Protein AF-0000000076350920 (afdb_homodimer)

Secondary structure (DSSP, 8-state):
---------------S--HHHHHH-HHHHHHHHHHHHHHHHHHHHHHH-HHHIIIIIHHHHHHHHH----HHHHHHHHHHHHTT---SHHHHHHHHHHHHHHHHHHHHHHHHHHHHHT--EETTEE-HHHHHHHHT-S-S-TTHHHHHHHHHHHHHHHHHHHHHHH----HHHHHHHHHHHHHHHHHHHHHHHHHHHHHHHT---HHHHHHHHIIIIIIIIIIHHHHHHHHHHT--HHHHHHHHHHHHHHHHHHHHHHHHHHHHS-HHHHSS-TTHHHHHT---HHHHHHHHHHHHTT-HHHHHHHHHHTT-TT--HHHHHHHHHHHHHTTHHHHHHHHHHHHHHHHHHHHHTS---HHHHHHHHHHHHHHTTPPPTT----TT--S------/---------------S--HHHHHH-HHHHHHHHHHHHHHHHHHHHHHH-HHHIIIIIHHHHHHHHH----HHHHHHHHHHHHTT---SHHHHHHHHHHHHHHHHHHHHHHHHHHHHHT--EETTEE-HHHHHHHHT-S-S-TTHHHHHHHHHHHHHHHHHHHHHHH----HHHHHHHHHHHHHHHHHHHHHHHHHHHHHHHT---HHHHHHHHIIIIIIIIIIHHHHHHHHHHT--HHHHHHHHHHHHHHHHHHHHHHHHHHHHS-HHHHSS-TTHHHHHT---HHHHHHHHHHHHTT-HHHHHHHHHHTT-TT--HHHHHHHHHHHHHTTHHHHHHHHHHHHHHHHHHHHHTS---HHHHHHHHHHHHHHTTPPPTT----TT---------

InterPro domains:
  IPR000092 Polyprenyl synthetase-like [PF00348] (62-323)
  IPR000092 Polyprenyl synthetase-like [cd00685] (54-287)
  IPR008949 Isoprenoid synthase domain superfamily [G3DSA:1.10.600.10] (18-373)
  IPR008949 Isoprenoid synthase domain superfamily [SSF48576] (52-353)
  IPR033749 Polyprenyl synthetase, conserved site [PS00723] (110-124)

pLDDT: mean 89.46, std 18.75, range [17.5, 98.94]

Radius of gyration: 27.6 Å; Cα contacts (8 Å, |Δi|>4): 1202; chains: 2; bounding box: 68×82×71 Å

Structure (mmCIF, N/CA/C/O backbone):
data_AF-0000000076350920-model_v1
#
loop_
_entity.id
_entity.type
_entity.pdbx_description
1 polymer 'Geranylgeranyl pyrophosphate synthase'
#
loop_
_atom_site.group_PDB
_atom_site.id
_atom_site.type_symbol
_atom_site.label_atom_id
_atom_site.label_alt_id
_atom_site.label_comp_id
_atom_site.label_asym_id
_atom_site.label_entity_id
_atom_site.label_seq_id
_atom_site.pdbx_PDB_ins_code
_atom_site.Cartn_x
_atom_site.Cartn_y
_atom_site.Cartn_z
_atom_site.occupancy
_atom_site.B_iso_or_equiv
_atom_site.auth_seq_id
_atom_site.auth_comp_id
_atom_site.auth_asym_id
_atom_site.auth_atom_id
_atom_site.pdbx_PDB_model_num
ATOM 1 N N . MET A 1 1 ? 37.375 19.984 26.172 1 24.23 1 MET A N 1
ATOM 2 C CA . MET A 1 1 ? 37.969 18.891 25.391 1 24.23 1 MET A CA 1
ATOM 3 C C . MET A 1 1 ? 37 17.719 25.297 1 24.23 1 MET A C 1
ATOM 5 O O . MET A 1 1 ? 37.406 16.562 25.125 1 24.23 1 MET A O 1
ATOM 9 N N . LEU A 1 2 ? 35.719 17.891 25.453 1 25.86 2 LEU A N 1
ATOM 10 C CA . LEU A 1 2 ? 34.75 16.859 25.797 1 25.86 2 LEU A CA 1
ATOM 11 C C . LEU A 1 2 ? 34.5 15.922 24.609 1 25.86 2 LEU A C 1
ATOM 13 O O . LEU A 1 2 ? 34.062 16.375 23.547 1 25.86 2 LEU A O 1
ATOM 17 N N . SER A 1 3 ? 35.344 14.906 24.453 1 26.33 3 SER A N 1
ATOM 18 C CA . SER A 1 3 ? 35.438 13.875 23.422 1 26.33 3 SER A CA 1
ATOM 19 C C . SER A 1 3 ? 34.156 13.055 23.359 1 26.33 3 SER A C 1
ATOM 21 O O . SER A 1 3 ? 33.844 12.297 24.281 1 26.33 3 SER A O 1
ATOM 23 N N . GLY A 1 4 ? 33.062 13.656 23.062 1 26.02 4 GLY A N 1
ATOM 24 C CA . GLY A 1 4 ? 31.844 12.875 23.109 1 26.02 4 GLY A CA 1
ATOM 25 C C . GLY A 1 4 ? 31.891 11.648 22.219 1 26.02 4 GLY A C 1
ATOM 26 O O . GLY A 1 4 ? 32.344 11.719 21.062 1 26.02 4 GLY A O 1
ATOM 27 N N . PRO A 1 5 ? 32 10.391 22.844 1 29.52 5 PRO A N 1
ATOM 28 C CA . PRO A 1 5 ? 32.25 9.156 22.094 1 29.52 5 PRO A CA 1
ATOM 29 C C . PRO A 1 5 ? 31.234 8.945 20.969 1 29.52 5 PRO A C 1
ATOM 31 O O . PRO A 1 5 ? 30.141 9.508 20.984 1 29.52 5 PRO A O 1
ATOM 34 N N . ALA A 1 6 ? 31.719 8.633 19.688 1 28.81 6 ALA A N 1
ATOM 35 C CA . ALA A 1 6 ? 31.203 8.086 18.438 1 28.81 6 ALA A CA 1
ATOM 36 C C . ALA A 1 6 ? 30.266 6.918 18.703 1 28.81 6 ALA A C 1
ATOM 38 O O . ALA A 1 6 ? 30.672 5.879 19.219 1 28.81 6 ALA A O 1
ATOM 39 N N . GLU A 1 7 ? 29.031 7.062 19.25 1 28.78 7 GLU A N 1
ATOM 40 C CA . GLU A 1 7 ? 28.125 5.918 19.344 1 28.78 7 GLU A CA 1
ATOM 41 C C . GLU A 1 7 ? 28.141 5.09 18.062 1 28.78 7 GLU A C 1
ATOM 43 O O . GLU A 1 7 ? 27.844 5.602 16.984 1 28.78 7 GLU A O 1
ATOM 48 N N . GLY A 1 8 ? 29.125 4.18 17.906 1 28.38 8 GLY A N 1
ATOM 49 C CA . GLY A 1 8 ? 29.219 3.15 16.875 1 28.38 8 GLY A CA 1
ATOM 50 C C . GLY A 1 8 ? 27.906 2.453 16.594 1 28.38 8 GLY A C 1
ATOM 51 O O . GLY A 1 8 ? 27.219 2.027 17.531 1 28.38 8 GLY A O 1
ATOM 52 N N . THR A 1 9 ? 27.094 2.945 15.688 1 29.78 9 THR A N 1
ATOM 53 C CA . THR A 1 9 ? 25.969 2.182 15.164 1 29.78 9 THR A CA 1
ATOM 54 C C . THR A 1 9 ? 26.328 0.707 15.023 1 29.78 9 THR A C 1
ATOM 56 O O . THR A 1 9 ? 27.266 0.359 14.312 1 29.78 9 THR A O 1
ATOM 59 N N . ARG A 1 10 ? 26.234 -0.016 16.078 1 28.09 10 ARG A N 1
ATOM 60 C CA . ARG A 1 10 ? 26.391 -1.467 16.062 1 28.09 10 ARG A CA 1
ATOM 61 C C . ARG A 1 10 ? 25.703 -2.086 14.852 1 28.09 10 ARG A C 1
ATOM 63 O O . ARG A 1 10 ? 24.469 -2.082 14.758 1 28.09 10 ARG A O 1
ATOM 70 N N . GLN A 1 11 ? 26.188 -1.888 13.641 1 31.48 11 GLN A N 1
ATOM 71 C CA . GLN A 1 11 ? 25.828 -2.879 12.633 1 31.48 11 GLN A CA 1
ATOM 72 C C . GLN A 1 11 ? 25.766 -4.277 13.234 1 31.48 11 GLN A C 1
ATOM 74 O O . GLN A 1 11 ? 26.781 -4.824 13.656 1 31.48 11 GLN A O 1
ATOM 79 N N . ASP A 1 12 ? 24.812 -4.547 14.031 1 32.56 12 ASP A N 1
ATOM 80 C CA . ASP A 1 12 ? 24.641 -5.953 14.391 1 32.56 12 ASP A CA 1
ATOM 81 C C . ASP A 1 12 ? 25.125 -6.867 13.273 1 32.56 12 ASP A C 1
ATOM 83 O O . ASP A 1 12 ? 24.547 -6.898 12.188 1 32.56 12 ASP A O 1
ATOM 87 N N . ALA A 1 13 ? 26.375 -6.938 12.984 1 32.47 13 ALA A N 1
ATOM 88 C CA . ALA A 1 13 ? 27.109 -7.875 12.141 1 32.47 13 ALA A CA 1
ATOM 89 C C . ALA A 1 13 ? 26.438 -9.242 12.125 1 32.47 13 ALA A C 1
ATOM 91 O O . ALA A 1 13 ? 26.375 -9.922 13.156 1 32.47 13 ALA A O 1
ATOM 92 N N . LEU A 1 14 ? 25.297 -9.469 11.477 1 41.03 14 LEU A N 1
ATOM 93 C CA . LEU A 1 14 ? 25.109 -10.867 11.125 1 41.03 14 LEU A CA 1
ATOM 94 C C . LEU A 1 14 ? 26.453 -11.539 10.859 1 41.03 14 LEU A C 1
ATOM 96 O O . LEU A 1 14 ? 27 -11.414 9.758 1 41.03 14 LEU A O 1
ATOM 100 N N . ASP A 1 15 ? 27.344 -11.445 11.57 1 46.75 15 ASP A N 1
ATOM 101 C CA . ASP A 1 15 ? 28.641 -12.102 11.43 1 46.75 15 ASP A CA 1
ATOM 102 C C . ASP A 1 15 ? 28.531 -13.352 10.562 1 46.75 15 ASP A C 1
ATOM 104 O O . ASP A 1 15 ? 27.438 -13.719 10.125 1 46.75 15 ASP A O 1
ATOM 108 N N . GLY A 1 16 ? 29.078 -14.703 11.094 1 54.44 16 GLY A N 1
ATOM 109 C CA . GLY A 1 16 ? 29.656 -15.961 10.656 1 54.44 16 GLY A CA 1
ATOM 110 C C . GLY A 1 16 ? 28.625 -16.938 10.133 1 54.44 16 GLY A C 1
ATOM 111 O O . GLY A 1 16 ? 28.812 -18.156 10.211 1 54.44 16 GLY A O 1
ATOM 112 N N . VAL A 1 17 ? 27.359 -16.406 9.984 1 65.62 17 VAL A N 1
ATOM 113 C CA . VAL A 1 17 ? 26.531 -17.516 9.547 1 65.62 17 VAL A CA 1
ATOM 114 C C . VAL A 1 17 ? 26.922 -17.922 8.133 1 65.62 17 VAL A C 1
ATOM 116 O O . VAL A 1 17 ? 26.906 -17.109 7.215 1 65.62 17 VAL A O 1
ATOM 119 N N . SER A 1 18 ? 27.375 -19 8.086 1 82.25 18 SER A N 1
ATOM 120 C CA . SER A 1 18 ? 27.812 -19.562 6.812 1 82.25 18 SER A CA 1
ATOM 121 C C . SER A 1 18 ? 26.609 -20.016 5.984 1 82.25 18 SER A C 1
ATOM 123 O O . SER A 1 18 ? 25.531 -20.281 6.523 1 82.25 18 SER A O 1
ATOM 125 N N . ALA A 1 19 ? 26.734 -19.938 4.777 1 87.25 19 ALA A N 1
ATOM 126 C CA . ALA A 1 19 ? 25.719 -20.453 3.863 1 87.25 19 ALA A CA 1
ATOM 127 C C . ALA A 1 19 ? 25.266 -21.844 4.273 1 87.25 19 ALA A C 1
ATOM 129 O O . ALA A 1 19 ? 24.078 -22.188 4.133 1 87.25 19 ALA A O 1
ATOM 130 N N . CYS A 1 20 ? 26.125 -22.531 4.816 1 87.06 20 CYS A N 1
ATOM 131 C CA . CYS A 1 20 ? 25.797 -23.891 5.25 1 87.06 20 CYS A CA 1
ATOM 132 C C . CYS A 1 20 ? 24.812 -23.859 6.414 1 87.06 20 CYS A C 1
ATOM 134 O O . CYS A 1 20 ? 23.938 -24.734 6.504 1 87.06 20 CYS A O 1
ATOM 136 N N . ASP A 1 21 ? 25.062 -22.953 7.262 1 90.62 21 ASP A N 1
ATOM 137 C CA . ASP A 1 21 ? 24.125 -22.812 8.383 1 90.62 21 ASP A CA 1
ATOM 138 C C . ASP A 1 21 ? 22.734 -22.453 7.895 1 90.62 21 ASP A C 1
ATOM 140 O O . ASP A 1 21 ? 21.734 -22.953 8.422 1 90.62 21 ASP A O 1
ATOM 144 N N . ILE A 1 22 ? 22.688 -21.641 6.906 1 94.88 22 ILE A N 1
ATOM 145 C CA . ILE A 1 22 ? 21.406 -21.219 6.367 1 94.88 22 ILE A CA 1
ATOM 146 C C . ILE A 1 22 ? 20.766 -22.359 5.582 1 94.88 22 ILE A C 1
ATOM 148 O O . ILE A 1 22 ? 19.562 -22.562 5.648 1 94.88 22 ILE A O 1
ATOM 152 N N . ASP A 1 23 ? 21.562 -23.156 4.887 1 94.94 23 ASP A N 1
ATOM 153 C CA . ASP A 1 23 ? 21.078 -24.312 4.145 1 94.94 23 ASP A CA 1
ATOM 154 C C . ASP A 1 23 ? 20.281 -25.25 5.051 1 94.94 23 ASP A C 1
ATOM 156 O O . ASP A 1 23 ? 19.344 -25.906 4.605 1 94.94 23 ASP A O 1
ATOM 160 N N . ALA A 1 24 ? 20.734 -25.281 6.254 1 94 24 ALA A N 1
ATOM 161 C CA . ALA A 1 24 ? 20.125 -26.219 7.195 1 94 24 ALA A CA 1
ATOM 162 C C . ALA A 1 24 ? 18.719 -25.781 7.59 1 94 24 ALA A C 1
ATOM 164 O O . ALA A 1 24 ? 17.844 -26.609 7.848 1 94 24 ALA A O 1
ATOM 165 N N . ASP A 1 25 ? 18.562 -24.5 7.688 1 95.44 25 ASP A N 1
ATOM 166 C CA . ASP A 1 25 ? 17.25 -23.969 8.062 1 95.44 25 ASP A CA 1
ATOM 167 C C . ASP A 1 25 ? 17.062 -22.531 7.551 1 95.44 25 ASP A C 1
ATOM 169 O O . ASP A 1 25 ? 17.234 -21.578 8.305 1 95.44 25 ASP A O 1
ATOM 173 N N . VAL A 1 26 ? 16.625 -22.469 6.375 1 96.81 26 VAL A N 1
ATOM 174 C CA . VAL A 1 26 ? 16.453 -21.172 5.711 1 96.81 26 VAL A CA 1
ATOM 175 C C . VAL A 1 26 ? 15.422 -20.344 6.453 1 96.81 26 VAL A C 1
ATOM 177 O O . VAL A 1 26 ? 15.617 -19.141 6.672 1 96.81 26 VAL A O 1
ATOM 180 N N . SER A 1 27 ? 14.344 -20.938 6.91 1 96.75 27 SER A N 1
ATOM 181 C CA . SER A 1 27 ? 13.25 -20.234 7.578 1 96.75 27 SER A CA 1
ATOM 182 C C . SER A 1 27 ? 13.711 -19.578 8.867 1 96.75 27 SER A C 1
ATOM 184 O O . SER A 1 27 ? 13.359 -18.438 9.156 1 96.75 27 SER A O 1
ATOM 186 N N . ALA A 1 28 ? 14.508 -20.281 9.609 1 95.94 28 ALA A N 1
ATOM 187 C CA . ALA A 1 28 ? 15.008 -19.734 10.867 1 95.94 28 ALA A CA 1
ATOM 188 C C . ALA A 1 28 ? 15.93 -18.547 10.625 1 95.94 28 ALA A C 1
ATOM 190 O O . ALA A 1 28 ? 15.914 -17.562 11.383 1 95.94 28 ALA A O 1
ATOM 191 N N . ALA A 1 29 ? 16.781 -18.688 9.609 1 96.69 29 ALA A N 1
ATOM 192 C CA . ALA A 1 29 ? 17.688 -17.594 9.281 1 96.69 29 ALA A CA 1
ATOM 193 C C . ALA A 1 29 ? 16.922 -16.344 8.859 1 96.69 29 ALA A C 1
ATOM 195 O O . ALA A 1 29 ? 17.266 -15.234 9.281 1 96.69 29 ALA A O 1
ATOM 196 N N . VAL A 1 30 ? 15.938 -16.5 8.07 1 97.5 30 VAL A N 1
ATOM 197 C CA . VAL A 1 30 ? 15.117 -15.383 7.625 1 97.5 30 VAL A CA 1
ATOM 198 C C . VAL A 1 30 ? 14.359 -14.789 8.812 1 97.5 30 VAL A C 1
ATOM 200 O O . VAL A 1 30 ? 14.219 -13.57 8.914 1 97.5 30 VAL A O 1
ATOM 203 N N . HIS A 1 31 ? 13.859 -15.648 9.719 1 97.38 31 HIS A N 1
ATOM 204 C CA . HIS A 1 31 ? 13.164 -15.188 10.914 1 97.38 31 HIS A CA 1
ATOM 205 C C . HIS A 1 31 ? 14.047 -14.273 11.75 1 97.38 31 HIS A C 1
ATOM 207 O O . HIS A 1 31 ? 13.602 -13.219 12.203 1 97.38 31 HIS A O 1
ATOM 213 N N . ARG A 1 32 ? 15.25 -14.656 11.914 1 97 32 ARG A N 1
ATOM 214 C CA . ARG A 1 32 ? 16.188 -13.859 12.688 1 97 32 ARG A CA 1
ATOM 215 C C . ARG A 1 32 ? 16.453 -12.516 12.008 1 97 32 ARG A C 1
ATOM 217 O O . ARG A 1 32 ? 16.547 -11.484 12.68 1 97 32 ARG A O 1
ATOM 224 N N . THR A 1 33 ? 16.609 -12.633 10.719 1 97.62 33 THR A N 1
ATOM 225 C CA . THR A 1 33 ? 16.812 -11.406 9.961 1 97.62 33 THR A CA 1
ATOM 226 C C . THR A 1 33 ? 15.602 -10.477 10.102 1 97.62 33 THR A C 1
ATOM 228 O O . THR A 1 33 ? 15.758 -9.273 10.312 1 97.62 33 THR A O 1
ATOM 231 N N . LEU A 1 34 ? 14.406 -10.992 10.031 1 98.38 34 LEU A N 1
ATOM 232 C CA . LEU A 1 34 ? 13.172 -10.234 10.203 1 98.38 34 LEU A CA 1
ATOM 233 C C . LEU A 1 34 ? 13.102 -9.609 11.594 1 98.38 34 LEU A C 1
ATOM 235 O O . LEU A 1 34 ? 12.703 -8.453 11.742 1 98.38 34 LEU A O 1
ATOM 239 N N . GLU A 1 35 ? 13.453 -10.367 12.586 1 98.19 35 GLU A N 1
ATOM 240 C CA . GLU A 1 35 ? 13.438 -9.852 13.953 1 98.19 35 GLU A CA 1
ATOM 241 C C . GLU A 1 35 ? 14.297 -8.594 14.086 1 98.19 35 GLU A C 1
ATOM 243 O O . GLU A 1 35 ? 13.883 -7.609 14.695 1 98.19 35 GLU A O 1
ATOM 248 N N . GLY A 1 36 ? 15.461 -8.688 13.516 1 98.31 36 GLY A N 1
ATOM 249 C CA . GLY A 1 36 ? 16.344 -7.535 13.555 1 98.31 36 GLY A CA 1
ATOM 250 C C . GLY A 1 36 ? 15.781 -6.328 12.828 1 98.31 36 GLY A C 1
ATOM 251 O O . GLY A 1 36 ? 15.781 -5.219 13.367 1 98.31 36 GLY A O 1
ATOM 252 N N . ILE A 1 37 ? 15.312 -6.539 11.641 1 98.38 37 ILE A N 1
ATOM 253 C CA . ILE A 1 37 ? 14.766 -5.465 10.82 1 98.38 37 ILE A CA 1
ATOM 254 C C . ILE A 1 37 ? 13.555 -4.852 11.516 1 98.38 37 ILE A C 1
ATOM 256 O O . ILE A 1 37 ? 13.438 -3.629 11.617 1 98.38 37 ILE A O 1
ATOM 260 N N . LEU A 1 38 ? 12.672 -5.66 12.062 1 98.69 38 LEU A N 1
ATOM 261 C CA . LEU A 1 38 ? 11.414 -5.199 12.641 1 98.69 38 LEU A CA 1
ATOM 262 C C . LEU A 1 38 ? 11.648 -4.52 13.984 1 98.69 38 LEU A C 1
ATOM 264 O O . LEU A 1 38 ? 10.898 -3.619 14.367 1 98.69 38 LEU A O 1
ATOM 268 N N . HIS A 1 39 ? 12.656 -4.957 14.68 1 98.44 39 HIS A N 1
ATOM 269 C CA . HIS A 1 39 ? 13.016 -4.258 15.906 1 98.44 39 HIS A CA 1
ATOM 270 C C . HIS A 1 39 ? 13.312 -2.785 15.641 1 98.44 39 HIS A C 1
ATOM 272 O O . HIS A 1 39 ? 12.812 -1.908 16.344 1 98.44 39 HIS A O 1
ATOM 278 N N . GLY A 1 40 ? 14.07 -2.549 14.625 1 98.25 40 GLY A N 1
ATOM 279 C CA . GLY A 1 40 ? 14.375 -1.178 14.25 1 98.25 40 GLY A CA 1
ATOM 280 C C . GLY A 1 40 ? 13.148 -0.398 13.805 1 98.25 40 GLY A C 1
ATOM 281 O O . GLY A 1 40 ? 12.977 0.762 14.18 1 98.25 40 GLY A O 1
ATOM 282 N N . ARG A 1 41 ? 12.32 -1.022 13.023 1 98.56 41 ARG A N 1
ATOM 283 C CA . ARG A 1 41 ? 11.109 -0.377 12.539 1 98.56 41 ARG A CA 1
ATOM 284 C C . ARG A 1 41 ? 10.172 -0.035 13.695 1 98.56 41 ARG A C 1
ATOM 286 O O . ARG A 1 41 ? 9.523 1.014 13.68 1 98.56 41 ARG A O 1
ATOM 293 N N . LEU A 1 42 ? 10.086 -0.875 14.664 1 98.69 42 LEU A N 1
ATOM 294 C CA . LEU A 1 42 ? 9.211 -0.657 15.812 1 98.69 42 LEU A CA 1
ATOM 295 C C . LEU A 1 42 ? 9.734 0.472 16.688 1 98.69 42 LEU A C 1
ATOM 297 O O . LEU A 1 42 ? 8.953 1.245 17.25 1 98.69 42 LEU A O 1
ATOM 301 N N . GLU A 1 43 ? 11.023 0.554 16.828 1 98.56 43 GLU A N 1
ATOM 302 C CA . GLU A 1 43 ? 11.602 1.676 17.562 1 98.56 43 GLU A CA 1
ATOM 303 C C . GLU A 1 43 ? 11.273 3.004 16.891 1 98.56 43 GL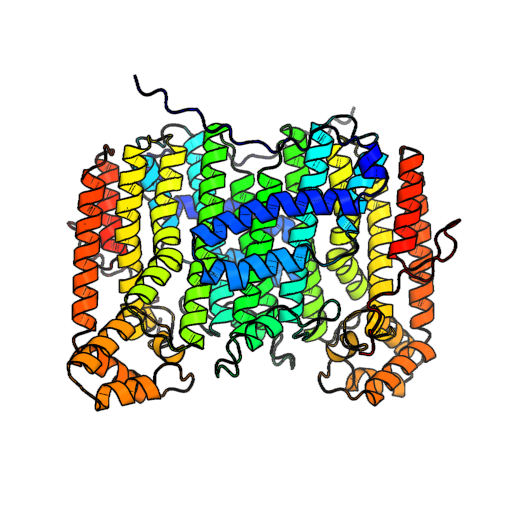U A C 1
ATOM 305 O O . GLU A 1 43 ? 10.938 3.98 17.562 1 98.56 43 GLU A O 1
ATOM 310 N N . GLU A 1 44 ? 11.398 2.986 15.641 1 98.38 44 GLU A N 1
ATOM 311 C CA . GLU A 1 44 ? 11.039 4.18 14.883 1 98.38 44 GLU A CA 1
ATOM 312 C C . GLU A 1 44 ? 9.562 4.523 15.062 1 98.38 44 GLU A C 1
ATOM 314 O O . GLU A 1 44 ? 9.211 5.688 15.258 1 98.38 44 GLU A O 1
ATOM 319 N N . ALA A 1 45 ? 8.711 3.547 14.984 1 98.81 45 ALA A N 1
ATOM 320 C CA . ALA A 1 45 ? 7.273 3.756 15.125 1 98.81 45 ALA A CA 1
ATOM 321 C C . ALA A 1 45 ? 6.934 4.332 16.5 1 98.81 45 ALA A C 1
ATOM 323 O O . ALA A 1 45 ? 6.098 5.23 16.609 1 98.81 45 ALA A O 1
ATOM 324 N N . ARG A 1 46 ? 7.578 3.805 17.516 1 98.56 46 ARG A N 1
ATOM 325 C CA . ARG A 1 46 ? 7.344 4.285 18.875 1 98.56 46 ARG A CA 1
ATOM 326 C C . ARG A 1 46 ? 7.758 5.746 19.016 1 98.56 46 ARG A C 1
ATOM 328 O O . ARG A 1 46 ? 7.117 6.508 19.734 1 98.56 46 ARG A O 1
ATOM 335 N N . SER A 1 47 ? 8.828 6.066 18.359 1 98.44 47 SER A N 1
ATOM 336 C CA . SER A 1 47 ? 9.312 7.445 18.406 1 98.44 47 SER A CA 1
ATOM 337 C C . SER A 1 47 ? 8.352 8.391 17.688 1 98.44 47 SER A C 1
ATOM 339 O O . SER A 1 47 ? 8.281 9.578 18.016 1 98.44 47 SER A O 1
ATOM 341 N N . ILE A 1 48 ? 7.613 7.91 16.75 1 98.56 48 ILE A N 1
ATOM 342 C CA . ILE A 1 48 ? 6.648 8.719 16.016 1 98.56 48 ILE A CA 1
ATOM 343 C C . ILE A 1 48 ? 5.402 8.938 16.859 1 98.56 48 ILE A C 1
ATOM 345 O O . ILE A 1 48 ? 4.98 10.078 17.078 1 98.56 48 ILE A O 1
ATOM 349 N N . ASP A 1 49 ? 4.789 7.875 17.344 1 98.69 49 ASP A N 1
ATOM 350 C CA . ASP A 1 49 ? 3.584 7.934 18.172 1 98.69 49 ASP A CA 1
ATOM 351 C C . ASP A 1 49 ? 3.309 6.594 18.844 1 98.69 49 ASP A C 1
ATOM 353 O O . ASP A 1 49 ? 3.191 5.566 18.172 1 98.69 49 ASP A O 1
ATOM 357 N N . PRO A 1 50 ? 3.088 6.551 20.141 1 97.94 50 PRO A N 1
ATOM 358 C CA . PRO A 1 50 ? 2.928 5.281 20.859 1 97.94 50 PRO A CA 1
ATOM 359 C C . PRO A 1 50 ? 1.656 4.535 20.469 1 97.94 50 PRO A C 1
ATOM 361 O O . PRO A 1 50 ? 1.648 3.305 20.422 1 97.94 50 PRO A O 1
ATOM 364 N N . ALA A 1 51 ? 0.562 5.223 20.234 1 96.81 51 ALA A N 1
ATOM 365 C CA . ALA A 1 51 ? -0.683 4.559 19.859 1 96.81 51 ALA A CA 1
ATOM 366 C C . ALA A 1 51 ? -0.554 3.891 18.5 1 96.81 51 ALA A C 1
ATOM 368 O O . ALA A 1 51 ? -0.967 2.742 18.312 1 96.81 51 ALA A O 1
ATOM 369 N N . PHE A 1 52 ? 0.028 4.59 17.609 1 98.31 52 PHE A N 1
ATOM 370 C CA . PHE A 1 52 ? 0.315 4.039 16.281 1 98.31 52 PHE A CA 1
ATOM 371 C C . PHE A 1 52 ? 1.229 2.822 16.391 1 98.31 52 PHE A C 1
ATOM 373 O O . PHE A 1 52 ? 0.973 1.789 15.773 1 98.31 52 PHE A O 1
ATOM 380 N N . ALA A 1 53 ? 2.289 2.949 17.156 1 98.75 53 ALA A N 1
ATOM 381 C CA . ALA A 1 53 ? 3.244 1.857 17.328 1 98.75 53 ALA A CA 1
ATOM 382 C C . ALA A 1 53 ? 2.564 0.612 17.875 1 98.75 53 ALA A C 1
ATOM 384 O O . ALA A 1 53 ? 2.752 -0.491 17.359 1 98.75 53 ALA A O 1
ATOM 385 N N . GLY A 1 54 ? 1.791 0.8 18.844 1 97.88 54 GLY A N 1
ATOM 386 C CA . GLY A 1 54 ? 1.15 -0.322 19.516 1 97.88 54 GLY A CA 1
ATOM 387 C C . GLY A 1 54 ? 0.027 -0.937 18.703 1 97.88 54 GLY A C 1
ATOM 388 O O . GLY A 1 54 ? -0.113 -2.16 18.656 1 97.88 54 GLY A O 1
ATOM 389 N N . ASP A 1 55 ? -0.757 -0.109 18 1 97.25 55 ASP A N 1
ATOM 390 C CA . ASP A 1 55 ? -1.986 -0.585 17.375 1 97.25 55 ASP A CA 1
ATOM 391 C C . ASP A 1 55 ? -1.722 -1.087 15.961 1 97.25 55 ASP A C 1
ATOM 393 O O . ASP A 1 55 ? -2.393 -2.006 15.484 1 97.25 55 ASP A O 1
ATOM 397 N N . ILE A 1 56 ? -0.747 -0.465 15.289 1 98.62 56 ILE A N 1
ATOM 398 C CA . ILE A 1 56 ? -0.584 -0.783 13.875 1 98.62 56 ILE A CA 1
ATOM 399 C C . ILE A 1 56 ? 0.763 -1.467 13.648 1 98.62 56 ILE A C 1
ATOM 401 O O . ILE A 1 56 ? 0.816 -2.623 13.227 1 98.62 56 ILE A O 1
ATOM 405 N N . ALA A 1 57 ? 1.866 -0.829 14.039 1 98.88 57 ALA A N 1
ATOM 406 C CA . ALA A 1 57 ? 3.205 -1.323 13.727 1 98.88 57 ALA A CA 1
ATOM 407 C C . ALA A 1 57 ? 3.465 -2.668 14.406 1 98.88 57 ALA A C 1
ATOM 409 O O . ALA A 1 57 ? 3.979 -3.596 13.773 1 98.88 57 ALA A O 1
ATOM 410 N N . ASP A 1 58 ? 3.096 -2.777 15.633 1 98.5 58 ASP A N 1
ATOM 411 C CA . ASP A 1 58 ? 3.289 -4.023 16.359 1 98.5 58 ASP A CA 1
ATOM 412 C C . ASP A 1 58 ? 2.504 -5.168 15.727 1 98.5 58 ASP A C 1
ATOM 414 O O . ASP A 1 58 ? 2.982 -6.301 15.672 1 98.5 58 ASP A O 1
ATOM 418 N N . ARG A 1 59 ? 1.314 -4.859 15.297 1 97.38 59 ARG A N 1
ATOM 419 C CA . ARG A 1 59 ? 0.484 -5.879 14.664 1 97.38 59 ARG A CA 1
ATOM 420 C C . ARG A 1 59 ? 1.107 -6.359 13.359 1 97.38 59 ARG A C 1
ATOM 422 O O . ARG A 1 59 ? 1.091 -7.555 13.055 1 97.38 59 ARG A O 1
ATOM 429 N N . VAL A 1 60 ? 1.619 -5.426 12.586 1 98.56 60 VAL A N 1
ATOM 430 C CA . VAL A 1 60 ? 2.281 -5.789 11.336 1 98.56 60 VAL A CA 1
ATOM 431 C C . VAL A 1 60 ? 3.494 -6.668 11.633 1 98.56 60 VAL A C 1
ATOM 433 O O . VAL A 1 60 ? 3.693 -7.699 10.977 1 98.56 60 VAL A O 1
ATOM 436 N N . ALA A 1 61 ? 4.273 -6.289 12.625 1 98.62 61 ALA A N 1
ATOM 437 C CA . ALA A 1 61 ? 5.473 -7.043 12.984 1 98.62 61 ALA A CA 1
ATOM 438 C C . ALA A 1 61 ? 5.109 -8.438 13.477 1 98.62 61 ALA A C 1
ATOM 440 O O . ALA A 1 61 ? 5.695 -9.43 13.039 1 98.62 61 ALA A O 1
ATOM 441 N N . ARG A 1 62 ? 4.152 -8.492 14.352 1 97.19 62 ARG A N 1
ATOM 442 C CA . ARG A 1 62 ? 3.734 -9.781 14.898 1 97.19 62 ARG A CA 1
ATOM 443 C C . ARG A 1 62 ? 3.168 -10.68 13.812 1 97.19 62 ARG A C 1
ATOM 445 O O . ARG A 1 62 ? 3.475 -11.875 13.766 1 97.19 62 ARG A O 1
ATOM 452 N N . PHE A 1 63 ? 2.354 -10.125 13.008 1 97.12 63 PHE A N 1
ATOM 453 C CA . PHE A 1 63 ? 1.775 -10.883 11.906 1 97.12 63 PHE A CA 1
ATOM 454 C C . PHE A 1 63 ? 2.867 -11.469 11.016 1 97.12 63 PHE A C 1
ATOM 456 O O . PHE A 1 63 ? 2.777 -12.617 10.586 1 97.12 63 PHE A O 1
ATOM 463 N N . THR A 1 64 ? 3.912 -10.68 10.742 1 97.56 64 THR A N 1
ATOM 464 C CA . THR A 1 64 ? 5.004 -11.094 9.875 1 97.56 64 THR A CA 1
ATOM 465 C C . THR A 1 64 ? 5.824 -12.211 10.523 1 97.56 64 THR A C 1
ATOM 467 O O . THR A 1 64 ? 6.242 -13.156 9.844 1 97.56 64 THR A O 1
ATOM 470 N N . LEU A 1 65 ? 5.98 -12.133 11.805 1 97.06 65 LEU A N 1
ATOM 471 C CA . LEU A 1 65 ? 6.859 -13.055 12.508 1 97.06 65 LEU A CA 1
ATOM 472 C C . LEU A 1 65 ? 6.137 -14.359 12.828 1 97.06 65 LEU A C 1
ATOM 474 O O . LEU A 1 65 ? 6.762 -15.422 12.906 1 97.06 65 LEU A O 1
ATOM 478 N N . ARG A 1 66 ? 4.859 -14.367 13.281 1 87.56 66 ARG A N 1
ATOM 479 C CA . ARG A 1 66 ? 4.129 -15.516 13.805 1 87.56 66 ARG A CA 1
ATOM 480 C C . ARG A 1 66 ? 3.729 -16.469 12.68 1 87.56 66 ARG A C 1
ATOM 482 O O . ARG A 1 66 ? 3.436 -17.641 12.922 1 87.56 66 ARG A O 1
ATOM 489 N N . GLY A 1 67 ? 4.16 -16.328 11.484 1 73.56 67 GLY A N 1
ATOM 490 C CA . GLY A 1 67 ? 3.57 -17.297 10.562 1 73.56 67 GLY A CA 1
ATOM 491 C C . GLY A 1 67 ? 4.273 -17.359 9.227 1 73.56 67 GLY A C 1
ATOM 492 O O . GLY A 1 67 ? 5.312 -16.719 9.031 1 73.56 67 GLY A O 1
ATOM 493 N N . GLY A 1 68 ? 3.932 -18.422 8.719 1 72.25 68 GLY A N 1
ATOM 494 C CA . GLY A 1 68 ? 4.258 -18.594 7.309 1 72.25 68 GLY A CA 1
ATOM 495 C C . GLY A 1 68 ? 5.332 -19.625 7.066 1 72.25 68 GLY A C 1
ATOM 496 O O . GLY A 1 68 ? 6.234 -19.797 7.887 1 72.25 68 GLY A O 1
ATOM 497 N N . LYS A 1 69 ? 5.125 -20.359 6.172 1 82 69 LYS A N 1
ATOM 498 C CA . LYS A 1 69 ? 6.02 -21.438 5.746 1 82 69 LYS A CA 1
ATOM 499 C C . LYS A 1 69 ? 7.273 -20.875 5.086 1 82 69 LYS A C 1
ATOM 501 O O . LYS A 1 69 ? 8.211 -21.625 4.785 1 82 69 LYS A O 1
ATOM 506 N N . ARG A 1 70 ? 7.367 -19.625 5.004 1 95.12 70 ARG A N 1
ATOM 507 C CA . ARG A 1 70 ? 8.477 -18.875 4.414 1 95.12 70 ARG A CA 1
ATOM 508 C C . ARG A 1 70 ? 8.883 -19.469 3.068 1 95.12 70 ARG A C 1
ATOM 510 O O . ARG A 1 70 ? 10.07 -19.625 2.777 1 95.12 70 ARG A O 1
ATOM 517 N N . ILE A 1 71 ? 7.898 -19.891 2.311 1 96.19 71 ILE A N 1
ATOM 518 C CA . ILE A 1 71 ? 8.148 -20.578 1.051 1 96.19 71 ILE A CA 1
ATOM 519 C C . ILE A 1 71 ? 8.844 -19.641 0.071 1 96.19 71 ILE A C 1
ATOM 521 O O . ILE A 1 71 ? 9.758 -20.047 -0.645 1 96.19 71 ILE A O 1
ATOM 525 N N . ARG A 1 72 ? 8.469 -18.422 0.003 1 98.06 72 ARG A N 1
ATOM 526 C CA . ARG A 1 72 ? 9.086 -17.453 -0.906 1 98.06 72 ARG A CA 1
ATOM 527 C C . ARG A 1 72 ? 10.555 -17.25 -0.574 1 98.06 72 ARG A C 1
ATOM 529 O O . ARG A 1 72 ? 11.406 -17.234 -1.471 1 98.06 72 ARG A O 1
ATOM 536 N N . SER A 1 73 ? 10.812 -17.172 0.721 1 98.25 73 SER A N 1
ATOM 537 C CA . SER A 1 73 ? 12.18 -17 1.197 1 98.25 73 SER A CA 1
ATOM 538 C C . SER A 1 73 ? 13.039 -18.203 0.854 1 98.25 73 SER A C 1
ATOM 540 O O . SER A 1 73 ? 14.195 -18.062 0.454 1 98.25 73 SER A O 1
ATOM 542 N N . ARG A 1 74 ? 12.469 -19.359 1.023 1 98.31 74 ARG A N 1
ATOM 543 C CA . ARG A 1 74 ? 13.188 -20.594 0.713 1 98.31 74 ARG A CA 1
ATOM 544 C C . ARG A 1 74 ? 13.492 -20.688 -0.779 1 98.31 74 ARG A C 1
ATOM 546 O O . ARG A 1 74 ? 14.586 -21.094 -1.173 1 98.31 74 ARG A O 1
ATOM 553 N N . PHE A 1 75 ? 12.57 -20.328 -1.604 1 98.81 75 PHE A N 1
ATOM 554 C CA . PHE A 1 75 ? 12.797 -20.375 -3.043 1 98.81 75 PHE A CA 1
ATOM 555 C C . PHE A 1 75 ? 13.875 -19.375 -3.449 1 98.81 75 PHE A C 1
ATOM 557 O O . PHE A 1 75 ? 14.695 -19.672 -4.32 1 98.81 75 PHE A O 1
ATOM 564 N N . LEU A 1 76 ? 13.844 -18.188 -2.846 1 98.81 76 LEU A N 1
ATOM 565 C CA . LEU A 1 76 ? 14.898 -17.219 -3.141 1 98.81 76 LEU A CA 1
ATOM 566 C C . LEU A 1 76 ? 16.266 -17.781 -2.771 1 98.81 76 LEU A C 1
ATOM 568 O O . LEU A 1 76 ? 17.203 -17.734 -3.576 1 98.81 76 LEU A O 1
ATOM 572 N N . TRP A 1 77 ? 16.375 -18.328 -1.572 1 98.5 77 TRP A N 1
ATOM 573 C CA . TRP A 1 77 ? 17.656 -18.828 -1.076 1 98.5 77 TRP A CA 1
ATOM 574 C C . TRP A 1 77 ? 18.172 -19.953 -1.958 1 98.5 77 TRP A C 1
ATOM 576 O O . TRP A 1 77 ? 19.328 -19.922 -2.396 1 98.5 77 TRP A O 1
ATOM 586 N N . TRP A 1 78 ? 17.344 -20.906 -2.242 1 98.25 78 TRP A N 1
ATOM 587 C CA . TRP A 1 78 ? 17.797 -22.078 -2.994 1 98.25 78 TRP A CA 1
ATOM 588 C C . TRP A 1 78 ? 18 -21.734 -4.465 1 98.25 78 TRP A C 1
ATOM 590 O O . TRP A 1 78 ? 18.75 -22.406 -5.168 1 98.25 78 TRP A O 1
ATOM 600 N N . GLY A 1 79 ? 17.281 -20.672 -4.98 1 98.5 79 GLY A N 1
ATOM 601 C CA . GLY A 1 79 ? 17.641 -20.125 -6.277 1 98.5 79 GLY A CA 1
ATOM 602 C C . GLY A 1 79 ? 19.062 -19.578 -6.32 1 98.5 79 GLY A C 1
ATOM 603 O O . GLY A 1 79 ? 19.781 -19.766 -7.301 1 98.5 79 GLY A O 1
ATOM 604 N N . LEU A 1 80 ? 19.453 -18.891 -5.246 1 98.31 80 LEU A N 1
ATOM 605 C CA . LEU A 1 80 ? 20.812 -18.391 -5.105 1 98.31 80 LEU A CA 1
ATOM 606 C C . LEU A 1 80 ? 21.812 -19.547 -5.074 1 98.31 80 LEU A C 1
ATOM 608 O O . LEU A 1 80 ? 22.797 -19.531 -5.816 1 98.31 80 LEU A O 1
ATOM 612 N N . ARG A 1 81 ? 21.547 -20.562 -4.254 1 97.56 81 ARG A N 1
ATOM 613 C CA . ARG A 1 81 ? 22.453 -21.688 -4.074 1 97.56 81 ARG A CA 1
ATOM 614 C C . ARG A 1 81 ? 22.562 -22.5 -5.355 1 97.56 81 ARG A C 1
ATOM 616 O O . ARG A 1 81 ? 23.641 -23 -5.684 1 97.56 81 ARG A O 1
ATOM 623 N N . ALA A 1 82 ? 21.469 -22.641 -6.02 1 97.62 82 ALA A N 1
ATOM 624 C CA . ALA A 1 82 ? 21.453 -23.406 -7.254 1 97.62 82 ALA A CA 1
ATOM 625 C C . ALA A 1 82 ? 22.359 -22.797 -8.312 1 97.62 82 ALA A C 1
ATOM 627 O O . ALA A 1 82 ? 22.875 -23.5 -9.18 1 97.62 82 ALA A O 1
ATOM 628 N N . CYS A 1 83 ? 22.578 -21.516 -8.234 1 97.12 83 CYS A N 1
ATOM 629 C CA . CYS A 1 83 ? 23.422 -20.797 -9.188 1 97.12 83 CYS A CA 1
ATOM 630 C C . CYS A 1 83 ? 24.812 -20.562 -8.633 1 97.12 83 CYS A C 1
ATOM 632 O O . CYS A 1 83 ? 25.5 -19.609 -9.031 1 97.12 83 CYS A O 1
ATOM 634 N N . ALA A 1 84 ? 25.172 -21.312 -7.648 1 94.19 84 ALA A N 1
ATOM 635 C CA . ALA A 1 84 ? 26.5 -21.328 -7.031 1 94.19 84 ALA A CA 1
ATOM 636 C C . ALA A 1 84 ? 26.766 -20.031 -6.289 1 94.19 84 ALA A C 1
ATOM 638 O O . ALA A 1 84 ? 27.906 -19.562 -6.238 1 94.19 84 ALA A O 1
ATOM 639 N N . GLY A 1 85 ? 25.688 -19.422 -5.836 1 93.62 85 GLY A N 1
ATOM 640 C CA . GLY A 1 85 ? 25.844 -18.234 -5.004 1 93.62 85 GLY A CA 1
ATOM 641 C C . GLY A 1 85 ? 25.922 -18.562 -3.521 1 93.62 85 GLY A C 1
ATOM 642 O O . GLY A 1 85 ? 25.859 -19.719 -3.129 1 93.62 85 GLY A O 1
ATOM 643 N N . GLY A 1 86 ? 26.219 -17.484 -2.707 1 89.5 86 GLY A N 1
ATOM 644 C CA . GLY A 1 86 ? 26.219 -17.609 -1.257 1 89.5 86 GLY A CA 1
ATOM 645 C C . GLY A 1 86 ? 27.609 -17.797 -0.678 1 89.5 86 GLY A C 1
ATOM 646 O O . GLY A 1 86 ? 27.766 -18.094 0.51 1 89.5 86 GLY A O 1
ATOM 647 N N . ALA A 1 87 ? 28.516 -17.609 -1.513 1 84.25 87 ALA A N 1
ATOM 648 C CA . ALA A 1 87 ? 29.891 -17.766 -1.055 1 84.25 87 ALA A CA 1
ATOM 649 C C . ALA A 1 87 ? 30.328 -16.562 -0.235 1 84.25 87 ALA A C 1
ATOM 651 O O . ALA A 1 87 ? 31.078 -16.703 0.739 1 84.25 87 ALA A O 1
ATOM 652 N N . GLY A 1 88 ? 29.922 -15.445 -0.557 1 87.12 88 GLY A N 1
ATOM 653 C CA . GLY A 1 88 ? 30.359 -14.234 0.118 1 87.12 88 GLY A CA 1
ATOM 654 C C . GLY A 1 88 ? 29.344 -13.703 1.112 1 87.12 88 GLY A C 1
ATOM 655 O O . GLY A 1 88 ? 28.141 -13.844 0.907 1 87.12 88 GLY A O 1
ATOM 656 N N . PRO A 1 89 ? 29.828 -13.156 2.176 1 87.75 89 PRO A N 1
ATOM 657 C CA . PRO A 1 89 ? 28.938 -12.625 3.199 1 87.75 89 PRO A CA 1
ATOM 658 C C . PRO A 1 89 ? 27.984 -11.562 2.656 1 87.75 89 PRO A C 1
ATOM 660 O O . PRO A 1 89 ? 26.828 -11.469 3.098 1 87.75 89 PRO A O 1
ATOM 663 N N . GLY A 1 90 ? 28.484 -10.836 1.728 1 91 90 GLY A N 1
ATOM 664 C CA . GLY A 1 90 ? 27.641 -9.812 1.132 1 91 90 GLY A CA 1
ATOM 665 C C . GLY A 1 90 ? 26.422 -10.383 0.411 1 91 90 GLY A C 1
ATOM 666 O O . GLY A 1 90 ? 25.312 -9.844 0.522 1 91 90 GLY A O 1
ATOM 667 N N . GLN A 1 91 ? 26.656 -11.438 -0.302 1 92.69 91 GLN A N 1
ATOM 668 C CA . GLN A 1 91 ? 25.578 -12.086 -1.023 1 92.69 91 GLN A CA 1
ATOM 669 C C . GLN A 1 91 ? 24.578 -12.727 -0.058 1 92.69 91 GLN A C 1
ATOM 671 O O . GLN A 1 91 ? 23.359 -12.68 -0.289 1 92.69 91 GLN A O 1
ATOM 676 N N . VAL A 1 92 ? 25.125 -13.289 0.956 1 95.94 92 VAL A N 1
ATOM 677 C CA . VAL A 1 92 ? 24.281 -13.93 1.958 1 95.94 92 VAL A CA 1
ATOM 678 C C . VAL A 1 92 ? 23.391 -12.891 2.637 1 95.94 92 VAL A C 1
ATOM 680 O O . VAL A 1 92 ? 22.188 -13.078 2.752 1 95.94 92 VAL A O 1
ATOM 683 N N . ASP A 1 93 ? 23.984 -11.828 3.033 1 96.62 93 ASP A N 1
ATOM 684 C CA . ASP A 1 93 ? 23.234 -10.758 3.68 1 96.62 93 ASP A CA 1
ATOM 685 C C . ASP A 1 93 ? 22.156 -10.211 2.754 1 96.62 93 ASP A C 1
ATOM 687 O O . ASP A 1 93 ? 21.016 -10.008 3.174 1 96.62 93 ASP A O 1
ATOM 691 N N . ALA A 1 94 ? 22.516 -9.977 1.539 1 97.94 94 ALA A N 1
ATOM 692 C CA . ALA A 1 94 ? 21.562 -9.453 0.563 1 97.94 94 ALA A CA 1
ATOM 693 C C . ALA A 1 94 ? 20.406 -10.422 0.368 1 97.94 94 ALA A C 1
ATOM 695 O O . ALA A 1 94 ? 19.25 -10 0.303 1 97.94 94 ALA A O 1
ATOM 696 N N . ALA A 1 95 ? 20.719 -11.695 0.271 1 98.44 95 ALA A N 1
ATOM 697 C CA . ALA A 1 95 ? 19.688 -12.711 0.077 1 98.44 95 ALA A CA 1
ATOM 698 C C . ALA A 1 95 ? 18.703 -12.727 1.253 1 98.44 95 ALA A C 1
ATOM 700 O O . ALA A 1 95 ? 17.5 -12.789 1.06 1 98.44 95 ALA A O 1
ATOM 701 N N . LEU A 1 96 ? 19.25 -12.68 2.445 1 98.31 96 LEU A N 1
ATOM 702 C CA . LEU A 1 96 ? 18.406 -12.727 3.633 1 98.31 96 LEU A CA 1
ATOM 703 C C . LEU A 1 96 ? 17.562 -11.469 3.738 1 98.31 96 LEU A C 1
ATOM 705 O O . LEU A 1 96 ? 16.391 -11.531 4.125 1 98.31 96 LEU A O 1
ATOM 709 N N . ARG A 1 97 ? 18.062 -10.359 3.398 1 98.62 97 ARG A N 1
ATOM 710 C CA . ARG A 1 97 ? 17.312 -9.109 3.428 1 98.62 97 ARG A CA 1
ATOM 711 C C . ARG A 1 97 ? 16.203 -9.117 2.385 1 98.62 97 ARG A C 1
ATOM 713 O O . ARG A 1 97 ? 15.062 -8.734 2.68 1 98.62 97 ARG A O 1
ATOM 720 N N . LEU A 1 98 ? 16.547 -9.547 1.172 1 98.75 98 LEU A N 1
ATOM 721 C CA . LEU A 1 98 ? 15.516 -9.633 0.142 1 98.75 98 LEU A CA 1
ATOM 722 C C . LEU A 1 98 ? 14.422 -10.625 0.547 1 98.75 98 LEU A C 1
ATOM 724 O O . LEU A 1 98 ? 13.242 -10.383 0.307 1 98.75 98 LEU A O 1
ATOM 728 N N . ALA A 1 99 ? 14.852 -11.719 1.135 1 98.62 99 ALA A N 1
ATOM 729 C CA . ALA A 1 99 ? 13.883 -12.688 1.643 1 98.62 99 ALA A CA 1
ATOM 730 C C . ALA A 1 99 ? 12.961 -12.047 2.682 1 98.62 99 ALA A C 1
ATOM 732 O O . ALA A 1 99 ? 11.75 -12.273 2.664 1 98.62 99 ALA A O 1
ATOM 733 N N . ALA A 1 100 ? 13.555 -11.273 3.566 1 98.56 100 ALA A N 1
ATOM 734 C CA . ALA A 1 100 ? 12.75 -10.547 4.551 1 98.56 100 ALA A CA 1
ATOM 735 C C . ALA A 1 100 ? 11.766 -9.602 3.865 1 98.56 100 ALA A C 1
ATOM 737 O O . ALA A 1 100 ? 10.609 -9.492 4.281 1 98.56 100 ALA A O 1
ATOM 738 N N . GLY A 1 101 ? 12.227 -8.914 2.838 1 98.69 101 GLY A N 1
ATOM 739 C CA . GLY A 1 101 ? 11.336 -8.078 2.051 1 98.69 101 GLY A CA 1
ATOM 740 C C . GLY A 1 101 ? 10.164 -8.836 1.467 1 98.69 101 GLY A C 1
ATOM 741 O O . GLY A 1 101 ? 9.031 -8.344 1.482 1 98.69 101 GLY A O 1
ATOM 742 N N . LEU A 1 102 ? 10.398 -10.023 0.983 1 98.62 102 LEU A N 1
ATOM 743 C CA . LEU A 1 102 ? 9.344 -10.859 0.425 1 98.62 102 LEU A CA 1
ATOM 744 C C . LEU A 1 102 ? 8.305 -11.203 1.485 1 98.62 102 LEU A C 1
ATOM 746 O O . LEU A 1 102 ? 7.102 -11.227 1.2 1 98.62 102 LEU A O 1
ATOM 750 N N . GLU A 1 103 ? 8.758 -11.445 2.666 1 98.38 103 GLU A N 1
ATOM 751 C CA . GLU A 1 103 ? 7.824 -11.805 3.73 1 98.38 103 GLU A CA 1
ATOM 752 C C . GLU A 1 103 ? 6.984 -10.602 4.156 1 98.38 103 GLU A C 1
ATOM 754 O O . GLU A 1 103 ? 5.824 -10.75 4.535 1 98.38 103 GLU A O 1
ATOM 759 N N . LEU A 1 104 ? 7.559 -9.461 4.086 1 98.56 104 LEU A N 1
ATOM 760 C CA . LEU A 1 104 ? 6.812 -8.25 4.395 1 98.56 104 LEU A CA 1
ATOM 761 C C . LEU A 1 104 ? 5.773 -7.957 3.318 1 98.56 104 LEU A C 1
ATOM 763 O O . LEU A 1 104 ? 4.656 -7.535 3.625 1 98.56 104 LEU A O 1
ATOM 767 N N . ILE A 1 105 ? 6.082 -8.148 2.035 1 98.06 105 ILE A N 1
ATOM 768 C CA . ILE A 1 105 ? 5.082 -7.988 0.986 1 98.06 105 ILE A CA 1
ATOM 769 C C . ILE A 1 105 ? 3.959 -9 1.186 1 98.06 105 ILE A C 1
ATOM 771 O O . ILE A 1 105 ? 2.791 -8.703 0.919 1 98.06 105 ILE A O 1
ATOM 775 N N . GLN A 1 106 ? 4.352 -10.219 1.583 1 97.81 106 GLN A N 1
ATOM 776 C CA . GLN A 1 106 ? 3.336 -11.227 1.875 1 97.81 106 GLN A CA 1
ATOM 777 C C . GLN A 1 106 ? 2.385 -10.742 2.967 1 97.81 106 GLN A C 1
ATOM 779 O O . GLN A 1 106 ? 1.177 -10.984 2.895 1 97.81 106 GLN A O 1
ATOM 784 N N . THR A 1 107 ? 2.926 -10.117 3.99 1 98 107 THR A N 1
ATOM 785 C CA . THR A 1 107 ? 2.09 -9.539 5.035 1 98 107 THR A CA 1
ATOM 786 C C . THR A 1 107 ? 1.118 -8.523 4.449 1 98 107 THR A C 1
ATOM 788 O O . THR A 1 107 ? -0.081 -8.562 4.734 1 98 107 THR A O 1
ATOM 791 N N . CYS A 1 108 ? 1.6 -7.645 3.658 1 98.56 108 CYS A N 1
ATOM 792 C CA . CYS A 1 108 ? 0.742 -6.68 2.979 1 98.56 108 CYS A CA 1
ATOM 793 C C . CYS A 1 108 ? -0.356 -7.383 2.191 1 98.56 108 CYS A C 1
ATOM 795 O O . CYS A 1 108 ? -1.535 -7.055 2.332 1 98.56 108 CYS A O 1
ATOM 797 N N . ALA A 1 109 ? 0.063 -8.32 1.392 1 98 109 ALA A N 1
ATOM 798 C CA . ALA A 1 109 ? -0.867 -9.031 0.516 1 98 109 ALA A CA 1
ATOM 799 C C . ALA A 1 109 ? -1.97 -9.711 1.323 1 98 109 ALA A C 1
ATOM 801 O O . ALA A 1 109 ? -3.15 -9.617 0.979 1 98 109 ALA A O 1
ATOM 802 N N . LEU A 1 110 ? -1.63 -10.359 2.41 1 96.75 110 LEU A N 1
ATOM 803 C CA . LEU A 1 110 ? -2.604 -11.109 3.195 1 96.75 110 LEU A CA 1
ATOM 804 C C . LEU A 1 110 ? -3.547 -10.164 3.936 1 96.75 110 LEU A C 1
ATOM 806 O O . LEU A 1 110 ? -4.758 -10.398 3.977 1 96.75 110 LEU A O 1
ATOM 810 N N . VAL A 1 111 ? -3.01 -9.125 4.473 1 98.12 111 VAL A N 1
ATOM 811 C CA . VAL A 1 111 ? -3.822 -8.18 5.227 1 98.12 111 VAL A CA 1
ATOM 812 C C . VAL A 1 111 ? -4.828 -7.504 4.297 1 98.12 111 VAL A C 1
ATOM 814 O O . VAL A 1 111 ? -6.023 -7.441 4.602 1 98.12 111 VAL A O 1
ATOM 817 N N . HIS A 1 112 ? -4.367 -7.039 3.191 1 98.56 112 HIS A N 1
ATOM 818 C CA . HIS A 1 112 ? -5.262 -6.375 2.25 1 98.56 112 HIS A CA 1
ATOM 819 C C . HIS A 1 112 ? -6.23 -7.367 1.616 1 98.56 112 HIS A C 1
ATOM 821 O O . HIS A 1 112 ? -7.398 -7.043 1.392 1 98.56 112 HIS A O 1
ATOM 827 N N . ASP A 1 113 ? -5.734 -8.547 1.34 1 96.06 113 ASP A N 1
ATOM 828 C CA . ASP A 1 113 ? -6.609 -9.586 0.802 1 96.06 113 ASP A CA 1
ATOM 829 C C . ASP A 1 113 ? -7.766 -9.883 1.758 1 96.06 113 ASP A C 1
ATOM 831 O O . ASP A 1 113 ? -8.914 -10.008 1.33 1 96.06 113 ASP A O 1
ATOM 835 N N . ASP A 1 114 ? -7.469 -10.008 3.023 1 95.38 114 ASP A N 1
ATOM 836 C CA . ASP A 1 114 ? -8.5 -10.273 4.02 1 95.38 114 ASP A CA 1
ATOM 837 C C . ASP A 1 114 ? -9.516 -9.141 4.082 1 95.38 114 ASP A C 1
ATOM 839 O O . ASP A 1 114 ? -10.711 -9.375 4.297 1 95.38 114 ASP A O 1
ATOM 843 N N . VAL A 1 115 ? -9.07 -7.945 3.896 1 96.06 115 VAL A N 1
ATOM 844 C CA . VAL A 1 115 ? -9.969 -6.797 3.85 1 96.06 115 VAL A CA 1
ATOM 845 C C . VAL A 1 115 ? -10.836 -6.871 2.598 1 96.06 115 VAL A C 1
ATOM 847 O O . VAL A 1 115 ? -12.062 -6.699 2.672 1 96.06 115 VAL A O 1
ATOM 850 N N . MET A 1 116 ? -10.266 -7.172 1.485 1 94.88 116 MET A N 1
ATOM 851 C CA . MET A 1 116 ? -10.961 -7.191 0.203 1 94.88 116 MET A CA 1
ATOM 852 C C . MET A 1 116 ? -12 -8.312 0.165 1 94.88 116 MET A C 1
ATOM 854 O O . MET A 1 116 ? -13.094 -8.125 -0.373 1 94.88 116 MET A O 1
ATOM 858 N N . ASP A 1 117 ? -11.648 -9.414 0.83 1 90 117 ASP A N 1
ATOM 859 C CA . ASP A 1 117 ? -12.531 -10.578 0.809 1 90 117 ASP A CA 1
ATOM 860 C C . ASP A 1 117 ? -13.492 -10.562 1.995 1 90 117 ASP A C 1
ATOM 862 O O . ASP A 1 117 ? -14.453 -11.336 2.037 1 90 117 ASP A O 1
ATOM 866 N N . GLY A 1 118 ? -13.219 -9.711 2.904 1 90.81 118 GLY A N 1
ATOM 867 C CA . GLY A 1 118 ? -14 -9.711 4.133 1 90.81 118 GLY A CA 1
ATOM 868 C C . GLY A 1 118 ? -13.781 -10.945 4.98 1 90.81 118 GLY A C 1
ATOM 869 O O . GLY A 1 118 ? -14.688 -11.391 5.688 1 90.81 118 GLY A O 1
ATOM 870 N N . SER A 1 119 ? -12.656 -11.57 4.863 1 90.81 119 SER A N 1
ATOM 871 C CA . SER A 1 119 ? -12.359 -12.781 5.621 1 90.81 119 SER A CA 1
ATOM 872 C C . SER A 1 119 ? -12.102 -12.461 7.09 1 90.81 119 SER A C 1
ATOM 874 O O . SER A 1 119 ? -11.18 -11.719 7.422 1 90.81 119 SER A O 1
ATOM 876 N N . PRO A 1 120 ? -12.781 -13.109 8 1 91.81 120 PRO A N 1
ATOM 877 C CA . PRO A 1 120 ? -12.641 -12.742 9.414 1 91.81 120 PRO A CA 1
ATOM 878 C C . PRO A 1 120 ? -11.453 -13.438 10.078 1 91.81 120 PRO A C 1
ATOM 880 O O . PRO A 1 120 ? -11.008 -13.023 11.156 1 91.81 120 PRO A O 1
ATOM 883 N N . LEU A 1 121 ? -10.891 -14.523 9.383 1 91.12 121 LEU A N 1
ATOM 884 C CA . LEU A 1 121 ? -9.836 -15.312 10.008 1 91.12 121 LEU A CA 1
ATOM 885 C C . LEU A 1 121 ? -8.633 -15.445 9.078 1 91.12 121 LEU A C 1
ATOM 887 O O . LEU A 1 121 ? -8.789 -15.492 7.859 1 91.12 121 LEU A O 1
ATOM 891 N N . ARG A 1 122 ? -7.484 -15.516 9.727 1 89.44 122 ARG A N 1
ATOM 892 C CA . ARG A 1 122 ? -6.211 -15.797 9.062 1 89.44 122 ARG A CA 1
ATOM 893 C C . ARG A 1 122 ? -5.277 -16.578 9.984 1 89.44 122 ARG A C 1
ATOM 895 O O . ARG A 1 122 ? -5.027 -16.156 11.117 1 89.44 122 ARG A O 1
ATOM 902 N N . ARG A 1 123 ? -4.84 -17.703 9.477 1 87.88 123 ARG A N 1
ATOM 903 C CA . ARG A 1 123 ? -3.926 -18.562 10.219 1 87.88 123 ARG A CA 1
ATOM 904 C C . ARG A 1 123 ? -4.508 -18.938 11.578 1 87.88 123 ARG A C 1
ATOM 906 O O . ARG A 1 123 ? -3.814 -18.875 12.594 1 87.88 123 ARG A O 1
ATOM 913 N N . GLY A 1 124 ? -5.754 -19.172 11.523 1 86.81 124 GLY A N 1
ATOM 914 C CA . GLY A 1 124 ? -6.449 -19.672 12.703 1 86.81 124 GLY A CA 1
ATOM 915 C C . GLY A 1 124 ? -6.727 -18.578 13.727 1 86.81 124 GLY A C 1
ATOM 916 O O . GLY A 1 124 ? -7.207 -18.859 14.828 1 86.81 124 GLY A O 1
ATOM 917 N N . ARG A 1 125 ? -6.465 -17.359 13.391 1 91.44 125 ARG A N 1
ATOM 918 C CA . ARG A 1 125 ? -6.695 -16.219 14.273 1 91.44 125 ARG A CA 1
ATOM 919 C C . ARG A 1 125 ? -7.5 -15.133 13.57 1 91.44 125 ARG A C 1
ATOM 921 O O . ARG A 1 125 ? -7.738 -15.211 12.367 1 91.44 125 ARG A O 1
ATOM 928 N N . ASP A 1 126 ? -7.941 -14.156 14.375 1 93.88 126 ASP A N 1
ATOM 929 C CA . ASP A 1 126 ? -8.641 -13.023 13.766 1 93.88 126 ASP A CA 1
ATOM 930 C C . ASP A 1 126 ? -7.766 -12.328 12.727 1 93.88 126 ASP A C 1
ATOM 932 O O . ASP A 1 126 ? -6.578 -12.094 12.961 1 93.88 126 ASP A O 1
ATOM 936 N N . ALA A 1 127 ? -8.383 -12.125 11.594 1 95.5 127 ALA A N 1
ATOM 937 C CA . ALA A 1 127 ? -7.688 -11.281 10.625 1 95.5 127 ALA A CA 1
ATOM 938 C C . ALA A 1 127 ? -7.395 -9.906 11.211 1 95.5 127 ALA A C 1
ATOM 940 O O . ALA A 1 127 ? -8.055 -9.469 12.156 1 95.5 127 ALA A O 1
ATOM 941 N N . VAL A 1 128 ? -6.527 -9.18 10.68 1 96.38 128 VAL A N 1
ATOM 942 C CA . 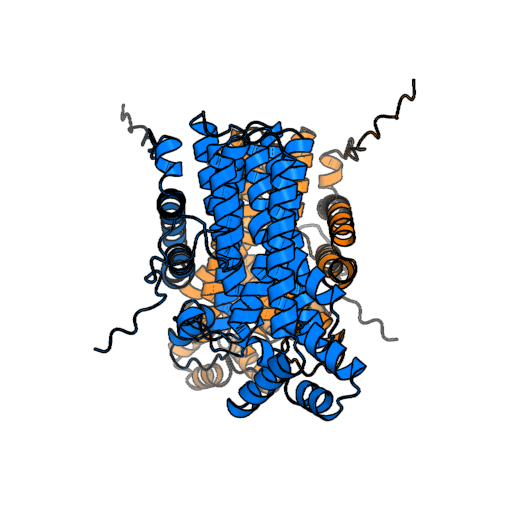VAL A 1 128 ? -6.039 -7.926 11.242 1 96.38 128 VAL A CA 1
ATOM 943 C C . VAL A 1 128 ? -7.191 -6.93 11.359 1 96.38 128 VAL A C 1
ATOM 945 O O . VAL A 1 128 ? -7.332 -6.25 12.383 1 96.38 128 VAL A O 1
ATOM 948 N N . HIS A 1 129 ? -8.055 -6.824 10.344 1 96.19 129 HIS A N 1
ATOM 949 C CA . HIS A 1 129 ? -9.156 -5.863 10.391 1 96.19 129 HIS A CA 1
ATOM 950 C C . HIS A 1 129 ? -10.148 -6.219 11.492 1 96.19 129 HIS A C 1
ATOM 952 O O . HIS A 1 129 ? -10.727 -5.332 12.125 1 96.19 129 HIS A O 1
ATOM 958 N N . VAL A 1 130 ? -10.312 -7.539 11.711 1 94.94 130 VAL A N 1
ATOM 959 C CA . VAL A 1 130 ? -11.211 -7.996 12.773 1 94.94 130 VAL A CA 1
ATOM 960 C C . VAL A 1 130 ? -10.578 -7.715 14.133 1 94.94 130 VAL A C 1
ATOM 962 O O . VAL A 1 130 ? -11.25 -7.219 15.039 1 94.94 130 VAL A O 1
ATOM 965 N N . ASP A 1 131 ? -9.312 -8.047 14.234 1 95.06 131 ASP A N 1
ATOM 966 C CA . ASP A 1 131 ? -8.586 -7.801 15.477 1 95.06 131 ASP A CA 1
ATOM 967 C C . ASP A 1 131 ? -8.625 -6.32 15.852 1 95.06 131 ASP A C 1
ATOM 969 O O . ASP A 1 131 ? -8.828 -5.977 17.016 1 95.06 131 ASP A O 1
ATOM 973 N N . LEU A 1 132 ? -8.469 -5.477 14.938 1 94.81 132 LEU A N 1
ATOM 974 C CA . LEU A 1 132 ? -8.492 -4.035 15.148 1 94.81 132 LEU A CA 1
ATOM 975 C C . LEU A 1 132 ? -9.898 -3.559 15.5 1 94.81 132 LEU A C 1
ATOM 977 O O . LEU A 1 132 ? -10.062 -2.707 16.375 1 94.81 132 LEU A O 1
ATOM 981 N N . GLN A 1 133 ? -10.852 -4.082 14.82 1 92.94 133 GLN A N 1
ATOM 982 C CA . GLN A 1 133 ? -12.234 -3.713 15.102 1 92.94 133 GLN A CA 1
ATOM 983 C C . GLN A 1 133 ? -12.609 -4.043 16.547 1 92.94 133 GLN A C 1
ATOM 985 O O . GLN A 1 133 ? -13.32 -3.279 17.203 1 92.94 133 GLN A O 1
ATOM 990 N N . ASN A 1 134 ? -12.133 -5.109 16.984 1 90.75 134 ASN A N 1
ATOM 991 C CA . ASN A 1 134 ? -12.469 -5.59 18.328 1 90.75 134 ASN A CA 1
ATOM 992 C C . ASN A 1 134 ? -11.789 -4.754 19.406 1 90.75 134 ASN A C 1
ATOM 994 O O . ASN A 1 134 ? -12.203 -4.781 20.562 1 90.75 134 ASN A O 1
ATOM 998 N N . GLN A 1 135 ? -10.758 -4.133 19.141 1 85.88 135 GLN A N 1
ATOM 999 C CA . GLN A 1 135 ? -9.984 -3.355 20.109 1 85.88 135 GLN A CA 1
ATOM 1000 C C . GLN A 1 135 ? -10.789 -2.168 20.625 1 85.88 135 GLN A C 1
ATOM 1002 O O . GLN A 1 135 ? -10.695 -1.815 21.812 1 85.88 135 GLN A O 1
ATOM 1007 N N . TYR A 1 136 ? -11.414 -1.448 19.797 1 75.62 136 TYR A N 1
ATOM 1008 C CA . TYR A 1 136 ? -12.141 -0.277 20.266 1 75.62 136 TYR A CA 1
ATOM 1009 C C . TYR A 1 136 ? -13.633 -0.582 20.406 1 75.62 136 TYR A C 1
ATOM 1011 O O . TYR A 1 136 ? -14.438 0.328 20.594 1 75.62 136 TYR A O 1
ATOM 1019 N N . GLY A 1 137 ? -13.828 -1.758 21.156 1 61.53 137 GLY A N 1
ATOM 1020 C CA . GLY A 1 137 ? -15.18 -2.225 21.438 1 61.53 137 GLY A CA 1
ATOM 1021 C C . GLY A 1 137 ? -16.156 -1.924 20.312 1 61.53 137 GLY A C 1
ATOM 1022 O O . GLY A 1 137 ? -15.766 -1.518 19.219 1 61.53 137 GLY A O 1
ATOM 1023 N N . ALA A 1 138 ? -17.422 -2.086 20.562 1 56.16 138 ALA A N 1
ATOM 1024 C CA . ALA A 1 138 ? -18.547 -1.891 19.656 1 56.16 138 ALA A CA 1
ATOM 1025 C C . ALA A 1 138 ? -18.562 -0.473 19.094 1 56.16 138 ALA A C 1
ATOM 1027 O O . ALA A 1 138 ? -19.406 0.349 19.484 1 56.16 138 ALA A O 1
ATOM 1028 N N . SER A 1 139 ? -17.312 -0.037 18.734 1 57.91 139 SER A N 1
ATOM 1029 C CA . SER A 1 139 ? -17.406 1.274 18.109 1 57.91 139 SER A CA 1
ATOM 1030 C C . SER A 1 139 ? -18.453 1.286 17 1 57.91 139 SER A C 1
ATOM 1032 O O . SER A 1 139 ? -18.688 0.266 16.344 1 57.91 139 SER A O 1
ATOM 1034 N N . GLU A 1 140 ? -19.266 2.246 17.062 1 59.06 140 GLU A N 1
ATOM 1035 C CA . GLU A 1 140 ? -20.344 2.43 16.094 1 59.06 140 GLU A CA 1
ATOM 1036 C C . GLU A 1 140 ? -19.797 2.619 14.68 1 59.06 140 GLU A C 1
ATOM 1038 O O . GLU A 1 140 ? -20.516 2.445 13.695 1 59.06 140 GLU A O 1
ATOM 1043 N N . LYS A 1 141 ? -18.406 2.824 14.734 1 63.59 141 LYS A N 1
ATOM 1044 C CA . LYS A 1 141 ? -17.938 3.027 13.367 1 63.59 141 LYS A CA 1
ATOM 1045 C C . LYS A 1 141 ? -17.562 1.7 12.711 1 63.59 141 LYS A C 1
ATOM 1047 O O . LYS A 1 141 ? -16.469 1.18 12.938 1 63.59 141 LYS A O 1
ATOM 1052 N N . GLN A 1 142 ? -18.422 1.155 12.023 1 62.97 142 GLN A N 1
ATOM 1053 C CA . GLN A 1 142 ? -18.422 -0.19 11.461 1 62.97 142 GLN A CA 1
ATOM 1054 C C . GLN A 1 142 ? -17.219 -0.394 10.539 1 62.97 142 GLN A C 1
ATOM 1056 O O . GLN A 1 142 ? -16.734 -1.515 10.383 1 62.97 142 GLN A O 1
ATOM 1061 N N . ASP A 1 143 ? -16.562 0.685 10.219 1 87.5 143 ASP A N 1
ATOM 1062 C CA . ASP A 1 143 ? -15.555 0.431 9.188 1 87.5 143 ASP A CA 1
ATOM 1063 C C . ASP A 1 143 ? -14.156 0.79 9.688 1 87.5 143 ASP A C 1
ATOM 1065 O O . ASP A 1 143 ? -13.203 0.85 8.906 1 87.5 143 ASP A O 1
ATOM 1069 N N . PHE A 1 144 ? -13.945 0.905 11.031 1 93.62 144 PHE A N 1
ATOM 1070 C CA . PHE A 1 144 ? -12.656 1.274 11.602 1 93.62 144 PHE A CA 1
ATOM 1071 C C . PHE A 1 144 ? -11.617 0.192 11.328 1 93.62 144 PHE A C 1
ATOM 1073 O O . PHE A 1 144 ? -10.5 0.488 10.891 1 93.62 144 PHE A O 1
ATOM 1080 N N . GLY A 1 145 ? -12.016 -1.06 11.703 1 95.5 145 GLY A N 1
ATOM 1081 C CA . GLY A 1 145 ? -11.102 -2.168 11.508 1 95.5 145 GLY A CA 1
ATOM 1082 C C . GLY A 1 145 ? -10.586 -2.277 10.086 1 95.5 145 GLY A C 1
ATOM 1083 O O . GLY A 1 145 ? -9.383 -2.459 9.867 1 95.5 145 GLY A O 1
ATOM 1084 N N . THR A 1 146 ? -11.516 -2.139 9.133 1 95.69 146 THR A N 1
ATOM 1085 C CA . THR A 1 146 ? -11.164 -2.195 7.715 1 95.69 146 THR A CA 1
ATOM 1086 C C . THR A 1 146 ? -10.211 -1.062 7.348 1 95.69 146 THR A C 1
ATOM 1088 O O . THR A 1 146 ? -9.172 -1.297 6.73 1 95.69 146 THR A O 1
ATOM 1091 N N . ALA A 1 147 ? -10.531 0.127 7.777 1 96.81 147 ALA A N 1
ATOM 1092 C CA . ALA A 1 147 ? -9.711 1.299 7.48 1 96.81 147 ALA A CA 1
ATOM 1093 C C . ALA A 1 147 ? -8.312 1.155 8.07 1 96.81 147 ALA A C 1
ATOM 1095 O O . ALA A 1 147 ? -7.312 1.379 7.387 1 96.81 147 ALA A O 1
ATOM 1096 N N . ALA A 1 148 ? -8.25 0.744 9.297 1 97.5 148 ALA A N 1
ATOM 1097 C CA . ALA A 1 148 ? -6.969 0.606 9.977 1 97.5 148 ALA A CA 1
ATOM 1098 C C . ALA A 1 148 ? -6.137 -0.516 9.367 1 97.5 148 ALA A C 1
ATOM 1100 O O . ALA A 1 148 ? -4.906 -0.427 9.312 1 97.5 148 ALA A O 1
ATOM 1101 N N . ALA A 1 149 ? -6.781 -1.558 8.93 1 98.31 149 ALA A N 1
ATOM 1102 C CA . ALA A 1 149 ? -6.066 -2.668 8.305 1 98.31 149 ALA A CA 1
ATOM 1103 C C . ALA A 1 149 ? -5.461 -2.246 6.969 1 98.31 149 ALA A C 1
ATOM 1105 O O . ALA A 1 149 ? -4.398 -2.738 6.578 1 98.31 149 ALA A O 1
ATOM 1106 N N . ILE A 1 150 ? -6.121 -1.33 6.23 1 98.69 150 ILE A N 1
ATOM 1107 C CA . ILE A 1 150 ? -5.547 -0.784 5.008 1 98.69 150 ILE A CA 1
ATOM 1108 C C . ILE A 1 150 ? -4.215 -0.107 5.32 1 98.69 150 ILE A C 1
ATOM 1110 O O . ILE A 1 150 ? -3.219 -0.331 4.629 1 98.69 150 ILE A O 1
ATOM 1114 N N . LEU A 1 151 ? -4.141 0.608 6.402 1 98.81 151 LEU A N 1
ATOM 1115 C CA . LEU A 1 151 ? -2.914 1.277 6.824 1 98.81 151 LEU A CA 1
ATOM 1116 C C . LEU A 1 151 ? -1.843 0.261 7.203 1 98.81 151 LEU A C 1
ATOM 1118 O O . LEU A 1 151 ? -0.662 0.46 6.91 1 98.81 151 LEU A O 1
ATOM 1122 N N . ALA A 1 152 ? -2.277 -0.798 7.867 1 98.81 152 ALA A N 1
ATOM 1123 C CA . ALA A 1 152 ? -1.33 -1.846 8.242 1 98.81 152 ALA A CA 1
ATOM 1124 C C . ALA A 1 152 ? -0.684 -2.469 7.012 1 98.81 152 ALA A C 1
ATOM 1126 O O . ALA A 1 152 ? 0.528 -2.693 6.984 1 98.81 152 ALA A O 1
ATOM 1127 N N . GLY A 1 153 ? -1.512 -2.76 6.027 1 98.88 153 GLY A N 1
ATOM 1128 C CA . GLY A 1 153 ? -0.972 -3.279 4.777 1 98.88 153 GLY A CA 1
ATOM 1129 C C . GLY A 1 153 ? -0.026 -2.312 4.09 1 98.88 153 GLY A C 1
ATOM 1130 O O . GLY A 1 153 ? 1.022 -2.717 3.584 1 98.88 153 GLY A O 1
ATOM 1131 N N . ASP A 1 154 ? -0.369 -1.011 4.074 1 98.88 154 ASP A N 1
ATOM 1132 C CA . ASP A 1 154 ? 0.491 0.014 3.49 1 98.88 154 ASP A CA 1
ATOM 1133 C C . ASP A 1 154 ? 1.836 0.077 4.211 1 98.88 154 ASP A C 1
ATOM 1135 O O . ASP A 1 154 ? 2.879 0.256 3.578 1 98.88 154 ASP A O 1
ATOM 1139 N N . LEU A 1 155 ? 1.77 -0.053 5.504 1 98.88 155 LEU A N 1
ATOM 1140 C CA . LEU A 1 155 ? 2.998 -0.006 6.289 1 98.88 155 LEU A CA 1
ATOM 1141 C C . LEU A 1 155 ? 3.9 -1.19 5.957 1 98.88 155 LEU A C 1
ATOM 1143 O O . LEU A 1 155 ? 5.109 -1.025 5.785 1 98.88 155 LEU A O 1
ATOM 1147 N N . ALA A 1 156 ? 3.307 -2.348 5.879 1 98.88 156 ALA A N 1
ATOM 1148 C CA . ALA A 1 156 ? 4.07 -3.541 5.523 1 98.88 156 ALA A CA 1
ATOM 1149 C C . ALA A 1 156 ? 4.715 -3.391 4.148 1 98.88 156 ALA A C 1
ATOM 1151 O O . ALA A 1 156 ? 5.879 -3.756 3.957 1 98.88 156 ALA A O 1
ATOM 1152 N N . LEU A 1 157 ? 3.973 -2.869 3.195 1 98.88 157 LEU A N 1
ATOM 1153 C CA . LEU A 1 157 ? 4.496 -2.645 1.853 1 98.88 157 LEU A CA 1
ATOM 1154 C C . LEU A 1 157 ? 5.66 -1.66 1.88 1 98.88 157 LEU A C 1
ATOM 1156 O O . LEU A 1 157 ? 6.684 -1.887 1.231 1 98.88 157 LEU A O 1
ATOM 1160 N N . SER A 1 158 ? 5.488 -0.621 2.613 1 98.81 158 SER A N 1
ATOM 1161 C CA . SER A 1 158 ? 6.547 0.377 2.742 1 98.81 158 SER A CA 1
ATOM 1162 C C . SER A 1 158 ? 7.801 -0.225 3.363 1 98.81 158 SER A C 1
ATOM 1164 O O . SER A 1 158 ? 8.914 0.03 2.898 1 98.81 158 SER A O 1
ATOM 1166 N N . TRP A 1 159 ? 7.609 -1.008 4.418 1 98.81 159 TRP A N 1
ATOM 1167 C CA . TRP A 1 159 ? 8.742 -1.647 5.074 1 98.81 159 TRP A CA 1
ATOM 1168 C C . TRP A 1 159 ? 9.461 -2.6 4.121 1 98.81 159 TRP A C 1
ATOM 1170 O O . TRP A 1 159 ? 10.688 -2.682 4.121 1 98.81 159 TRP A O 1
ATOM 1180 N N . ALA A 1 160 ? 8.703 -3.316 3.334 1 98.88 160 ALA A N 1
ATOM 1181 C CA . ALA A 1 160 ? 9.289 -4.223 2.352 1 98.88 160 ALA A CA 1
ATOM 1182 C C . ALA A 1 160 ? 10.172 -3.467 1.362 1 98.88 160 ALA A C 1
ATOM 1184 O O . ALA A 1 160 ? 11.32 -3.846 1.129 1 98.88 160 ALA A O 1
ATOM 1185 N N . ASP A 1 161 ? 9.625 -2.396 0.828 1 98.69 161 ASP A N 1
ATOM 1186 C CA . ASP A 1 161 ? 10.352 -1.608 -0.164 1 98.69 161 ASP A CA 1
ATOM 1187 C C . ASP A 1 161 ? 11.594 -0.96 0.448 1 98.69 161 ASP A C 1
ATOM 1189 O O . ASP A 1 161 ? 12.617 -0.824 -0.219 1 98.69 161 ASP A O 1
ATOM 1193 N N . ASP A 1 162 ? 11.484 -0.556 1.707 1 98.5 162 ASP A N 1
ATOM 1194 C CA . ASP A 1 162 ? 12.633 0.032 2.395 1 98.5 162 ASP A CA 1
ATOM 1195 C C . ASP A 1 162 ? 13.773 -0.978 2.529 1 98.5 162 ASP A C 1
ATOM 1197 O O . ASP A 1 162 ? 14.938 -0.631 2.35 1 98.5 162 ASP A O 1
ATOM 1201 N N . VAL A 1 163 ? 13.406 -2.223 2.855 1 98.44 163 VAL A N 1
ATOM 1202 C CA . VAL A 1 163 ? 14.414 -3.268 3.025 1 98.44 163 VAL A CA 1
ATOM 1203 C C . VAL A 1 163 ? 15.141 -3.502 1.706 1 98.44 163 VAL A C 1
ATOM 1205 O O . VAL A 1 163 ? 16.375 -3.557 1.673 1 98.44 163 VAL A O 1
ATOM 1208 N N . VAL A 1 164 ? 14.406 -3.564 0.647 1 98.31 164 VAL A N 1
ATOM 1209 C CA . VAL A 1 164 ? 14.992 -3.842 -0.658 1 98.31 164 VAL A CA 1
ATOM 1210 C C . VAL A 1 164 ? 15.844 -2.658 -1.103 1 98.31 164 VAL A C 1
ATOM 1212 O O . VAL A 1 164 ? 16.969 -2.838 -1.576 1 98.31 164 VAL A O 1
ATOM 1215 N N . ALA A 1 165 ? 15.344 -1.47 -0.869 1 96.56 165 ALA A N 1
ATOM 1216 C CA . ALA A 1 165 ? 16.062 -0.266 -1.282 1 96.56 165 ALA A CA 1
ATOM 1217 C C . ALA A 1 165 ? 17.375 -0.114 -0.51 1 96.56 165 ALA A C 1
ATOM 1219 O O . ALA A 1 165 ? 18.359 0.4 -1.042 1 96.56 165 ALA A O 1
ATOM 1220 N N . ALA A 1 166 ? 17.422 -0.606 0.705 1 95.62 166 ALA A N 1
ATOM 1221 C CA . ALA A 1 166 ? 18.578 -0.409 1.569 1 95.62 166 ALA A CA 1
ATOM 1222 C C . ALA A 1 166 ? 19.594 -1.534 1.388 1 95.62 166 ALA A C 1
ATOM 1224 O O . ALA A 1 166 ? 20.703 -1.469 1.921 1 95.62 166 ALA A O 1
ATOM 1225 N N . THR A 1 167 ? 19.188 -2.568 0.664 1 96.94 167 THR A N 1
ATOM 1226 C CA . THR A 1 167 ? 20.109 -3.684 0.438 1 96.94 167 THR A CA 1
ATOM 1227 C C . THR A 1 167 ? 21.266 -3.256 -0.452 1 96.94 167 THR A C 1
ATOM 1229 O O . THR A 1 167 ? 21.062 -2.719 -1.542 1 96.94 167 THR A O 1
ATOM 1232 N N . VAL A 1 168 ? 22.516 -3.455 0.023 1 93.94 168 VAL A N 1
ATOM 1233 C CA . VAL A 1 168 ? 23.719 -3.01 -0.678 1 93.94 168 VAL A CA 1
ATOM 1234 C C . VAL A 1 168 ? 24.109 -4.031 -1.75 1 93.94 168 VAL A C 1
ATOM 1236 O O . VAL A 1 168 ? 24.391 -5.191 -1.44 1 93.94 168 VAL A O 1
ATOM 1239 N N . LEU A 1 169 ? 24.078 -3.596 -2.943 1 95.12 169 LEU A N 1
ATOM 1240 C CA . LEU A 1 169 ? 24.438 -4.398 -4.109 1 95.12 169 LEU A CA 1
ATOM 1241 C C . LEU A 1 169 ? 25.297 -3.594 -5.082 1 95.12 169 LEU A C 1
ATOM 1243 O O . LEU A 1 169 ? 25.266 -2.361 -5.062 1 95.12 169 LEU A O 1
ATOM 1247 N N . ASP A 1 170 ? 26.141 -4.336 -5.836 1 93.69 170 ASP A N 1
ATOM 1248 C CA . ASP A 1 170 ? 26.797 -3.631 -6.938 1 93.69 170 ASP A CA 1
ATOM 1249 C C . ASP A 1 170 ? 25.766 -3.127 -7.945 1 93.69 170 ASP A C 1
ATOM 1251 O O . ASP A 1 170 ? 24.641 -3.631 -7.996 1 93.69 170 ASP A O 1
ATOM 1255 N N . PRO A 1 171 ? 26.031 -2.199 -8.75 1 93.19 171 PRO A N 1
ATOM 1256 C CA . PRO A 1 171 ? 25.062 -1.506 -9.602 1 93.19 171 PRO A CA 1
ATOM 1257 C C . PRO A 1 171 ? 24.328 -2.451 -10.547 1 93.19 171 PRO A C 1
ATOM 1259 O O . PRO A 1 171 ? 23.125 -2.311 -10.758 1 93.19 171 PRO A O 1
ATOM 1262 N N . ALA A 1 172 ? 25.031 -3.369 -11.133 1 94.31 172 ALA A N 1
ATOM 1263 C CA . ALA A 1 172 ? 24.391 -4.281 -12.086 1 94.31 172 ALA A CA 1
ATOM 1264 C C . ALA A 1 172 ? 23.359 -5.164 -11.391 1 94.31 172 ALA A C 1
ATOM 1266 O O . ALA A 1 172 ? 22.234 -5.328 -11.891 1 94.31 172 ALA A O 1
ATOM 1267 N N . ARG A 1 173 ? 23.719 -5.73 -10.25 1 95.81 173 ARG A N 1
ATOM 1268 C CA . ARG A 1 173 ? 22.797 -6.566 -9.492 1 95.81 173 ARG A CA 1
ATOM 1269 C C . ARG A 1 173 ? 21.641 -5.738 -8.93 1 95.81 173 ARG A C 1
ATOM 1271 O O . ARG A 1 173 ? 20.5 -6.199 -8.906 1 95.81 173 ARG A O 1
ATOM 1278 N N . ALA A 1 174 ? 22.016 -4.555 -8.477 1 96.06 174 ALA A N 1
ATOM 1279 C CA . ALA A 1 174 ? 20.984 -3.666 -7.953 1 96.06 174 ALA A CA 1
ATOM 1280 C C . ALA A 1 174 ? 19.922 -3.365 -9.008 1 96.06 174 ALA A C 1
ATOM 1282 O O . ALA A 1 174 ? 18.719 -3.379 -8.719 1 96.06 174 ALA A O 1
ATOM 1283 N N . HIS A 1 175 ? 20.344 -3.113 -10.18 1 95.75 175 HIS A N 1
ATOM 1284 C CA . HIS A 1 175 ? 19.438 -2.826 -11.281 1 95.75 175 HIS A CA 1
ATOM 1285 C C . HIS A 1 175 ? 18.547 -4.02 -11.578 1 95.75 175 HIS A C 1
ATOM 1287 O O . HIS A 1 175 ? 17.328 -3.867 -11.742 1 95.75 175 HIS A O 1
ATOM 1293 N N . ARG A 1 176 ? 19.094 -5.219 -11.625 1 97.31 176 ARG A N 1
ATOM 1294 C CA . ARG A 1 176 ? 18.344 -6.434 -11.906 1 97.31 176 ARG A CA 1
ATOM 1295 C C . ARG A 1 176 ? 17.328 -6.723 -10.797 1 97.31 176 ARG A C 1
ATOM 1297 O O . ARG A 1 176 ? 16.172 -7.043 -11.07 1 97.31 176 ARG A O 1
ATOM 1304 N N . VAL A 1 177 ? 17.781 -6.586 -9.578 1 98.12 177 VAL A N 1
ATOM 1305 C CA . VAL A 1 177 ? 16.922 -6.859 -8.43 1 98.12 177 VAL A CA 1
ATOM 1306 C C . VAL A 1 177 ? 15.758 -5.875 -8.398 1 98.12 177 VAL A C 1
ATOM 1308 O O . VAL A 1 177 ? 14.609 -6.273 -8.195 1 98.12 177 VAL A O 1
ATOM 1311 N N . ARG A 1 178 ? 16.031 -4.625 -8.664 1 97.56 178 ARG A N 1
ATOM 1312 C CA . ARG A 1 178 ? 14.969 -3.617 -8.672 1 97.56 178 ARG A CA 1
ATOM 1313 C C . ARG A 1 178 ? 13.953 -3.902 -9.773 1 97.56 178 ARG A C 1
ATOM 1315 O O . ARG A 1 178 ? 12.75 -3.715 -9.578 1 97.56 178 ARG A O 1
ATOM 1322 N N . GLY A 1 179 ? 14.477 -4.289 -10.93 1 97.94 179 GLY A N 1
ATOM 1323 C CA . GLY A 1 179 ? 13.578 -4.645 -12.016 1 97.94 179 GLY A CA 1
ATOM 1324 C C . GLY A 1 179 ? 12.656 -5.801 -11.68 1 97.94 179 GLY A C 1
ATOM 1325 O O . GLY A 1 179 ? 11.453 -5.746 -11.945 1 97.94 179 GLY A O 1
ATOM 1326 N N . LEU A 1 180 ? 13.195 -6.84 -11.102 1 98.62 180 LEU A N 1
ATOM 1327 C CA . LEU A 1 180 ? 12.414 -8.008 -10.703 1 98.62 180 LEU A CA 1
ATOM 1328 C C . LEU A 1 180 ? 11.406 -7.648 -9.617 1 98.62 180 LEU A C 1
ATOM 1330 O O . LEU A 1 180 ? 10.258 -8.094 -9.664 1 98.62 180 LEU A O 1
ATOM 1334 N N . TRP A 1 181 ? 11.859 -6.84 -8.648 1 98.62 181 TRP A N 1
ATOM 1335 C CA . TRP A 1 181 ? 11.008 -6.418 -7.539 1 98.62 181 TRP A CA 1
ATOM 1336 C C . TRP A 1 181 ? 9.82 -5.605 -8.047 1 98.62 181 TRP A C 1
ATOM 1338 O O . TRP A 1 181 ? 8.68 -5.84 -7.629 1 98.62 181 TRP A O 1
ATOM 1348 N N . ARG A 1 182 ? 10.062 -4.727 -8.914 1 98.25 182 ARG A N 1
ATOM 1349 C CA . ARG A 1 182 ? 9.023 -3.906 -9.531 1 98.25 182 ARG A CA 1
ATOM 1350 C C . ARG A 1 182 ? 8.031 -4.77 -10.297 1 98.25 182 ARG A C 1
ATOM 1352 O O . ARG A 1 182 ? 6.816 -4.621 -10.133 1 98.25 182 ARG A O 1
ATOM 1359 N N . ALA A 1 183 ? 8.523 -5.668 -11.117 1 98.25 183 ALA A N 1
ATOM 1360 C CA . ALA A 1 183 ? 7.66 -6.543 -11.906 1 98.25 183 ALA A CA 1
ATOM 1361 C C . ALA A 1 183 ? 6.785 -7.414 -11.016 1 98.25 183 ALA A C 1
ATOM 1363 O O . ALA A 1 183 ? 5.582 -7.547 -11.25 1 98.25 183 ALA A O 1
ATOM 1364 N N . MET A 1 184 ? 7.395 -7.93 -10.023 1 98.62 184 MET A N 1
ATOM 1365 C CA . MET A 1 184 ? 6.695 -8.836 -9.117 1 98.62 184 MET A CA 1
ATOM 1366 C C . MET A 1 184 ? 5.5 -8.141 -8.477 1 98.62 184 MET A C 1
ATOM 1368 O O . MET A 1 184 ? 4.398 -8.688 -8.445 1 98.62 184 MET A O 1
ATOM 1372 N N . ARG A 1 185 ? 5.664 -6.941 -7.969 1 98.56 185 ARG A N 1
ATOM 1373 C CA . ARG A 1 185 ? 4.586 -6.223 -7.293 1 98.56 185 ARG A CA 1
ATOM 1374 C C . ARG A 1 185 ? 3.477 -5.855 -8.273 1 98.56 185 ARG A C 1
ATOM 1376 O O . ARG A 1 185 ? 2.293 -5.977 -7.949 1 98.56 185 ARG A O 1
ATOM 1383 N N . ALA A 1 186 ? 3.85 -5.453 -9.445 1 98.69 186 ALA A N 1
ATOM 1384 C CA . ALA A 1 186 ? 2.84 -5.121 -10.453 1 98.69 186 ALA A CA 1
ATOM 1385 C C . ALA A 1 186 ? 2.041 -6.359 -10.852 1 98.69 186 ALA A C 1
ATOM 1387 O O . ALA A 1 186 ? 0.816 -6.297 -10.984 1 98.69 186 ALA A O 1
ATOM 1388 N N . GLU A 1 187 ? 2.732 -7.445 -11.047 1 98.81 187 GLU A N 1
ATOM 1389 C CA . GLU A 1 187 ? 2.09 -8.711 -11.406 1 98.81 187 GLU A CA 1
ATOM 1390 C C . GLU A 1 187 ? 1.147 -9.18 -10.297 1 98.81 187 GLU A C 1
ATOM 1392 O O . GLU A 1 187 ? 0.045 -9.656 -10.578 1 98.81 187 GLU A O 1
ATOM 1397 N N . MET A 1 188 ? 1.581 -9.031 -9.109 1 98.44 188 MET A N 1
ATOM 1398 C CA . MET A 1 188 ? 0.768 -9.414 -7.961 1 98.44 188 MET A CA 1
ATOM 1399 C C . MET A 1 188 ? -0.523 -8.609 -7.914 1 98.44 188 MET A C 1
ATOM 1401 O O . MET A 1 188 ? -1.602 -9.164 -7.695 1 98.44 188 MET A O 1
ATOM 1405 N N . VAL A 1 189 ? -0.427 -7.297 -8.117 1 98.69 189 VAL A N 1
ATOM 1406 C CA . VAL A 1 189 ? -1.599 -6.426 -8.133 1 98.69 189 VAL A CA 1
ATOM 1407 C C . VAL A 1 189 ? -2.512 -6.812 -9.289 1 98.69 189 VAL A C 1
ATOM 1409 O O . VAL A 1 189 ? -3.732 -6.891 -9.133 1 98.69 189 VAL A O 1
ATOM 1412 N N . ALA A 1 190 ? -1.937 -7.086 -10.43 1 98.81 190 ALA A N 1
ATOM 1413 C CA . ALA A 1 190 ? -2.707 -7.492 -11.609 1 98.81 190 ALA A CA 1
ATOM 1414 C C . ALA A 1 190 ? -3.469 -8.789 -11.336 1 98.81 190 ALA A C 1
ATOM 1416 O O . ALA A 1 190 ? -4.656 -8.891 -11.648 1 98.81 190 ALA A O 1
ATOM 1417 N N . GLY A 1 191 ? -2.768 -9.75 -10.789 1 98.75 191 GLY A N 1
ATOM 1418 C CA . GLY A 1 191 ? -3.408 -11.016 -10.484 1 98.75 191 GLY A CA 1
ATOM 1419 C C . GLY A 1 191 ? -4.551 -10.883 -9.492 1 98.75 191 GLY A C 1
ATOM 1420 O O . GLY A 1 191 ? -5.613 -11.484 -9.68 1 98.75 191 GLY A O 1
ATOM 1421 N N . GLN A 1 192 ? -4.328 -10.125 -8.422 1 98 192 GLN A N 1
ATOM 1422 C CA . GLN A 1 192 ? -5.387 -9.898 -7.445 1 98 192 GLN A CA 1
ATOM 1423 C C . GLN A 1 192 ? -6.578 -9.188 -8.078 1 98 192 GLN A C 1
ATOM 1425 O O . GLN A 1 192 ? -7.73 -9.477 -7.742 1 98 192 GLN A O 1
ATOM 1430 N N . TYR A 1 193 ? -6.324 -8.227 -9.008 1 98.06 193 TYR A N 1
ATOM 1431 C CA . TYR A 1 193 ? -7.414 -7.539 -9.688 1 98.06 193 TYR A CA 1
ATOM 1432 C C . TYR A 1 193 ? -8.219 -8.508 -10.547 1 98.06 193 TYR A C 1
ATOM 1434 O O . TYR A 1 193 ? -9.453 -8.461 -10.555 1 98.06 193 TYR A O 1
ATOM 1442 N N . LEU A 1 194 ? -7.535 -9.32 -11.266 1 97.62 194 LEU A N 1
ATOM 1443 C CA . LEU A 1 194 ? -8.242 -10.297 -12.102 1 97.62 194 LEU A CA 1
ATOM 1444 C C . LEU A 1 194 ? -9.102 -11.219 -11.25 1 97.62 194 LEU A C 1
ATOM 1446 O O . LEU A 1 194 ? -10.188 -11.625 -11.664 1 97.62 194 LEU A O 1
ATOM 1450 N N . ASP A 1 195 ? -8.578 -11.578 -10.078 1 96.25 195 ASP A N 1
ATOM 1451 C CA . ASP A 1 195 ? -9.367 -12.367 -9.141 1 96.25 195 ASP A CA 1
ATOM 1452 C C . ASP A 1 195 ? -10.648 -11.641 -8.742 1 96.25 195 ASP A C 1
ATOM 1454 O O . ASP A 1 195 ? -11.742 -12.211 -8.789 1 96.25 195 ASP A O 1
ATOM 1458 N N . LEU A 1 196 ? -10.531 -10.391 -8.391 1 95 196 LEU A N 1
ATOM 1459 C CA . LEU A 1 196 ? -11.68 -9.578 -8.008 1 95 196 LEU A CA 1
ATOM 1460 C C . LEU A 1 196 ? -12.656 -9.438 -9.172 1 95 196 LEU A C 1
ATOM 1462 O O . LEU A 1 196 ? -13.867 -9.547 -8.984 1 95 196 LEU A O 1
ATOM 1466 N N . ARG A 1 197 ? -12.094 -9.156 -10.328 1 94 197 ARG A N 1
ATOM 1467 C CA . ARG A 1 197 ? -12.914 -8.977 -11.516 1 94 197 ARG A CA 1
ATOM 1468 C C . ARG A 1 197 ? -13.695 -10.25 -11.836 1 94 197 ARG A C 1
ATOM 1470 O O . ARG A 1 197 ? -14.867 -10.188 -12.203 1 94 197 ARG A O 1
ATOM 1477 N N . GLY A 1 198 ? -13.016 -11.367 -11.719 1 92.56 198 GLY A N 1
ATOM 1478 C CA . GLY A 1 198 ? -13.688 -12.641 -11.93 1 92.56 198 GLY A CA 1
ATOM 1479 C C . GLY A 1 198 ? -14.867 -12.852 -10.992 1 92.56 198 GLY A C 1
ATOM 1480 O O . GLY A 1 198 ? -15.922 -13.328 -11.414 1 92.56 198 GLY A O 1
ATOM 1481 N N . GLN A 1 199 ? -14.711 -12.508 -9.766 1 91.56 199 GLN A N 1
ATOM 1482 C CA . GLN A 1 199 ? -15.781 -12.617 -8.781 1 91.56 199 GLN A CA 1
ATOM 1483 C C . GLN A 1 199 ? -16.938 -11.688 -9.133 1 91.56 199 GLN A C 1
ATOM 1485 O O . GLN A 1 199 ? -18.109 -12.078 -9.039 1 91.56 199 GLN A O 1
ATOM 1490 N N . ALA A 1 200 ? -16.609 -10.508 -9.539 1 89.5 200 ALA A N 1
ATOM 1491 C CA . ALA A 1 200 ? -17.625 -9.492 -9.82 1 89.5 200 ALA A CA 1
ATOM 1492 C C . ALA A 1 200 ? -18.406 -9.836 -11.078 1 89.5 200 ALA A C 1
ATOM 1494 O O . ALA A 1 200 ? -19.609 -9.539 -11.172 1 89.5 200 ALA A O 1
ATOM 1495 N N . THR A 1 201 ? -17.75 -10.453 -12.016 1 88.88 201 THR A N 1
ATOM 1496 C CA . THR A 1 201 ? -18.391 -10.711 -13.305 1 88.88 201 THR A CA 1
ATOM 1497 C C . THR A 1 201 ? -18.938 -12.133 -13.359 1 88.88 201 THR A C 1
ATOM 1499 O O . THR A 1 201 ? -19.688 -12.477 -14.273 1 88.88 201 THR A O 1
ATOM 1502 N N . GLY A 1 202 ? -18.562 -12.969 -12.43 1 88.25 202 GLY A N 1
ATOM 1503 C CA . GLY A 1 202 ? -19.016 -14.359 -12.406 1 88.25 202 GLY A CA 1
ATOM 1504 C C . GLY A 1 202 ? -18.438 -15.188 -13.531 1 88.25 202 GLY A C 1
ATOM 1505 O O . GLY A 1 202 ? -19.016 -16.203 -13.922 1 88.25 202 GLY A O 1
ATOM 1506 N N . THR A 1 203 ? -17.328 -14.742 -14.047 1 87.56 203 THR A N 1
ATOM 1507 C CA . THR A 1 203 ? -16.703 -15.445 -15.156 1 87.56 203 THR A CA 1
ATOM 1508 C C . THR A 1 203 ? -16.031 -16.734 -14.68 1 87.56 203 THR A C 1
ATOM 1510 O O . THR A 1 203 ? -15.352 -16.734 -13.641 1 87.56 203 THR A O 1
ATOM 1513 N N . ARG A 1 204 ? -16.344 -17.766 -15.453 1 92 204 ARG A N 1
ATOM 1514 C CA . ARG A 1 204 ? -15.75 -19.078 -15.172 1 92 204 ARG A CA 1
ATOM 1515 C C . ARG A 1 204 ? -14.961 -19.594 -16.375 1 92 204 ARG A C 1
ATOM 1517 O O . ARG A 1 204 ? -15.508 -20.297 -17.219 1 92 204 ARG A O 1
ATOM 1524 N N . SER A 1 205 ? -13.781 -19.125 -16.531 1 94.94 205 SER A N 1
ATOM 1525 C CA . SER A 1 205 ? -12.914 -19.516 -17.641 1 94.94 205 SER A CA 1
ATOM 1526 C C . SER A 1 205 ? -11.656 -20.203 -17.141 1 94.94 205 SER A C 1
ATOM 1528 O O . SER A 1 205 ? -10.984 -19.719 -16.234 1 94.94 205 SER A O 1
ATOM 1530 N N . MET A 1 206 ? -11.398 -21.359 -17.781 1 96.69 206 MET A N 1
ATOM 1531 C CA . MET A 1 206 ? -10.188 -22.094 -17.391 1 96.69 206 MET A CA 1
ATOM 1532 C C . MET A 1 206 ? -8.938 -21.266 -17.703 1 96.69 206 MET A C 1
ATOM 1534 O O . MET A 1 206 ? -8.023 -21.188 -16.875 1 96.69 206 MET A O 1
ATOM 1538 N N . THR A 1 207 ? -8.906 -20.609 -18.844 1 96.88 207 THR A N 1
ATOM 1539 C CA . THR A 1 207 ? -7.77 -19.781 -19.234 1 96.88 207 THR A CA 1
ATOM 1540 C C . THR A 1 207 ? -7.629 -18.594 -18.281 1 96.88 207 THR A C 1
ATOM 1542 O O . THR A 1 207 ? -6.516 -18.219 -17.906 1 96.88 207 THR A O 1
ATOM 1545 N N . GLY A 1 208 ? -8.766 -18 -17.969 1 97.25 208 GLY A N 1
ATOM 1546 C CA . GLY A 1 208 ? -8.75 -16.906 -17.016 1 97.25 208 GLY A CA 1
ATOM 1547 C C . GLY A 1 208 ? -8.266 -17.312 -15.641 1 97.25 208 GLY A C 1
ATOM 1548 O O . GLY A 1 208 ? -7.508 -16.578 -15 1 97.25 208 GLY A O 1
ATOM 1549 N N . ALA A 1 209 ? -8.734 -18.469 -15.211 1 97.94 209 ALA A N 1
ATOM 1550 C CA . ALA A 1 209 ? -8.328 -18.984 -13.906 1 97.94 209 ALA 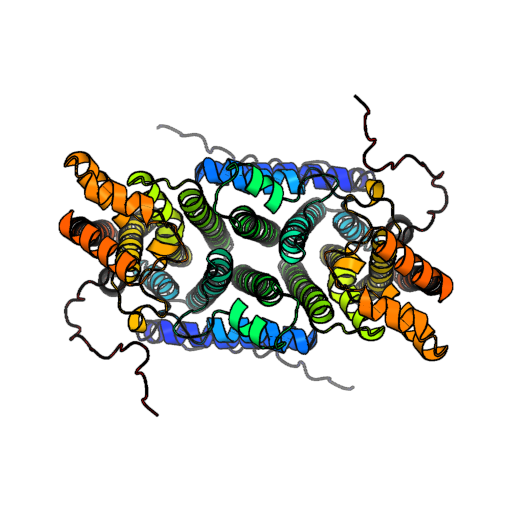A CA 1
ATOM 1551 C C . ALA A 1 209 ? -6.82 -19.203 -13.844 1 97.94 209 ALA A C 1
ATOM 1553 O O . ALA A 1 209 ? -6.176 -18.875 -12.852 1 97.94 209 ALA A O 1
ATOM 1554 N N . VAL A 1 210 ? -6.262 -19.766 -14.891 1 98.19 210 VAL A N 1
ATOM 1555 C CA . VAL A 1 210 ? -4.824 -20.016 -14.938 1 98.19 210 VAL A CA 1
ATOM 1556 C C . VAL A 1 210 ? -4.062 -18.703 -14.984 1 98.19 210 VAL A C 1
ATOM 1558 O O . VAL A 1 210 ? -3.039 -18.547 -14.312 1 98.19 210 VAL A O 1
ATOM 1561 N N . ARG A 1 211 ? -4.535 -17.781 -15.789 1 98 211 ARG A N 1
ATOM 1562 C CA . ARG A 1 211 ? -3.9 -16.469 -15.867 1 98 211 ARG A CA 1
ATOM 1563 C C . ARG A 1 211 ? -3.854 -15.789 -14.5 1 98 211 ARG A C 1
ATOM 1565 O O . ARG A 1 211 ? -2.824 -15.242 -14.109 1 98 211 ARG A O 1
ATOM 1572 N N . THR A 1 212 ? -4.953 -15.82 -13.805 1 98.12 212 THR A N 1
ATOM 1573 C CA . THR A 1 212 ? -5.02 -15.273 -12.453 1 98.12 212 THR A CA 1
ATOM 1574 C C . THR A 1 212 ? -4.039 -15.992 -11.531 1 98.12 212 THR A C 1
ATOM 1576 O O . THR A 1 212 ? -3.312 -15.352 -10.773 1 98.12 212 THR A O 1
ATOM 1579 N N . ALA A 1 213 ? -3.971 -17.297 -11.625 1 98.38 213 ALA A N 1
ATOM 1580 C CA . ALA A 1 213 ? -3.061 -18.094 -10.805 1 98.38 213 ALA A CA 1
ATOM 1581 C C . ALA A 1 213 ? -1.606 -17.734 -11.094 1 98.38 213 ALA A C 1
ATOM 1583 O O . ALA A 1 213 ? -0.785 -17.672 -10.172 1 98.38 213 ALA A O 1
ATOM 1584 N N . VAL A 1 214 ? -1.32 -17.531 -12.359 1 98.75 214 VAL A N 1
ATOM 1585 C CA . VAL A 1 214 ? 0.04 -17.188 -12.758 1 98.75 214 VAL A CA 1
ATOM 1586 C C . VAL A 1 214 ? 0.438 -15.844 -12.141 1 98.75 214 VAL A C 1
ATOM 1588 O O . VAL A 1 214 ? 1.476 -15.742 -11.477 1 98.75 214 VAL A O 1
ATOM 1591 N N . LEU A 1 215 ? -0.376 -14.836 -12.289 1 98.75 215 LEU A N 1
ATOM 1592 C CA . LEU A 1 215 ? -0.033 -13.477 -11.898 1 98.75 215 LEU A CA 1
ATOM 1593 C C . LEU A 1 215 ? -0.131 -13.297 -10.391 1 98.75 215 LEU A C 1
ATOM 1595 O O . LEU A 1 215 ? 0.755 -12.703 -9.773 1 98.75 215 LEU A O 1
ATOM 1599 N N . LYS A 1 216 ? -1.128 -13.867 -9.805 1 98.06 216 LYS A N 1
ATOM 1600 C CA . LYS A 1 216 ? -1.413 -13.641 -8.391 1 98.06 216 LYS A CA 1
ATOM 1601 C C . LYS A 1 216 ? -0.491 -14.477 -7.504 1 98.06 216 LYS A C 1
ATOM 1603 O O . LYS A 1 216 ? -0.138 -14.055 -6.402 1 98.06 216 LYS A O 1
ATOM 1608 N N . THR A 1 217 ? -0.072 -15.648 -8.016 1 98.19 217 THR A N 1
ATOM 1609 C CA . THR A 1 217 ? 0.549 -16.594 -7.09 1 98.19 217 THR A CA 1
ATOM 1610 C C . THR A 1 217 ? 1.854 -17.125 -7.664 1 98.19 217 THR A C 1
ATOM 1612 O O . THR A 1 217 ? 2.908 -17.031 -7.031 1 98.19 217 THR A O 1
ATOM 1615 N N . ALA A 1 218 ? 1.841 -17.688 -8.891 1 98.75 218 ALA A N 1
ATOM 1616 C CA . ALA A 1 218 ? 2.994 -18.406 -9.414 1 98.75 218 ALA A CA 1
ATOM 1617 C C . ALA A 1 218 ? 4.211 -17.5 -9.531 1 98.75 218 ALA A C 1
ATOM 1619 O O . ALA A 1 218 ? 5.301 -17.844 -9.07 1 98.75 218 ALA A O 1
ATOM 1620 N N . LEU A 1 219 ? 4.02 -16.344 -10.18 1 98.75 219 LEU A N 1
ATOM 1621 C CA . LEU A 1 219 ? 5.113 -15.383 -10.305 1 98.75 219 LEU A CA 1
ATOM 1622 C C . LEU A 1 219 ? 5.559 -14.883 -8.938 1 98.75 219 LEU A C 1
ATOM 1624 O O . LEU A 1 219 ? 6.746 -14.914 -8.609 1 98.75 219 LEU A O 1
ATOM 1628 N N . TYR A 1 220 ? 4.672 -14.578 -8.117 1 98.06 220 TYR A N 1
ATOM 1629 C CA . TYR A 1 220 ? 4.898 -13.93 -6.832 1 98.06 220 TYR A CA 1
ATOM 1630 C C . TYR A 1 220 ? 5.547 -14.891 -5.848 1 98.06 220 TYR A C 1
ATOM 1632 O O . TYR A 1 220 ? 6.453 -14.516 -5.098 1 98.06 220 TYR A O 1
ATOM 1640 N N . SER A 1 221 ? 5.07 -16.094 -5.816 1 98.12 221 SER A N 1
ATOM 1641 C CA . SER A 1 221 ? 5.43 -16.984 -4.719 1 98.12 221 SER A CA 1
ATOM 1642 C C . SER A 1 221 ? 6.633 -17.844 -5.082 1 98.12 221 SER A C 1
ATOM 1644 O O . SER A 1 221 ? 7.344 -18.328 -4.199 1 98.12 221 SER A O 1
ATOM 1646 N N . VAL A 1 222 ? 6.867 -18.078 -6.402 1 98.75 222 VAL A N 1
ATOM 1647 C CA . VAL A 1 222 ? 7.902 -19.062 -6.715 1 98.75 222 VAL A CA 1
ATOM 1648 C C . VAL A 1 222 ? 8.852 -18.484 -7.766 1 98.75 222 VAL A C 1
ATOM 1650 O O . VAL A 1 222 ? 10.047 -18.328 -7.504 1 98.75 222 VAL A O 1
ATOM 1653 N N . GLU A 1 223 ? 8.367 -18.062 -8.906 1 98.88 223 GLU A N 1
ATOM 1654 C CA . GLU A 1 223 ? 9.234 -17.703 -10.031 1 98.88 223 GLU A CA 1
ATOM 1655 C C . GLU A 1 223 ? 10.094 -16.5 -9.688 1 98.88 223 GLU A C 1
ATOM 1657 O O . GLU A 1 223 ? 11.312 -16.516 -9.891 1 98.88 223 GLU A O 1
ATOM 1662 N N . ARG A 1 224 ? 9.461 -15.414 -9.227 1 98.94 224 ARG A N 1
ATOM 1663 C CA . ARG A 1 224 ? 10.219 -14.195 -8.961 1 98.94 224 ARG A CA 1
ATOM 1664 C C . ARG A 1 224 ? 11.195 -14.398 -7.805 1 98.94 224 ARG A C 1
ATOM 1666 O O . ARG A 1 224 ? 12.336 -13.93 -7.855 1 98.94 224 ARG A O 1
ATOM 1673 N N . PRO A 1 225 ? 10.812 -15.094 -6.727 1 98.88 225 PRO A N 1
ATOM 1674 C CA . PRO A 1 225 ? 11.805 -15.406 -5.695 1 98.88 225 PRO A CA 1
ATOM 1675 C C . PRO A 1 225 ? 13.016 -16.156 -6.25 1 98.88 225 PRO A C 1
ATOM 1677 O O . PRO A 1 225 ? 14.156 -15.82 -5.93 1 98.88 225 PRO A O 1
ATOM 1680 N N . LEU A 1 226 ? 12.781 -17.156 -7.109 1 98.88 226 LEU A N 1
ATOM 1681 C CA . LEU A 1 226 ? 13.883 -17.875 -7.738 1 98.88 226 LEU A CA 1
ATOM 1682 C C . LEU A 1 226 ? 14.734 -16.938 -8.594 1 98.88 226 LEU A C 1
ATOM 1684 O O . LEU A 1 226 ? 15.961 -17 -8.562 1 98.88 226 LEU A O 1
ATOM 1688 N N . ALA A 1 227 ? 14.078 -16.062 -9.32 1 98.88 227 ALA A N 1
ATOM 1689 C CA . ALA A 1 227 ? 14.781 -15.117 -10.18 1 98.88 227 ALA A CA 1
ATOM 1690 C C . ALA A 1 227 ? 15.633 -14.148 -9.359 1 98.88 227 ALA A C 1
ATOM 1692 O O . ALA A 1 227 ? 16.734 -13.773 -9.773 1 98.88 227 ALA A O 1
ATOM 1693 N N . LEU A 1 228 ? 15.086 -13.711 -8.242 1 98.81 228 LEU A N 1
ATOM 1694 C CA . LEU A 1 228 ? 15.852 -12.836 -7.359 1 98.81 228 LEU A CA 1
ATOM 1695 C C . LEU A 1 228 ? 17.109 -13.531 -6.863 1 98.81 228 LEU A C 1
ATOM 1697 O O . LEU A 1 228 ? 18.188 -12.93 -6.824 1 98.81 228 LEU A O 1
ATOM 1701 N N . GLY A 1 229 ? 16.984 -14.828 -6.469 1 98.62 229 GLY A N 1
ATOM 1702 C CA . GLY A 1 229 ? 18.172 -15.586 -6.094 1 98.62 229 GLY A CA 1
ATOM 1703 C C . GLY A 1 229 ? 19.188 -15.695 -7.211 1 98.62 229 GLY A C 1
ATOM 1704 O O . GLY A 1 229 ? 20.391 -15.484 -6.992 1 98.62 229 GLY A O 1
ATOM 1705 N N . ALA A 1 230 ? 18.719 -16.016 -8.383 1 98.44 230 ALA A N 1
ATOM 1706 C CA . ALA A 1 230 ? 19.594 -16.125 -9.547 1 98.44 230 ALA A CA 1
ATOM 1707 C C . ALA A 1 230 ? 20.281 -14.805 -9.844 1 98.44 230 ALA A C 1
ATOM 1709 O O . ALA A 1 230 ? 21.484 -14.781 -10.172 1 98.44 230 ALA A O 1
ATOM 1710 N N . ALA A 1 231 ? 19.547 -13.727 -9.727 1 98.31 231 ALA A N 1
ATOM 1711 C CA . ALA A 1 231 ? 20.109 -12.406 -9.969 1 98.31 231 ALA A CA 1
ATOM 1712 C C . ALA A 1 231 ? 21.234 -12.094 -8.992 1 98.31 231 ALA A C 1
ATOM 1714 O O . ALA A 1 231 ? 22.281 -11.547 -9.375 1 98.31 231 ALA A O 1
ATOM 1715 N N . LEU A 1 232 ? 21.062 -12.422 -7.754 1 97.94 232 LEU A N 1
ATOM 1716 C CA . LEU A 1 232 ? 22.078 -12.195 -6.73 1 97.94 232 LEU A CA 1
ATOM 1717 C C . LEU A 1 232 ? 23.344 -12.992 -7.035 1 97.94 232 LEU A C 1
ATOM 1719 O O . LEU A 1 232 ? 24.453 -12.523 -6.77 1 97.94 232 LEU A O 1
ATOM 1723 N N . ALA A 1 233 ? 23.125 -14.156 -7.613 1 96.94 233 ALA A N 1
ATOM 1724 C CA . ALA A 1 233 ? 24.25 -15.031 -7.926 1 96.94 233 ALA A CA 1
ATOM 1725 C C . ALA A 1 233 ? 24.953 -14.594 -9.211 1 96.94 233 ALA A C 1
ATOM 1727 O O . ALA A 1 233 ? 26.062 -15.031 -9.5 1 96.94 233 ALA A O 1
ATOM 1728 N N . GLY A 1 234 ? 24.281 -13.75 -9.961 1 95.88 234 GLY A N 1
ATOM 1729 C CA . GLY A 1 234 ? 24.828 -13.367 -11.258 1 95.88 234 GLY A CA 1
ATOM 1730 C C . GLY A 1 234 ? 24.672 -14.445 -12.305 1 95.88 234 GLY A C 1
ATOM 1731 O O . GLY A 1 234 ? 25.547 -14.609 -13.172 1 95.88 234 GLY A O 1
ATOM 1732 N N . ALA A 1 235 ? 23.625 -15.188 -12.195 1 96.38 235 ALA A N 1
ATOM 1733 C CA . ALA A 1 235 ? 23.391 -16.297 -13.117 1 96.38 235 ALA A CA 1
ATOM 1734 C C . ALA A 1 235 ? 23.188 -15.789 -14.539 1 96.38 235 ALA A C 1
ATOM 1736 O O . ALA A 1 235 ? 22.688 -14.68 -14.75 1 96.38 235 ALA A O 1
ATOM 1737 N N . ASP A 1 236 ? 23.469 -16.625 -15.523 1 95.62 236 ASP A N 1
ATOM 1738 C CA . ASP A 1 236 ? 23.25 -16.281 -16.922 1 95.62 236 ASP A CA 1
ATOM 1739 C C . ASP A 1 236 ? 21.797 -16.453 -17.312 1 95.62 236 ASP A C 1
ATOM 1741 O O . ASP A 1 236 ? 21 -16.984 -16.547 1 95.62 236 ASP A O 1
ATOM 1745 N N . ASP A 1 237 ? 21.453 -16.031 -18.469 1 95.94 237 ASP A N 1
ATOM 1746 C CA . ASP A 1 237 ? 20.062 -15.984 -18.922 1 95.94 237 ASP A CA 1
ATOM 1747 C C . ASP A 1 237 ? 19.484 -17.391 -19.062 1 95.94 237 ASP A C 1
ATOM 1749 O O . ASP A 1 237 ? 18.297 -17.594 -18.781 1 95.94 237 ASP A O 1
ATOM 1753 N N . ALA A 1 238 ? 20.281 -18.312 -19.484 1 96.31 238 ALA A N 1
ATOM 1754 C CA . ALA A 1 238 ? 19.797 -19.672 -19.688 1 96.31 238 ALA A CA 1
ATOM 1755 C C . ALA A 1 238 ? 19.422 -20.312 -18.359 1 96.31 238 ALA A C 1
ATOM 1757 O O . ALA A 1 238 ? 18.344 -20.906 -18.25 1 96.31 238 ALA A O 1
ATOM 1758 N N . THR A 1 239 ? 20.328 -20.203 -17.422 1 96.94 239 THR A N 1
ATOM 1759 C CA . THR A 1 239 ? 20.062 -20.75 -16.094 1 96.94 239 THR A CA 1
ATOM 1760 C C . THR A 1 239 ? 18.875 -20.047 -15.445 1 96.94 239 THR A C 1
ATOM 1762 O O . THR A 1 239 ? 18 -20.688 -14.867 1 96.94 239 THR A O 1
ATOM 1765 N N . THR A 1 240 ? 18.844 -18.734 -15.539 1 97.75 240 THR A N 1
ATOM 1766 C CA . THR A 1 240 ? 17.734 -17.969 -15.008 1 97.75 240 THR A CA 1
ATOM 1767 C C . THR A 1 240 ? 16.422 -18.375 -15.672 1 97.75 240 THR A C 1
ATOM 1769 O O . THR A 1 240 ? 15.406 -18.547 -15 1 97.75 240 THR A O 1
ATOM 1772 N N . GLY A 1 241 ? 16.484 -18.531 -16.969 1 98.12 241 GLY A N 1
ATOM 1773 C CA . GLY A 1 241 ? 15.297 -18.969 -17.703 1 98.12 241 GLY A CA 1
ATOM 1774 C C . GLY A 1 241 ? 14.773 -20.312 -17.266 1 98.12 241 GLY A C 1
ATOM 1775 O O . GLY A 1 241 ? 13.562 -20.5 -17.125 1 98.12 241 GLY A O 1
ATOM 1776 N N . ALA A 1 242 ? 15.664 -21.266 -17.031 1 98.06 242 ALA A N 1
ATOM 1777 C CA . ALA A 1 242 ? 15.281 -22.594 -16.578 1 98.06 242 ALA A CA 1
ATOM 1778 C C . ALA A 1 242 ? 14.609 -22.516 -15.203 1 98.06 242 ALA A C 1
ATOM 1780 O O . ALA A 1 242 ? 13.578 -23.156 -14.977 1 98.06 242 ALA A O 1
ATOM 1781 N N . LEU A 1 243 ? 15.203 -21.75 -14.328 1 98.5 243 LEU A N 1
ATOM 1782 C CA . LEU A 1 243 ? 14.641 -21.578 -12.992 1 98.5 243 LEU A CA 1
ATOM 1783 C C . LEU A 1 243 ? 13.266 -20.938 -13.062 1 98.5 243 LEU A C 1
ATOM 1785 O O . LEU A 1 243 ? 12.336 -21.359 -12.367 1 98.5 243 LEU A O 1
ATOM 1789 N N . CYS A 1 244 ? 13.148 -19.922 -13.875 1 98.69 244 CYS A N 1
ATOM 1790 C CA . CYS A 1 244 ? 11.891 -19.203 -14 1 98.69 244 CYS A CA 1
ATOM 1791 C C . CYS A 1 244 ? 10.797 -20.094 -14.57 1 98.69 244 CYS A C 1
ATOM 1793 O O . CYS A 1 244 ? 9.68 -20.125 -14.062 1 98.69 244 CYS A O 1
ATOM 1795 N N . SER A 1 245 ? 11.125 -20.859 -15.602 1 98.69 245 SER A N 1
ATOM 1796 C CA . SER A 1 245 ? 10.156 -21.781 -16.188 1 98.69 245 SER A CA 1
ATOM 1797 C C . SER A 1 245 ? 9.727 -22.844 -15.195 1 98.69 245 SER A C 1
ATOM 1799 O O . SER A 1 245 ? 8.539 -23.172 -15.102 1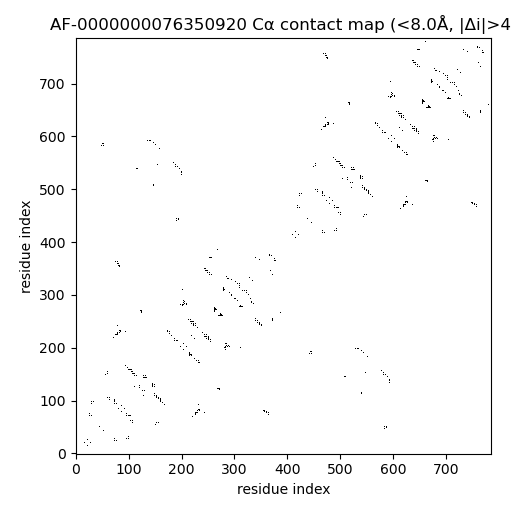 98.69 245 SER A O 1
ATOM 1801 N N . ALA A 1 246 ? 10.688 -23.391 -14.516 1 98.75 246 ALA A N 1
ATOM 1802 C CA . ALA A 1 246 ? 10.375 -24.375 -13.484 1 98.75 246 ALA A CA 1
ATOM 1803 C C . ALA A 1 246 ? 9.5 -23.766 -12.398 1 98.75 246 ALA A C 1
ATOM 1805 O O . ALA A 1 246 ? 8.508 -24.375 -11.984 1 98.75 246 ALA A O 1
ATOM 1806 N N . GLY A 1 247 ? 9.914 -22.578 -11.969 1 98.81 247 GLY A N 1
ATOM 1807 C CA . GLY A 1 247 ? 9.164 -21.891 -10.922 1 98.81 247 GLY A CA 1
ATOM 1808 C C . GLY A 1 247 ? 7.734 -21.578 -11.328 1 98.81 247 GLY A C 1
ATOM 1809 O O . GLY A 1 247 ? 6.816 -21.656 -10.508 1 98.81 247 GLY A O 1
ATOM 1810 N N . ARG A 1 248 ? 7.535 -21.203 -12.57 1 98.75 248 ARG A N 1
ATOM 1811 C CA . ARG A 1 248 ? 6.195 -20.906 -13.062 1 98.75 248 ARG A CA 1
ATOM 1812 C C . ARG A 1 248 ? 5.293 -22.141 -12.961 1 98.75 248 ARG A C 1
ATOM 1814 O O . ARG A 1 248 ? 4.164 -22.047 -12.469 1 98.75 248 ARG A O 1
ATOM 1821 N N . CYS A 1 249 ? 5.801 -23.234 -13.375 1 98.75 249 CYS A N 1
ATOM 1822 C CA . CYS A 1 249 ? 5.039 -24.484 -13.32 1 98.75 249 CYS A CA 1
ATOM 1823 C C . CYS A 1 249 ? 4.734 -24.859 -11.875 1 98.75 249 CYS A C 1
ATOM 1825 O O . CYS A 1 249 ? 3.586 -25.156 -11.531 1 98.75 249 CYS A O 1
ATOM 1827 N N . ALA A 1 250 ? 5.711 -24.844 -11.055 1 98.75 250 ALA A N 1
ATOM 1828 C CA . ALA A 1 250 ? 5.531 -25.188 -9.648 1 98.75 250 ALA A CA 1
ATOM 1829 C C . ALA A 1 250 ? 4.578 -24.219 -8.953 1 98.75 250 ALA A C 1
ATOM 1831 O O . ALA A 1 250 ? 3.795 -24.625 -8.094 1 98.75 250 ALA A O 1
ATOM 1832 N N . GLY A 1 251 ? 4.742 -22.953 -9.32 1 98.81 251 GLY A N 1
ATOM 1833 C CA . GLY A 1 251 ? 3.877 -21.938 -8.734 1 98.81 251 GLY A CA 1
ATOM 1834 C C . GLY A 1 251 ? 2.414 -22.125 -9.094 1 98.81 251 GLY A C 1
ATOM 1835 O O . GLY A 1 251 ? 1.533 -21.922 -8.258 1 98.81 251 GLY A O 1
ATOM 1836 N N . ILE A 1 252 ? 2.137 -22.469 -10.344 1 98.81 252 ILE A N 1
ATOM 1837 C CA . ILE A 1 252 ? 0.762 -22.75 -10.734 1 98.81 252 ILE A CA 1
ATOM 1838 C C . ILE A 1 252 ? 0.243 -23.953 -9.953 1 98.81 252 ILE A C 1
ATOM 1840 O O . ILE A 1 252 ? -0.876 -23.938 -9.438 1 98.81 252 ILE A O 1
ATOM 1844 N N . ALA A 1 253 ? 1.078 -24.984 -9.859 1 98.81 253 ALA A N 1
ATOM 1845 C CA . ALA A 1 253 ? 0.701 -26.172 -9.094 1 98.81 253 ALA A CA 1
ATOM 1846 C C . ALA A 1 253 ? 0.384 -25.812 -7.645 1 98.81 253 ALA A C 1
ATOM 1848 O O . ALA A 1 253 ? -0.577 -26.312 -7.066 1 98.81 253 ALA A O 1
ATOM 1849 N N . PHE A 1 254 ? 1.187 -25 -7.086 1 98.44 254 PHE A N 1
ATOM 1850 C CA . PHE A 1 254 ? 0.99 -24.516 -5.727 1 98.44 254 PHE A CA 1
ATOM 1851 C C . PHE A 1 254 ? -0.38 -23.859 -5.578 1 98.44 254 PHE A C 1
ATOM 1853 O O . PHE A 1 254 ? -1.11 -24.156 -4.629 1 98.44 254 PHE A O 1
ATOM 1860 N N . GLN A 1 255 ? -0.777 -22.984 -6.48 1 98 255 GLN A N 1
ATOM 1861 C CA . GLN A 1 255 ? -2.064 -22.312 -6.398 1 98 255 GLN A CA 1
ATOM 1862 C C . GLN A 1 255 ? -3.221 -23.297 -6.559 1 98 255 GLN A C 1
ATOM 1864 O O . GLN A 1 255 ? -4.219 -23.203 -5.844 1 98 255 GLN A O 1
ATOM 1869 N N . LEU A 1 256 ? -3.068 -24.203 -7.52 1 98.31 256 LEU A N 1
ATOM 1870 C CA . LEU A 1 256 ? -4.121 -25.188 -7.723 1 98.31 256 LEU A CA 1
ATOM 1871 C C . LEU A 1 256 ? -4.332 -26.016 -6.465 1 98.31 256 LEU A C 1
ATOM 1873 O O . LEU A 1 256 ? -5.469 -26.344 -6.105 1 98.31 256 LEU A O 1
ATOM 1877 N N . ARG A 1 257 ? -3.262 -26.406 -5.832 1 97.06 257 ARG A N 1
ATOM 1878 C CA . ARG A 1 257 ? -3.357 -27.141 -4.582 1 97.06 257 ARG A CA 1
ATOM 1879 C C . ARG A 1 257 ? -4.047 -26.328 -3.504 1 97.06 257 ARG A C 1
ATOM 1881 O O . ARG A 1 257 ? -4.898 -26.828 -2.773 1 97.06 257 ARG A O 1
ATOM 1888 N N . ASP A 1 258 ? -3.656 -25.094 -3.434 1 94.38 258 ASP A N 1
ATOM 1889 C CA . ASP A 1 258 ? -4.277 -24.203 -2.465 1 94.38 258 ASP A CA 1
ATOM 1890 C C . ASP A 1 258 ? -5.777 -24.062 -2.717 1 94.38 258 ASP A C 1
ATOM 1892 O O . ASP A 1 258 ? -6.566 -23.984 -1.771 1 94.38 258 ASP A O 1
ATOM 1896 N N . ASP A 1 259 ? -6.184 -24.031 -3.957 1 95.56 259 ASP A N 1
ATOM 1897 C CA . ASP A 1 259 ? -7.598 -23.969 -4.305 1 95.56 259 ASP A CA 1
ATOM 1898 C C . ASP A 1 259 ? -8.336 -25.219 -3.842 1 95.56 259 ASP A C 1
ATOM 1900 O O . ASP A 1 259 ? -9.484 -25.141 -3.4 1 95.56 259 ASP A O 1
ATOM 1904 N N . LEU A 1 260 ? -7.691 -26.359 -3.984 1 95.94 260 LEU A N 1
ATOM 1905 C CA . LEU A 1 260 ? -8.289 -27.609 -3.504 1 95.94 260 LEU A CA 1
ATOM 1906 C C . LEU A 1 260 ? -8.445 -27.578 -1.986 1 95.94 260 LEU A C 1
ATOM 1908 O O . LEU A 1 260 ? -9.477 -28 -1.458 1 95.94 260 LEU A O 1
ATOM 1912 N N . PHE A 1 261 ? -7.449 -27.094 -1.314 1 92.5 261 PHE A N 1
ATOM 1913 C CA . PHE A 1 261 ? -7.539 -26.969 0.135 1 92.5 261 PHE A CA 1
ATOM 1914 C C . PHE A 1 261 ? -8.664 -26.016 0.529 1 92.5 261 PHE A C 1
ATOM 1916 O O . PHE A 1 261 ? -9.375 -26.266 1.502 1 92.5 261 PHE A O 1
ATOM 1923 N N . GLY A 1 262 ? -8.82 -24.984 -0.192 1 91.5 262 GLY A N 1
ATOM 1924 C CA . GLY A 1 262 ? -9.875 -24.016 0.077 1 91.5 262 GLY A CA 1
ATOM 1925 C C . GLY A 1 262 ? -11.266 -24.609 -0.092 1 91.5 262 GLY A C 1
ATOM 1926 O O . GLY A 1 262 ? -12.188 -24.25 0.65 1 91.5 262 GLY A O 1
ATOM 1927 N N . ALA A 1 263 ? -11.383 -25.469 -1.013 1 93.62 263 ALA A N 1
ATOM 1928 C CA . ALA A 1 263 ? -12.688 -26.047 -1.312 1 93.62 263 ALA A CA 1
ATOM 1929 C C . ALA A 1 263 ? -12.961 -27.266 -0.426 1 93.62 263 ALA A C 1
ATOM 1931 O O . ALA A 1 263 ? -14.102 -27.484 -0.005 1 93.62 263 ALA A O 1
ATOM 1932 N N . PHE A 1 264 ? -11.922 -28 -0.101 1 92.5 264 PHE A N 1
ATOM 1933 C CA . PHE A 1 264 ? -12.164 -29.312 0.491 1 92.5 264 PHE A CA 1
ATOM 1934 C C . PHE A 1 264 ? -11.492 -29.422 1.854 1 92.5 264 PHE A C 1
ATOM 1936 O O . PHE A 1 264 ? -11.766 -30.344 2.617 1 92.5 264 PHE A O 1
ATOM 1943 N N . GLY A 1 265 ? -10.594 -28.547 2.088 1 84.44 265 GLY A N 1
ATOM 1944 C CA . GLY A 1 265 ? -9.719 -28.734 3.232 1 84.44 265 GLY A CA 1
ATOM 1945 C C . GLY A 1 265 ? -10.414 -28.516 4.562 1 84.44 265 GLY A C 1
ATOM 1946 O O . GLY A 1 265 ? -11.469 -27.875 4.617 1 84.44 265 GLY A O 1
ATOM 1947 N N . ASP A 1 266 ? -9.789 -29.094 5.52 1 80 266 ASP A N 1
ATOM 1948 C CA . ASP A 1 266 ? -10.203 -28.859 6.898 1 80 266 ASP A CA 1
ATOM 1949 C C . ASP A 1 266 ? -9.812 -27.469 7.367 1 80 266 ASP A C 1
ATOM 1951 O O . ASP A 1 266 ? -8.664 -27.047 7.195 1 80 266 ASP A O 1
ATOM 1955 N N . PRO A 1 267 ? -10.766 -26.781 7.953 1 75.19 267 PRO A N 1
ATOM 1956 C CA . PRO A 1 267 ? -10.453 -25.453 8.453 1 75.19 267 PRO A CA 1
ATOM 1957 C C . PRO A 1 267 ? -9.227 -25.422 9.359 1 75.19 267 PRO A C 1
ATOM 1959 O O . PRO A 1 267 ? -8.5 -24.422 9.391 1 75.19 267 PRO A O 1
ATOM 1962 N N . GLY A 1 268 ? -9.062 -26.422 10.094 1 71.44 268 GLY A N 1
ATOM 1963 C CA . GLY A 1 268 ? -7.883 -26.516 10.938 1 71.44 268 GLY A CA 1
ATOM 1964 C C . GLY A 1 268 ? -6.586 -26.469 10.156 1 71.44 268 GLY A C 1
ATOM 1965 O O . GLY A 1 268 ? -5.582 -25.938 10.633 1 71.44 268 GLY A O 1
ATOM 1966 N N . GLU A 1 269 ? -6.648 -26.906 8.984 1 71.19 269 GLU A N 1
ATOM 1967 C CA . GLU A 1 269 ? -5.461 -26.953 8.133 1 71.19 269 GLU A CA 1
ATOM 1968 C C . GLU A 1 269 ? -5.297 -25.672 7.34 1 71.19 269 GLU A C 1
ATOM 1970 O O . GLU A 1 269 ? -4.18 -25.188 7.16 1 71.19 269 GLU A O 1
ATOM 1975 N N . THR A 1 270 ? -6.34 -25.078 7.012 1 71.69 270 THR A N 1
ATOM 1976 C CA . THR A 1 270 ? -6.281 -23.922 6.113 1 71.69 270 THR A CA 1
ATOM 1977 C C . THR A 1 270 ? -6.254 -22.625 6.906 1 71.69 270 THR A C 1
ATOM 1979 O O . THR A 1 270 ? -5.863 -21.578 6.379 1 71.69 270 THR A O 1
ATOM 1982 N N . GLY A 1 271 ? -6.719 -22.766 8.141 1 70.5 271 GLY A N 1
ATOM 1983 C CA . GLY A 1 271 ? -6.777 -21.594 8.984 1 70.5 271 GLY A CA 1
ATOM 1984 C C . GLY A 1 271 ? -7.93 -20.672 8.633 1 70.5 271 GLY A C 1
ATOM 1985 O O . GLY A 1 271 ? -8.062 -19.578 9.211 1 70.5 271 GLY A O 1
ATOM 1986 N N . LYS A 1 272 ? -8.742 -21.047 7.562 1 75.25 272 LYS A N 1
ATOM 1987 C CA . LYS A 1 272 ? -9.961 -20.375 7.145 1 75.25 272 LYS A CA 1
ATOM 1988 C C . LYS A 1 272 ? -11.094 -21.375 6.914 1 75.25 272 LYS A C 1
ATOM 1990 O O . LYS A 1 272 ? -10.852 -22.562 6.688 1 75.25 272 LYS A O 1
ATOM 1995 N N . PRO A 1 273 ? -12.312 -20.812 7.09 1 72.44 273 PRO A N 1
ATOM 1996 C CA . PRO A 1 273 ? -13.422 -21.734 6.836 1 72.44 273 PRO A CA 1
ATOM 1997 C C . PRO A 1 273 ? -13.383 -22.328 5.426 1 72.44 273 PRO A C 1
ATOM 1999 O O . PRO A 1 273 ? -13.07 -21.609 4.465 1 72.44 273 PRO A O 1
ATOM 2002 N N . SER A 1 274 ? -13.57 -23.578 5.453 1 77.38 274 SER A N 1
ATOM 2003 C CA . SER A 1 274 ? -13.664 -24.234 4.152 1 77.38 274 SER A CA 1
ATOM 2004 C C . SER A 1 274 ? -14.883 -23.734 3.373 1 77.38 274 SER A C 1
ATOM 2006 O O . SER A 1 274 ? -15.938 -23.5 3.957 1 77.38 274 SER A O 1
ATOM 2008 N N . GLY A 1 275 ? -14.656 -23.453 2.094 1 87 275 GLY A N 1
ATOM 2009 C CA . GLY A 1 275 ? -15.773 -23.031 1.261 1 87 275 GLY A CA 1
ATOM 2010 C C . GLY A 1 275 ? -15.805 -21.531 1.025 1 87 275 GLY A C 1
ATOM 2011 O O . GLY A 1 275 ? -16.656 -21.031 0.29 1 87 275 GLY A O 1
ATOM 2012 N N . ASP A 1 276 ? -14.883 -20.844 1.622 1 86.81 276 ASP A N 1
ATOM 2013 C CA . ASP A 1 276 ? -14.852 -19.406 1.465 1 86.81 276 ASP A CA 1
ATOM 2014 C C . ASP A 1 276 ? -14.711 -19.016 -0.005 1 86.81 276 ASP A C 1
ATOM 2016 O O . ASP A 1 276 ? -15.297 -18.016 -0.452 1 86.81 276 ASP A O 1
ATOM 2020 N N . ASP A 1 277 ? -13.969 -19.812 -0.72 1 90.56 277 ASP A N 1
ATOM 2021 C CA . ASP A 1 277 ? -13.781 -19.547 -2.141 1 90.56 277 ASP A CA 1
ATOM 2022 C C . ASP A 1 277 ? -15.109 -19.656 -2.898 1 90.56 277 ASP A C 1
ATOM 2024 O O . ASP A 1 277 ? -15.352 -18.906 -3.842 1 90.56 277 ASP A O 1
ATOM 2028 N N . ILE A 1 278 ? -15.875 -20.594 -2.463 1 93.81 278 ILE A N 1
ATOM 2029 C CA . ILE A 1 278 ? -17.172 -20.797 -3.076 1 93.81 278 ILE A CA 1
ATOM 2030 C C . ILE A 1 278 ? -18.094 -19.625 -2.74 1 93.81 278 ILE A C 1
ATOM 2032 O O . ILE A 1 278 ? -18.75 -19.062 -3.625 1 93.81 278 ILE A O 1
ATOM 2036 N N . ARG A 1 279 ? -18.094 -19.25 -1.491 1 91.94 279 ARG A N 1
ATOM 2037 C CA . ARG A 1 279 ? -18.922 -18.141 -1.037 1 91.94 279 ARG A CA 1
ATOM 2038 C C . ARG A 1 279 ? -18.516 -16.844 -1.71 1 91.94 279 ARG A C 1
ATOM 2040 O O . ARG A 1 279 ? -19.359 -16.031 -2.082 1 91.94 279 ARG A O 1
ATOM 2047 N N . ASP A 1 280 ? -17.281 -16.656 -1.92 1 89.38 280 ASP A N 1
ATOM 2048 C CA . ASP A 1 280 ? -16.75 -15.438 -2.512 1 89.38 280 ASP A CA 1
ATOM 2049 C C . ASP A 1 280 ? -16.969 -15.414 -4.023 1 89.38 280 ASP A C 1
ATOM 2051 O O . ASP A 1 280 ? -16.906 -14.352 -4.648 1 89.38 280 ASP A O 1
ATOM 2055 N N . GLY A 1 281 ? -17.156 -16.562 -4.523 1 92.31 281 GLY A N 1
ATOM 2056 C CA . GLY A 1 281 ? -17.328 -16.672 -5.961 1 92.31 281 GLY A CA 1
ATOM 2057 C C . GLY A 1 281 ? -16.031 -16.609 -6.734 1 92.31 281 GLY A C 1
ATOM 2058 O O . GLY A 1 281 ? -15.992 -16.094 -7.855 1 92.31 281 GLY A O 1
ATOM 2059 N N . LYS A 1 282 ? -14.961 -17.062 -6.168 1 93.75 282 LYS A N 1
ATOM 2060 C CA . LYS A 1 282 ? -13.672 -17.047 -6.855 1 93.75 282 LYS A CA 1
ATOM 2061 C C . LYS A 1 282 ? -13.688 -17.969 -8.078 1 93.75 282 LYS A C 1
ATOM 2063 O O . LYS A 1 282 ? -14.195 -19.078 -8.008 1 93.75 282 LYS A O 1
ATOM 2068 N N . GLY A 1 283 ? -13.18 -17.422 -9.148 1 95.31 283 GLY A N 1
ATOM 2069 C CA . GLY A 1 283 ? -13.117 -18.188 -10.383 1 95.31 283 GLY A CA 1
ATOM 2070 C C . GLY A 1 283 ? -11.922 -19.109 -10.453 1 95.31 283 GLY A C 1
ATOM 2071 O O . GLY A 1 283 ? -11.102 -19.031 -11.367 1 95.31 283 GLY A O 1
ATOM 2072 N N . THR A 1 284 ? -11.906 -20.047 -9.547 1 97.06 284 THR A N 1
ATOM 2073 C CA . THR A 1 284 ? -10.773 -20.969 -9.492 1 97.06 284 THR A CA 1
ATOM 2074 C C . THR A 1 284 ? -10.781 -21.906 -10.695 1 97.06 284 THR A C 1
ATOM 2076 O O . THR A 1 284 ? -11.812 -22.062 -11.359 1 97.06 284 THR A O 1
ATOM 2079 N N . TYR A 1 285 ? -9.625 -22.484 -10.938 1 98.38 285 TYR A N 1
ATOM 2080 C CA . TYR A 1 285 ? -9.531 -23.5 -11.984 1 98.38 285 TYR A CA 1
ATOM 2081 C C . TYR A 1 285 ? -10.477 -24.672 -11.703 1 98.38 285 TYR A C 1
ATOM 2083 O O . TYR A 1 285 ? -11.078 -25.219 -12.617 1 98.38 285 TYR A O 1
ATOM 2091 N N . LEU A 1 286 ? -10.656 -25.047 -10.469 1 98.31 286 LEU A N 1
ATOM 2092 C CA . LEU A 1 286 ? -11.562 -26.109 -10.047 1 98.31 286 LEU A CA 1
ATOM 2093 C C . LEU A 1 286 ? -12.992 -25.812 -10.477 1 98.31 286 LEU A C 1
ATOM 2095 O O . LEU A 1 286 ? -13.648 -26.656 -11.078 1 98.31 286 LEU A O 1
ATOM 2099 N N . LEU A 1 287 ? -13.461 -24.641 -10.164 1 98.19 287 LEU A N 1
ATOM 2100 C CA . LEU A 1 287 ? -14.805 -24.219 -10.531 1 98.19 287 LEU A CA 1
ATOM 2101 C C . LEU A 1 287 ? -14.969 -24.172 -12.055 1 98.19 287 LEU A C 1
ATOM 2103 O O . LEU A 1 287 ? -15.992 -24.609 -12.586 1 98.19 287 LEU A O 1
ATOM 2107 N N . ALA A 1 288 ? -13.977 -23.656 -12.742 1 98.38 288 ALA A N 1
ATOM 2108 C CA . ALA A 1 288 ? -14.031 -23.547 -14.195 1 98.38 288 ALA A CA 1
ATOM 2109 C C . ALA A 1 288 ? -14.117 -24.922 -14.844 1 98.38 288 ALA A C 1
ATOM 2111 O O . ALA A 1 288 ? -14.891 -25.125 -15.781 1 98.38 288 ALA A O 1
ATOM 2112 N N . VAL A 1 289 ? -13.32 -25.875 -14.367 1 98.56 289 VAL A N 1
ATOM 2113 C CA . VAL A 1 289 ? -13.312 -27.234 -14.906 1 98.56 289 VAL A CA 1
ATOM 2114 C C . VAL A 1 289 ? -14.664 -27.891 -14.656 1 98.56 289 VAL A C 1
ATOM 2116 O O . VAL A 1 289 ? -15.227 -28.531 -15.547 1 98.56 289 VAL A O 1
ATOM 2119 N N . ALA A 1 290 ? -15.195 -27.766 -13.438 1 98.62 290 ALA A N 1
ATOM 2120 C CA . ALA A 1 290 ? -16.5 -28.344 -13.109 1 98.62 290 ALA A CA 1
ATOM 2121 C C . ALA A 1 290 ? -17.578 -27.797 -14.031 1 98.62 290 ALA A C 1
ATOM 2123 O O . ALA A 1 290 ? -18.438 -28.547 -14.516 1 98.62 290 ALA A O 1
ATOM 2124 N N . THR A 1 291 ? -17.547 -26.516 -14.211 1 98.44 291 THR A N 1
ATOM 2125 C CA . THR A 1 291 ? -18.531 -25.859 -15.07 1 98.44 291 THR A CA 1
ATOM 2126 C C . THR A 1 291 ? -18.422 -26.375 -16.5 1 98.44 291 THR A C 1
ATOM 2128 O O . THR A 1 291 ? -19.422 -26.719 -17.125 1 98.44 291 THR A O 1
ATOM 2131 N N . ALA A 1 292 ? -17.234 -26.438 -17.016 1 98.25 292 ALA A N 1
ATOM 2132 C CA . ALA A 1 292 ? -17.016 -26.906 -18.375 1 98.25 292 ALA A CA 1
ATOM 2133 C C . ALA A 1 292 ? -17.453 -28.359 -18.547 1 98.25 292 ALA A C 1
ATOM 2135 O O . ALA A 1 292 ? -18.047 -28.719 -19.578 1 98.25 292 ALA A O 1
ATOM 2136 N N . ARG A 1 293 ? -17.172 -29.188 -17.578 1 98.25 293 ARG A N 1
ATOM 2137 C CA . ARG A 1 293 ? -17.547 -30.609 -17.625 1 98.25 293 ARG A CA 1
ATOM 2138 C C . ARG A 1 293 ? -19.062 -30.766 -17.562 1 98.25 293 ARG A C 1
ATOM 2140 O O . ARG A 1 293 ? -19.625 -31.609 -18.25 1 98.25 293 ARG A O 1
ATOM 2147 N N . ALA A 1 294 ? -19.672 -29.969 -16.719 1 98.44 294 ALA A N 1
ATOM 2148 C CA . ALA A 1 294 ? -21.125 -29.984 -16.625 1 98.44 294 ALA A CA 1
ATOM 2149 C C . ALA A 1 294 ? -21.766 -29.531 -17.922 1 98.44 294 ALA A C 1
ATOM 2151 O O . ALA A 1 294 ? -22.766 -30.109 -18.375 1 98.44 294 ALA A O 1
ATOM 2152 N N . GLU A 1 295 ? -21.234 -28.516 -18.484 1 98.06 295 GLU A N 1
ATOM 2153 C CA . GLU A 1 295 ? -21.734 -28.047 -19.781 1 98.06 295 GLU A CA 1
ATOM 2154 C C . GLU A 1 295 ? -21.594 -29.125 -20.844 1 98.06 295 GLU A C 1
ATOM 2156 O O . GLU A 1 295 ? -22.547 -29.375 -21.609 1 98.06 295 GLU A O 1
ATOM 2161 N N . ALA A 1 296 ? -20.438 -29.734 -20.906 1 97.88 296 ALA A N 1
ATOM 2162 C CA . ALA A 1 296 ? -20.172 -30.766 -21.906 1 97.88 296 ALA A CA 1
ATOM 2163 C C . ALA A 1 296 ? -21.125 -31.953 -21.75 1 97.88 296 ALA A C 1
ATOM 2165 O O . ALA A 1 296 ? -21.516 -32.594 -22.734 1 97.88 296 ALA A O 1
ATOM 2166 N N . ALA A 1 297 ? -21.5 -32.188 -20.5 1 97.94 297 ALA A N 1
ATOM 2167 C CA . ALA A 1 297 ? -22.375 -33.312 -20.219 1 97.94 297 ALA A CA 1
ATOM 2168 C C . ALA A 1 297 ? -23.844 -32.875 -20.219 1 97.94 297 ALA A C 1
ATOM 2170 O O . ALA A 1 297 ? -24.734 -33.719 -20 1 97.94 297 ALA A O 1
ATOM 2171 N N . ALA A 1 298 ? -24.094 -31.609 -20.438 1 97.88 298 ALA A N 1
ATOM 2172 C CA . ALA A 1 298 ? -25.438 -31.031 -20.375 1 97.88 298 ALA A CA 1
ATOM 2173 C C . ALA A 1 298 ? -26.094 -31.344 -19.031 1 97.88 298 ALA A C 1
ATOM 2175 O O . ALA A 1 298 ? -27.281 -31.703 -19 1 97.88 298 ALA A O 1
ATOM 2176 N N . ASP A 1 299 ? -25.297 -31.375 -18.094 1 97.88 299 ASP A N 1
ATOM 2177 C CA . ASP A 1 299 ? -25.828 -31.562 -16.75 1 97.88 299 ASP A CA 1
ATOM 2178 C C . ASP A 1 299 ? -26.422 -30.266 -16.203 1 97.88 299 ASP A C 1
ATOM 2180 O O . ASP A 1 299 ? -25.781 -29.578 -15.414 1 97.88 299 ASP A O 1
ATOM 2184 N N . HIS A 1 300 ? -27.625 -30.031 -16.422 1 97.81 300 HIS A N 1
ATOM 2185 C CA . HIS A 1 300 ? -28.297 -28.781 -16.094 1 97.81 300 HIS A CA 1
ATOM 2186 C C . HIS A 1 300 ? -28.484 -28.625 -14.594 1 97.81 300 HIS A C 1
ATOM 2188 O O . HIS A 1 300 ? -28.547 -27.5 -14.086 1 97.81 300 HIS A O 1
ATOM 2194 N N . ASP A 1 301 ? -28.531 -29.75 -13.945 1 97.75 301 ASP A N 1
ATOM 2195 C CA . ASP A 1 301 ? -28.688 -29.688 -12.492 1 97.75 301 ASP A CA 1
ATOM 2196 C C . ASP A 1 301 ? -27.438 -29.109 -11.828 1 97.75 301 ASP A C 1
ATOM 2198 O O . ASP A 1 301 ? -27.531 -28.234 -10.969 1 97.75 301 ASP A O 1
ATOM 2202 N N . VAL A 1 302 ? -26.359 -29.578 -12.258 1 98.12 302 VAL A N 1
ATOM 2203 C CA . VAL A 1 302 ? -25.094 -29.109 -11.703 1 98.12 302 VAL A CA 1
ATOM 2204 C C . VAL A 1 302 ? -24.891 -27.641 -12.086 1 98.12 302 VAL A C 1
ATOM 2206 O O . VAL A 1 302 ? -24.469 -26.828 -11.258 1 98.12 302 VAL A O 1
ATOM 2209 N N . LEU A 1 303 ? -25.203 -27.297 -13.305 1 98.12 303 LEU A N 1
ATOM 2210 C CA . LEU A 1 303 ? -25.047 -25.922 -13.758 1 98.12 303 LEU A CA 1
ATOM 2211 C C . LEU A 1 303 ? -25.938 -24.984 -12.953 1 98.12 303 LEU A C 1
ATOM 2213 O O . LEU A 1 303 ? -25.5 -23.906 -12.539 1 98.12 303 LEU A O 1
ATOM 2217 N N . ALA A 1 304 ? -27.125 -25.406 -12.688 1 98.12 304 ALA A N 1
ATOM 2218 C CA . ALA A 1 304 ? -28.047 -24.594 -11.898 1 98.12 304 ALA A CA 1
ATOM 2219 C C . ALA A 1 304 ? -27.562 -24.453 -10.461 1 98.12 304 ALA A C 1
ATOM 2221 O O . ALA A 1 304 ? -27.703 -23.391 -9.852 1 98.12 304 ALA A O 1
ATOM 2222 N N . LEU A 1 305 ? -27.047 -25.547 -9.969 1 98.06 305 LEU A N 1
ATOM 2223 C CA . LEU A 1 305 ? -26.5 -25.531 -8.617 1 98.06 305 LEU A CA 1
ATOM 2224 C C . LEU A 1 305 ? -25.375 -24.531 -8.5 1 98.06 305 LEU A C 1
ATOM 2226 O O . LEU A 1 305 ? -25.344 -23.719 -7.574 1 98.06 305 LEU A O 1
ATOM 2230 N N . LEU A 1 306 ? -24.422 -24.594 -9.414 1 97.56 306 LEU A N 1
ATOM 2231 C CA . LEU A 1 306 ? -23.281 -23.703 -9.383 1 97.56 306 LEU A CA 1
ATOM 2232 C C . LEU A 1 306 ? -23.703 -22.25 -9.547 1 97.56 306 LEU A C 1
ATOM 2234 O O . LEU A 1 306 ? -23.203 -21.359 -8.852 1 97.56 306 LEU A O 1
ATOM 2238 N N . ASP A 1 307 ? -24.625 -21.969 -10.383 1 96.12 307 ASP A N 1
ATOM 2239 C CA . ASP A 1 307 ? -25.125 -20.625 -10.617 1 96.12 307 ASP A CA 1
ATOM 2240 C C . ASP A 1 307 ? -25.812 -20.062 -9.375 1 96.12 307 ASP A C 1
ATOM 2242 O O . ASP A 1 307 ? -25.703 -18.875 -9.07 1 96.12 307 ASP A O 1
ATOM 2246 N N . ARG A 1 308 ? -26.469 -20.922 -8.68 1 95.44 308 ARG A N 1
ATOM 2247 C CA . ARG A 1 308 ? -27.234 -20.516 -7.512 1 95.44 308 ARG A CA 1
ATOM 2248 C C . ARG A 1 308 ? -26.328 -20.297 -6.305 1 95.44 308 ARG A C 1
ATOM 2250 O O . ARG A 1 308 ? -26.594 -19.406 -5.48 1 95.44 308 ARG A O 1
ATOM 2257 N N . CYS A 1 309 ? -25.328 -21.078 -6.27 1 95.88 309 CYS A N 1
ATOM 2258 C CA . CYS A 1 309 ? -24.594 -21.141 -5.008 1 95.88 309 CYS A CA 1
ATOM 2259 C C . CYS A 1 309 ? -23.328 -20.297 -5.062 1 95.88 309 CYS A C 1
ATOM 2261 O O . CYS A 1 309 ? -22.984 -19.609 -4.09 1 95.88 309 CYS A O 1
ATOM 2263 N N . VAL A 1 310 ? -22.609 -20.359 -6.156 1 94.88 310 VAL A N 1
ATOM 2264 C CA . VAL A 1 310 ? -21.281 -19.75 -6.223 1 94.88 310 VAL A CA 1
ATOM 2265 C C . VAL A 1 310 ? -21.422 -18.219 -6.141 1 94.88 310 VAL A C 1
ATOM 2267 O O . VAL A 1 310 ? -22.188 -17.625 -6.895 1 94.88 310 VAL A O 1
ATOM 2270 N N . GLY A 1 311 ? -20.719 -17.594 -5.117 1 91.75 311 GLY A N 1
ATOM 2271 C CA . GLY A 1 311 ? -20.719 -16.141 -4.973 1 91.75 311 GLY A CA 1
ATOM 2272 C C . GLY A 1 311 ? -21.719 -15.641 -3.949 1 91.75 311 GLY A C 1
ATOM 2273 O O . GLY A 1 311 ? -21.828 -14.438 -3.715 1 91.75 311 GLY A O 1
ATOM 2274 N N . ARG A 1 312 ? -22.391 -16.562 -3.371 1 91.38 312 ARG A N 1
ATOM 2275 C CA . ARG A 1 312 ? -23.344 -16.188 -2.324 1 91.38 312 ARG A CA 1
ATOM 2276 C C . ARG A 1 312 ? -22.703 -16.281 -0.946 1 91.38 312 ARG A C 1
ATOM 2278 O O . ARG A 1 312 ? -22.391 -17.375 -0.471 1 91.38 312 ARG A O 1
ATOM 2285 N N . ALA A 1 313 ? -22.641 -15.211 -0.309 1 86.25 313 ALA A N 1
ATOM 2286 C CA . ALA A 1 313 ? -21.906 -15.102 0.952 1 86.25 313 ALA A CA 1
ATOM 2287 C C . ALA A 1 313 ? -22.609 -15.859 2.064 1 86.25 313 ALA A C 1
ATOM 2289 O O . ALA A 1 313 ? -21.969 -16.359 2.99 1 86.25 313 ALA A O 1
ATOM 2290 N N . ASP A 1 314 ? -23.906 -16.016 1.991 1 89.5 314 ASP A N 1
ATOM 2291 C CA . ASP A 1 314 ? -24.688 -16.609 3.07 1 89.5 3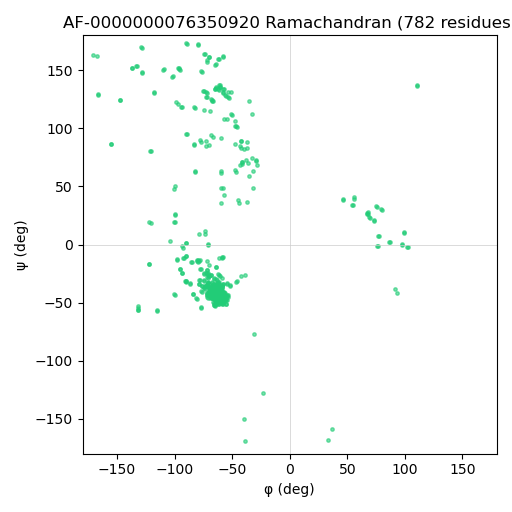14 ASP A CA 1
ATOM 2292 C C . ASP A 1 314 ? -25 -18.078 2.785 1 89.5 314 ASP A C 1
ATOM 2294 O O . ASP A 1 314 ? -25.984 -18.609 3.293 1 89.5 314 ASP A O 1
ATOM 2298 N N . LEU A 1 315 ? -24.141 -18.672 2.002 1 93.19 315 LEU A N 1
ATOM 2299 C CA . LEU A 1 315 ? -24.344 -20.078 1.684 1 93.19 315 LEU A CA 1
ATOM 2300 C C . LEU A 1 315 ? -24.328 -20.922 2.947 1 93.19 315 LEU A C 1
ATOM 2302 O O . LEU A 1 315 ? -23.5 -20.719 3.828 1 93.19 315 LEU A O 1
ATOM 2306 N N . SER A 1 316 ? -25.234 -21.812 3.064 1 93.56 316 SER A N 1
ATOM 2307 C CA . SER A 1 316 ? -25.25 -22.766 4.168 1 93.56 316 SER A CA 1
ATOM 2308 C C . SER A 1 316 ? -24.156 -23.828 3.988 1 93.56 316 SER A C 1
ATOM 2310 O O . SER A 1 316 ? -23.641 -24 2.887 1 93.56 316 SER A O 1
ATOM 2312 N N . GLU A 1 317 ? -23.906 -24.484 5.051 1 92.06 317 GLU A N 1
ATOM 2313 C CA . GLU A 1 317 ? -22.938 -25.578 4.98 1 92.06 317 GLU A CA 1
ATOM 2314 C C . GLU A 1 317 ? -23.422 -26.703 4.059 1 92.06 317 GLU A C 1
ATOM 2316 O O . GLU A 1 317 ? -22.625 -27.344 3.387 1 92.06 317 GLU A O 1
ATOM 2321 N N . ASP A 1 318 ? -24.688 -26.812 4.012 1 95.12 318 ASP A N 1
ATOM 2322 C CA . ASP A 1 318 ? -25.266 -27.812 3.135 1 95.12 318 ASP A CA 1
ATOM 2323 C C . ASP A 1 318 ? -25.078 -27.438 1.667 1 95.12 318 ASP A C 1
ATOM 2325 O O . ASP A 1 318 ? -24.781 -28.312 0.834 1 95.12 318 ASP A O 1
ATOM 2329 N N . ASP A 1 319 ? -25.25 -26.234 1.416 1 95.56 319 ASP A N 1
ATOM 2330 C CA . ASP A 1 319 ? -25.016 -25.766 0.053 1 95.56 319 ASP A CA 1
ATOM 2331 C C . ASP A 1 319 ? -23.562 -25.953 -0.367 1 95.56 319 ASP A C 1
ATOM 2333 O O . ASP A 1 319 ? -23.297 -26.359 -1.498 1 95.56 319 ASP A O 1
ATOM 2337 N N . VAL A 1 320 ? -22.719 -25.703 0.521 1 95.5 320 VAL A N 1
ATOM 2338 C CA . VAL A 1 320 ? -21.297 -25.875 0.249 1 95.5 320 VAL A CA 1
ATOM 2339 C C . VAL A 1 320 ? -20.984 -27.344 -0.021 1 95.5 320 VAL A C 1
ATOM 2341 O O . VAL A 1 320 ? -20.234 -27.672 -0.942 1 95.5 320 VAL A O 1
ATOM 2344 N N . ARG A 1 321 ? -21.562 -28.172 0.738 1 95.56 321 ARG A N 1
ATOM 2345 C CA . ARG A 1 321 ? -21.391 -29.609 0.547 1 95.56 321 ARG A CA 1
ATOM 2346 C C . ARG A 1 321 ? -21.875 -30.047 -0.829 1 95.56 321 ARG A C 1
ATOM 2348 O O . ARG A 1 321 ? -21.25 -30.875 -1.487 1 95.56 321 ARG A O 1
ATOM 2355 N N . GLU A 1 322 ? -22.969 -29.484 -1.22 1 97.44 322 GLU A N 1
ATOM 2356 C CA . GLU A 1 322 ? -23.5 -29.828 -2.533 1 97.44 322 GLU A CA 1
ATOM 2357 C C . GLU A 1 322 ? -22.562 -29.391 -3.648 1 97.44 322 GLU A C 1
ATOM 2359 O O . GLU A 1 322 ? -22.359 -30.109 -4.625 1 97.44 322 GLU A O 1
ATOM 2364 N N . VAL A 1 323 ? -22.016 -28.266 -3.498 1 97.88 323 VAL A N 1
ATOM 2365 C CA . VAL A 1 323 ? -21.062 -27.766 -4.492 1 97.88 323 VAL A CA 1
ATOM 2366 C C . VAL A 1 323 ? -19.828 -28.672 -4.516 1 97.88 323 VAL A C 1
ATOM 2368 O O . VAL A 1 323 ? -19.312 -29 -5.586 1 97.88 323 VAL A O 1
ATOM 2371 N N . ARG A 1 324 ? -19.406 -29.109 -3.385 1 97.19 324 ARG A N 1
ATOM 2372 C CA . ARG A 1 324 ? -18.281 -30.016 -3.291 1 97.19 324 ARG A CA 1
ATOM 2373 C C . ARG A 1 324 ? -18.578 -31.328 -4.012 1 97.19 324 ARG A C 1
ATOM 2375 O O . ARG A 1 324 ? -17.719 -31.859 -4.723 1 97.19 324 ARG A O 1
ATOM 2382 N N . GLU A 1 325 ? -19.719 -31.734 -3.734 1 97.75 325 GLU A N 1
ATOM 2383 C CA . GLU A 1 325 ? -20.125 -32.969 -4.402 1 97.75 325 GLU A CA 1
ATOM 2384 C C . GLU A 1 325 ? -20.141 -32.781 -5.918 1 97.75 325 GLU A C 1
ATOM 2386 O O . GLU A 1 325 ? -19.75 -33.688 -6.656 1 97.75 325 GLU A O 1
ATOM 2391 N N . ALA A 1 326 ? -20.578 -31.672 -6.324 1 98.25 326 ALA A N 1
ATOM 2392 C CA . ALA A 1 326 ? -20.562 -31.375 -7.754 1 98.25 326 ALA A CA 1
ATOM 2393 C C . ALA A 1 326 ? -19.141 -31.391 -8.297 1 98.25 326 ALA A C 1
ATOM 2395 O O . ALA A 1 326 ? -18.891 -31.875 -9.406 1 98.25 326 ALA A O 1
ATOM 2396 N N . PHE A 1 327 ? -18.172 -30.875 -7.531 1 98.19 327 PHE A N 1
ATOM 2397 C CA . PHE A 1 327 ? -16.766 -30.891 -7.93 1 98.19 327 PHE A CA 1
ATOM 2398 C C . PHE A 1 327 ? -16.266 -32.312 -8.094 1 98.19 327 PHE A C 1
ATOM 2400 O O . PHE A 1 327 ? -15.461 -32.594 -8.984 1 98.19 327 PHE A O 1
ATOM 2407 N N . VAL A 1 328 ? -16.75 -33.188 -7.305 1 98.25 328 VAL A N 1
ATOM 2408 C CA . VAL A 1 328 ? -16.312 -34.562 -7.324 1 98.25 328 VAL A CA 1
ATOM 2409 C C . VAL A 1 328 ? -17 -35.312 -8.461 1 98.25 328 VAL A C 1
ATOM 2411 O O . VAL A 1 328 ? -16.359 -36 -9.25 1 98.25 328 VAL A O 1
ATOM 2414 N N . THR A 1 329 ? -18.312 -35.125 -8.562 1 97.88 329 THR A N 1
ATOM 2415 C CA . THR A 1 329 ? -19.094 -35.906 -9.492 1 97.88 329 THR A CA 1
ATOM 2416 C C . THR A 1 329 ? -18.797 -35.5 -10.93 1 97.88 329 THR A C 1
ATOM 2418 O O . THR A 1 329 ? -18.891 -36.344 -11.844 1 97.88 329 THR A O 1
ATOM 2421 N N . THR A 1 330 ? -18.422 -34.281 -11.133 1 98.31 330 THR A N 1
ATOM 2422 C CA . THR A 1 330 ? -18.047 -33.844 -12.477 1 98.31 330 THR A CA 1
ATOM 2423 C C . THR A 1 330 ? -16.641 -34.312 -12.828 1 98.31 330 THR A C 1
ATOM 2425 O O . THR A 1 330 ? -16.219 -34.25 -13.984 1 98.31 330 THR A O 1
ATOM 2428 N N . GLY A 1 331 ? -15.867 -34.781 -11.812 1 98.31 331 GLY A N 1
ATOM 2429 C CA . GLY A 1 331 ? -14.492 -35.188 -12.016 1 98.31 331 GLY A CA 1
ATOM 2430 C C . GLY A 1 331 ? -13.5 -34.062 -11.914 1 98.31 331 GLY A C 1
ATOM 2431 O O . GLY A 1 331 ? -12.297 -34.25 -12.094 1 98.31 331 GLY A O 1
ATOM 2432 N N . ALA A 1 332 ? -13.984 -32.906 -11.617 1 98.56 332 ALA A N 1
ATOM 2433 C CA . ALA A 1 332 ? -13.141 -31.719 -11.594 1 98.56 332 ALA A CA 1
ATOM 2434 C C . ALA A 1 332 ? -11.992 -31.875 -10.594 1 98.56 332 ALA A C 1
ATOM 2436 O O . ALA A 1 332 ? -10.852 -31.531 -10.898 1 98.56 332 ALA A O 1
ATOM 2437 N N . ARG A 1 333 ? -12.281 -32.375 -9.406 1 98.25 333 ARG A N 1
ATOM 2438 C CA . ARG A 1 333 ? -11.242 -32.562 -8.406 1 98.25 333 ARG A CA 1
ATOM 2439 C C . ARG A 1 333 ? -10.094 -33.406 -8.945 1 98.25 333 ARG A C 1
ATOM 2441 O O . ARG A 1 333 ? -8.93 -33.031 -8.82 1 98.25 333 ARG A O 1
ATOM 2448 N N . GLY A 1 334 ? -10.398 -34.5 -9.555 1 98.38 334 GLY A N 1
ATOM 2449 C CA . GLY A 1 334 ? -9.391 -35.375 -10.125 1 98.38 334 GLY A CA 1
ATOM 2450 C C . GLY A 1 334 ? -8.586 -34.719 -11.227 1 98.38 334 GLY A C 1
ATOM 2451 O O . GLY A 1 334 ? -7.363 -34.906 -11.297 1 98.38 334 GLY A O 1
ATOM 2452 N N . ILE A 1 335 ? -9.242 -34 -12.055 1 98.5 335 ILE A N 1
ATOM 2453 C CA . ILE A 1 335 ? -8.586 -33.312 -13.164 1 98.5 335 ILE A CA 1
ATOM 2454 C C . ILE A 1 335 ? -7.582 -32.312 -12.633 1 98.5 335 ILE A C 1
ATOM 2456 O O . ILE A 1 335 ? -6.473 -32.188 -13.156 1 98.5 335 ILE A O 1
ATOM 2460 N N . VAL A 1 336 ? -7.992 -31.562 -11.602 1 98.56 336 VAL A N 1
ATOM 2461 C CA . VAL A 1 336 ? -7.098 -30.578 -11.008 1 98.56 336 VAL A CA 1
ATOM 2462 C C . VAL A 1 336 ? -5.906 -31.281 -10.359 1 98.56 336 VAL A C 1
ATOM 2464 O O . VAL A 1 336 ? -4.762 -30.844 -10.508 1 98.56 336 VAL A O 1
ATOM 2467 N N . GLU A 1 337 ? -6.113 -32.375 -9.68 1 98.25 337 GLU A N 1
ATOM 2468 C CA . GLU A 1 337 ? -5.035 -33.156 -9.078 1 98.25 337 GLU A CA 1
ATOM 2469 C C . GLU A 1 337 ? -4.051 -33.625 -10.141 1 98.25 337 GLU A C 1
ATOM 2471 O O . GLU A 1 337 ? -2.836 -33.594 -9.938 1 98.25 337 GLU A O 1
ATOM 2476 N N . ASP A 1 338 ? -4.566 -34.094 -11.188 1 98.5 338 ASP A N 1
ATOM 2477 C CA . ASP A 1 338 ? -3.725 -34.562 -12.281 1 98.5 338 ASP A CA 1
ATOM 2478 C C . ASP A 1 338 ? -2.898 -33.438 -12.867 1 98.5 338 ASP A C 1
ATOM 2480 O O . ASP A 1 338 ? -1.727 -33.625 -13.203 1 98.5 338 ASP A O 1
ATOM 2484 N N . LYS A 1 339 ? -3.533 -32.312 -13.039 1 98.56 339 LYS A N 1
ATOM 2485 C CA . LYS A 1 339 ? -2.828 -31.156 -13.562 1 98.56 339 LYS A CA 1
ATOM 2486 C C . LYS A 1 339 ? -1.684 -30.75 -12.641 1 98.56 339 LYS A C 1
ATOM 2488 O O . LYS A 1 339 ? -0.607 -30.375 -13.109 1 98.56 339 LYS A O 1
ATOM 2493 N N . ILE A 1 340 ? -1.943 -30.812 -11.352 1 98.75 340 ILE A N 1
ATOM 2494 C CA . ILE A 1 340 ? -0.911 -30.5 -10.375 1 98.75 340 ILE A CA 1
ATOM 2495 C C . ILE A 1 340 ? 0.296 -31.406 -10.586 1 98.75 340 ILE A C 1
ATOM 2497 O O . ILE A 1 340 ? 1.432 -30.938 -10.672 1 98.75 340 ILE A O 1
ATOM 2501 N N . ARG A 1 341 ? 0.082 -32.688 -10.703 1 98.44 341 ARG A N 1
ATOM 2502 C CA . ARG A 1 341 ? 1.161 -33.656 -10.898 1 98.44 341 ARG A CA 1
ATOM 2503 C C . ARG A 1 341 ? 1.915 -33.375 -12.195 1 98.44 341 ARG A C 1
ATOM 2505 O O . ARG A 1 341 ? 3.146 -33.438 -12.227 1 98.44 341 ARG A O 1
ATOM 2512 N N . LYS A 1 342 ? 1.173 -33.094 -13.227 1 98.69 342 LYS A N 1
ATOM 2513 C CA . LYS A 1 342 ? 1.786 -32.812 -14.516 1 98.69 342 LYS A CA 1
ATOM 2514 C C . LYS A 1 342 ? 2.658 -31.562 -14.438 1 98.69 342 LYS A C 1
ATOM 2516 O O . LYS A 1 342 ? 3.76 -31.531 -14.992 1 98.69 342 LYS A O 1
ATOM 2521 N N . LEU A 1 343 ? 2.148 -30.547 -13.789 1 98.81 343 LEU A N 1
ATOM 2522 C CA . LEU A 1 343 ? 2.869 -29.281 -13.664 1 98.81 343 LEU A CA 1
ATOM 2523 C C . LEU A 1 343 ? 4.164 -29.469 -12.875 1 98.81 343 LEU A C 1
ATOM 2525 O O . LEU A 1 343 ? 5.207 -28.938 -13.25 1 98.81 343 LEU A O 1
ATOM 2529 N N . VAL A 1 344 ? 4.129 -30.234 -11.805 1 98.62 344 VAL A N 1
ATOM 2530 C CA . VAL A 1 344 ? 5.328 -30.484 -11.016 1 98.62 344 VAL A CA 1
ATOM 2531 C C . VAL A 1 344 ? 6.332 -31.281 -11.852 1 98.62 344 VAL A C 1
ATOM 2533 O O . VAL A 1 344 ? 7.539 -31.016 -11.797 1 98.62 344 VAL A O 1
ATOM 2536 N N . GLY A 1 345 ? 5.836 -32.281 -12.602 1 98.31 345 GLY A N 1
ATOM 2537 C CA . GLY A 1 345 ? 6.707 -33 -13.523 1 98.31 345 GLY A CA 1
ATOM 2538 C C . GLY A 1 345 ? 7.387 -32.062 -14.523 1 98.31 345 GLY A C 1
ATOM 2539 O O . GLY A 1 345 ? 8.586 -32.219 -14.781 1 98.31 345 GLY A O 1
ATOM 2540 N N . GLN A 1 346 ? 6.648 -31.172 -15.086 1 98.56 346 GLN A N 1
ATOM 2541 C CA . GLN A 1 346 ? 7.199 -30.188 -16.016 1 98.56 346 GLN A CA 1
ATOM 2542 C C . GLN A 1 346 ? 8.227 -29.297 -15.328 1 98.56 346 GLN A C 1
ATOM 2544 O O . GLN A 1 346 ? 9.258 -28.953 -15.922 1 98.56 346 GLN A O 1
ATOM 2549 N N . ALA A 1 347 ? 7.91 -28.844 -14.117 1 98.62 347 ALA A N 1
ATOM 2550 C CA . ALA A 1 347 ? 8.852 -28.047 -13.352 1 98.62 347 ALA A CA 1
ATOM 2551 C C . ALA A 1 347 ? 10.195 -28.75 -13.211 1 98.62 347 ALA A C 1
ATOM 2553 O O . ALA A 1 347 ? 11.25 -28.141 -13.414 1 98.62 347 ALA A O 1
ATOM 2554 N N . HIS A 1 348 ? 10.148 -30.031 -12.922 1 97.69 348 HIS A N 1
ATOM 2555 C CA . HIS A 1 348 ? 11.367 -30.812 -12.758 1 97.69 348 HIS A CA 1
ATOM 2556 C C . HIS A 1 348 ? 12.141 -30.906 -14.07 1 97.69 348 HIS A C 1
ATOM 2558 O O . HIS A 1 348 ? 13.367 -30.859 -14.078 1 97.69 348 HIS A O 1
ATOM 2564 N N . ARG A 1 349 ? 11.484 -31.047 -15.172 1 97.75 349 ARG A N 1
ATOM 2565 C CA . ARG A 1 349 ? 12.141 -31.109 -16.469 1 97.75 349 ARG A CA 1
ATOM 2566 C C . ARG A 1 349 ? 12.828 -29.797 -16.812 1 97.75 349 ARG A C 1
ATOM 2568 O O . ARG A 1 349 ? 13.938 -29.781 -17.344 1 97.75 349 ARG A O 1
ATOM 2575 N N . HIS A 1 350 ? 12.141 -28.703 -16.5 1 97.56 350 HIS A N 1
ATOM 2576 C CA . HIS A 1 350 ? 12.742 -27.406 -16.75 1 97.56 350 HIS A CA 1
ATOM 2577 C C . HIS A 1 350 ? 13.992 -27.203 -15.898 1 97.56 350 HIS A C 1
ATOM 2579 O O . HIS A 1 350 ? 14.977 -26.625 -16.359 1 97.56 350 HIS A O 1
ATOM 2585 N N . LEU A 1 351 ? 13.898 -27.656 -14.664 1 96 351 LEU A N 1
ATOM 2586 C CA . LEU A 1 351 ? 15.062 -27.531 -13.789 1 96 351 LEU A CA 1
ATOM 2587 C C . LEU A 1 351 ? 16.25 -28.297 -14.352 1 96 351 LEU A C 1
ATOM 2589 O O . LEU A 1 351 ? 17.391 -27.828 -14.273 1 96 351 LEU A O 1
ATOM 2593 N N . ALA A 1 352 ? 16 -29.438 -14.859 1 93.62 352 ALA A N 1
ATOM 2594 C CA . ALA A 1 352 ? 17.047 -30.312 -15.375 1 93.62 352 ALA A CA 1
ATOM 2595 C C . ALA A 1 352 ? 17.75 -29.688 -16.578 1 93.62 352 ALA A C 1
ATOM 2597 O O . ALA A 1 352 ? 18.891 -30.062 -16.906 1 93.62 352 ALA A O 1
ATOM 2598 N N . ALA A 1 353 ? 17.125 -28.766 -17.156 1 91.06 353 ALA A N 1
ATOM 2599 C CA . ALA A 1 353 ? 17.688 -28.094 -18.312 1 91.06 353 ALA A CA 1
ATOM 2600 C C . ALA A 1 353 ? 18.719 -27.047 -17.906 1 91.06 353 ALA A C 1
ATOM 2602 O O . ALA A 1 353 ? 19.516 -26.578 -18.734 1 91.06 353 ALA A O 1
ATOM 2603 N N . GLY A 1 354 ? 18.719 -26.734 -16.641 1 89.44 354 GLY A N 1
ATOM 2604 C CA . GLY A 1 354 ? 19.656 -25.734 -16.156 1 89.44 354 GLY A CA 1
ATOM 2605 C C . GLY A 1 354 ? 20.922 -26.344 -15.57 1 89.44 354 GLY A C 1
ATOM 2606 O O . GLY A 1 354 ? 20.922 -27.516 -15.172 1 89.44 354 GLY A O 1
ATOM 2607 N N . ALA A 1 355 ? 22.031 -25.578 -15.641 1 88.94 355 ALA A N 1
ATOM 2608 C CA . ALA A 1 355 ? 23.266 -25.969 -14.969 1 88.94 355 ALA A CA 1
ATOM 2609 C C . ALA A 1 355 ? 23.234 -25.562 -13.5 1 88.94 355 ALA A C 1
ATOM 2611 O O . ALA A 1 355 ? 23.75 -24.5 -13.125 1 88.94 355 ALA A O 1
ATOM 2612 N N . LEU A 1 356 ? 22.672 -26.391 -12.688 1 94.19 356 LEU A N 1
ATOM 2613 C CA . LEU A 1 356 ? 22.469 -26.047 -11.281 1 94.19 356 LEU A CA 1
ATOM 2614 C C . LEU A 1 356 ? 23.391 -26.859 -10.375 1 94.19 356 LEU A C 1
ATOM 2616 O O . LEU A 1 356 ? 23.797 -27.969 -10.734 1 94.19 356 LEU A O 1
ATOM 2620 N N . VAL A 1 357 ? 23.734 -26.297 -9.266 1 92.75 357 VAL A N 1
ATOM 2621 C CA . VAL A 1 357 ? 24.453 -27.016 -8.219 1 92.75 357 VAL A CA 1
ATOM 2622 C C . VAL A 1 357 ? 23.625 -28.172 -7.715 1 92.75 357 VAL A C 1
ATOM 2624 O O . VAL A 1 357 ? 22.453 -28 -7.336 1 92.75 357 VAL A O 1
ATOM 2627 N N . PRO A 1 358 ? 24.172 -29.328 -7.582 1 91.75 358 PRO A N 1
ATOM 2628 C CA . PRO A 1 358 ? 23.391 -30.547 -7.348 1 91.75 358 PRO A CA 1
ATOM 2629 C C . PRO A 1 358 ? 22.625 -30.5 -6.027 1 91.75 358 PRO A C 1
ATOM 2631 O O . PRO A 1 358 ? 21.438 -30.875 -5.988 1 91.75 358 PRO A O 1
ATOM 2634 N N . HIS A 1 359 ? 23.25 -30.156 -4.949 1 91.88 359 HIS A N 1
ATOM 2635 C CA . HIS A 1 359 ? 22.562 -30.156 -3.658 1 91.88 359 HIS A CA 1
ATOM 2636 C C . HIS A 1 359 ? 21.375 -29.188 -3.664 1 91.88 359 HIS A C 1
ATOM 2638 O O . HIS A 1 359 ? 20.312 -29.5 -3.113 1 91.88 359 HIS A O 1
ATOM 2644 N N . ALA A 1 360 ? 21.547 -28.094 -4.258 1 94.31 360 ALA A N 1
ATOM 2645 C CA . ALA A 1 360 ? 20.469 -27.109 -4.348 1 94.31 360 ALA A CA 1
ATOM 2646 C C . ALA A 1 360 ? 19.375 -27.562 -5.301 1 94.31 360 ALA A C 1
ATOM 2648 O O . ALA A 1 360 ? 18.188 -27.312 -5.059 1 94.31 360 ALA A O 1
ATOM 2649 N N . ASP A 1 361 ? 19.812 -28.234 -6.312 1 94.31 361 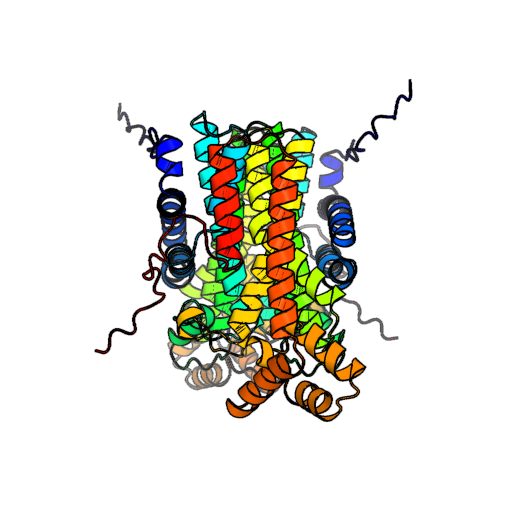ASP A N 1
ATOM 2650 C CA . ASP A 1 361 ? 18.859 -28.828 -7.246 1 94.31 361 ASP A CA 1
ATOM 2651 C C . ASP A 1 361 ? 17.922 -29.797 -6.539 1 94.31 361 ASP A C 1
ATOM 2653 O O . ASP A 1 361 ? 16.703 -29.766 -6.738 1 94.31 361 ASP A O 1
ATOM 2657 N N . ARG A 1 362 ? 18.453 -30.594 -5.754 1 95.06 362 ARG A N 1
ATOM 2658 C CA . ARG A 1 362 ? 17.656 -31.547 -4.992 1 95.06 362 ARG A CA 1
ATOM 2659 C C . ARG A 1 362 ? 16.672 -30.844 -4.066 1 95.06 362 ARG A C 1
ATOM 2661 O O . ARG A 1 362 ? 15.516 -31.25 -3.947 1 95.06 362 ARG A O 1
ATOM 2668 N N . ARG A 1 363 ? 17.109 -29.828 -3.418 1 96.12 363 ARG A N 1
ATOM 2669 C CA . ARG A 1 363 ? 16.25 -29.078 -2.504 1 96.12 363 ARG A CA 1
ATOM 2670 C C . ARG A 1 363 ? 15.102 -28.422 -3.252 1 96.12 363 ARG A C 1
ATOM 2672 O O . ARG A 1 363 ? 13.977 -28.359 -2.75 1 96.12 363 ARG A O 1
ATOM 2679 N N . LEU A 1 364 ? 15.391 -27.922 -4.438 1 97.94 364 LEU A N 1
ATOM 2680 C CA . LEU A 1 364 ? 14.344 -27.297 -5.238 1 97.94 364 LEU A CA 1
ATOM 2681 C C . LEU A 1 364 ? 13.297 -28.328 -5.66 1 97.94 364 LEU A C 1
ATOM 2683 O O . LEU A 1 364 ? 12.102 -28.047 -5.637 1 97.94 364 LEU A O 1
ATOM 2687 N N . HIS A 1 365 ? 13.789 -29.516 -6.039 1 96.81 365 HIS A N 1
ATOM 2688 C CA . HIS A 1 365 ? 12.852 -30.594 -6.367 1 96.81 365 HIS A CA 1
ATOM 2689 C C . HIS A 1 365 ? 11.922 -30.891 -5.195 1 96.81 365 HIS A C 1
ATOM 2691 O O . HIS A 1 365 ? 10.711 -31.031 -5.375 1 96.81 365 HIS A O 1
ATOM 2697 N N . GLU A 1 366 ? 12.461 -30.938 -4.043 1 96.88 366 GLU A N 1
ATOM 2698 C CA . GLU A 1 366 ? 11.688 -31.203 -2.838 1 96.88 366 GLU A CA 1
ATOM 2699 C C . GLU A 1 366 ? 10.695 -30.078 -2.551 1 96.88 366 GLU A C 1
ATOM 2701 O O . GLU A 1 366 ? 9.555 -30.344 -2.166 1 96.88 366 GLU A O 1
ATOM 2706 N N . LEU A 1 367 ? 11.141 -28.906 -2.727 1 97.38 367 LEU A N 1
ATOM 2707 C CA . LEU A 1 367 ? 10.281 -27.766 -2.471 1 97.38 367 LEU A CA 1
ATOM 2708 C C . LEU A 1 367 ? 9.109 -27.719 -3.453 1 97.38 367 LEU A C 1
ATOM 2710 O O . LEU A 1 367 ? 7.98 -27.422 -3.068 1 97.38 367 LEU A O 1
ATOM 2714 N N . PHE A 1 368 ? 9.406 -28.016 -4.746 1 98.12 368 PHE A N 1
ATOM 2715 C CA . PHE A 1 368 ? 8.352 -28.047 -5.75 1 98.12 368 PHE A CA 1
ATOM 2716 C C . PHE A 1 368 ? 7.266 -29.047 -5.375 1 98.12 368 PHE A C 1
ATOM 2718 O O . PHE A 1 368 ? 6.074 -28.734 -5.438 1 98.12 368 PHE A O 1
ATOM 2725 N N . ARG A 1 369 ? 7.68 -30.203 -4.945 1 97.38 369 ARG A N 1
ATOM 2726 C CA . ARG A 1 369 ? 6.723 -31.219 -4.531 1 97.38 369 ARG A CA 1
ATOM 2727 C C . ARG A 1 369 ? 5.988 -30.797 -3.264 1 97.38 369 ARG A C 1
ATOM 2729 O O . ARG A 1 369 ? 4.77 -30.969 -3.162 1 97.38 369 ARG A O 1
ATOM 2736 N N . GLY A 1 370 ? 6.711 -30.281 -2.316 1 95.88 370 GLY A N 1
ATOM 2737 C CA . GLY A 1 370 ? 6.133 -29.859 -1.048 1 95.88 370 GLY A CA 1
ATOM 2738 C C . GLY A 1 370 ? 5.043 -28.812 -1.201 1 95.88 370 GLY A C 1
ATOM 2739 O O . GLY A 1 370 ? 3.963 -28.953 -0.623 1 95.88 370 GLY A O 1
ATOM 2740 N N . VAL A 1 371 ? 5.281 -27.781 -1.982 1 94.44 371 VAL A N 1
ATOM 2741 C CA . VAL A 1 371 ? 4.324 -26.688 -2.098 1 94.44 371 VAL A CA 1
ATOM 2742 C C . VAL A 1 371 ? 3.102 -27.156 -2.887 1 94.44 371 VAL A C 1
ATOM 2744 O O . VAL A 1 371 ? 2.023 -26.562 -2.781 1 94.44 371 VAL A O 1
ATOM 2747 N N . ALA A 1 372 ? 3.277 -28.219 -3.697 1 96.31 372 ALA A N 1
ATOM 2748 C CA . ALA A 1 372 ? 2.178 -28.766 -4.488 1 96.31 372 ALA A CA 1
ATOM 2749 C C . ALA A 1 372 ? 1.431 -29.844 -3.715 1 96.31 372 ALA A C 1
ATOM 2751 O O . ALA A 1 372 ? 0.529 -30.5 -4.254 1 96.31 372 ALA A O 1
ATOM 2752 N N . GLY A 1 373 ? 1.862 -30.109 -2.422 1 93.38 373 GLY A N 1
ATOM 2753 C CA . GLY A 1 373 ? 1.202 -31.109 -1.586 1 93.38 373 GLY A CA 1
ATOM 2754 C C . GLY A 1 373 ? 1.493 -32.531 -2.008 1 93.38 373 GLY A C 1
ATOM 2755 O O . GLY A 1 373 ? 0.688 -33.438 -1.768 1 93.38 373 GLY A O 1
ATOM 2756 N N . LEU A 1 374 ? 2.51 -32.75 -2.723 1 94.5 374 LEU A N 1
ATOM 2757 C CA . LEU A 1 374 ? 2.92 -34.062 -3.16 1 94.5 374 LEU A CA 1
ATOM 2758 C C . LEU A 1 374 ? 3.967 -34.656 -2.219 1 94.5 374 LEU A C 1
ATOM 2760 O O . LEU A 1 374 ? 4.715 -33.906 -1.578 1 94.5 374 LEU A O 1
ATOM 2764 N N . PRO A 1 375 ? 3.988 -35.969 -2.105 1 89.38 375 PRO A N 1
ATOM 2765 C CA . PRO A 1 375 ? 4.988 -36.594 -1.236 1 89.38 375 PRO A CA 1
ATOM 2766 C C . PRO A 1 375 ? 6.422 -36.312 -1.678 1 89.38 375 PRO A C 1
ATOM 2768 O O . PRO A 1 375 ? 6.699 -36.219 -2.877 1 89.38 375 PRO A O 1
ATOM 2771 N N . VAL A 1 376 ? 7.246 -36.031 -0.729 1 83.62 376 VAL A N 1
ATOM 2772 C CA . VAL A 1 376 ? 8.656 -35.781 -0.987 1 83.62 376 VAL A CA 1
ATOM 2773 C C . VAL A 1 376 ? 9.469 -37.031 -0.732 1 83.62 376 VAL A C 1
ATOM 2775 O O . VAL A 1 376 ? 9.148 -37.812 0.163 1 83.62 376 VAL A O 1
ATOM 2778 N N . SER A 1 377 ? 10.234 -37.594 -1.745 1 62.22 377 SER A N 1
ATOM 2779 C CA . SER A 1 377 ? 11.039 -38.812 -1.62 1 62.22 377 SER A CA 1
ATOM 2780 C C . SER A 1 377 ? 12 -38.719 -0.436 1 62.22 377 SER A C 1
ATOM 2782 O O . SER A 1 377 ? 12.68 -37.719 -0.26 1 62.22 377 SER A O 1
ATOM 2784 N N . GLY A 1 378 ? 12.094 -39.844 0.751 1 51.5 378 GLY A N 1
ATOM 2785 C CA . GLY A 1 378 ? 12.859 -40.031 1.968 1 51.5 378 GLY A CA 1
ATOM 2786 C C . GLY A 1 378 ? 12.188 -39.469 3.203 1 51.5 378 GLY A C 1
ATOM 2787 O O . GLY A 1 378 ? 12.719 -39.594 4.312 1 51.5 378 GLY A O 1
ATOM 2788 N N . ALA A 1 379 ? 11.578 -38.344 2.932 1 46.78 379 ALA A N 1
ATOM 2789 C CA . ALA A 1 379 ? 10.938 -37.844 4.145 1 46.78 379 ALA A CA 1
ATOM 2790 C C . ALA A 1 379 ? 9.797 -38.781 4.582 1 46.78 379 ALA A C 1
ATOM 2792 O O . ALA A 1 379 ? 8.945 -39.125 3.775 1 46.78 379 ALA A O 1
ATOM 2793 N N . THR A 1 380 ? 10.164 -39.75 5.484 1 34.31 380 THR A N 1
ATOM 2794 C CA . THR A 1 380 ? 9.078 -40.312 6.277 1 34.31 380 THR A CA 1
ATOM 2795 C C . THR A 1 380 ? 8 -39.281 6.551 1 34.31 380 THR A C 1
ATOM 2797 O O . THR A 1 380 ? 8.305 -38.125 6.777 1 34.31 380 THR A O 1
ATOM 2800 N N . ALA A 1 381 ? 6.895 -39.5 5.988 1 37.78 381 ALA A N 1
ATOM 2801 C CA . ALA A 1 381 ? 5.766 -38.625 6.285 1 37.78 381 ALA A CA 1
ATOM 2802 C C . ALA A 1 381 ? 5.836 -38.094 7.719 1 37.78 381 ALA A C 1
ATOM 2804 O O . ALA A 1 381 ? 5.715 -38.875 8.672 1 37.78 381 ALA A O 1
ATOM 2805 N N . ASP A 1 382 ? 6.785 -37.344 8.148 1 30.3 382 ASP A N 1
ATOM 2806 C CA . ASP A 1 382 ? 6.461 -36.781 9.453 1 30.3 382 ASP A CA 1
ATOM 2807 C C . ASP A 1 382 ? 5.051 -36.188 9.461 1 30.3 382 ASP A C 1
ATOM 2809 O O . ASP A 1 382 ? 4.758 -35.25 8.703 1 30.3 382 ASP A O 1
ATOM 2813 N N . PRO A 1 383 ? 4.066 -37 9.734 1 32.97 383 PRO A N 1
ATOM 2814 C CA . PRO A 1 383 ? 2.662 -36.594 9.859 1 32.97 383 PRO A CA 1
ATOM 2815 C C . PRO A 1 383 ? 2.492 -35.25 10.547 1 32.97 383 PRO A C 1
ATOM 2817 O O . PRO A 1 383 ? 1.373 -34.719 10.648 1 32.97 383 PRO A O 1
ATOM 2820 N N . HIS A 1 384 ? 3.475 -34.906 11.391 1 32.22 384 HIS A N 1
ATOM 2821 C CA . HIS A 1 384 ? 3.252 -33.875 12.406 1 32.22 384 HIS A CA 1
ATOM 2822 C C . HIS A 1 384 ? 3.18 -32.5 11.781 1 32.22 384 HIS A C 1
ATOM 2824 O O . HIS A 1 384 ? 3.264 -31.484 12.484 1 32.22 384 HIS A O 1
ATOM 2830 N N . LEU A 1 385 ? 3.574 -32.312 10.547 1 30.92 385 LEU A N 1
ATOM 2831 C CA . LEU A 1 385 ? 3.373 -30.875 10.469 1 30.92 385 LEU A CA 1
ATOM 2832 C C . LEU A 1 385 ? 1.914 -30.516 10.734 1 30.92 385 LEU A C 1
ATOM 2834 O O . LEU A 1 385 ? 1.096 -30.531 9.805 1 30.92 385 LEU A O 1
ATOM 2838 N N . PRO A 1 386 ? 1.448 -31.094 11.805 1 30.92 386 PRO A N 1
ATOM 2839 C CA . PRO A 1 386 ? 0.088 -30.703 12.18 1 30.92 386 PRO A CA 1
ATOM 2840 C C . PRO A 1 386 ? -0.087 -29.188 12.25 1 30.92 386 PRO A C 1
ATOM 2842 O O . PRO A 1 386 ? 0.853 -28.469 12.602 1 30.92 386 PRO A O 1
ATOM 2845 N N . LEU A 1 387 ? -0.829 -28.672 11.383 1 28.95 387 LEU A N 1
ATOM 2846 C CA . LEU A 1 387 ? -1.271 -27.312 11.672 1 28.95 387 LEU A CA 1
ATOM 2847 C C . LEU A 1 387 ? -1.601 -27.141 13.148 1 28.95 387 LEU A C 1
ATOM 2849 O O . LEU A 1 387 ? -1.729 -28.141 13.875 1 28.95 387 LEU A O 1
ATOM 2853 N N . ILE A 1 388 ? -2.514 -26.297 13.664 1 29.02 388 ILE A N 1
ATOM 2854 C CA . ILE A 1 388 ? -2.902 -25.734 14.953 1 29.02 388 ILE A CA 1
ATOM 2855 C C . ILE A 1 388 ? -3.521 -26.828 15.82 1 29.02 388 ILE A C 1
ATOM 2857 O O . ILE A 1 388 ? -4.508 -27.469 15.422 1 29.02 388 ILE A O 1
ATOM 2861 N N . GLU A 1 389 ? -2.768 -27.688 16.625 1 25.7 389 GLU A N 1
ATOM 2862 C CA . GLU A 1 389 ? -3.332 -28.516 17.688 1 25.7 389 GLU A CA 1
ATOM 2863 C C . GLU A 1 389 ? -4.273 -27.703 18.578 1 25.7 389 GLU A C 1
ATOM 2865 O O . GLU A 1 389 ? -3.91 -26.625 19.047 1 25.7 389 GLU A O 1
ATOM 2870 N N . SER A 1 390 ? -5.617 -27.828 18.422 1 25.31 390 SER A N 1
ATOM 2871 C CA . SER A 1 390 ? -6.707 -27.422 19.297 1 25.31 390 SER A CA 1
ATOM 2872 C C . SER A 1 390 ? -6.453 -27.844 20.75 1 25.31 390 SER A C 1
ATOM 2874 O O . SER A 1 390 ? -6.375 -29.047 21.031 1 25.31 390 SER A O 1
ATOM 2876 N N . GLY A 1 391 ? -5.418 -27.391 21.453 1 21.14 391 GLY A N 1
ATOM 2877 C CA . GLY A 1 391 ? -5.426 -27.719 22.875 1 21.14 391 GLY A CA 1
ATOM 2878 C C . GLY A 1 391 ? -6.773 -27.484 23.531 1 21.14 391 GLY A C 1
ATOM 2879 O O . GLY A 1 391 ? -7.387 -26.422 23.344 1 21.14 391 GLY A O 1
ATOM 2880 N N . SER A 1 392 ? -7.605 -28.547 23.766 1 19.83 392 SER A N 1
ATOM 2881 C CA . SER A 1 392 ? -8.742 -28.703 24.672 1 19.83 392 SER A CA 1
ATOM 2882 C C . SER A 1 392 ? -8.438 -28.125 26.047 1 19.83 392 SER A C 1
ATOM 2884 O O . SER A 1 392 ? -9.281 -28.188 26.953 1 19.83 392 SER A O 1
ATOM 2886 N N . ARG A 1 393 ? -7.801 -27.156 26.531 1 17.67 393 ARG A N 1
ATOM 2887 C CA . ARG A 1 393 ? -8.266 -26.828 27.875 1 17.67 393 ARG A CA 1
ATOM 2888 C C . ARG A 1 393 ? -9.672 -26.234 27.844 1 17.67 393 ARG A C 1
ATOM 2890 O O . ARG A 1 393 ? -10.023 -25.516 26.906 1 17.67 393 ARG A O 1
ATOM 2897 N N . MET B 1 1 ? 26.656 -12.117 -40.969 1 24.09 1 MET B N 1
ATOM 2898 C CA . MET B 1 1 ? 27.234 -10.891 -40.438 1 24.09 1 MET B CA 1
ATOM 2899 C C . MET B 1 1 ? 26.141 -9.984 -39.875 1 24.09 1 MET B C 1
ATOM 2901 O O . MET B 1 1 ? 26.344 -8.773 -39.75 1 24.09 1 MET B O 1
ATOM 2905 N N . LEU B 1 2 ? 24.984 -10.477 -39.5 1 26.44 2 LEU B N 1
ATOM 2906 C CA . LEU B 1 2 ? 23.781 -9.672 -39.344 1 26.44 2 LEU B CA 1
ATOM 2907 C C . LEU B 1 2 ? 23.875 -8.797 -38.094 1 26.44 2 LEU B C 1
ATOM 2909 O O . LEU B 1 2 ? 24.047 -9.305 -37 1 26.44 2 LEU B O 1
ATOM 2913 N N . SER B 1 3 ? 24.438 -7.578 -38.25 1 26.17 3 SER B N 1
ATOM 2914 C CA . SER B 1 3 ? 24.719 -6.516 -37.281 1 26.17 3 SER B CA 1
ATOM 2915 C C . SER B 1 3 ? 23.438 -6.035 -36.594 1 26.17 3 SER B C 1
ATOM 2917 O O . SER B 1 3 ? 22.562 -5.449 -37.25 1 26.17 3 SER B O 1
ATOM 2919 N N . GLY B 1 4 ? 22.781 -6.852 -35.875 1 26.59 4 GLY B N 1
ATOM 2920 C CA . GLY B 1 4 ? 21.516 -6.422 -35.281 1 26.59 4 GLY B CA 1
ATOM 2921 C C . GLY B 1 4 ? 21.641 -5.152 -34.469 1 26.59 4 GLY B C 1
ATOM 2922 O O . GLY B 1 4 ? 22.547 -5.02 -33.625 1 26.59 4 GLY B O 1
ATOM 2923 N N . PRO B 1 5 ? 21.078 -3.973 -35 1 29.42 5 PRO B N 1
ATOM 2924 C CA . PRO B 1 5 ? 21.297 -2.656 -34.406 1 29.42 5 PRO B CA 1
ATOM 2925 C C . PRO B 1 5 ? 20.891 -2.611 -32.938 1 29.42 5 PRO B C 1
ATOM 2927 O O . PRO B 1 5 ? 20.078 -3.428 -32.5 1 29.42 5 PRO B O 1
ATOM 2930 N N . ALA B 1 6 ? 21.812 -2.111 -32 1 29.02 6 ALA B N 1
ATOM 2931 C CA . ALA B 1 6 ? 21.781 -1.628 -30.625 1 29.02 6 ALA B CA 1
ATOM 2932 C C . ALA B 1 6 ? 20.594 -0.713 -30.391 1 29.02 6 ALA B C 1
ATOM 2934 O O . ALA B 1 6 ? 20.5 0.369 -30.969 1 29.02 6 ALA B O 1
ATOM 2935 N N . GLU B 1 7 ? 19.312 -1.163 -30.406 1 28.61 7 GLU B N 1
ATOM 2936 C CA . GLU B 1 7 ? 18.234 -0.247 -30.047 1 28.61 7 GLU B CA 1
ATOM 2937 C C . GLU B 1 7 ? 18.594 0.583 -28.828 1 28.61 7 GLU B C 1
ATOM 2939 O O . GLU B 1 7 ? 18.875 0.032 -27.7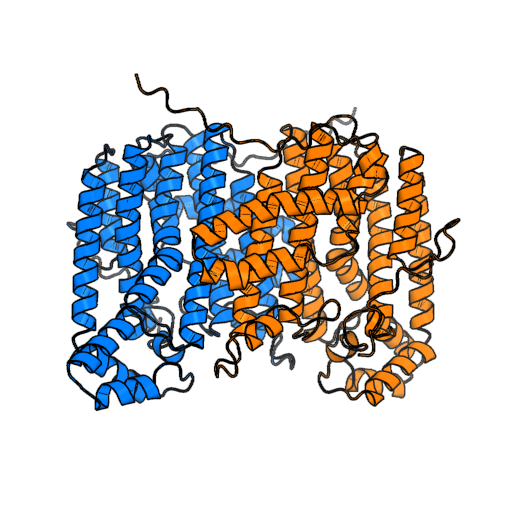5 1 28.61 7 GLU B O 1
ATOM 2944 N N . GLY B 1 8 ? 19.312 1.712 -28.984 1 28.3 8 GLY B N 1
ATOM 2945 C CA . GLY B 1 8 ? 19.609 2.75 -28.016 1 28.3 8 GLY B CA 1
ATOM 2946 C C . GLY B 1 8 ? 18.422 3.129 -27.156 1 28.3 8 GLY B C 1
ATOM 2947 O O . GLY B 1 8 ? 17.328 3.365 -27.672 1 28.3 8 GLY B O 1
ATOM 2948 N N . THR B 1 9 ? 18.203 2.49 -26.031 1 29.84 9 THR B N 1
ATOM 2949 C CA . THR B 1 9 ? 17.266 2.986 -25.031 1 29.84 9 THR B CA 1
ATOM 2950 C C . THR B 1 9 ? 17.359 4.504 -24.906 1 29.84 9 THR B C 1
ATOM 2952 O O . THR B 1 9 ? 18.422 5.047 -24.578 1 29.84 9 THR B O 1
ATOM 2955 N N . ARG B 1 10 ? 16.703 5.215 -25.781 1 28.36 10 ARG B N 1
ATOM 2956 C CA . ARG B 1 10 ? 16.562 6.664 -25.703 1 28.36 10 ARG B CA 1
ATOM 2957 C C . ARG B 1 10 ? 16.297 7.113 -24.266 1 28.36 10 ARG B C 1
ATOM 2959 O O . ARG B 1 10 ? 15.227 6.836 -23.719 1 28.36 10 ARG B O 1
ATOM 2966 N N . GLN B 1 11 ? 17.234 7.047 -23.375 1 31.58 11 GLN B N 1
ATOM 2967 C CA . GLN B 1 11 ? 17.094 7.934 -22.219 1 31.58 11 GLN B CA 1
ATOM 2968 C C . GLN B 1 11 ? 16.531 9.289 -22.625 1 31.58 11 GLN B C 1
ATOM 2970 O O . GLN B 1 11 ? 17.172 10.031 -23.375 1 31.58 11 GLN B O 1
ATOM 2975 N N . ASP B 1 12 ? 15.305 9.383 -22.938 1 32.75 12 ASP B N 1
ATOM 2976 C CA . ASP B 1 12 ? 14.719 10.711 -23.109 1 32.75 12 ASP B CA 1
ATOM 2977 C C . ASP B 1 12 ? 15.43 11.742 -22.219 1 32.75 12 ASP B C 1
ATOM 2979 O O . ASP B 1 12 ? 15.344 11.664 -20.984 1 32.75 12 ASP B O 1
ATOM 2983 N N . ALA B 1 13 ? 16.625 12.172 -22.453 1 32.81 13 ALA B N 1
ATOM 2984 C CA . ALA B 1 13 ? 17.453 13.258 -21.922 1 32.81 13 ALA B CA 1
ATOM 2985 C C . ALA B 1 13 ? 16.594 14.461 -21.531 1 32.81 13 ALA B C 1
ATOM 2987 O O . ALA B 1 13 ? 15.984 15.102 -22.391 1 32.81 13 ALA B O 1
ATOM 2988 N N . LEU B 1 14 ? 15.844 14.484 -20.469 1 41.28 14 LEU B N 1
ATOM 2989 C CA . LEU B 1 14 ? 15.57 15.828 -19.969 1 41.28 14 LEU B CA 1
ATOM 2990 C C . LEU B 1 14 ? 16.797 16.719 -20.141 1 41.28 14 LEU B C 1
ATOM 2992 O O . LEU B 1 14 ? 17.641 16.812 -19.234 1 41.28 14 LEU B O 1
ATOM 2996 N N . ASP B 1 15 ? 17.531 16.656 -21.062 1 48.06 15 ASP B N 1
ATOM 2997 C CA . ASP B 1 15 ? 18.797 17.359 -21.312 1 48.06 15 ASP B CA 1
ATOM 2998 C C . ASP B 1 15 ? 18.797 18.734 -20.672 1 48.06 15 ASP B C 1
ATOM 3000 O O . ASP B 1 15 ? 19.75 19.094 -19.969 1 48.06 15 ASP B O 1
ATOM 3004 N N . GLY B 1 16 ? 18.031 19.875 -21.312 1 54.78 16 GLY B N 1
ATOM 3005 C CA . GLY B 1 16 ? 18.344 21.297 -21.297 1 54.78 16 GLY B CA 1
ATOM 3006 C C . GLY B 1 16 ? 17.469 22.094 -20.328 1 54.78 16 GLY B C 1
ATOM 3007 O O . GLY B 1 16 ? 17.344 23.297 -20.453 1 54.78 16 GLY B O 1
ATOM 3008 N N . VAL B 1 17 ? 16.594 21.344 -19.594 1 65.81 17 VAL B N 1
ATOM 3009 C CA . VAL B 1 17 ? 15.781 22.281 -18.828 1 65.81 17 VAL B CA 1
ATOM 3010 C C . VAL B 1 17 ? 16.609 22.859 -17.672 1 65.81 17 VAL B C 1
ATOM 3012 O O . VAL B 1 17 ? 17.172 22.094 -16.875 1 65.81 17 VAL B O 1
ATOM 3015 N N . SER B 1 18 ? 16.797 24.047 -17.766 1 82.25 18 SER B N 1
ATOM 3016 C CA . SER B 1 18 ? 17.578 24.75 -16.766 1 82.25 18 SER B CA 1
ATOM 3017 C C . SER B 1 18 ? 16.75 24.984 -15.5 1 82.25 18 SER B C 1
ATOM 3019 O O . SER B 1 18 ? 15.523 24.969 -15.539 1 82.25 18 SER B O 1
ATOM 3021 N N . ALA B 1 19 ? 17.391 25.016 -14.438 1 86.94 19 ALA B N 1
ATOM 3022 C CA . ALA B 1 19 ? 16.75 25.344 -13.164 1 86.94 19 ALA B CA 1
ATOM 3023 C C . ALA B 1 19 ? 15.867 26.578 -13.289 1 86.94 19 ALA B C 1
ATOM 3025 O O . ALA B 1 19 ? 14.805 26.656 -12.672 1 86.94 19 ALA B O 1
ATOM 3026 N N . CYS B 1 20 ? 16.25 27.422 -14.094 1 86.94 20 CYS B N 1
ATOM 3027 C CA . CYS B 1 20 ? 15.492 28.656 -14.297 1 86.94 20 CYS B CA 1
ATOM 3028 C C . CYS B 1 20 ? 14.156 28.359 -14.969 1 86.94 20 CYS B C 1
ATOM 3030 O O . CYS B 1 20 ? 13.148 29 -14.656 1 86.94 20 CYS B O 1
ATOM 3032 N N . ASP B 1 21 ? 14.219 27.469 -15.883 1 90.56 21 ASP B N 1
ATOM 3033 C CA . ASP B 1 21 ? 12.977 27.078 -16.547 1 90.56 21 ASP B CA 1
ATOM 3034 C C . ASP B 1 21 ? 12.008 26.453 -15.547 1 90.56 21 ASP B C 1
ATOM 3036 O O . ASP B 1 21 ? 10.797 26.703 -15.609 1 90.56 21 ASP B O 1
ATOM 3040 N N . ILE B 1 22 ? 12.562 25.719 -14.664 1 94.88 22 ILE B N 1
ATOM 3041 C CA . ILE B 1 22 ? 11.727 25.047 -13.672 1 94.88 22 ILE B CA 1
ATOM 3042 C C . ILE B 1 22 ? 11.227 26.062 -12.648 1 94.88 22 ILE B C 1
ATOM 3044 O O . ILE B 1 22 ? 10.078 25.984 -12.203 1 94.88 22 ILE B O 1
ATOM 3048 N N . ASP B 1 23 ? 12.047 27.031 -12.289 1 94.81 23 ASP B N 1
ATOM 3049 C CA . ASP B 1 23 ? 11.664 28.094 -11.359 1 94.81 23 ASP B CA 1
ATOM 3050 C C . ASP B 1 23 ? 10.383 28.797 -11.828 1 94.81 23 ASP B C 1
ATOM 3052 O O . ASP B 1 23 ? 9.586 29.25 -11 1 94.81 23 ASP B O 1
ATOM 3056 N N . ALA B 1 24 ? 10.273 28.859 -13.109 1 93.88 24 ALA B N 1
ATOM 3057 C CA . ALA B 1 24 ? 9.156 29.609 -13.688 1 93.88 24 ALA B CA 1
ATOM 3058 C C . ALA B 1 24 ? 7.844 28.844 -13.5 1 93.88 24 ALA B C 1
ATOM 3060 O O . ALA B 1 24 ? 6.781 29.453 -13.344 1 93.88 24 ALA B O 1
ATOM 3061 N N . ASP B 1 25 ? 7.949 27.547 -13.578 1 95.38 25 ASP B N 1
ATOM 3062 C CA . ASP B 1 25 ? 6.75 26.734 -13.414 1 95.38 25 ASP B CA 1
ATOM 3063 C C . ASP B 1 25 ? 7.109 25.312 -12.938 1 95.38 25 ASP B C 1
ATOM 3065 O O . ASP B 1 25 ? 7.156 24.391 -13.742 1 95.38 25 ASP B O 1
ATOM 3069 N N . VAL B 1 26 ? 7.203 25.219 -11.688 1 96.81 26 VAL B N 1
ATOM 3070 C CA . VAL B 1 26 ? 7.609 23.953 -11.07 1 96.81 26 VAL B CA 1
ATOM 3071 C C . VAL B 1 26 ? 6.57 22.875 -11.367 1 96.81 26 VAL B C 1
ATOM 3073 O O . VAL B 1 26 ? 6.918 21.75 -11.703 1 96.81 26 VAL B O 1
ATOM 3076 N N . SER B 1 27 ? 5.301 23.203 -11.32 1 96.75 27 SER B N 1
ATOM 3077 C CA . SER B 1 27 ? 4.211 22.25 -11.508 1 96.75 27 SER B CA 1
ATOM 3078 C C . SER B 1 27 ? 4.246 21.641 -12.914 1 96.75 27 SER B C 1
ATOM 3080 O O . SER B 1 27 ? 4.066 20.438 -13.078 1 96.75 27 SER B O 1
ATOM 3082 N N . ALA B 1 28 ? 4.492 22.469 -13.875 1 95.88 28 ALA B N 1
ATOM 3083 C CA . ALA B 1 28 ? 4.551 21.984 -15.258 1 95.88 28 ALA B CA 1
ATOM 3084 C C . ALA B 1 28 ? 5.73 21.031 -15.453 1 95.88 28 ALA B C 1
ATOM 3086 O O . ALA B 1 28 ? 5.621 20.047 -16.188 1 95.88 28 ALA B O 1
ATOM 3087 N N . ALA B 1 29 ? 6.863 21.406 -14.867 1 96.69 29 ALA B N 1
ATOM 3088 C CA . ALA B 1 29 ? 8.047 20.562 -14.992 1 96.69 29 ALA B CA 1
ATOM 3089 C C . ALA B 1 29 ? 7.812 19.203 -14.352 1 96.69 29 ALA B C 1
ATOM 3091 O O . AL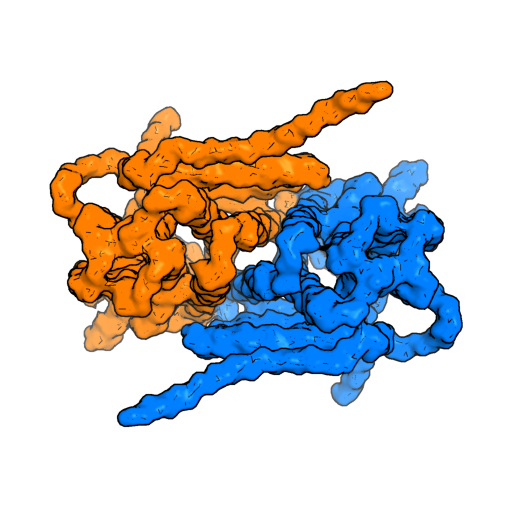A B 1 29 ? 8.188 18.172 -14.922 1 96.69 29 ALA B O 1
ATOM 3092 N N . VAL B 1 30 ? 7.207 19.172 -13.227 1 97.5 30 VAL B N 1
ATOM 3093 C CA . VAL B 1 30 ? 6.91 17.922 -12.531 1 97.5 30 VAL B CA 1
ATOM 3094 C C . VAL B 1 30 ? 5.887 17.125 -13.336 1 97.5 30 VAL B C 1
ATOM 3096 O O . VAL B 1 30 ? 5.988 15.898 -13.438 1 97.5 30 VAL B O 1
ATOM 3099 N N . HIS B 1 31 ? 4.891 17.812 -13.922 1 97.38 31 HIS B N 1
ATOM 3100 C CA . HIS B 1 31 ? 3.891 17.141 -14.75 1 97.38 31 HIS B CA 1
ATOM 3101 C C . HIS B 1 31 ? 4.543 16.406 -15.922 1 97.38 31 HIS B C 1
ATOM 3103 O O . HIS B 1 31 ? 4.191 15.266 -16.203 1 97.38 31 HIS B O 1
ATOM 3109 N N . ARG B 1 32 ? 5.461 17.047 -16.547 1 97 32 ARG B N 1
ATOM 3110 C CA . ARG B 1 32 ? 6.156 16.438 -17.672 1 97 32 ARG B CA 1
ATOM 3111 C C . ARG B 1 32 ? 6.957 15.219 -17.219 1 97 32 ARG B C 1
ATOM 3113 O O . ARG B 1 32 ? 6.988 14.195 -17.906 1 97 32 ARG B O 1
ATOM 3120 N N . THR B 1 33 ? 7.594 15.422 -16.094 1 97.62 33 THR B N 1
ATOM 3121 C CA . THR B 1 33 ? 8.344 14.305 -15.539 1 97.62 33 THR B CA 1
ATOM 3122 C C . THR B 1 33 ? 7.418 13.133 -15.227 1 97.62 33 THR B C 1
ATOM 3124 O O . THR B 1 33 ? 7.738 11.984 -15.531 1 97.62 33 THR B O 1
ATOM 3127 N N . LEU B 1 34 ? 6.277 13.375 -14.648 1 98.38 34 LEU B N 1
ATOM 3128 C CA . LEU B 1 34 ? 5.277 12.352 -14.336 1 98.38 34 LEU B CA 1
ATOM 3129 C C . LEU B 1 34 ? 4.789 11.672 -15.609 1 98.38 34 LEU B C 1
ATOM 3131 O O . LEU B 1 34 ? 4.625 10.445 -15.633 1 98.38 34 LEU B O 1
ATOM 3135 N N . GLU B 1 35 ? 4.531 12.445 -16.625 1 98.25 35 GLU B N 1
ATOM 3136 C CA . GLU B 1 35 ? 4.074 11.875 -17.891 1 98.25 35 GLU B CA 1
ATOM 3137 C C . GLU B 1 35 ? 5.059 10.828 -18.406 1 98.25 35 GLU B C 1
ATOM 3139 O O . GLU B 1 35 ? 4.656 9.75 -18.844 1 98.25 35 GLU B O 1
ATOM 3144 N N . GLY B 1 36 ? 6.297 11.195 -18.359 1 98.31 36 GLY B N 1
ATOM 3145 C CA . GLY B 1 36 ? 7.316 10.266 -18.812 1 98.31 36 GLY B CA 1
ATOM 3146 C C . GLY B 1 36 ? 7.379 9 -17.984 1 98.31 36 GLY B C 1
ATOM 3147 O O . GLY B 1 36 ? 7.395 7.895 -18.516 1 98.31 36 GLY B O 1
ATOM 3148 N N . ILE B 1 37 ? 7.402 9.156 -16.688 1 98.38 37 ILE B N 1
ATOM 3149 C CA . ILE B 1 37 ? 7.48 8.031 -15.766 1 98.38 37 ILE B CA 1
ATOM 3150 C C . ILE B 1 37 ? 6.258 7.137 -15.945 1 98.38 37 ILE B C 1
ATOM 3152 O O . ILE B 1 37 ? 6.383 5.914 -16.047 1 98.38 37 ILE B O 1
ATOM 3156 N N . LEU B 1 38 ? 5.078 7.699 -16.047 1 98.69 38 LEU B N 1
ATOM 3157 C CA . LEU B 1 38 ? 3.826 6.949 -16.094 1 98.69 38 LEU B CA 1
ATOM 3158 C C . LEU B 1 38 ? 3.637 6.277 -17.438 1 98.69 38 LEU B C 1
ATOM 3160 O O . LEU B 1 38 ? 3.016 5.219 -17.531 1 98.69 38 LEU B O 1
ATOM 3164 N N . HIS B 1 39 ? 4.145 6.902 -18.469 1 98.44 39 HIS B N 1
ATOM 3165 C CA . HIS B 1 39 ? 4.121 6.242 -19.766 1 98.44 39 HIS B CA 1
ATOM 3166 C C . HIS B 1 39 ? 4.816 4.883 -19.703 1 98.44 39 HIS B C 1
ATOM 3168 O O . HIS B 1 39 ? 4.281 3.887 -20.203 1 98.44 39 HIS B O 1
ATOM 3174 N N . GLY B 1 40 ? 5.945 4.867 -19.109 1 98.25 40 GLY B N 1
ATOM 3175 C CA . GLY B 1 40 ? 6.668 3.615 -18.953 1 98.25 40 GLY B CA 1
ATOM 3176 C C . GLY B 1 40 ? 5.934 2.607 -18.078 1 98.25 40 GLY B C 1
ATOM 3177 O O . GLY B 1 40 ? 5.883 1.42 -18.406 1 98.25 40 GLY B O 1
ATOM 3178 N N . ARG B 1 41 ? 5.383 3.066 -17 1 98.56 41 ARG B N 1
ATOM 3179 C CA . ARG B 1 41 ? 4.645 2.193 -16.094 1 98.56 41 ARG B CA 1
ATOM 3180 C C . ARG B 1 41 ? 3.422 1.599 -16.797 1 98.56 41 ARG B C 1
ATOM 3182 O O . ARG B 1 41 ? 3.084 0.434 -16.578 1 98.56 41 ARG B O 1
ATOM 3189 N N . LEU B 1 42 ? 2.766 2.357 -17.609 1 98.69 42 LEU B N 1
ATOM 3190 C CA . LEU B 1 42 ? 1.57 1.898 -18.297 1 98.69 42 LEU B CA 1
ATOM 3191 C C . LEU B 1 42 ? 1.927 0.874 -19.375 1 98.69 42 LEU B C 1
ATOM 3193 O O . LEU B 1 42 ? 1.177 -0.078 -19.609 1 98.69 42 LEU B O 1
ATOM 3197 N N . GLU B 1 43 ? 3.027 1.072 -20.016 1 98.56 43 GLU B N 1
ATOM 3198 C CA . GLU B 1 43 ? 3.494 0.075 -20.984 1 98.56 43 GLU B CA 1
ATOM 3199 C C . GLU B 1 43 ? 3.768 -1.262 -20.297 1 98.56 43 GLU B C 1
ATOM 3201 O O . GLU B 1 43 ? 3.406 -2.318 -20.812 1 98.56 43 GLU B O 1
ATOM 3206 N N . GLU B 1 44 ? 4.379 -1.164 -19.203 1 98.38 44 GLU B N 1
ATOM 3207 C CA . GLU B 1 44 ? 4.633 -2.373 -18.438 1 98.38 44 GLU B CA 1
ATOM 3208 C C . GLU B 1 44 ? 3.326 -3.039 -18.016 1 98.38 44 GLU B C 1
ATOM 3210 O O . GLU B 1 44 ? 3.186 -4.262 -18.109 1 98.38 44 GLU B O 1
ATOM 3215 N N . ALA B 1 45 ? 2.395 -2.271 -17.547 1 98.81 45 ALA B N 1
ATOM 3216 C CA . ALA B 1 45 ? 1.106 -2.797 -17.109 1 98.81 45 ALA B CA 1
ATOM 3217 C C . ALA B 1 45 ? 0.375 -3.496 -18.25 1 98.81 45 ALA B C 1
ATOM 3219 O O . ALA B 1 45 ? -0.217 -4.559 -18.047 1 98.81 45 ALA B O 1
ATOM 3220 N N . ARG B 1 46 ? 0.42 -2.885 -19.406 1 98.56 46 ARG B N 1
ATOM 3221 C CA . ARG B 1 46 ? -0.235 -3.467 -20.578 1 98.56 46 ARG B CA 1
ATOM 3222 C C . ARG B 1 46 ? 0.394 -4.805 -20.953 1 98.56 46 ARG B C 1
ATOM 3224 O O . ARG B 1 46 ? -0.302 -5.723 -21.391 1 98.56 46 ARG B O 1
ATOM 3231 N N . SER B 1 47 ? 1.678 -4.852 -20.797 1 98.44 47 SER B N 1
ATOM 3232 C CA . SER B 1 47 ? 2.383 -6.09 -21.109 1 98.44 47 SER B CA 1
ATOM 3233 C C . SER B 1 47 ? 2.033 -7.191 -20.109 1 98.44 47 SER B C 1
ATOM 3235 O O . SER B 1 47 ? 2.1 -8.375 -20.438 1 98.44 47 SER B O 1
ATOM 3237 N N . ILE B 1 48 ? 1.652 -6.844 -18.922 1 98.56 48 ILE B N 1
ATOM 3238 C CA . ILE B 1 48 ? 1.274 -7.812 -17.906 1 98.56 48 ILE B CA 1
ATOM 3239 C C . ILE B 1 48 ? -0.131 -8.344 -18.188 1 98.56 48 ILE B C 1
ATOM 3241 O O . ILE B 1 48 ? -0.339 -9.555 -18.266 1 98.56 48 ILE B O 1
ATOM 3245 N N . ASP B 1 49 ? -1.1 -7.457 -18.328 1 98.69 49 ASP B N 1
ATOM 3246 C CA . ASP B 1 49 ? -2.488 -7.82 -18.594 1 98.69 49 ASP B CA 1
ATOM 3247 C C . ASP B 1 49 ? -3.301 -6.605 -19.031 1 98.69 49 ASP B C 1
ATOM 3249 O O . ASP B 1 49 ? -3.355 -5.598 -18.312 1 98.69 49 ASP B O 1
ATOM 3253 N N . PRO B 1 50 ? -4.023 -6.672 -20.125 1 97.94 50 PRO B N 1
ATOM 3254 C CA . PRO B 1 50 ? -4.734 -5.508 -20.656 1 97.94 50 PRO B CA 1
ATOM 3255 C C . PRO B 1 50 ? -5.863 -5.039 -19.734 1 97.94 50 PRO B C 1
ATOM 3257 O O . PRO B 1 50 ? -6.121 -3.836 -19.641 1 97.94 50 PRO B O 1
ATOM 3260 N N . ALA B 1 51 ? -6.602 -5.93 -19.125 1 96.81 51 ALA B N 1
ATOM 3261 C CA . ALA B 1 51 ? -7.695 -5.539 -18.25 1 96.81 51 ALA B CA 1
ATOM 3262 C C . ALA B 1 51 ? -7.176 -4.793 -17.016 1 96.81 51 ALA B C 1
ATOM 3264 O O . ALA B 1 51 ? -7.723 -3.76 -16.625 1 96.81 51 ALA B O 1
ATOM 3265 N N . PHE B 1 52 ? -6.141 -5.312 -16.469 1 98.38 52 PHE B N 1
ATOM 3266 C CA . PHE B 1 52 ? -5.473 -4.648 -15.359 1 98.38 52 PHE B CA 1
ATOM 3267 C C . PHE B 1 52 ? -4.977 -3.268 -15.773 1 98.38 52 PHE B C 1
ATOM 3269 O O . PHE B 1 52 ? -5.18 -2.289 -15.047 1 98.38 52 PHE B O 1
ATOM 3276 N N . ALA B 1 53 ? -4.316 -3.191 -16.906 1 98.75 53 ALA B N 1
ATOM 3277 C CA . ALA B 1 53 ? -3.777 -1.925 -17.391 1 98.75 53 ALA B CA 1
ATOM 3278 C C . ALA B 1 53 ? -4.887 -0.889 -17.562 1 98.75 53 ALA B C 1
ATOM 3280 O O . ALA B 1 53 ? -4.754 0.251 -17.109 1 98.75 53 ALA B O 1
ATOM 3281 N N . GLY B 1 54 ? -5.93 -1.289 -18.141 1 97.81 54 GLY B N 1
ATOM 3282 C CA . GLY B 1 54 ? -7.016 -0.369 -18.438 1 97.81 54 GLY B CA 1
ATOM 3283 C C . GLY B 1 54 ? -7.82 0.02 -17.203 1 97.81 54 GLY B C 1
ATOM 3284 O O . GLY B 1 54 ? -8.203 1.182 -17.047 1 97.81 54 GLY B O 1
ATOM 3285 N N . ASP B 1 55 ? -8.031 -0.928 -16.281 1 97.25 55 ASP B N 1
ATOM 3286 C CA . ASP B 1 55 ? -8.977 -0.708 -15.195 1 97.25 55 ASP B CA 1
ATOM 3287 C C . ASP B 1 55 ? -8.281 -0.097 -13.984 1 97.25 55 ASP B C 1
ATOM 3289 O O . ASP B 1 55 ? -8.883 0.667 -13.227 1 97.25 55 ASP B O 1
ATOM 3293 N N . ILE B 1 56 ? -7 -0.449 -13.797 1 98.62 56 ILE B N 1
ATOM 3294 C CA . ILE B 1 56 ? -6.352 -0.036 -12.562 1 98.62 56 ILE B CA 1
ATOM 3295 C C . ILE B 1 56 ? -5.215 0.936 -12.875 1 98.62 56 ILE B C 1
ATOM 3297 O O . ILE B 1 56 ? -5.254 2.098 -12.453 1 98.62 56 ILE B O 1
ATOM 3301 N N . ALA B 1 57 ? -4.254 0.538 -13.703 1 98.88 57 ALA B N 1
ATOM 3302 C CA . ALA B 1 57 ? -3.047 1.326 -13.938 1 98.88 57 ALA B CA 1
ATOM 3303 C C . ALA B 1 57 ? -3.385 2.662 -14.594 1 98.88 57 ALA B C 1
ATOM 3305 O O . ALA B 1 57 ? -2.875 3.707 -14.188 1 98.88 57 ALA B O 1
ATOM 3306 N N . ASP B 1 58 ? -4.242 2.637 -15.555 1 98.5 58 ASP B N 1
ATOM 3307 C CA . ASP B 1 58 ? -4.645 3.859 -16.25 1 98.5 58 ASP B CA 1
ATOM 3308 C C . ASP B 1 58 ? -5.328 4.832 -15.289 1 98.5 58 ASP B C 1
ATOM 3310 O O . ASP B 1 58 ? -5.133 6.043 -15.375 1 98.5 58 ASP B O 1
ATOM 3314 N N . ARG B 1 59 ? -6.141 4.281 -14.43 1 97.38 59 ARG B N 1
ATOM 3315 C CA . ARG B 1 59 ? -6.844 5.121 -13.469 1 97.38 59 ARG B CA 1
ATOM 3316 C C . ARG B 1 59 ? -5.863 5.789 -12.508 1 97.38 59 ARG B C 1
ATOM 3318 O O . ARG B 1 59 ? -6.016 6.965 -12.172 1 97.38 59 ARG B O 1
ATOM 3325 N N . VAL B 1 60 ? -4.887 5.027 -12.047 1 98.56 60 VAL B N 1
ATOM 3326 C CA . VAL B 1 60 ? -3.873 5.582 -11.164 1 98.56 60 VAL B CA 1
ATOM 3327 C C . VAL B 1 60 ? -3.107 6.691 -11.883 1 98.56 60 VAL B C 1
ATOM 3329 O O . VAL B 1 60 ? -2.891 7.77 -11.32 1 98.56 60 VAL B O 1
ATOM 3332 N N . ALA B 1 61 ? -2.738 6.445 -13.125 1 98.62 61 ALA B N 1
ATOM 3333 C CA . ALA B 1 61 ? -1.986 7.43 -13.898 1 98.62 61 ALA B CA 1
ATOM 3334 C C . ALA B 1 61 ? -2.814 8.688 -14.141 1 98.62 61 ALA B C 1
ATOM 3336 O O . ALA B 1 61 ? -2.332 9.805 -13.93 1 98.62 61 ALA B O 1
ATOM 3337 N N . ARG B 1 62 ? -4.031 8.492 -14.547 1 97.19 62 ARG B N 1
ATOM 3338 C CA . ARG B 1 62 ? -4.906 9.625 -14.82 1 97.19 62 ARG B CA 1
ATOM 3339 C C . ARG B 1 62 ? -5.164 10.438 -13.555 1 97.19 62 ARG B C 1
ATOM 3341 O O . ARG B 1 62 ? -5.137 11.664 -13.586 1 97.19 62 ARG B O 1
ATOM 3348 N N . PHE B 1 63 ? -5.43 9.75 -12.516 1 97.12 63 PHE B N 1
ATOM 3349 C CA . PHE B 1 63 ? -5.664 10.414 -11.234 1 97.12 63 PHE B CA 1
ATOM 3350 C C . PHE B 1 63 ? -4.461 11.258 -10.836 1 97.12 63 PHE B C 1
ATOM 3352 O O . PHE B 1 63 ? -4.617 12.375 -10.352 1 97.12 63 PHE B O 1
ATOM 3359 N N . THR B 1 64 ? -3.26 10.742 -11.062 1 97.56 64 THR B N 1
ATOM 3360 C CA . THR B 1 64 ? -2.025 11.422 -10.688 1 97.56 64 THR B CA 1
ATOM 3361 C C . THR B 1 64 ? -1.804 12.656 -11.555 1 97.56 64 THR B C 1
ATOM 3363 O O . THR B 1 64 ? -1.37 13.695 -11.062 1 97.56 64 THR B O 1
ATOM 3366 N N . LEU B 1 65 ? -2.168 12.555 -12.789 1 97.06 65 LEU B N 1
ATOM 3367 C CA . LEU B 1 65 ? -1.88 13.617 -13.75 1 97.06 65 LEU B CA 1
ATOM 3368 C C . LEU B 1 65 ? -2.941 14.711 -13.688 1 97.06 65 LEU B C 1
ATOM 3370 O O . LEU B 1 65 ? -2.654 15.875 -13.961 1 97.06 65 LEU B O 1
ATOM 3374 N N . ARG B 1 66 ? -4.27 14.406 -13.586 1 87.5 66 ARG B N 1
ATOM 3375 C CA . ARG B 1 66 ? -5.383 15.336 -13.703 1 87.5 66 ARG B CA 1
ATOM 3376 C C . ARG B 1 66 ? -5.492 16.219 -12.469 1 87.5 66 ARG B C 1
ATOM 3378 O O . ARG B 1 66 ? -6.129 17.281 -12.508 1 87.5 66 ARG B O 1
ATOM 3385 N N . GLY B 1 67 ? -4.574 16.281 -11.578 1 73.5 67 GLY B N 1
ATOM 3386 C CA . GLY B 1 67 ? -4.941 17.141 -10.461 1 73.5 67 GLY B CA 1
ATOM 3387 C C . GLY B 1 67 ? -3.791 17.406 -9.508 1 73.5 67 GLY B C 1
ATOM 3388 O O . GLY B 1 67 ? -2.654 17 -9.773 1 73.5 67 GLY B O 1
ATOM 3389 N N . GLY B 1 68 ? -4.121 18.375 -8.859 1 72.31 68 GLY B N 1
ATOM 3390 C CA . GLY B 1 68 ? -3.301 18.688 -7.695 1 72.31 68 GLY B CA 1
ATOM 3391 C C . GLY B 1 68 ? -2.475 19.953 -7.859 1 72.31 68 GLY B C 1
ATOM 3392 O O . GLY B 1 68 ? -2.039 20.266 -8.969 1 72.31 68 GLY B O 1
ATOM 3393 N N . LYS B 1 69 ? -2.451 20.656 -6.934 1 81.94 69 LYS B N 1
ATOM 3394 C CA . LYS B 1 69 ? -1.724 21.922 -6.855 1 81.94 69 LYS B CA 1
ATOM 3395 C C . LYS B 1 69 ? -0.218 21.688 -6.785 1 81.94 69 LYS B C 1
ATOM 3397 O O . LYS B 1 69 ? 0.568 22.641 -6.855 1 81.94 69 LYS B O 1
ATOM 3402 N N . ARG B 1 70 ? 0.177 20.484 -6.801 1 95.12 70 ARG B N 1
ATOM 3403 C CA . ARG B 1 70 ? 1.564 20.031 -6.746 1 95.12 70 ARG B CA 1
ATOM 3404 C C . ARG B 1 70 ? 2.334 20.766 -5.648 1 95.12 70 ARG B C 1
ATOM 3406 O O . ARG B 1 70 ? 3.475 21.172 -5.855 1 95.12 70 ARG B O 1
ATOM 3413 N N . ILE B 1 71 ? 1.679 20.984 -4.543 1 96.12 71 ILE B N 1
ATOM 3414 C CA . ILE B 1 71 ? 2.254 21.781 -3.461 1 96.12 71 ILE B CA 1
ATOM 3415 C C . ILE B 1 71 ? 3.477 21.062 -2.893 1 96.12 71 ILE B C 1
ATOM 3417 O O . ILE B 1 71 ? 4.492 21.688 -2.594 1 96.12 71 ILE B O 1
ATOM 3421 N N . ARG B 1 72 ? 3.445 19.781 -2.742 1 98.06 72 ARG B N 1
ATOM 3422 C CA . ARG B 1 72 ? 4.57 19.031 -2.207 1 98.06 72 ARG B CA 1
ATOM 3423 C C . ARG B 1 72 ? 5.789 19.141 -3.117 1 98.06 72 ARG B C 1
ATOM 3425 O O . ARG B 1 72 ? 6.906 19.359 -2.645 1 98.06 72 ARG B O 1
ATOM 3432 N N . SER B 1 73 ? 5.508 19.047 -4.402 1 98.25 73 SER B N 1
ATOM 3433 C CA . SER B 1 73 ? 6.566 19.156 -5.398 1 98.25 73 SER B CA 1
ATOM 3434 C C . SER B 1 73 ? 7.203 20.547 -5.383 1 98.25 73 SER B C 1
ATOM 3436 O O . SER B 1 73 ? 8.422 20.672 -5.496 1 98.25 73 SER B O 1
ATOM 3438 N N . ARG B 1 74 ? 6.375 21.531 -5.25 1 98.31 74 ARG B N 1
ATOM 3439 C CA . ARG B 1 74 ? 6.867 22.906 -5.203 1 98.31 74 ARG B CA 1
ATOM 3440 C C . ARG B 1 74 ? 7.719 23.141 -3.957 1 98.31 74 ARG B C 1
ATOM 3442 O O . ARG B 1 74 ? 8.766 23.781 -4.023 1 98.31 74 ARG B O 1
ATOM 3449 N N . PHE B 1 75 ? 7.309 22.625 -2.844 1 98.81 75 PHE B N 1
ATOM 3450 C CA . PHE B 1 75 ? 8.086 22.781 -1.62 1 98.81 75 PHE B CA 1
ATOM 3451 C C . PHE B 1 75 ? 9.43 22.078 -1.733 1 98.81 75 PHE B C 1
ATOM 3453 O O . PHE B 1 75 ? 10.445 22.578 -1.259 1 98.81 75 PHE B O 1
ATOM 3460 N N . LEU B 1 76 ? 9.414 20.875 -2.334 1 98.81 76 LEU B N 1
ATOM 3461 C CA . LEU B 1 76 ? 10.68 20.188 -2.539 1 98.81 76 LEU B CA 1
ATOM 3462 C C . LEU B 1 76 ? 11.617 21 -3.406 1 98.81 76 LEU B C 1
ATOM 3464 O O . LEU B 1 76 ? 12.789 21.203 -3.053 1 98.81 76 LEU B O 1
ATOM 3468 N N . TRP B 1 77 ? 11.117 21.516 -4.516 1 98.5 77 TRP B N 1
ATOM 3469 C CA . TRP B 1 77 ? 11.945 22.25 -5.465 1 98.5 77 TRP B CA 1
ATOM 3470 C C . TRP B 1 77 ? 12.516 23.516 -4.816 1 98.5 77 TRP B C 1
ATOM 3472 O O . TRP B 1 77 ? 13.727 23.75 -4.887 1 98.5 77 TRP B O 1
ATOM 3482 N N . TRP B 1 78 ? 11.672 24.266 -4.172 1 98.25 78 TRP B N 1
ATOM 3483 C CA . TRP B 1 78 ? 12.125 25.547 -3.615 1 98.25 78 TRP B CA 1
ATOM 3484 C C . TRP B 1 78 ? 12.977 25.312 -2.371 1 98.25 78 TRP B C 1
ATOM 3486 O O . TRP B 1 78 ? 13.781 26.172 -2.004 1 98.25 78 TRP B O 1
ATOM 3496 N N . GLY B 1 79 ? 12.781 24.141 -1.666 1 98.5 79 GLY B N 1
ATOM 3497 C CA . GLY B 1 79 ? 13.75 23.75 -0.656 1 98.5 79 GLY B CA 1
ATOM 3498 C C . GLY B 1 79 ? 15.141 23.531 -1.218 1 98.5 79 GLY B C 1
ATOM 3499 O O . GLY B 1 79 ? 16.141 23.922 -0.605 1 98.5 79 GLY B O 1
ATOM 3500 N N . LEU B 1 80 ? 15.211 22.906 -2.387 1 98.31 80 LEU B N 1
ATOM 3501 C CA . LEU B 1 80 ? 16.469 22.703 -3.092 1 98.31 80 LEU B CA 1
ATOM 3502 C C . LEU B 1 80 ? 17.094 24.047 -3.473 1 98.31 80 LEU B C 1
ATOM 3504 O O . LEU B 1 80 ? 18.266 24.297 -3.197 1 98.31 80 LEU B O 1
ATOM 3508 N N . ARG B 1 81 ? 16.297 24.938 -4.055 1 97.5 81 ARG B N 1
ATOM 3509 C CA . ARG B 1 81 ? 16.797 26.234 -4.535 1 97.5 81 ARG B CA 1
ATOM 3510 C C . ARG B 1 81 ? 17.234 27.109 -3.375 1 97.5 81 ARG B C 1
ATOM 3512 O O . ARG B 1 81 ? 18.219 27.859 -3.488 1 97.5 81 ARG B O 1
ATOM 3519 N N . ALA B 1 82 ? 16.5 27.031 -2.322 1 97.56 82 ALA B N 1
ATOM 3520 C CA . ALA B 1 82 ? 16.812 27.844 -1.146 1 97.56 82 ALA B CA 1
ATOM 3521 C C . ALA B 1 82 ? 18.172 27.484 -0.575 1 97.56 82 ALA B C 1
ATOM 3523 O O . ALA B 1 82 ? 18.844 28.328 0.04 1 97.56 82 ALA B O 1
ATOM 3524 N N . CYS B 1 83 ? 18.625 26.297 -0.796 1 97.06 83 CYS B N 1
ATOM 3525 C CA . CYS B 1 83 ? 19.906 25.812 -0.295 1 97.06 83 CYS B CA 1
ATOM 3526 C C . CYS B 1 83 ? 20.969 25.859 -1.384 1 97.06 83 CYS B C 1
ATOM 3528 O O . CYS B 1 83 ? 21.938 25.109 -1.343 1 97.06 83 CYS B O 1
ATOM 3530 N N . ALA B 1 84 ? 20.734 26.641 -2.387 1 94 84 ALA B N 1
ATOM 3531 C CA . ALA B 1 84 ? 21.656 26.906 -3.486 1 94 84 ALA B CA 1
ATOM 3532 C C . ALA B 1 84 ? 21.875 25.672 -4.336 1 94 84 ALA B C 1
ATOM 3534 O O . ALA B 1 84 ? 22.969 25.469 -4.871 1 94 84 ALA B O 1
ATOM 3535 N N . GLY B 1 85 ? 20.875 24.812 -4.344 1 93.5 85 GLY B N 1
ATOM 3536 C CA . GLY B 1 85 ? 20.922 23.656 -5.223 1 93.5 85 GLY B CA 1
ATOM 3537 C C . GLY B 1 85 ? 20.328 23.922 -6.594 1 93.5 85 GLY B C 1
ATOM 3538 O O . GLY B 1 85 ? 19.844 25.016 -6.863 1 93.5 85 GLY B O 1
ATOM 3539 N N . GLY B 1 86 ? 20.5 22.922 -7.508 1 89.25 86 GLY B N 1
ATOM 3540 C CA . GLY B 1 86 ? 19.891 22.969 -8.828 1 89.25 86 GLY B CA 1
ATOM 3541 C C . GLY B 1 86 ? 20.844 23.422 -9.914 1 89.25 86 GLY B C 1
ATOM 3542 O O . GLY B 1 86 ? 20.438 23.656 -11.047 1 89.25 86 GLY B O 1
ATOM 3543 N N . ALA B 1 87 ? 22.016 23.469 -9.523 1 84.25 87 ALA B N 1
ATOM 3544 C CA . ALA B 1 87 ? 23.031 23.891 -10.492 1 84.25 87 ALA B CA 1
ATOM 3545 C C . ALA B 1 87 ? 23.359 22.781 -11.477 1 84.25 87 ALA B C 1
ATOM 3547 O O . ALA B 1 87 ? 23.594 23.031 -12.664 1 84.25 87 ALA B O 1
ATOM 3548 N N . GLY B 1 88 ? 23.359 21.609 -11.07 1 87.12 88 GLY B N 1
ATOM 3549 C CA . GLY B 1 88 ? 23.734 20.484 -11.914 1 87.12 88 GLY B CA 1
ATOM 3550 C C . GLY B 1 88 ? 22.547 19.703 -12.438 1 87.12 88 GLY B C 1
ATOM 3551 O O . GLY B 1 88 ? 21.531 19.594 -11.758 1 87.12 88 GLY B O 1
ATOM 3552 N N . PRO B 1 89 ? 22.672 19.234 -13.625 1 87.81 89 PRO B N 1
ATOM 3553 C CA . PRO B 1 89 ? 21.562 18.469 -14.227 1 87.81 89 PRO B CA 1
ATOM 3554 C C . PRO B 1 89 ? 21.172 17.25 -13.398 1 87.81 89 PRO B C 1
ATOM 3556 O O . PRO B 1 89 ? 20 16.891 -13.336 1 87.81 89 PRO B O 1
ATOM 3559 N N . GLY B 1 90 ? 22.156 16.688 -12.789 1 91 90 GLY B N 1
ATOM 3560 C CA . GLY B 1 90 ? 21.875 15.531 -11.953 1 91 90 GLY B CA 1
ATOM 3561 C C . GLY B 1 90 ? 20.969 15.859 -10.781 1 91 90 GLY B C 1
ATOM 3562 O O . GLY B 1 90 ? 20.062 15.094 -10.453 1 91 90 GLY B O 1
ATOM 3563 N N . GLN B 1 91 ? 21.25 16.984 -10.18 1 92.75 91 GLN B N 1
ATOM 3564 C CA . GLN B 1 91 ? 20.438 17.406 -9.047 1 92.75 91 GLN B CA 1
ATOM 3565 C C . GLN B 1 91 ? 19.016 17.766 -9.484 1 92.75 91 GLN B C 1
ATOM 3567 O O . GLN B 1 91 ? 18.047 17.469 -8.789 1 92.75 91 GLN B O 1
ATOM 3572 N N . VAL B 1 92 ? 18.953 18.391 -10.609 1 95.94 92 VAL B N 1
ATOM 3573 C CA . VAL B 1 92 ? 17.656 18.781 -11.148 1 95.94 92 VAL B CA 1
ATOM 3574 C C . VAL B 1 92 ? 16.828 17.547 -11.461 1 95.94 92 VAL B C 1
ATOM 3576 O O . VAL B 1 92 ? 15.664 17.453 -11.062 1 95.94 92 VAL B O 1
ATOM 3579 N N . ASP B 1 93 ? 17.422 16.625 -12.117 1 96.62 93 ASP B N 1
ATOM 3580 C CA . ASP B 1 93 ? 16.734 15.383 -12.453 1 96.62 93 ASP B CA 1
ATOM 3581 C C . ASP B 1 93 ? 16.266 14.648 -11.195 1 96.62 93 ASP B C 1
ATOM 3583 O O . ASP B 1 93 ? 15.133 14.188 -11.125 1 96.62 93 ASP B O 1
ATOM 3587 N N . ALA B 1 94 ? 17.141 14.562 -10.242 1 97.94 94 ALA B N 1
ATOM 3588 C CA . ALA B 1 94 ? 16.797 13.891 -8.992 1 97.94 94 ALA B CA 1
ATOM 3589 C C . ALA B 1 94 ? 15.633 14.586 -8.289 1 97.94 94 ALA B C 1
ATOM 3591 O O . ALA B 1 94 ? 14.727 13.922 -7.785 1 97.94 94 ALA B O 1
ATOM 3592 N N . ALA B 1 95 ? 15.68 15.906 -8.273 1 98.5 95 ALA B N 1
ATOM 3593 C CA . ALA B 1 95 ? 14.617 16.672 -7.629 1 98.5 95 ALA B CA 1
ATOM 3594 C C . ALA B 1 95 ? 13.273 16.438 -8.305 1 98.5 95 ALA B C 1
ATOM 3596 O O . ALA B 1 95 ? 12.258 16.234 -7.633 1 98.5 95 ALA B O 1
ATOM 3597 N N . LEU B 1 96 ? 13.281 16.453 -9.617 1 98.31 96 LEU B N 1
ATOM 3598 C CA . LEU B 1 96 ? 12.039 16.25 -10.359 1 98.31 96 LEU B CA 1
ATOM 3599 C C . LEU B 1 96 ? 11.516 14.828 -10.164 1 98.31 96 LEU B C 1
ATOM 3601 O O . LEU B 1 96 ? 10.305 14.625 -10.039 1 98.31 96 LEU B O 1
ATOM 3605 N N . ARG B 1 97 ? 12.336 13.883 -10.117 1 98.62 97 ARG B N 1
ATOM 3606 C CA . ARG B 1 97 ? 11.93 12.492 -9.898 1 98.62 97 ARG B CA 1
ATOM 3607 C C . ARG B 1 97 ? 11.367 12.305 -8.492 1 98.62 97 ARG B C 1
ATOM 3609 O O . ARG B 1 97 ? 10.32 11.672 -8.32 1 98.62 97 ARG B O 1
ATOM 3616 N N . LEU B 1 98 ? 12.078 12.852 -7.504 1 98.75 98 LEU B N 1
ATOM 3617 C CA . LEU B 1 98 ? 11.562 12.766 -6.141 1 98.75 98 LEU B CA 1
ATOM 3618 C C . LEU B 1 98 ? 10.219 13.469 -6.02 1 98.75 98 LEU B C 1
ATOM 3620 O O . LEU B 1 98 ? 9.312 12.984 -5.332 1 98.75 98 LEU B O 1
ATOM 3624 N N . ALA B 1 99 ? 10.117 14.609 -6.684 1 98.62 99 ALA B N 1
ATOM 3625 C CA . ALA B 1 99 ? 8.836 15.32 -6.707 1 98.62 99 ALA B CA 1
ATOM 3626 C C . ALA B 1 99 ? 7.738 14.445 -7.312 1 98.62 99 ALA B C 1
ATOM 3628 O O . ALA B 1 99 ? 6.621 14.398 -6.789 1 98.62 99 ALA B O 1
ATOM 3629 N N . ALA B 1 100 ? 8.07 13.781 -8.391 1 98.5 100 ALA B N 1
ATOM 3630 C CA . ALA B 1 100 ? 7.117 12.852 -9 1 98.5 100 ALA B CA 1
ATOM 3631 C C . ALA B 1 100 ? 6.73 11.75 -8.016 1 98.5 100 ALA B C 1
ATOM 3633 O O . ALA B 1 100 ? 5.559 11.367 -7.934 1 98.5 100 ALA B O 1
ATOM 3634 N N . GLY B 1 101 ? 7.703 11.219 -7.301 1 98.69 101 GLY B N 1
ATOM 3635 C CA . GLY B 1 101 ? 7.418 10.242 -6.262 1 98.69 101 GLY B CA 1
ATOM 3636 C C . GLY B 1 101 ? 6.441 10.75 -5.219 1 98.69 101 GLY B C 1
ATOM 3637 O O . GLY B 1 101 ? 5.539 10.023 -4.797 1 98.69 101 GLY B O 1
ATOM 3638 N N . LEU B 1 102 ? 6.59 11.984 -4.816 1 98.62 102 LEU B N 1
ATOM 3639 C CA . LEU B 1 102 ? 5.699 12.602 -3.836 1 98.62 102 LEU B CA 1
ATOM 3640 C C . LEU B 1 102 ? 4.27 12.656 -4.363 1 98.62 102 LEU B C 1
ATOM 3642 O O . LEU B 1 102 ? 3.316 12.422 -3.615 1 98.62 102 LEU B O 1
ATOM 3646 N N . GLU B 1 103 ? 4.145 12.938 -5.613 1 98.38 103 GLU B N 1
ATOM 3647 C CA . GLU B 1 103 ? 2.807 13.031 -6.191 1 98.38 103 GLU B CA 1
ATOM 3648 C C . GLU B 1 103 ? 2.156 11.648 -6.293 1 98.38 103 GLU B C 1
ATOM 3650 O O . GLU B 1 103 ? 0.938 11.523 -6.16 1 98.38 103 GLU B O 1
ATOM 3655 N N . LEU B 1 104 ? 2.939 10.672 -6.52 1 98.56 104 LEU B N 1
ATOM 3656 C CA . LEU B 1 104 ? 2.418 9.312 -6.559 1 98.56 104 LEU B CA 1
ATOM 3657 C C . LEU B 1 104 ? 1.996 8.852 -5.164 1 98.56 104 LEU B C 1
ATOM 3659 O O . LEU B 1 104 ? 0.975 8.18 -5.012 1 98.56 104 LEU B O 1
ATOM 3663 N N . ILE B 1 105 ? 2.75 9.164 -4.113 1 98.06 105 ILE B N 1
ATOM 3664 C CA . ILE B 1 105 ? 2.324 8.844 -2.756 1 98.06 105 ILE B CA 1
ATOM 3665 C C . ILE B 1 105 ? 1.022 9.57 -2.432 1 98.06 105 ILE B C 1
ATOM 3667 O O . ILE B 1 105 ? 0.162 9.039 -1.728 1 98.06 105 ILE B O 1
ATOM 3671 N N . GLN B 1 106 ? 0.942 10.828 -2.891 1 97.81 106 GLN B N 1
ATOM 3672 C CA . GLN B 1 106 ? -0.299 11.57 -2.697 1 97.81 106 GLN B CA 1
ATOM 3673 C C . GLN B 1 106 ? -1.48 10.844 -3.33 1 97.81 106 GLN B C 1
ATOM 3675 O O . GLN B 1 106 ? -2.574 10.812 -2.764 1 97.81 106 GLN B O 1
ATOM 3680 N N . THR B 1 107 ? -1.275 10.297 -4.516 1 98 107 THR B N 1
ATOM 3681 C CA . THR B 1 107 ? -2.312 9.5 -5.16 1 98 107 THR B CA 1
ATOM 3682 C C . THR B 1 107 ? -2.713 8.32 -4.277 1 98 107 THR B C 1
ATOM 3684 O O . THR B 1 107 ? -3.902 8.086 -4.047 1 98 107 THR B O 1
ATOM 3687 N N . CYS B 1 108 ? -1.771 7.613 -3.789 1 98.56 108 CYS B N 1
ATOM 3688 C CA . CYS B 1 108 ? -2.045 6.516 -2.867 1 98.56 108 CYS B CA 1
ATOM 3689 C C . CYS B 1 108 ? -2.855 7 -1.67 1 98.56 108 CYS B C 1
ATOM 3691 O O . CYS B 1 108 ? -3.889 6.414 -1.337 1 98.56 108 CYS B O 1
ATOM 3693 N N . ALA B 1 109 ? -2.365 8.047 -1.062 1 98 109 ALA B N 1
ATOM 3694 C CA . ALA B 1 109 ? -2.99 8.578 0.147 1 98 109 ALA B CA 1
ATOM 3695 C C . ALA B 1 109 ? -4.445 8.961 -0.11 1 98 109 ALA B C 1
ATOM 3697 O O . ALA B 1 109 ? -5.332 8.617 0.679 1 98 109 ALA B O 1
ATOM 3698 N N . LEU B 1 110 ? -4.73 9.609 -1.211 1 96.69 110 LEU B N 1
ATOM 3699 C CA . LEU B 1 110 ? -6.078 10.086 -1.498 1 96.69 110 LEU B CA 1
ATOM 3700 C C . LEU B 1 110 ? -7.004 8.922 -1.834 1 96.69 110 LEU B C 1
ATOM 3702 O O . LEU B 1 110 ? -8.148 8.875 -1.367 1 96.69 110 LEU B O 1
ATOM 3706 N N . VAL B 1 111 ? -6.52 8 -2.592 1 98.12 111 VAL B N 1
ATOM 3707 C CA . VAL B 1 111 ? -7.336 6.859 -2.996 1 98.12 111 VAL B CA 1
ATOM 3708 C C . VAL B 1 111 ? -7.703 6.027 -1.77 1 98.12 111 VAL B C 1
ATOM 3710 O O . VAL B 1 111 ? -8.875 5.695 -1.564 1 98.12 111 VAL B O 1
ATOM 3713 N N . HIS B 1 112 ? -6.742 5.734 -0.969 1 98.56 112 HIS B N 1
ATOM 3714 C CA . HIS B 1 112 ? -7.008 4.934 0.221 1 98.56 112 HIS B CA 1
ATOM 3715 C C . HIS B 1 112 ? -7.824 5.715 1.242 1 98.56 112 HIS B C 1
ATOM 3717 O O . HIS B 1 112 ? -8.695 5.156 1.906 1 98.56 112 HIS B O 1
ATOM 3723 N N . ASP B 1 113 ? -7.535 6.988 1.357 1 96.12 113 ASP B N 1
ATOM 3724 C CA . ASP B 1 113 ? -8.32 7.832 2.252 1 96.12 113 ASP B CA 1
ATOM 3725 C C . ASP B 1 113 ? -9.797 7.82 1.863 1 96.12 113 ASP B C 1
ATOM 3727 O O . ASP B 1 113 ? -10.672 7.715 2.727 1 96.12 113 ASP B O 1
ATOM 3731 N N . ASP B 1 114 ? -10.078 7.957 0.593 1 95.38 114 ASP B N 1
ATOM 3732 C CA . ASP B 1 114 ? -11.461 7.949 0.116 1 95.38 114 ASP B CA 1
ATOM 3733 C C . ASP B 1 114 ? -12.133 6.613 0.417 1 95.38 114 ASP B C 1
ATOM 3735 O O . ASP B 1 114 ? -13.328 6.57 0.72 1 95.38 114 ASP B O 1
ATOM 3739 N N . VAL B 1 115 ? -11.406 5.555 0.343 1 96.12 115 VAL B N 1
ATOM 3740 C CA . VAL B 1 115 ? -11.93 4.238 0.693 1 96.12 115 VAL B CA 1
ATOM 3741 C C . VAL B 1 115 ? -12.211 4.176 2.191 1 96.12 115 VAL B C 1
ATOM 3743 O O . VAL B 1 115 ? -13.289 3.738 2.609 1 96.12 115 VAL B O 1
ATOM 3746 N N . MET B 1 116 ? -11.312 4.648 2.986 1 95 116 MET B N 1
ATOM 3747 C CA . MET B 1 116 ? -11.414 4.574 4.441 1 95 116 MET B CA 1
ATOM 3748 C C . MET B 1 116 ? -12.57 5.438 4.949 1 95 116 MET B C 1
ATOM 3750 O O . MET B 1 116 ? -13.281 5.047 5.875 1 95 116 MET B O 1
ATOM 3754 N N . ASP B 1 117 ? -12.773 6.559 4.258 1 90.12 117 ASP B N 1
ATOM 3755 C CA . ASP B 1 117 ? -13.805 7.504 4.688 1 90.12 117 ASP B CA 1
ATOM 3756 C C . ASP B 1 117 ? -15.133 7.219 3.998 1 90.12 117 ASP B C 1
ATOM 3758 O O . ASP B 1 117 ? -16.172 7.762 4.387 1 90.12 117 ASP B O 1
ATOM 3762 N N . GLY B 1 118 ? -15.078 6.398 3.014 1 90.81 118 GLY B N 1
ATOM 3763 C CA . GLY B 1 118 ? -16.266 6.172 2.211 1 90.81 118 GLY B CA 1
ATOM 3764 C C . GLY B 1 118 ? -16.688 7.391 1.408 1 90.81 118 GLY B C 1
ATOM 3765 O O . GLY B 1 118 ? -17.875 7.598 1.158 1 90.81 118 GLY B O 1
ATOM 3766 N N . SER B 1 119 ? -15.766 8.258 1.082 1 90.81 119 SER B N 1
ATOM 3767 C CA . SER B 1 119 ? -16.062 9.469 0.324 1 90.81 119 SER B CA 1
ATOM 3768 C C . SER B 1 119 ? -16.375 9.141 -1.134 1 90.81 119 SER B C 1
ATOM 3770 O O . SER B 1 119 ? -15.531 8.594 -1.847 1 90.81 119 SER B O 1
ATOM 3772 N N . PRO B 1 120 ? -17.484 9.578 -1.655 1 91.81 120 PRO B N 1
ATOM 3773 C CA . PRO B 1 120 ? -17.859 9.188 -3.02 1 91.81 120 PRO B CA 1
ATOM 3774 C C . PRO B 1 120 ? -17.234 10.086 -4.078 1 91.81 120 PRO B C 1
ATOM 3776 O O . PRO B 1 120 ? -17.172 9.719 -5.254 1 91.81 120 PRO B O 1
ATOM 3779 N N . LEU B 1 121 ? -16.688 11.305 -3.627 1 91.12 121 LEU B N 1
ATOM 3780 C CA . LEU B 1 121 ? -16.172 12.273 -4.59 1 91.12 121 LEU B CA 1
ATOM 3781 C C . LEU B 1 121 ? -14.758 12.711 -4.227 1 91.12 121 LEU B C 1
ATOM 3783 O O . LEU B 1 121 ? -14.406 12.781 -3.045 1 91.12 121 LEU B O 1
ATOM 3787 N N . ARG B 1 122 ? -14.016 13 -5.27 1 89.5 122 ARG B N 1
ATOM 3788 C CA . ARG B 1 122 ? -12.68 13.586 -5.172 1 89.5 122 ARG B CA 1
ATOM 3789 C C . ARG B 1 122 ? -12.398 14.508 -6.352 1 89.5 122 ARG B C 1
ATOM 3791 O O . ARG B 1 122 ? -12.539 14.109 -7.508 1 89.5 122 ARG B O 1
ATOM 3798 N N . ARG B 1 123 ? -12.055 15.734 -6.008 1 87.88 123 ARG B N 1
ATOM 3799 C CA . ARG B 1 123 ? -11.742 16.75 -7.016 1 87.88 123 ARG B CA 1
ATOM 3800 C C . ARG B 1 123 ? -12.898 16.906 -8 1 87.88 123 ARG B C 1
ATOM 3802 O O . ARG B 1 123 ? -12.68 16.953 -9.211 1 87.88 123 ARG B O 1
ATOM 3809 N N . GLY B 1 124 ? -14.023 16.875 -7.438 1 86.88 124 GLY B N 1
ATOM 3810 C CA . GLY B 1 124 ? -15.227 17.141 -8.211 1 86.88 124 GLY B CA 1
ATOM 3811 C C . GLY B 1 124 ? -15.648 15.969 -9.078 1 86.88 124 GLY B C 1
ATOM 3812 O O . GLY B 1 124 ? -16.594 16.078 -9.867 1 86.88 124 GLY B O 1
ATOM 3813 N N . ARG B 1 125 ? -15.016 14.852 -8.938 1 91.5 125 ARG B N 1
ATOM 3814 C CA . ARG B 1 125 ? -15.328 13.648 -9.703 1 91.5 125 ARG B CA 1
ATOM 3815 C C . ARG B 1 125 ? -15.516 12.445 -8.789 1 91.5 125 ARG B C 1
ATOM 3817 O O . ARG B 1 125 ? -15.258 12.531 -7.586 1 91.5 125 ARG B O 1
ATOM 3824 N N . ASP B 1 126 ? -16.016 11.352 -9.391 1 93.88 126 ASP B N 1
ATOM 3825 C CA . ASP B 1 126 ? -16.141 10.125 -8.609 1 93.88 126 ASP B CA 1
ATOM 3826 C C . ASP B 1 126 ? -14.789 9.688 -8.047 1 93.88 126 ASP B C 1
ATOM 3828 O O . ASP B 1 126 ? -13.781 9.711 -8.758 1 93.88 126 ASP B O 1
ATOM 3832 N N . ALA B 1 127 ? -14.828 9.414 -6.766 1 95.5 127 ALA B N 1
ATOM 3833 C CA . ALA B 1 127 ? -13.633 8.789 -6.207 1 95.5 127 ALA B CA 1
ATOM 3834 C C . ALA B 1 127 ? -13.305 7.484 -6.922 1 95.5 127 ALA B C 1
ATOM 3836 O O . ALA B 1 127 ? -14.188 6.875 -7.539 1 95.5 127 ALA B O 1
ATOM 3837 N N . VAL B 1 128 ? -12.172 6.996 -6.824 1 96.44 128 VAL B N 1
ATOM 3838 C CA . VAL B 1 128 ? -11.695 5.852 -7.594 1 96.44 128 VAL B CA 1
ATOM 3839 C C . VAL B 1 128 ? -12.547 4.625 -7.285 1 96.44 128 VAL B C 1
ATOM 3841 O O . VAL B 1 128 ? -12.938 3.887 -8.188 1 96.44 128 VAL B O 1
ATOM 3844 N N . HIS B 1 129 ? -12.867 4.379 -6.012 1 96.12 129 HIS B N 1
ATOM 3845 C CA . HIS B 1 129 ? -13.656 3.201 -5.66 1 96.12 129 HIS B CA 1
ATOM 3846 C C . HIS B 1 129 ? -15.062 3.277 -6.242 1 96.12 129 HIS B C 1
ATOM 3848 O O . HIS B 1 129 ? -15.633 2.256 -6.629 1 96.12 129 HIS B O 1
ATOM 3854 N N . VAL B 1 130 ? -15.594 4.512 -6.305 1 94.94 130 VAL B N 1
ATOM 3855 C CA . VAL B 1 130 ? -16.922 4.707 -6.887 1 94.94 130 VAL B CA 1
ATOM 3856 C C . VAL B 1 130 ? -16.844 4.504 -8.398 1 94.94 130 VAL B C 1
ATOM 3858 O O . VAL B 1 130 ? -17.703 3.828 -8.977 1 94.94 130 VAL B O 1
ATOM 3861 N N . ASP B 1 131 ? -15.836 5.102 -9 1 95.12 131 ASP B N 1
ATOM 3862 C CA . ASP B 1 131 ? -15.648 4.969 -10.438 1 95.12 131 ASP B CA 1
ATOM 3863 C C . ASP B 1 131 ? -15.508 3.5 -10.836 1 95.12 131 ASP B C 1
ATOM 3865 O O . ASP B 1 131 ? -16.078 3.062 -11.836 1 95.12 131 ASP B O 1
ATOM 3869 N N . LEU B 1 132 ? -14.812 2.754 -10.102 1 94.88 132 LEU B N 1
ATOM 3870 C CA . LEU B 1 132 ? -14.594 1.334 -10.352 1 94.88 132 LEU B CA 1
ATOM 3871 C C . LEU B 1 132 ? -15.883 0.542 -10.133 1 94.88 132 LEU B C 1
ATOM 3873 O O . LEU B 1 132 ? -16.203 -0.364 -10.906 1 94.88 132 LEU B O 1
ATOM 3877 N N . GLN B 1 133 ? -16.562 0.873 -9.086 1 92.81 133 GLN B N 1
ATOM 3878 C CA . GLN B 1 133 ? -17.812 0.191 -8.797 1 92.81 133 GLN B CA 1
ATOM 3879 C C . GLN B 1 133 ? -18.812 0.355 -9.945 1 92.81 133 GLN B C 1
ATOM 3881 O O . GLN B 1 133 ? -19.531 -0.581 -10.289 1 92.81 133 GLN B O 1
ATOM 3886 N N . ASN B 1 134 ? -18.812 1.488 -10.492 1 90.69 134 ASN B N 1
ATOM 3887 C CA . ASN B 1 134 ? -19.75 1.817 -11.555 1 90.69 134 ASN B CA 1
ATOM 3888 C C . ASN B 1 134 ? -19.422 1.093 -12.859 1 90.69 134 ASN B C 1
ATOM 3890 O O . ASN B 1 134 ? -20.266 0.97 -13.742 1 90.69 134 ASN B O 1
ATOM 3894 N N . GLN B 1 135 ? -18.266 0.719 -13.07 1 85.62 135 GLN B N 1
ATOM 3895 C CA . GLN B 1 135 ? -17.812 0.08 -14.305 1 85.62 135 GLN B CA 1
ATOM 3896 C C . GLN B 1 135 ? -18.469 -1.28 -14.492 1 85.62 135 GLN B C 1
ATOM 3898 O O . GLN B 1 135 ? -18.781 -1.667 -15.625 1 85.62 135 GLN B O 1
ATOM 3903 N N . TYR B 1 136 ? -18.516 -2.076 -13.516 1 75.06 136 TYR B N 1
ATOM 3904 C CA . TYR B 1 136 ? -19.078 -3.406 -13.703 1 75.06 136 TYR B CA 1
ATOM 3905 C C . TYR B 1 136 ? -20.516 -3.463 -13.172 1 75.06 136 TYR B C 1
ATOM 3907 O O . TYR B 1 136 ? -21.094 -4.543 -13.078 1 75.06 136 TYR B O 1
ATOM 3915 N N . GLY B 1 137 ? -21.234 -2.355 -13.656 1 61.06 137 GLY B N 1
ATOM 3916 C CA . GLY B 1 137 ? -22.656 -2.213 -13.383 1 61.06 137 GLY B CA 1
ATOM 3917 C C . GLY B 1 137 ? -23.047 -2.699 -11.992 1 61.06 137 GLY B C 1
ATOM 3918 O O . GLY B 1 137 ? -22.188 -2.906 -11.141 1 61.06 137 GLY B O 1
ATOM 3919 N N . ALA B 1 138 ? -24.328 -3.016 -11.805 1 54.94 138 ALA B N 1
ATOM 3920 C CA . ALA B 1 138 ? -25.016 -3.482 -10.602 1 54.94 138 ALA B CA 1
ATOM 3921 C C . ALA B 1 138 ? -24.406 -4.785 -10.094 1 54.94 138 ALA B C 1
ATOM 3923 O O . ALA B 1 138 ? -25.078 -5.82 -10.062 1 54.94 138 ALA B O 1
ATOM 3924 N N . SER B 1 139 ? -23.094 -4.867 -10.258 1 56.72 139 SER B N 1
ATOM 3925 C CA . SER B 1 139 ? -22.578 -6.098 -9.672 1 56.72 139 SER B CA 1
ATOM 3926 C C . SER B 1 139 ? -23.031 -6.246 -8.219 1 56.72 139 SER B C 1
ATOM 3928 O O . SER B 1 139 ? -23.203 -5.254 -7.512 1 56.72 139 SER B O 1
ATOM 3930 N N . GLU B 1 140 ? -23.609 -7.336 -7.949 1 58 140 GLU B N 1
ATOM 3931 C CA . GLU B 1 140 ? -24.109 -7.691 -6.621 1 58 140 GLU B CA 1
ATOM 3932 C C . GLU B 1 140 ? -22.984 -7.68 -5.594 1 58 140 GLU B C 1
ATOM 3934 O O . GLU B 1 140 ? -23.234 -7.645 -4.387 1 58 140 GLU B O 1
ATOM 3939 N N . LYS B 1 141 ? -21.734 -7.566 -6.242 1 63.25 141 LYS B N 1
ATOM 3940 C CA . LYS B 1 141 ? -20.719 -7.594 -5.195 1 63.25 141 LYS B CA 1
ATOM 3941 C C . LYS B 1 141 ? -20.406 -6.188 -4.688 1 63.25 141 LYS B C 1
ATOM 3943 O O . LYS B 1 141 ? -19.656 -5.445 -5.312 1 63.25 141 LYS B O 1
ATOM 3948 N N . GLN B 1 142 ? -21.016 -5.82 -3.695 1 62.59 142 GLN B N 1
ATOM 3949 C CA . GLN B 1 142 ? -21.094 -4.488 -3.107 1 62.59 142 GLN B CA 1
ATOM 3950 C C . GLN B 1 142 ? -19.703 -3.965 -2.748 1 62.59 142 GLN B C 1
ATOM 3952 O O . GLN B 1 142 ? -19.469 -2.754 -2.748 1 62.59 142 GLN B O 1
ATOM 3957 N N . ASP B 1 143 ? -18.719 -4.836 -2.799 1 87.44 143 ASP B N 1
ATOM 3958 C CA . ASP B 1 143 ? -17.469 -4.297 -2.264 1 87.44 143 ASP B CA 1
ATOM 3959 C C . ASP B 1 143 ? -16.359 -4.363 -3.303 1 87.44 143 ASP B C 1
ATOM 3961 O O . ASP B 1 143 ? -15.18 -4.18 -2.971 1 87.44 143 ASP B O 1
ATOM 3965 N N . PHE B 1 144 ? -16.688 -4.488 -4.629 1 93.56 144 PHE B N 1
ATOM 3966 C CA . PHE B 1 144 ? -15.695 -4.59 -5.688 1 93.56 144 PHE B CA 1
ATOM 3967 C C . PHE B 1 144 ? -14.898 -3.297 -5.809 1 93.56 144 PHE B C 1
ATOM 3969 O O . PHE B 1 144 ? -13.672 -3.32 -5.875 1 93.56 144 PHE B O 1
ATOM 3976 N N . GLY B 1 145 ? -15.68 -2.178 -5.918 1 95.44 145 GLY B N 1
ATOM 3977 C CA . GLY B 1 145 ? -15.023 -0.885 -6.062 1 95.44 145 GLY B CA 1
ATOM 3978 C C . GLY B 1 145 ? -14.016 -0.6 -4.969 1 95.44 145 GLY B C 1
ATOM 3979 O O . GLY B 1 145 ? -12.898 -0.153 -5.242 1 95.44 145 GLY B O 1
ATOM 3980 N N . THR B 1 146 ? -14.422 -0.901 -3.729 1 95.62 146 THR B N 1
ATOM 3981 C CA . THR B 1 146 ? -13.555 -0.703 -2.576 1 95.62 146 THR B CA 1
ATOM 3982 C C . THR B 1 146 ? -12.312 -1.583 -2.68 1 95.62 146 THR B C 1
ATOM 3984 O O . THR B 1 146 ? -11.188 -1.102 -2.521 1 95.62 146 THR B O 1
ATOM 3987 N N . ALA B 1 147 ? -12.5 -2.826 -2.996 1 96.81 147 ALA B N 1
ATOM 3988 C CA . ALA B 1 147 ? -11.398 -3.775 -3.115 1 96.81 147 ALA B CA 1
ATOM 3989 C C . ALA B 1 147 ? -10.43 -3.355 -4.215 1 96.81 147 ALA B C 1
ATOM 3991 O O . ALA B 1 147 ? -9.211 -3.322 -4.004 1 96.81 147 ALA B O 1
ATOM 3992 N N . ALA B 1 148 ? -10.961 -2.998 -5.336 1 97.44 148 ALA B N 1
ATOM 3993 C CA . ALA B 1 148 ? -10.133 -2.613 -6.473 1 97.44 148 ALA B CA 1
ATOM 3994 C C . ALA B 1 148 ? -9.391 -1.31 -6.195 1 97.44 148 ALA B C 1
ATOM 3996 O O . ALA B 1 148 ? -8.258 -1.124 -6.648 1 97.44 148 ALA B O 1
ATOM 3997 N N . ALA B 1 149 ? -10.016 -0.412 -5.484 1 98.31 149 ALA B N 1
ATOM 3998 C CA . ALA B 1 149 ? -9.367 0.855 -5.148 1 98.31 149 ALA B CA 1
ATOM 3999 C C . ALA B 1 149 ? -8.195 0.639 -4.195 1 98.31 149 ALA B C 1
ATOM 4001 O O . ALA B 1 149 ? -7.207 1.37 -4.246 1 98.31 149 ALA B O 1
ATOM 4002 N N . ILE B 1 150 ? -8.289 -0.373 -3.301 1 98.62 150 ILE B N 1
ATOM 4003 C CA . ILE B 1 150 ? -7.16 -0.722 -2.443 1 98.62 150 ILE B CA 1
ATOM 4004 C C . ILE B 1 150 ? -5.957 -1.104 -3.303 1 98.62 150 ILE B C 1
ATOM 4006 O O . ILE B 1 150 ? -4.84 -0.635 -3.066 1 98.62 150 ILE B O 1
ATOM 4010 N N . LEU B 1 151 ? -6.168 -1.83 -4.352 1 98.81 151 LEU B N 1
ATOM 4011 C CA . LEU B 1 151 ? -5.105 -2.234 -5.266 1 98.81 151 LEU B CA 1
ATOM 4012 C C . LEU B 1 151 ? -4.531 -1.028 -6 1 98.81 151 LEU B C 1
ATOM 4014 O O . LEU B 1 151 ? -3.324 -0.952 -6.227 1 98.81 151 LEU B O 1
ATOM 4018 N N . ALA B 1 152 ? -5.418 -0.116 -6.387 1 98.81 152 ALA B N 1
ATOM 4019 C CA . ALA B 1 152 ? -4.961 1.095 -7.062 1 98.81 152 ALA B CA 1
ATOM 4020 C C . ALA B 1 152 ? -4.027 1.903 -6.168 1 98.81 152 ALA B C 1
ATOM 4022 O O . ALA B 1 152 ? -2.99 2.391 -6.625 1 98.81 152 ALA B O 1
ATOM 4023 N N . GLY B 1 153 ? -4.422 2.049 -4.926 1 98.88 153 GLY B N 1
ATOM 4024 C CA . GLY B 1 153 ? -3.553 2.732 -3.98 1 98.88 153 GLY B CA 1
ATOM 4025 C C . GLY B 1 153 ? -2.223 2.031 -3.781 1 98.88 153 GLY B C 1
ATOM 4026 O O . GLY B 1 153 ? -1.176 2.682 -3.721 1 98.88 153 GLY B O 1
ATOM 4027 N N . ASP B 1 154 ? -2.234 0.686 -3.686 1 98.88 154 ASP B N 1
ATOM 4028 C CA . ASP B 1 154 ? -1.009 -0.096 -3.555 1 98.88 154 ASP B CA 1
ATOM 4029 C C . ASP B 1 154 ? -0.095 0.108 -4.762 1 98.88 154 ASP B C 1
ATOM 4031 O O . ASP B 1 154 ? 1.126 0.194 -4.617 1 98.88 154 ASP B O 1
ATOM 4035 N N . LEU B 1 155 ? -0.707 0.157 -5.906 1 98.88 155 LEU B N 1
ATOM 4036 C CA . LEU B 1 155 ? 0.074 0.345 -7.121 1 98.88 155 LEU B CA 1
ATOM 4037 C C . LEU B 1 155 ? 0.75 1.712 -7.129 1 98.88 155 LEU B C 1
ATOM 4039 O O . LEU B 1 155 ? 1.93 1.824 -7.469 1 98.88 155 LEU B O 1
ATOM 4043 N N . ALA B 1 156 ? 0.001 2.717 -6.758 1 98.88 156 ALA B N 1
ATOM 4044 C CA . ALA B 1 156 ? 0.56 4.062 -6.684 1 98.88 156 ALA B CA 1
ATOM 4045 C C . ALA B 1 156 ? 1.724 4.121 -5.699 1 98.88 156 ALA B C 1
ATOM 4047 O O . ALA B 1 156 ? 2.752 4.742 -5.98 1 98.88 156 ALA B O 1
ATOM 4048 N N . LEU B 1 157 ? 1.569 3.496 -4.555 1 98.88 157 LEU B N 1
ATOM 4049 C CA . LEU B 1 157 ? 2.629 3.455 -3.553 1 98.88 157 LEU B CA 1
ATOM 4050 C C . LEU B 1 157 ? 3.865 2.75 -4.098 1 98.88 157 LEU B C 1
ATOM 4052 O O . LEU B 1 157 ? 4.988 3.227 -3.916 1 98.88 157 LEU B O 1
ATOM 4056 N N . SER B 1 158 ? 3.645 1.669 -4.754 1 98.81 158 SER B N 1
ATOM 4057 C CA . SER B 1 158 ? 4.75 0.923 -5.348 1 98.81 158 SER B CA 1
ATOM 4058 C C . SER B 1 158 ? 5.477 1.756 -6.395 1 98.81 158 SER B C 1
ATOM 4060 O O . SER B 1 158 ? 6.711 1.772 -6.438 1 98.81 158 SER B O 1
ATOM 4062 N N . TRP B 1 159 ? 4.707 2.428 -7.238 1 98.81 159 TRP B N 1
ATOM 4063 C CA . TRP B 1 159 ? 5.305 3.27 -8.266 1 98.81 159 TRP B CA 1
ATOM 4064 C C . TRP B 1 159 ? 6.117 4.398 -7.645 1 98.81 159 TRP B C 1
ATOM 4066 O O . TRP B 1 159 ? 7.191 4.746 -8.141 1 98.81 159 TRP B O 1
ATOM 4076 N N . ALA B 1 160 ? 5.609 4.965 -6.586 1 98.88 160 ALA B N 1
ATOM 4077 C CA . ALA B 1 160 ? 6.332 6.027 -5.887 1 98.88 160 ALA B CA 1
ATOM 4078 C C . ALA B 1 160 ? 7.68 5.527 -5.375 1 98.88 160 ALA B C 1
ATOM 4080 O O . ALA B 1 160 ? 8.711 6.16 -5.609 1 98.88 160 ALA B O 1
ATOM 4081 N N . ASP B 1 161 ? 7.648 4.395 -4.719 1 98.75 161 ASP B N 1
ATOM 4082 C CA . ASP B 1 161 ? 8.867 3.83 -4.145 1 98.75 161 ASP B CA 1
ATOM 4083 C C . ASP B 1 161 ? 9.859 3.438 -5.238 1 98.75 161 ASP B C 1
ATOM 4085 O O . ASP B 1 161 ? 11.07 3.559 -5.051 1 98.75 161 ASP B O 1
ATOM 4089 N N . ASP B 1 162 ? 9.344 2.963 -6.363 1 98.5 162 ASP B N 1
ATOM 4090 C CA . ASP B 1 162 ? 10.211 2.609 -7.484 1 98.5 162 ASP B CA 1
ATOM 4091 C C . ASP B 1 162 ? 10.945 3.836 -8.016 1 98.5 162 ASP B C 1
ATOM 4093 O O . ASP B 1 162 ? 12.133 3.76 -8.344 1 98.5 162 ASP B O 1
ATOM 4097 N N . VAL B 1 163 ? 10.219 4.945 -8.117 1 98.44 163 VAL B N 1
ATOM 4098 C CA . VAL B 1 163 ? 10.812 6.176 -8.625 1 98.44 163 VAL B CA 1
ATOM 4099 C C . VAL B 1 163 ? 11.945 6.625 -7.707 1 98.44 163 VAL B C 1
ATOM 4101 O O . VAL B 1 163 ? 13.039 6.949 -8.18 1 98.44 163 VAL B O 1
ATOM 4104 N N . VAL B 1 164 ? 11.703 6.578 -6.438 1 98.31 164 VAL B N 1
ATOM 4105 C CA . VAL B 1 164 ? 12.695 7.035 -5.469 1 98.31 164 VAL B CA 1
ATOM 4106 C C . VAL B 1 164 ? 13.891 6.086 -5.469 1 98.31 164 VAL B C 1
ATOM 4108 O O . VAL B 1 164 ? 15.047 6.531 -5.484 1 98.31 164 VAL B O 1
ATOM 4111 N N . ALA B 1 165 ? 13.609 4.812 -5.527 1 96.62 165 ALA B N 1
ATOM 4112 C CA . ALA B 1 165 ? 14.68 3.816 -5.5 1 96.62 165 ALA B CA 1
ATOM 4113 C C . ALA B 1 165 ? 15.555 3.916 -6.742 1 96.62 165 ALA B C 1
ATOM 4115 O O . ALA B 1 165 ? 16.766 3.654 -6.68 1 96.62 165 ALA B O 1
ATOM 4116 N N . ALA B 1 166 ? 15 4.355 -7.848 1 95.69 166 ALA B N 1
ATOM 4117 C CA . ALA B 1 166 ? 15.719 4.379 -9.117 1 95.69 166 ALA B CA 1
ATOM 4118 C C . ALA B 1 166 ? 16.453 5.707 -9.312 1 95.69 166 ALA B C 1
ATOM 4120 O O . ALA B 1 166 ? 17.234 5.863 -10.25 1 95.69 166 ALA B O 1
ATOM 4121 N N . THR B 1 167 ? 16.156 6.656 -8.445 1 97 167 THR B N 1
ATOM 4122 C CA . THR B 1 167 ? 16.812 7.953 -8.555 1 97 167 THR B CA 1
ATOM 4123 C C . THR B 1 167 ? 18.312 7.836 -8.227 1 97 167 THR B C 1
ATOM 4125 O O . THR B 1 167 ? 18.672 7.32 -7.172 1 97 167 THR B O 1
ATOM 4128 N N . VAL B 1 168 ? 19.188 8.281 -9.156 1 93.88 168 VAL B N 1
ATOM 4129 C CA . VAL B 1 168 ? 20.625 8.141 -9.023 1 93.88 168 VAL B CA 1
ATOM 4130 C C . VAL B 1 168 ? 21.172 9.273 -8.156 1 93.88 168 VAL B C 1
ATOM 4132 O O . VAL B 1 168 ? 21.047 10.445 -8.5 1 93.88 168 VAL B O 1
ATOM 4135 N N . LEU B 1 169 ? 21.734 8.906 -7.07 1 95.12 169 LEU B N 1
ATOM 4136 C CA . LEU B 1 169 ? 22.359 9.82 -6.113 1 95.12 169 LEU B CA 1
ATOM 4137 C C . LEU B 1 169 ? 23.688 9.273 -5.613 1 95.12 169 LEU B C 1
ATOM 4139 O O . LEU B 1 169 ? 23.922 8.062 -5.676 1 95.12 169 LEU B O 1
ATOM 4143 N N . ASP B 1 170 ? 24.594 10.211 -5.238 1 93.69 170 ASP B N 1
ATOM 4144 C CA . ASP B 1 170 ? 25.766 9.719 -4.527 1 93.69 170 ASP B CA 1
ATOM 4145 C C . ASP B 1 170 ? 25.375 9.047 -3.213 1 93.69 170 ASP B C 1
ATOM 4147 O O . ASP B 1 170 ? 24.281 9.297 -2.686 1 93.69 170 ASP B O 1
ATOM 4151 N N . PRO B 1 171 ? 26.141 8.234 -2.635 1 93.06 171 PRO B N 1
ATOM 4152 C CA . PRO B 1 171 ? 25.766 7.387 -1.497 1 93.06 171 PRO B CA 1
ATOM 4153 C C . PRO B 1 171 ? 25.297 8.188 -0.288 1 93.06 171 PRO B C 1
ATOM 4155 O O . PRO B 1 171 ? 24.344 7.801 0.384 1 93.06 171 PRO B O 1
ATOM 4158 N N . ALA B 1 172 ? 25.953 9.273 0.01 1 94.25 172 ALA B N 1
ATOM 4159 C CA . ALA B 1 172 ? 25.578 10.07 1.177 1 94.25 172 ALA B CA 1
ATOM 4160 C C . ALA B 1 172 ? 24.172 10.672 1.007 1 94.25 172 ALA B C 1
ATOM 4162 O O . ALA B 1 172 ? 23.359 10.609 1.921 1 94.25 172 ALA B O 1
ATOM 4163 N N . ARG B 1 173 ? 23.922 11.258 -0.153 1 95.81 173 ARG B N 1
ATOM 4164 C CA . ARG B 1 173 ? 22.609 11.836 -0.435 1 95.81 173 ARG B CA 1
ATOM 4165 C C . ARG B 1 173 ? 21.547 10.75 -0.519 1 95.81 173 ARG B C 1
ATOM 4167 O O . ARG B 1 173 ? 20.406 10.945 -0.058 1 95.81 173 ARG B O 1
ATOM 4174 N N . ALA B 1 174 ? 21.953 9.648 -1.134 1 96 174 ALA B N 1
ATOM 4175 C CA . ALA B 1 174 ? 21.016 8.539 -1.241 1 96 174 ALA B CA 1
ATOM 4176 C C . ALA B 1 174 ? 20.562 8.062 0.139 1 96 174 ALA B C 1
ATOM 4178 O O . ALA B 1 174 ? 19.375 7.797 0.359 1 96 174 ALA B O 1
ATOM 4179 N N . HIS B 1 175 ? 21.469 7.953 1.025 1 95.69 175 HIS B N 1
ATOM 4180 C CA . HIS B 1 175 ? 21.172 7.527 2.387 1 95.69 175 HIS B CA 1
ATOM 4181 C C . HIS B 1 175 ? 20.234 8.508 3.078 1 95.69 175 HIS B C 1
ATOM 4183 O O . HIS B 1 175 ? 19.25 8.102 3.709 1 95.69 175 HIS B O 1
ATOM 4189 N N . ARG B 1 176 ? 20.484 9.805 2.945 1 97.25 176 ARG B N 1
ATOM 4190 C CA . ARG B 1 176 ? 19.656 10.836 3.568 1 97.25 176 ARG B CA 1
ATOM 4191 C C . ARG B 1 176 ? 18.25 10.852 2.975 1 97.25 176 ARG B C 1
ATOM 4193 O O . ARG B 1 176 ? 17.266 10.922 3.707 1 97.25 176 ARG B O 1
ATOM 4200 N N . VAL B 1 177 ? 18.188 10.75 1.672 1 98.12 177 VAL B N 1
ATOM 4201 C CA . VAL B 1 177 ? 16.906 10.781 0.979 1 98.12 177 VAL B CA 1
ATOM 4202 C C . VAL B 1 177 ? 16.062 9.562 1.383 1 98.12 177 VAL B C 1
ATOM 4204 O O . VAL B 1 177 ? 14.875 9.688 1.679 1 98.12 177 VAL B O 1
ATOM 4207 N N . ARG B 1 178 ? 16.688 8.414 1.453 1 97.56 178 ARG B N 1
ATOM 4208 C CA . ARG B 1 178 ? 15.969 7.203 1.843 1 97.56 178 ARG B CA 1
ATOM 4209 C C . ARG B 1 178 ? 15.453 7.309 3.273 1 97.56 178 ARG B C 1
ATOM 4211 O O . ARG B 1 178 ? 14.344 6.855 3.572 1 97.56 178 ARG B O 1
ATOM 4218 N N . GLY B 1 179 ? 16.297 7.852 4.141 1 97.94 179 GLY B N 1
ATOM 4219 C CA . GLY B 1 179 ? 15.859 8.047 5.516 1 97.94 179 GLY B CA 1
ATOM 4220 C C . GLY B 1 179 ? 14.656 8.961 5.633 1 97.94 179 GLY B C 1
ATOM 4221 O O . GLY B 1 179 ? 13.711 8.664 6.359 1 97.94 179 GLY B O 1
ATOM 4222 N N . LEU B 1 180 ? 14.68 10.07 4.934 1 98.62 180 LEU B N 1
ATOM 4223 C CA . LEU B 1 180 ? 13.57 11.023 4.938 1 98.62 180 LEU B CA 1
ATOM 4224 C C . LEU B 1 180 ? 12.312 10.398 4.336 1 98.62 180 LEU B C 1
ATOM 4226 O O . LEU B 1 180 ? 11.211 10.586 4.863 1 98.62 180 LEU B O 1
ATOM 4230 N N . TRP B 1 181 ? 12.492 9.656 3.236 1 98.62 181 TRP B N 1
ATOM 4231 C CA . TRP B 1 181 ? 11.383 9.008 2.549 1 98.62 181 TRP B CA 1
ATOM 4232 C C . TRP B 1 181 ? 10.711 7.98 3.453 1 98.62 181 TRP B C 1
ATOM 4234 O O . TRP B 1 181 ? 9.484 7.938 3.547 1 98.62 181 TRP B O 1
ATOM 4244 N N . ARG B 1 182 ? 11.477 7.215 4.109 1 98.25 182 ARG B N 1
ATOM 4245 C CA . ARG B 1 182 ? 10.984 6.215 5.051 1 98.25 182 ARG B CA 1
ATOM 4246 C C . ARG B 1 182 ? 10.219 6.875 6.195 1 98.25 182 ARG B C 1
ATOM 4248 O O . ARG B 1 182 ? 9.109 6.453 6.531 1 98.25 182 ARG B O 1
ATOM 4255 N N . ALA B 1 183 ? 10.789 7.898 6.789 1 98.25 183 ALA B N 1
ATOM 4256 C CA . ALA B 1 183 ? 10.156 8.602 7.902 1 98.25 183 ALA B CA 1
ATOM 4257 C C . ALA B 1 183 ? 8.828 9.211 7.477 1 98.25 183 ALA B C 1
ATOM 4259 O O . ALA B 1 183 ? 7.824 9.086 8.18 1 98.25 183 ALA B O 1
ATOM 4260 N N . MET B 1 184 ? 8.852 9.797 6.348 1 98.62 184 MET B N 1
ATOM 4261 C CA . MET B 1 184 ? 7.66 10.484 5.844 1 98.62 184 MET B CA 1
ATOM 4262 C C . MET B 1 184 ? 6.492 9.516 5.707 1 98.62 184 MET B C 1
ATOM 4264 O O . MET B 1 184 ? 5.379 9.812 6.152 1 98.62 184 MET B O 1
ATOM 4268 N N . ARG B 1 185 ? 6.695 8.359 5.125 1 98.56 185 ARG B N 1
ATOM 4269 C CA . ARG B 1 185 ? 5.625 7.391 4.91 1 98.56 185 ARG B CA 1
ATOM 4270 C C . ARG B 1 185 ? 5.113 6.836 6.238 1 98.56 185 ARG B C 1
ATOM 4272 O O . ARG B 1 185 ? 3.906 6.68 6.426 1 98.56 185 ARG B O 1
ATOM 4279 N N . ALA B 1 186 ? 6.008 6.578 7.137 1 98.69 186 ALA B N 1
ATOM 4280 C CA . ALA B 1 186 ? 5.59 6.082 8.445 1 98.69 186 ALA B CA 1
ATOM 4281 C C . ALA B 1 186 ? 4.773 7.133 9.195 1 98.69 186 ALA B C 1
ATOM 4283 O O . ALA B 1 186 ? 3.756 6.812 9.812 1 98.69 186 ALA B O 1
ATOM 4284 N N . GLU B 1 187 ? 5.234 8.359 9.156 1 98.81 187 GLU B N 1
ATOM 4285 C CA . GLU B 1 187 ? 4.531 9.461 9.797 1 98.81 187 GLU B CA 1
ATOM 4286 C C . GLU B 1 187 ? 3.145 9.664 9.195 1 98.81 187 GLU B C 1
ATOM 4288 O O . GLU B 1 187 ? 2.178 9.906 9.922 1 98.81 187 GLU B O 1
ATOM 4293 N N . MET B 1 188 ? 3.084 9.555 7.926 1 98.5 188 MET B N 1
ATOM 4294 C CA . MET B 1 188 ? 1.812 9.695 7.223 1 98.5 188 MET B CA 1
ATOM 4295 C C . MET B 1 188 ? 0.825 8.625 7.668 1 98.5 188 MET B C 1
ATOM 4297 O O . MET B 1 188 ? -0.342 8.914 7.934 1 98.5 188 MET B O 1
ATOM 4301 N N . VAL B 1 189 ? 1.276 7.379 7.75 1 98.69 189 VAL B N 1
ATOM 4302 C CA . VAL B 1 189 ? 0.434 6.273 8.195 1 98.69 189 VAL B CA 1
ATOM 4303 C C . VAL B 1 189 ? 0.009 6.504 9.648 1 98.69 189 VAL B C 1
ATOM 4305 O O . VAL B 1 189 ? -1.157 6.309 10 1 98.69 189 VAL B O 1
ATOM 4308 N N . ALA B 1 190 ? 0.924 6.957 10.469 1 98.81 190 ALA B N 1
ATOM 4309 C CA . ALA B 1 190 ? 0.626 7.242 11.867 1 98.81 190 ALA B CA 1
ATOM 4310 C C . ALA B 1 190 ? -0.441 8.32 11.992 1 98.81 190 ALA B C 1
ATOM 4312 O O . ALA B 1 190 ? -1.391 8.18 12.766 1 98.81 190 ALA B O 1
ATOM 4313 N N . GLY B 1 191 ? -0.248 9.391 11.25 1 98.75 191 GLY B N 1
ATOM 4314 C CA . GLY B 1 191 ? -1.22 10.469 11.289 1 98.75 191 GLY B CA 1
ATOM 4315 C C . GLY B 1 191 ? -2.605 10.039 10.844 1 98.75 191 GLY B C 1
ATOM 4316 O O . GLY B 1 191 ? -3.604 10.406 11.469 1 98.75 191 GLY B O 1
ATOM 4317 N N . GLN B 1 192 ? -2.68 9.289 9.75 1 98 192 GLN B N 1
ATOM 4318 C CA . GLN B 1 192 ? -3.967 8.789 9.281 1 98 192 GLN B CA 1
ATOM 4319 C C . GLN B 1 192 ? -4.613 7.863 10.305 1 98 192 GLN B C 1
ATOM 4321 O O . GLN B 1 192 ? -5.832 7.879 10.484 1 98 192 GLN B O 1
ATOM 4326 N N . TYR B 1 193 ? -3.797 7.043 11.008 1 98.06 193 TYR B N 1
ATOM 4327 C CA . TYR B 1 193 ? -4.34 6.164 12.039 1 98.06 193 TYR B CA 1
ATOM 4328 C C . TYR B 1 193 ? -4.926 6.973 13.188 1 98.06 193 TYR B C 1
ATOM 4330 O O . TYR B 1 193 ? -6.004 6.652 13.695 1 98.06 193 TYR B O 1
ATOM 4338 N N . LEU B 1 194 ? -4.199 7.953 13.609 1 97.62 194 LEU B N 1
ATOM 4339 C CA . LEU B 1 194 ? -4.699 8.789 14.695 1 97.62 194 LEU B CA 1
ATOM 4340 C C . LEU B 1 194 ? -6.012 9.461 14.305 1 97.62 194 LEU B C 1
ATOM 4342 O O . LEU B 1 194 ? -6.898 9.633 15.141 1 97.62 194 LEU B O 1
ATOM 4346 N N . ASP B 1 195 ? -6.102 9.859 13.047 1 96.25 195 ASP B N 1
ATOM 4347 C CA . ASP B 1 195 ? -7.355 10.414 12.547 1 96.25 195 ASP B CA 1
ATOM 4348 C C . ASP B 1 195 ? -8.492 9.398 12.664 1 96.25 195 ASP B C 1
ATOM 4350 O O . ASP B 1 195 ? -9.562 9.719 13.18 1 96.25 195 ASP B O 1
ATOM 4354 N N . LEU B 1 196 ? -8.258 8.195 12.242 1 95.06 196 LEU B N 1
ATOM 4355 C CA . LEU B 1 196 ? -9.25 7.129 12.32 1 95.06 196 LEU B CA 1
ATOM 4356 C C . LEU B 1 196 ? -9.609 6.832 13.773 1 95.06 196 LEU B C 1
ATOM 4358 O O . LEU B 1 196 ? -10.789 6.66 14.102 1 95.06 196 LEU B O 1
ATOM 4362 N N . ARG B 1 197 ? -8.586 6.734 14.586 1 94.12 197 ARG B N 1
ATOM 4363 C CA . ARG B 1 197 ? -8.797 6.434 16 1 94.12 197 ARG B CA 1
ATOM 4364 C C . ARG B 1 197 ? -9.641 7.516 16.672 1 94.12 197 ARG B C 1
ATOM 4366 O O . ARG B 1 197 ? -10.516 7.215 17.484 1 94.12 197 ARG B O 1
ATOM 4373 N N . GLY B 1 198 ? -9.328 8.758 16.344 1 92.75 198 GLY B N 1
ATOM 4374 C CA . GLY B 1 198 ? -10.117 9.852 16.875 1 92.75 198 GLY B CA 1
ATOM 4375 C C . GLY B 1 198 ? -11.586 9.758 16.5 1 92.75 198 GLY B C 1
ATOM 4376 O O . GLY B 1 198 ? -12.461 10.008 17.344 1 92.75 198 GLY B O 1
ATOM 4377 N N . GLN B 1 199 ? -11.875 9.391 15.297 1 91.62 199 GLN B N 1
ATOM 4378 C CA . GLN B 1 199 ? -13.25 9.211 14.844 1 91.62 199 GLN B CA 1
ATOM 4379 C C . GLN B 1 199 ? -13.93 8.07 15.586 1 91.62 199 GLN B C 1
ATOM 4381 O O . GLN B 1 199 ? -15.094 8.195 15.992 1 91.62 199 GLN B O 1
ATOM 4386 N N . ALA B 1 200 ? -13.219 7.023 15.766 1 89.69 200 ALA B N 1
ATOM 4387 C CA . ALA B 1 200 ? -13.781 5.82 16.375 1 89.69 200 ALA B CA 1
ATOM 4388 C C . ALA B 1 200 ? -14.039 6.039 17.875 1 89.69 200 ALA B C 1
ATOM 4390 O O . ALA B 1 200 ? -15 5.5 18.422 1 89.69 200 ALA B O 1
ATOM 4391 N N . THR B 1 201 ? -13.211 6.832 18.484 1 89.06 201 THR B N 1
ATOM 4392 C CA . THR B 1 201 ? -13.312 7.004 19.938 1 89.06 201 THR B CA 1
ATOM 4393 C C . THR B 1 201 ? -14.094 8.273 20.266 1 89.06 201 THR B C 1
ATOM 4395 O O . THR B 1 201 ? -14.469 8.484 21.422 1 89.06 201 THR B O 1
ATOM 4398 N N . GLY B 1 202 ? -14.32 9.133 19.312 1 88.44 202 GLY B N 1
ATOM 4399 C CA . GLY B 1 202 ? -15.031 10.383 19.531 1 88.44 202 GLY B CA 1
ATOM 4400 C C . GLY B 1 202 ? -14.234 11.375 20.375 1 88.44 202 GLY B C 1
ATOM 4401 O O . GLY B 1 202 ? -14.812 12.258 21.016 1 88.44 202 GLY B O 1
ATOM 4402 N N . THR B 1 203 ? -12.953 11.203 20.359 1 87.75 203 THR B N 1
ATOM 4403 C CA . THR B 1 203 ? -12.094 12.078 21.156 1 87.75 203 THR B CA 1
ATOM 4404 C C . THR B 1 203 ? -11.969 13.453 20.5 1 87.75 203 THR B C 1
ATOM 4406 O O . THR B 1 203 ? -11.812 13.555 19.281 1 87.75 203 THR B O 1
ATOM 4409 N N . ARG B 1 204 ? -12.172 14.445 21.391 1 92.31 204 ARG B N 1
ATOM 4410 C CA . ARG B 1 204 ? -12.047 15.836 20.969 1 92.31 204 ARG B CA 1
ATOM 4411 C C . ARG B 1 204 ? -10.977 16.562 21.766 1 92.31 204 ARG B C 1
ATOM 4413 O O . ARG B 1 204 ? -11.266 17.156 22.812 1 92.31 204 ARG B O 1
ATOM 4420 N N . SER B 1 205 ? -9.766 16.391 21.406 1 95.06 205 SER B N 1
ATOM 4421 C CA . SER B 1 205 ? -8.625 17 22.078 1 95.06 205 SER B CA 1
ATOM 4422 C C . SER B 1 205 ? -7.859 17.938 21.156 1 95.06 205 SER B C 1
ATOM 4424 O O . SER B 1 205 ? -7.527 17.562 20.031 1 95.06 205 SER B O 1
ATOM 4426 N N . MET B 1 206 ? -7.625 19.141 21.688 1 96.69 206 MET B N 1
ATOM 4427 C CA . MET B 1 206 ? -6.867 20.094 20.875 1 96.69 206 MET B CA 1
ATOM 4428 C C . MET B 1 206 ? -5.457 19.578 20.609 1 96.69 206 MET B C 1
ATOM 4430 O O . MET B 1 206 ? -4.961 19.672 19.484 1 96.69 206 MET B O 1
ATOM 4434 N N . THR B 1 207 ? -4.824 19 21.609 1 96.94 207 THR B N 1
ATOM 4435 C CA . THR B 1 207 ? -3.475 18.469 21.469 1 96.94 207 THR B CA 1
ATOM 4436 C C . THR B 1 207 ? -3.469 17.297 20.484 1 96.94 207 THR B C 1
ATOM 4438 O O . THR B 1 207 ? -2.551 17.156 19.672 1 96.94 207 THR B O 1
ATOM 4441 N N . GLY B 1 208 ? -4.477 16.469 20.625 1 97.25 208 GLY B N 1
ATOM 4442 C CA . GLY B 1 208 ? -4.605 15.352 19.703 1 97.25 208 GLY B CA 1
ATOM 4443 C C . GLY B 1 208 ? -4.824 15.789 18.266 1 97.25 208 GLY B C 1
ATOM 4444 O O . GLY B 1 208 ? -4.254 15.211 17.344 1 97.25 208 GLY B O 1
ATOM 4445 N N . ALA B 1 209 ? -5.668 16.797 18.125 1 97.94 209 ALA B N 1
ATOM 4446 C CA . ALA B 1 209 ? -5.953 17.312 16.797 1 97.94 209 ALA B CA 1
ATOM 4447 C C . ALA B 1 209 ? -4.691 17.859 16.141 1 97.94 209 ALA B C 1
ATOM 4449 O O . ALA B 1 209 ? -4.449 17.641 14.953 1 97.94 209 ALA B O 1
ATOM 4450 N N . VAL B 1 210 ? -3.891 18.562 16.891 1 98.19 210 VAL B N 1
ATOM 4451 C CA . VAL B 1 210 ? -2.658 19.141 16.359 1 98.19 210 VAL B CA 1
ATOM 4452 C C . VAL B 1 210 ? -1.671 18.016 16.031 1 98.19 210 VAL B C 1
ATOM 4454 O O . VAL B 1 210 ? -1.002 18.062 15 1 98.19 210 VAL B O 1
ATOM 4457 N N . ARG B 1 211 ? -1.556 17.062 16.922 1 98 211 ARG B N 1
ATOM 4458 C CA . ARG B 1 211 ? -0.672 15.922 16.672 1 98 211 ARG B CA 1
ATOM 4459 C C . ARG B 1 211 ? -1.039 15.211 15.375 1 98 211 ARG B C 1
ATOM 4461 O O . ARG B 1 211 ? -0.163 14.883 14.57 1 98 211 ARG B O 1
ATOM 4468 N N . THR B 1 212 ? -2.301 14.961 15.188 1 98.19 212 THR B N 1
ATOM 4469 C CA . THR B 1 212 ? -2.785 14.352 13.953 1 98.19 212 THR B CA 1
ATOM 4470 C C . THR B 1 212 ? -2.449 15.219 12.75 1 98.19 212 THR B C 1
ATOM 4472 O O . THR B 1 212 ? -1.971 14.719 11.727 1 98.19 212 THR B O 1
ATOM 4475 N N . ALA B 1 213 ? -2.645 16.531 12.867 1 98.38 213 ALA B N 1
ATOM 4476 C CA . ALA B 1 213 ? -2.342 17.453 11.781 1 98.38 213 ALA B CA 1
ATOM 4477 C C . ALA B 1 213 ? -0.856 17.438 11.438 1 98.38 213 ALA B C 1
ATOM 4479 O O . ALA B 1 213 ? -0.484 17.516 10.266 1 98.38 213 ALA B O 1
ATOM 4480 N N . VAL B 1 214 ? -0.043 17.344 12.469 1 98.75 214 VAL B N 1
ATOM 4481 C CA . VAL B 1 214 ? 1.402 17.328 12.266 1 98.75 214 VAL B CA 1
ATOM 4482 C C . VAL B 1 214 ? 1.794 16.078 11.477 1 98.75 214 VAL B C 1
ATOM 4484 O O . VAL B 1 214 ? 2.471 16.172 10.445 1 98.75 214 VAL B O 1
ATOM 4487 N N . LEU B 1 215 ? 1.356 14.93 11.898 1 98.75 215 LEU B N 1
ATOM 4488 C CA . LEU B 1 215 ? 1.802 13.664 11.336 1 98.75 215 LEU B CA 1
ATOM 4489 C C . LEU B 1 215 ? 1.142 13.398 9.984 1 98.75 215 LEU B C 1
ATOM 4491 O O . LEU B 1 215 ? 1.808 12.984 9.031 1 98.75 215 LEU B O 1
ATOM 4495 N N . LYS B 1 216 ? -0.109 13.703 9.891 1 98.06 216 LYS B N 1
ATOM 4496 C CA . LYS B 1 216 ? -0.885 13.359 8.703 1 98.06 216 LYS B CA 1
ATOM 4497 C C . LYS B 1 216 ? -0.605 14.328 7.559 1 98.06 216 LYS B C 1
ATOM 4499 O O . LYS B 1 216 ? -0.646 13.953 6.387 1 98.06 216 LYS B O 1
ATOM 4504 N N . THR B 1 217 ? -0.281 15.602 7.91 1 98.19 217 THR B N 1
ATOM 4505 C CA . THR B 1 217 ? -0.308 16.609 6.855 1 98.19 217 THR B CA 1
ATOM 4506 C C . THR B 1 217 ? 0.967 17.453 6.879 1 98.19 217 THR B C 1
ATOM 4508 O O . THR B 1 217 ? 1.669 17.547 5.871 1 98.19 217 THR B O 1
ATOM 4511 N N . ALA B 1 218 ? 1.329 18.047 8.031 1 98.75 218 ALA B N 1
ATOM 4512 C CA . ALA B 1 218 ? 2.406 19.031 8.078 1 98.75 218 ALA B CA 1
ATOM 4513 C C . ALA B 1 218 ? 3.734 18.406 7.652 1 98.75 218 ALA B C 1
ATOM 4515 O O . ALA B 1 218 ? 4.441 18.969 6.809 1 98.75 218 ALA B O 1
ATOM 4516 N N . LEU B 1 219 ? 4.082 17.266 8.266 1 98.75 219 LEU B N 1
ATOM 4517 C CA . LEU B 1 219 ? 5.312 16.578 7.891 1 98.75 219 LEU B CA 1
ATOM 4518 C C . LEU B 1 219 ? 5.258 16.125 6.438 1 98.75 219 LEU B C 1
ATOM 4520 O O . LEU B 1 219 ? 6.176 16.406 5.66 1 98.75 219 LEU B O 1
ATOM 4524 N N . TYR B 1 220 ? 4.203 15.594 6.035 1 98 220 TYR B N 1
ATOM 4525 C CA . TYR B 1 220 ? 4.027 14.953 4.734 1 98 220 TYR B CA 1
ATOM 4526 C C . TYR B 1 220 ? 3.994 15.984 3.617 1 98 220 TYR B C 1
ATOM 4528 O O . TYR B 1 220 ? 4.578 15.773 2.551 1 98 220 TYR B O 1
ATOM 4536 N N . SER B 1 221 ? 3.299 17.047 3.834 1 98.12 221 SER B N 1
ATOM 4537 C CA . SER B 1 221 ? 2.979 17.938 2.729 1 98.12 221 SER B CA 1
ATOM 4538 C C . SER B 1 221 ? 4.004 19.062 2.615 1 98.12 221 SER B C 1
ATOM 4540 O O . SER B 1 221 ? 4.172 19.656 1.546 1 98.12 221 SER B O 1
ATOM 4542 N N . VAL B 1 222 ? 4.691 19.406 3.736 1 98.75 222 VAL B N 1
ATOM 4543 C CA . VAL B 1 222 ? 5.523 20.609 3.648 1 98.75 222 VAL B CA 1
ATOM 4544 C C . VAL B 1 222 ? 6.918 20.312 4.195 1 98.75 222 VAL B C 1
ATOM 4546 O O . VAL B 1 222 ? 7.91 20.391 3.467 1 98.75 222 VAL B O 1
ATOM 4549 N N . GLU B 1 223 ? 7.047 19.844 5.414 1 98.88 223 GLU B N 1
ATOM 4550 C CA . GLU B 1 223 ? 8.352 19.734 6.066 1 98.88 223 GLU B CA 1
ATOM 4551 C C . GLU B 1 223 ? 9.242 18.719 5.352 1 98.88 223 GLU B C 1
ATOM 4553 O O . GLU B 1 223 ? 10.398 19.016 5.043 1 98.88 223 GLU B O 1
ATOM 4558 N N . ARG B 1 224 ? 8.734 17.516 5.133 1 98.94 224 ARG B N 1
ATOM 4559 C CA . ARG B 1 224 ? 9.562 16.484 4.523 1 98.94 224 ARG B CA 1
ATOM 4560 C C . ARG B 1 224 ? 9.906 16.828 3.084 1 98.94 224 ARG B C 1
ATOM 4562 O O . ARG B 1 224 ? 11.047 16.641 2.646 1 98.94 224 ARG B O 1
ATOM 4569 N N . PRO B 1 225 ? 8.992 17.375 2.291 1 98.88 225 PRO B N 1
ATOM 4570 C CA . PRO B 1 225 ? 9.383 17.859 0.962 1 98.88 225 PRO B CA 1
ATOM 4571 C C . PRO B 1 225 ? 10.508 18.875 1.012 1 98.88 225 PRO B C 1
ATOM 4573 O O . PRO B 1 225 ? 11.469 18.781 0.24 1 98.88 225 PRO B O 1
ATOM 4576 N N . LEU B 1 226 ? 10.438 19.844 1.934 1 98.88 226 LEU B N 1
ATOM 4577 C CA . LEU B 1 226 ? 11.508 20.812 2.096 1 98.88 226 LEU B CA 1
ATOM 4578 C C . LEU B 1 226 ? 12.812 20.125 2.486 1 98.88 226 LEU B C 1
ATOM 4580 O O . LEU B 1 226 ? 13.875 20.453 1.96 1 98.88 226 LEU B O 1
ATOM 4584 N N . ALA B 1 227 ? 12.719 19.156 3.377 1 98.88 227 ALA B N 1
ATOM 4585 C CA . ALA B 1 227 ? 13.898 18.438 3.84 1 98.88 227 ALA B CA 1
ATOM 4586 C C . ALA B 1 227 ? 14.531 17.641 2.701 1 98.88 227 ALA B C 1
ATOM 4588 O O . ALA B 1 227 ? 15.758 17.531 2.617 1 98.88 227 ALA B O 1
ATOM 4589 N N . LEU B 1 228 ? 13.695 17.047 1.876 1 98.81 228 LEU B N 1
ATOM 4590 C CA . LEU B 1 228 ? 14.203 16.312 0.716 1 98.81 228 LEU B CA 1
ATOM 4591 C C . LEU B 1 228 ? 14.969 17.25 -0.216 1 98.81 228 LEU B C 1
ATOM 4593 O O . LEU B 1 228 ? 16.047 16.891 -0.712 1 98.81 228 LEU B O 1
ATOM 4597 N N . GLY B 1 229 ? 14.43 18.453 -0.463 1 98.62 229 GLY B N 1
ATOM 4598 C CA . GLY B 1 229 ? 15.156 19.438 -1.248 1 98.62 229 GLY B CA 1
ATOM 4599 C C . GLY B 1 229 ? 16.484 19.828 -0.637 1 98.62 229 GLY B C 1
ATOM 4600 O O . GLY B 1 229 ? 17.5 19.875 -1.332 1 98.62 229 GLY B O 1
ATOM 4601 N N . ALA B 1 230 ? 16.453 20.078 0.636 1 98.44 230 ALA B N 1
ATOM 4602 C CA . ALA B 1 230 ? 17.688 20.453 1.351 1 98.44 230 ALA B CA 1
ATOM 4603 C C . ALA B 1 230 ? 18.719 19.328 1.281 1 98.44 230 ALA B C 1
ATOM 4605 O O . ALA B 1 230 ? 19.906 19.578 1.097 1 98.44 230 ALA B O 1
ATOM 4606 N N . ALA B 1 231 ? 18.25 18.109 1.423 1 98.31 231 ALA B N 1
ATOM 4607 C CA . ALA B 1 231 ? 19.141 16.953 1.359 1 98.31 231 ALA B CA 1
ATOM 4608 C C . ALA B 1 231 ? 19.812 16.844 -0.009 1 98.31 231 ALA B C 1
ATOM 4610 O O . ALA B 1 231 ? 21 16.562 -0.103 1 98.31 231 ALA B O 1
ATOM 4611 N N . LEU B 1 232 ? 19.078 17.062 -1.049 1 97.94 232 LEU B N 1
ATOM 4612 C CA . LEU B 1 232 ? 19.625 17.016 -2.406 1 97.94 232 LEU B CA 1
ATOM 4613 C C . LEU B 1 232 ? 20.688 18.094 -2.604 1 97.94 232 LEU B C 1
ATOM 4615 O O . LEU B 1 232 ? 21.672 17.859 -3.318 1 97.94 232 LEU B O 1
ATOM 4619 N N . ALA B 1 233 ? 20.484 19.203 -1.933 1 96.94 233 ALA B N 1
ATOM 4620 C CA . ALA B 1 233 ? 21.422 20.312 -2.064 1 96.94 233 ALA B CA 1
ATOM 4621 C C . ALA B 1 233 ? 22.656 20.109 -1.193 1 96.94 233 ALA B C 1
ATOM 4623 O O . ALA B 1 233 ? 23.656 20.797 -1.36 1 96.94 233 ALA B O 1
ATOM 4624 N N . GLY B 1 234 ? 22.547 19.172 -0.28 1 95.88 234 GLY B N 1
ATOM 4625 C CA . GLY B 1 234 ? 23.625 18.969 0.666 1 95.88 234 GLY B CA 1
ATOM 4626 C C . GLY B 1 234 ? 23.688 20.047 1.738 1 95.88 234 GLY B C 1
ATOM 4627 O O . GLY B 1 234 ? 24.766 20.422 2.186 1 95.88 234 GLY B O 1
ATOM 4628 N N . ALA B 1 235 ? 22.547 20.531 2.094 1 96.38 235 ALA B N 1
ATOM 4629 C CA . ALA B 1 235 ? 22.469 21.594 3.082 1 96.38 235 ALA B CA 1
ATOM 4630 C C . ALA B 1 235 ? 22.969 21.125 4.445 1 96.38 235 ALA B C 1
ATOM 4632 O O . ALA B 1 235 ? 22.859 19.953 4.781 1 96.38 235 ALA B O 1
ATOM 4633 N N . ASP B 1 236 ? 23.438 22.062 5.254 1 95.56 236 ASP B N 1
ATOM 4634 C CA . ASP B 1 236 ? 23.891 21.75 6.602 1 95.56 236 ASP B CA 1
ATOM 4635 C C . ASP B 1 236 ? 22.719 21.609 7.562 1 95.56 236 ASP B C 1
ATOM 4637 O O . ASP B 1 236 ? 21.578 21.922 7.207 1 95.56 236 ASP B O 1
ATOM 4641 N N . ASP B 1 237 ? 22.984 21.188 8.734 1 95.94 237 ASP B N 1
ATOM 4642 C CA . ASP B 1 237 ? 21.953 20.844 9.711 1 95.94 237 ASP B CA 1
ATOM 4643 C C . ASP B 1 237 ? 21.172 22.094 10.141 1 95.94 237 ASP B C 1
ATOM 4645 O O . ASP B 1 237 ? 19.969 22.031 10.383 1 95.94 237 ASP B O 1
ATOM 4649 N N . ALA B 1 238 ? 21.859 23.203 10.242 1 96.25 238 ALA B N 1
ATOM 4650 C CA . ALA B 1 238 ? 21.219 24.438 10.688 1 96.25 238 ALA B CA 1
ATOM 4651 C C . ALA B 1 238 ? 20.188 24.906 9.672 1 96.25 238 ALA B C 1
ATOM 4653 O O . ALA B 1 238 ? 19.062 25.25 10.023 1 96.25 238 ALA B O 1
ATOM 4654 N N . THR B 1 239 ? 20.641 24.953 8.43 1 96.94 239 THR B N 1
ATOM 4655 C CA . THR B 1 239 ? 19.75 25.359 7.359 1 96.94 239 THR B CA 1
ATOM 4656 C C . THR B 1 239 ? 18.594 24.391 7.215 1 96.94 239 THR B C 1
ATOM 4658 O O . THR B 1 239 ? 17.438 24.797 7.07 1 96.94 239 THR B O 1
ATOM 4661 N N . THR B 1 240 ? 18.906 23.109 7.25 1 97.69 240 THR B N 1
ATOM 4662 C CA . THR B 1 240 ? 17.859 22.078 7.18 1 97.69 240 THR B CA 1
ATOM 4663 C C . THR B 1 240 ? 16.875 22.234 8.336 1 97.69 240 THR B C 1
ATOM 4665 O O . THR B 1 240 ? 15.664 22.141 8.141 1 97.69 240 THR B O 1
ATOM 4668 N N . GLY B 1 241 ? 17.406 22.469 9.5 1 98.06 241 GLY B N 1
ATOM 4669 C CA . GLY B 1 241 ? 16.578 22.656 10.672 1 98.06 241 GLY B CA 1
ATOM 4670 C C . GLY B 1 241 ? 15.633 23.844 10.547 1 98.06 241 GLY B C 1
ATOM 4671 O O . GLY B 1 241 ? 14.461 23.75 10.93 1 98.06 241 GLY B O 1
ATOM 4672 N N . ALA B 1 242 ? 16.125 24.953 10.031 1 98.06 242 ALA B N 1
ATOM 4673 C CA . ALA B 1 242 ? 15.297 26.141 9.82 1 98.06 242 ALA B CA 1
ATOM 4674 C C . ALA B 1 242 ? 14.164 25.859 8.844 1 98.06 242 ALA B C 1
ATOM 4676 O O . ALA B 1 242 ? 13.016 26.25 9.086 1 98.06 242 ALA B O 1
ATOM 4677 N N . LEU B 1 243 ? 14.5 25.188 7.762 1 98.5 243 LEU B N 1
ATOM 4678 C CA . LEU B 1 243 ? 13.5 24.828 6.766 1 98.5 243 LEU B CA 1
ATOM 4679 C C . LEU B 1 243 ? 12.445 23.906 7.359 1 98.5 243 LEU B C 1
ATOM 4681 O O . LEU B 1 243 ? 11.242 24.094 7.129 1 98.5 243 LEU B O 1
ATOM 4685 N N . CYS B 1 244 ? 12.891 22.938 8.094 1 98.69 244 CYS B N 1
ATOM 4686 C CA . CYS B 1 244 ? 11.984 21.953 8.688 1 98.69 244 CYS B CA 1
ATOM 4687 C C . CYS B 1 244 ? 11.055 22.625 9.695 1 98.69 244 CYS B C 1
ATOM 4689 O O . CYS B 1 244 ? 9.844 22.375 9.688 1 98.69 244 CYS B O 1
ATOM 4691 N N . SER B 1 245 ? 11.594 23.484 10.547 1 98.69 245 SER B N 1
ATOM 4692 C CA . SER B 1 245 ? 10.773 24.203 11.523 1 98.69 245 SER B CA 1
ATOM 4693 C C . SER B 1 245 ? 9.75 25.094 10.836 1 98.69 245 SER B C 1
ATOM 4695 O O . SER B 1 245 ? 8.594 25.141 11.242 1 98.69 245 SER B O 1
ATOM 4697 N N . ALA B 1 246 ? 10.219 25.797 9.852 1 98.75 246 ALA B N 1
ATOM 4698 C CA . ALA B 1 246 ? 9.305 26.641 9.078 1 98.75 246 ALA B CA 1
ATOM 4699 C C . ALA B 1 246 ? 8.219 25.812 8.414 1 98.75 246 ALA B C 1
ATOM 4701 O O . ALA B 1 246 ? 7.035 26.156 8.469 1 98.75 246 ALA B O 1
ATOM 4702 N N . GLY B 1 247 ? 8.656 24.719 7.797 1 98.75 247 GLY B N 1
ATOM 4703 C CA . GLY B 1 247 ? 7.723 23.844 7.121 1 98.75 247 GLY B CA 1
ATOM 4704 C C . GLY B 1 247 ? 6.688 23.25 8.055 1 98.75 247 GLY B C 1
ATOM 4705 O O . GLY B 1 247 ? 5.523 23.094 7.68 1 98.75 247 GLY B O 1
ATOM 4706 N N . ARG B 1 248 ? 7.102 22.891 9.25 1 98.75 248 ARG B N 1
ATOM 4707 C CA . ARG B 1 248 ? 6.176 22.344 10.234 1 98.75 248 ARG B CA 1
ATOM 4708 C C . ARG B 1 248 ? 5.062 23.328 10.562 1 98.75 248 ARG B C 1
ATOM 4710 O O . ARG B 1 248 ? 3.887 22.969 10.57 1 98.75 248 ARG B O 1
ATOM 4717 N N . CYS B 1 249 ? 5.441 24.531 10.781 1 98.75 249 CYS B N 1
ATOM 4718 C CA . CYS B 1 249 ? 4.465 25.578 11.094 1 98.75 249 CYS B CA 1
ATOM 4719 C C . CYS B 1 249 ? 3.527 25.812 9.914 1 98.75 249 CYS B C 1
ATOM 4721 O O . CYS B 1 249 ? 2.307 25.828 10.086 1 98.75 249 CYS B O 1
ATOM 4723 N N . ALA B 1 250 ? 4.07 25.953 8.773 1 98.75 250 ALA B N 1
ATOM 4724 C CA . ALA B 1 250 ? 3.262 26.188 7.578 1 98.75 250 ALA B CA 1
ATOM 4725 C C . ALA B 1 250 ? 2.35 25 7.289 1 98.75 250 ALA B C 1
ATOM 4727 O O . ALA B 1 250 ? 1.216 25.172 6.836 1 98.75 250 ALA B O 1
ATOM 4728 N N . GLY B 1 251 ? 2.924 23.828 7.492 1 98.81 251 GLY B N 1
ATOM 4729 C CA . GLY B 1 251 ? 2.141 22.625 7.262 1 98.81 251 GLY B CA 1
ATOM 4730 C C . GLY B 1 251 ? 0.948 22.5 8.195 1 98.81 251 GLY B C 1
ATOM 4731 O O . GLY B 1 251 ? -0.13 22.078 7.773 1 98.81 251 GLY B O 1
ATOM 4732 N N . ILE B 1 252 ? 1.134 22.828 9.461 1 98.81 252 ILE B N 1
ATOM 4733 C CA . ILE B 1 252 ? 0.01 22.812 10.391 1 98.81 252 ILE B CA 1
ATOM 4734 C C . ILE B 1 252 ? -1.032 23.844 9.945 1 98.81 252 ILE B C 1
ATOM 4736 O O . ILE B 1 252 ? -2.23 23.547 9.93 1 98.81 252 ILE B O 1
ATOM 4740 N N . ALA B 1 253 ? -0.556 25.031 9.57 1 98.81 253 ALA B N 1
ATOM 4741 C CA . ALA B 1 253 ? -1.464 26.062 9.078 1 98.81 253 ALA B CA 1
ATOM 4742 C C . ALA B 1 253 ? -2.252 25.578 7.867 1 98.81 253 ALA B C 1
ATOM 4744 O O . ALA B 1 253 ? -3.453 25.828 7.754 1 98.81 253 ALA B O 1
ATOM 4745 N N . PHE B 1 254 ? -1.591 24.922 6.992 1 98.38 254 PHE B N 1
ATOM 4746 C CA . PHE B 1 254 ? -2.211 24.344 5.809 1 98.38 254 PHE B CA 1
ATOM 4747 C C . PHE B 1 254 ? -3.344 23.406 6.195 1 98.38 254 PHE B C 1
ATOM 4749 O O . PHE B 1 254 ? -4.441 23.484 5.641 1 98.38 254 PHE B O 1
ATOM 4756 N N . GLN B 1 255 ? -3.141 22.516 7.141 1 98 255 GLN B N 1
ATOM 4757 C CA . GLN B 1 255 ? -4.168 21.562 7.559 1 98 255 GLN B CA 1
ATOM 4758 C C . GLN B 1 255 ? -5.344 22.281 8.219 1 98 255 GLN B C 1
ATOM 4760 O O . GLN B 1 255 ? -6.5 21.938 7.965 1 98 255 GLN B O 1
ATOM 4765 N N . LEU B 1 256 ? -5.016 23.234 9.086 1 98.31 256 LEU B N 1
ATOM 4766 C CA . LEU B 1 256 ? -6.082 23.984 9.742 1 98.31 256 LEU B CA 1
ATOM 4767 C C . LEU B 1 256 ? -6.961 24.688 8.719 1 98.31 256 LEU B C 1
ATOM 4769 O O . LEU B 1 256 ? -8.188 24.734 8.867 1 98.31 256 LEU B O 1
ATOM 4773 N N . ARG B 1 257 ? -6.355 25.266 7.723 1 97.06 257 ARG B N 1
ATOM 4774 C CA . ARG B 1 257 ? -7.109 25.906 6.656 1 97.06 257 ARG B CA 1
ATOM 4775 C C . ARG B 1 257 ? -7.98 24.906 5.914 1 97.06 257 ARG B C 1
ATOM 4777 O O . ARG B 1 257 ? -9.148 25.188 5.613 1 97.06 257 ARG B O 1
ATOM 4784 N N . ASP B 1 258 ? -7.395 23.781 5.633 1 94.31 258 ASP B N 1
ATOM 4785 C CA . ASP B 1 258 ? -8.141 22.719 4.957 1 94.31 258 ASP B CA 1
ATOM 4786 C C . ASP B 1 258 ? -9.344 22.281 5.793 1 94.31 258 ASP B C 1
ATOM 4788 O O . ASP B 1 258 ? -10.406 21.984 5.246 1 94.31 258 ASP B O 1
ATOM 4792 N N . ASP B 1 259 ? -9.18 22.234 7.082 1 95.56 259 ASP B N 1
ATOM 4793 C CA . ASP B 1 259 ? -10.281 21.875 7.973 1 95.56 259 ASP B CA 1
ATOM 4794 C C . ASP B 1 259 ? -11.398 22.906 7.91 1 95.56 259 ASP B C 1
ATOM 4796 O O . ASP B 1 259 ? -12.578 22.562 7.973 1 95.56 259 ASP B O 1
ATOM 4800 N N . LEU B 1 260 ? -11.023 24.172 7.832 1 95.94 260 LEU B N 1
ATOM 4801 C CA . LEU B 1 260 ? -12.023 25.234 7.695 1 95.94 260 LEU B CA 1
ATOM 4802 C C . LEU B 1 260 ? -12.773 25.094 6.375 1 95.94 260 LEU B C 1
ATOM 4804 O O . LEU B 1 260 ? -13.992 25.25 6.328 1 95.94 260 LEU B O 1
ATOM 4808 N N . PHE B 1 261 ? -12.055 24.797 5.332 1 92.44 261 PHE B N 1
ATOM 4809 C CA . PHE B 1 261 ? -12.695 24.594 4.039 1 92.44 261 PHE B CA 1
ATOM 4810 C C . PHE B 1 261 ? -13.641 23.391 4.09 1 92.44 261 PHE B C 1
ATOM 4812 O O . PHE B 1 261 ? -14.727 23.438 3.5 1 92.44 261 PHE B O 1
ATOM 4819 N N . GLY B 1 262 ? -13.25 22.406 4.762 1 91.44 262 GLY B N 1
ATOM 4820 C CA . GLY B 1 262 ? -14.094 21.219 4.898 1 91.44 262 GLY B CA 1
ATOM 4821 C C . GLY B 1 262 ? -15.383 21.484 5.645 1 91.44 262 GLY B C 1
ATOM 4822 O O . GLY B 1 262 ? -16.422 20.906 5.32 1 91.44 262 GLY B O 1
ATOM 4823 N N . ALA B 1 263 ? -15.297 22.344 6.578 1 93.56 263 ALA B N 1
ATOM 4824 C CA . ALA B 1 263 ? -16.469 22.641 7.406 1 93.56 263 ALA B CA 1
ATOM 4825 C C . ALA B 1 263 ? -17.344 23.719 6.77 1 93.56 263 ALA B C 1
ATOM 4827 O O . ALA B 1 263 ? -18.562 23.656 6.855 1 93.56 263 ALA B O 1
ATOM 4828 N N . PHE B 1 264 ? -16.719 24.656 6.086 1 92.56 264 PHE B N 1
ATOM 4829 C CA . PHE B 1 264 ? -17.453 25.844 5.699 1 92.56 264 PHE B CA 1
ATOM 4830 C C . PHE B 1 264 ? -17.438 26.031 4.188 1 92.56 264 PHE B C 1
ATOM 4832 O O . PHE B 1 264 ? -18.203 26.828 3.646 1 92.56 264 PHE B O 1
ATOM 4839 N N . GLY B 1 265 ? -16.547 25.359 3.564 1 84.5 265 GLY B N 1
ATOM 4840 C CA . GLY B 1 265 ? -16.266 25.672 2.172 1 84.5 265 GLY B CA 1
ATOM 4841 C C . GLY B 1 265 ? -17.375 25.25 1.23 1 84.5 265 GLY B C 1
ATOM 4842 O O . GLY B 1 265 ? -18.203 24.406 1.575 1 84.5 265 GLY B O 1
ATOM 4843 N N . ASP B 1 266 ? -17.344 25.922 0.134 1 79.88 266 ASP B N 1
ATOM 4844 C CA . ASP B 1 266 ? -18.219 25.547 -0.967 1 79.88 266 ASP B CA 1
ATOM 4845 C C . ASP B 1 266 ? -17.75 24.25 -1.624 1 79.88 266 ASP B C 1
ATOM 4847 O O . ASP B 1 266 ? -16.562 24.109 -1.954 1 79.88 266 ASP B O 1
ATOM 4851 N N . PRO B 1 267 ? -18.672 23.328 -1.801 1 75.31 267 PRO B N 1
ATOM 4852 C CA . PRO B 1 267 ? -18.297 22.062 -2.445 1 75.31 267 PRO B CA 1
ATOM 4853 C C . PRO B 1 267 ? -17.578 22.266 -3.771 1 75.31 267 PRO B C 1
ATOM 4855 O O . PRO B 1 267 ? -16.719 21.469 -4.141 1 75.31 267 PRO B O 1
ATOM 4858 N N . GLY B 1 268 ? -17.953 23.266 -4.469 1 71.5 268 GLY B N 1
ATOM 4859 C CA . GLY B 1 268 ? -17.266 23.562 -5.715 1 71.5 268 GLY B CA 1
ATOM 4860 C C . GLY B 1 268 ? -15.789 23.859 -5.527 1 71.5 268 GLY B C 1
ATOM 4861 O O . GLY B 1 268 ? -14.977 23.531 -6.395 1 71.5 268 GLY B O 1
ATOM 4862 N N . GLU B 1 269 ? -15.477 24.328 -4.41 1 71.44 269 GLU B N 1
ATOM 4863 C CA . GLU B 1 269 ? -14.094 24.672 -4.113 1 71.44 269 GLU B CA 1
ATOM 4864 C C . GLU B 1 269 ? -13.336 23.5 -3.512 1 71.44 269 GLU B C 1
ATOM 4866 O O . GLU B 1 269 ? -12.164 23.266 -3.828 1 71.44 269 GLU B O 1
ATOM 4871 N N . THR B 1 270 ? -14 22.703 -2.824 1 72.06 270 THR B N 1
ATOM 4872 C CA . THR B 1 270 ? -13.328 21.641 -2.08 1 72.06 270 THR B CA 1
ATOM 4873 C C . THR B 1 270 ? -13.328 20.344 -2.873 1 72.06 270 THR B C 1
ATOM 4875 O O . THR B 1 270 ? -12.539 19.438 -2.598 1 72.06 270 THR B O 1
ATOM 4878 N N . GLY B 1 271 ? -14.281 20.312 -3.812 1 70.88 271 GLY B N 1
ATOM 4879 C CA . GLY B 1 271 ? -14.414 19.109 -4.609 1 70.88 271 GLY B CA 1
ATOM 4880 C C . GLY B 1 271 ? -15.094 17.969 -3.865 1 70.88 271 GLY B C 1
ATOM 4881 O O . GLY B 1 271 ? -15.211 16.859 -4.391 1 70.88 271 GLY B O 1
ATOM 4882 N N . LYS B 1 272 ? -15.469 18.219 -2.543 1 75.62 272 LYS B N 1
ATOM 4883 C CA . LYS B 1 272 ? -16.234 17.312 -1.698 1 75.62 272 LYS B CA 1
ATOM 4884 C C . LYS B 1 272 ? -17.359 18.047 -0.983 1 75.62 272 LYS B C 1
ATOM 4886 O O . LYS B 1 272 ? -17.312 19.266 -0.822 1 75.62 272 LYS B O 1
ATOM 4891 N N . PRO B 1 273 ? -18.391 17.234 -0.671 1 72.5 273 PRO B N 1
ATOM 4892 C CA . PRO B 1 273 ? -19.469 17.906 0.055 1 72.5 273 PRO B CA 1
ATOM 4893 C C . PRO B 1 273 ? -19 18.547 1.354 1 72.5 273 PRO B C 1
ATOM 4895 O O . PRO B 1 273 ? -18.172 17.969 2.07 1 72.5 273 PRO B O 1
ATOM 4898 N N . SER B 1 274 ? -19.453 19.719 1.455 1 77.56 274 SER B N 1
ATOM 4899 C CA . SER B 1 274 ? -19.156 20.391 2.715 1 77.56 274 SER B CA 1
ATOM 4900 C C . SER B 1 274 ? -19.812 19.688 3.893 1 77.56 274 SER B C 1
ATOM 4902 O O . SER B 1 274 ? -20.938 19.188 3.773 1 77.56 274 SER B O 1
ATOM 4904 N N . GLY B 1 275 ? -19.031 19.516 4.953 1 87 275 GLY B N 1
ATOM 4905 C CA . GLY B 1 275 ? -19.594 18.906 6.145 1 87 275 GLY B CA 1
ATOM 4906 C C . GLY B 1 275 ? -19.188 17.438 6.309 1 87 275 GLY B C 1
ATOM 4907 O O . GLY B 1 275 ? -19.531 16.812 7.305 1 87 275 GLY B O 1
ATOM 4908 N N . ASP B 1 276 ? -18.469 16.953 5.367 1 86.88 276 ASP B N 1
ATOM 4909 C CA . ASP B 1 276 ? -18.047 15.555 5.434 1 86.88 276 ASP B CA 1
ATOM 4910 C C . ASP B 1 276 ? -17.234 15.281 6.699 1 86.88 276 ASP B C 1
ATOM 4912 O O . ASP B 1 276 ? -17.359 14.211 7.301 1 86.88 276 ASP B O 1
ATOM 4916 N N . ASP B 1 277 ? -16.469 16.266 7.09 1 90.69 277 ASP B N 1
ATOM 4917 C CA . ASP B 1 277 ? -15.672 16.094 8.297 1 90.69 277 ASP B CA 1
ATOM 4918 C C . ASP B 1 277 ? -16.562 15.953 9.531 1 90.69 277 ASP B C 1
ATOM 4920 O O . ASP B 1 277 ? -16.234 15.211 10.461 1 90.69 277 ASP B O 1
ATOM 4924 N N . ILE B 1 278 ? -17.625 16.703 9.484 1 93.88 278 ILE B N 1
ATOM 4925 C CA . ILE B 1 278 ? -18.594 16.641 10.586 1 93.88 278 ILE B CA 1
ATOM 4926 C C . ILE B 1 278 ? -19.281 15.281 10.594 1 93.88 278 ILE B C 1
ATOM 4928 O O . ILE B 1 278 ? -19.375 14.633 11.633 1 93.88 278 ILE B O 1
ATOM 4932 N N . ARG B 1 279 ? -19.703 14.852 9.43 1 92.06 279 ARG B N 1
ATOM 4933 C CA . ARG B 1 279 ? -20.391 13.57 9.297 1 92.06 279 ARG B CA 1
ATOM 4934 C C . ARG B 1 279 ? -19.469 12.422 9.688 1 92.06 279 ARG B C 1
ATOM 4936 O O . ARG B 1 279 ? -19.891 11.461 10.336 1 92.06 279 ARG B O 1
ATOM 4943 N N . ASP B 1 280 ? -18.25 12.516 9.375 1 89.56 280 ASP B N 1
ATOM 4944 C CA . ASP B 1 280 ? -17.281 11.469 9.641 1 89.56 280 ASP B CA 1
ATOM 4945 C C . ASP B 1 280 ? -16.844 11.469 11.109 1 89.56 280 ASP B C 1
ATOM 4947 O O . ASP B 1 280 ? -16.297 10.484 11.602 1 89.56 280 ASP B O 1
ATOM 4951 N N . GLY B 1 281 ? -17.062 12.586 11.688 1 92.38 281 GLY B N 1
ATOM 4952 C CA . GLY B 1 281 ? -16.656 12.711 13.086 1 92.38 281 GLY B CA 1
ATOM 4953 C C . GLY B 1 281 ? -15.172 12.977 13.258 1 92.38 281 GLY B C 1
ATOM 4954 O O . GLY B 1 281 ? -14.57 12.531 14.234 1 92.38 281 GLY B O 1
ATOM 4955 N N . LYS B 1 282 ? -14.555 13.617 12.328 1 93.88 282 LYS B N 1
ATOM 4956 C CA . LYS B 1 282 ? -13.125 13.922 12.438 1 93.88 282 LYS B CA 1
ATOM 4957 C C . LYS B 1 282 ? -12.852 14.875 13.602 1 93.88 282 LYS B C 1
ATOM 4959 O O . LYS B 1 282 ? -13.578 15.852 13.789 1 93.88 282 LYS B O 1
ATOM 4964 N N . GLY B 1 283 ? -11.844 14.508 14.344 1 95.44 283 GLY B N 1
ATOM 4965 C CA . GLY B 1 283 ? -11.453 15.32 15.484 1 95.44 283 GLY B CA 1
ATOM 4966 C C . GLY B 1 283 ? -10.57 16.5 15.102 1 95.44 283 GLY B C 1
ATOM 4967 O O . GLY B 1 283 ? -9.453 16.625 15.602 1 95.44 283 GLY B O 1
ATOM 4968 N N . THR B 1 284 ? -11.133 17.359 14.312 1 97.06 284 THR B N 1
ATOM 4969 C CA . THR B 1 284 ? -10.352 18.5 13.844 1 97.06 284 THR B CA 1
ATOM 4970 C C . THR B 1 284 ? -10.078 19.469 14.992 1 97.06 284 THR B C 1
ATOM 4972 O O . THR B 1 284 ? -10.75 19.422 16.031 1 97.06 284 THR B O 1
ATOM 4975 N N . TYR B 1 285 ? -9.078 20.297 14.773 1 98.38 285 TYR B N 1
ATOM 4976 C CA . TYR B 1 285 ? -8.797 21.359 15.742 1 98.38 285 TYR B CA 1
ATOM 4977 C C . TYR B 1 285 ? -10 22.266 15.922 1 98.38 285 TYR B C 1
ATOM 4979 O O . TYR B 1 285 ? -10.289 22.719 17.031 1 98.38 285 TYR B O 1
ATOM 4987 N N . LEU B 1 286 ? -10.742 22.547 14.891 1 98.31 286 LEU B N 1
ATOM 4988 C CA . LEU B 1 286 ? -11.945 23.359 14.922 1 98.31 286 LEU B CA 1
ATOM 4989 C C . LEU B 1 286 ? -12.977 22.781 15.883 1 98.31 286 LEU B C 1
ATOM 4991 O O . LEU B 1 286 ? -13.5 23.484 16.75 1 98.31 286 LEU B O 1
ATOM 4995 N N . LEU B 1 287 ? -13.266 21.516 15.734 1 98.25 287 LEU B N 1
ATOM 4996 C CA . LEU B 1 287 ? -14.219 20.828 16.594 1 98.25 287 LEU B CA 1
ATOM 4997 C C . LEU B 1 287 ? -13.734 20.828 18.047 1 98.25 287 LEU B C 1
ATOM 4999 O O . LEU B 1 287 ? -14.523 21.047 18.969 1 98.25 287 LEU B O 1
ATOM 5003 N N . ALA B 1 288 ? -12.461 20.562 18.25 1 98.38 288 ALA B N 1
ATOM 5004 C CA . ALA B 1 288 ? -11.891 20.516 19.594 1 98.38 288 ALA B CA 1
ATOM 5005 C C . ALA B 1 288 ? -12.008 21.875 20.281 1 98.38 288 ALA B C 1
ATOM 5007 O O . ALA B 1 288 ? -12.359 21.953 21.469 1 98.38 288 ALA B O 1
ATOM 5008 N N . VAL B 1 289 ? -11.703 22.953 19.562 1 98.56 289 VAL B N 1
ATOM 5009 C CA . VAL B 1 289 ? -11.781 24.297 20.125 1 98.56 289 VAL B CA 1
ATOM 5010 C C . VAL B 1 289 ? -13.227 24.641 20.469 1 98.56 289 VAL B C 1
ATOM 5012 O O . VAL B 1 289 ? -13.508 25.172 21.547 1 98.56 289 VAL B O 1
ATOM 5015 N N . ALA B 1 290 ? -14.164 24.344 19.562 1 98.62 290 ALA B N 1
ATOM 5016 C CA . ALA B 1 290 ? -15.578 24.609 19.812 1 98.62 290 ALA B CA 1
ATOM 5017 C C . ALA B 1 290 ? -16.047 23.875 21.078 1 98.62 290 ALA B C 1
ATOM 5019 O O . ALA B 1 290 ? -16.781 24.438 21.891 1 98.62 290 ALA B O 1
ATOM 5020 N N . THR B 1 291 ? -15.664 22.641 21.172 1 98.44 291 THR B N 1
ATOM 5021 C CA . THR B 1 291 ? -16.047 21.844 22.328 1 98.44 291 THR B CA 1
ATOM 5022 C C . THR B 1 291 ? -15.477 22.438 23.609 1 98.44 291 THR B C 1
ATOM 5024 O O . THR B 1 291 ? -16.203 22.578 24.594 1 98.44 291 THR B O 1
ATOM 5027 N N . ALA B 1 292 ? -14.242 22.781 23.594 1 98.19 292 ALA B N 1
ATOM 5028 C CA . ALA B 1 292 ? -13.586 23.344 24.766 1 98.19 292 ALA B CA 1
ATOM 5029 C C . ALA B 1 292 ? -14.242 24.672 25.172 1 98.19 292 ALA B C 1
ATOM 5031 O O . ALA B 1 292 ? -14.422 24.938 26.359 1 98.19 292 ALA B O 1
ATOM 5032 N N . ARG B 1 293 ? -14.555 25.5 24.203 1 98.25 293 ARG B N 1
ATOM 5033 C CA . ARG B 1 293 ? -15.18 26.797 24.469 1 98.25 293 ARG B CA 1
ATOM 5034 C C . ARG B 1 293 ? -16.594 26.609 25.031 1 98.25 293 ARG B C 1
ATOM 5036 O O . ARG B 1 293 ? -17 27.344 25.922 1 98.25 293 ARG B O 1
ATOM 5043 N N . ALA B 1 294 ? -17.297 25.656 24.469 1 98.44 294 ALA B N 1
ATOM 5044 C CA . ALA B 1 294 ? -18.641 25.359 24.969 1 98.44 294 ALA B CA 1
ATOM 5045 C C . ALA B 1 294 ? -18.578 24.844 26.406 1 98.44 294 ALA B C 1
ATOM 5047 O O . ALA B 1 294 ? -19.406 25.203 27.234 1 98.44 294 ALA B O 1
ATOM 5048 N N . GLU B 1 295 ? -17.656 23.984 26.656 1 98.06 295 GLU B N 1
ATOM 5049 C CA . GLU B 1 295 ? -17.469 23.484 28 1 98.06 295 GLU B CA 1
ATOM 5050 C C . GLU B 1 295 ? -17.156 24.609 28.984 1 98.06 295 GLU B C 1
ATOM 5052 O O . GLU B 1 295 ? -17.734 24.688 30.062 1 98.06 295 GLU B O 1
ATOM 5057 N N . ALA B 1 296 ? -16.234 25.484 28.594 1 97.88 296 ALA B N 1
ATOM 5058 C CA . ALA B 1 296 ? -15.812 26.594 29.453 1 97.88 296 ALA B CA 1
ATOM 5059 C C . ALA B 1 296 ? -16.984 27.516 29.734 1 97.88 296 ALA B C 1
ATOM 5061 O O . ALA B 1 296 ? -17.078 28.094 30.828 1 97.88 296 ALA B O 1
ATOM 5062 N N . ALA B 1 297 ? -17.875 27.609 28.766 1 97.94 297 ALA B N 1
ATOM 5063 C CA . ALA B 1 297 ? -19.031 28.5 28.906 1 97.94 297 ALA B CA 1
ATOM 5064 C C . ALA B 1 297 ? -20.219 27.766 29.484 1 97.94 297 ALA B C 1
ATOM 5066 O O . ALA B 1 297 ? -21.281 28.359 29.688 1 97.94 297 ALA B O 1
ATOM 5067 N N . ALA B 1 298 ? -20.078 26.469 29.719 1 97.88 298 ALA B N 1
ATOM 5068 C CA . ALA B 1 298 ? -21.156 25.594 30.188 1 97.88 298 ALA B CA 1
ATOM 5069 C C . ALA B 1 298 ? -22.359 25.688 29.25 1 97.88 298 ALA B C 1
ATOM 5071 O O . ALA B 1 298 ? -23.5 25.781 29.719 1 97.88 298 ALA B O 1
ATOM 5072 N N . ASP B 1 299 ? -22.047 25.859 28.078 1 97.88 299 ASP B N 1
ATOM 5073 C CA . ASP B 1 299 ? -23.094 25.859 27.062 1 97.88 299 ASP B CA 1
ATOM 5074 C C . ASP B 1 299 ? -23.562 24.453 26.75 1 97.88 299 ASP B C 1
ATOM 5076 O O . ASP B 1 299 ? -23.172 23.875 25.734 1 97.88 299 ASP B O 1
ATOM 5080 N N . HIS B 1 300 ? -24.484 23.953 27.438 1 97.81 300 HIS B N 1
ATOM 5081 C CA . HIS B 1 300 ? -24.922 22.578 27.359 1 97.81 300 HIS B CA 1
ATOM 5082 C C . HIS B 1 300 ? -25.672 22.312 26.047 1 97.81 300 HIS B C 1
ATOM 5084 O O . HIS B 1 300 ? -25.688 21.188 25.547 1 97.81 300 HIS B O 1
ATOM 5090 N N . ASP B 1 301 ? -26.234 23.359 25.516 1 97.75 301 ASP B N 1
ATOM 5091 C CA . ASP B 1 301 ? -26.938 23.203 24.25 1 97.75 301 ASP B CA 1
ATOM 5092 C C . ASP B 1 301 ? -25.969 22.891 23.125 1 97.75 301 ASP B C 1
ATOM 5094 O O . ASP B 1 301 ? -26.219 21.969 22.328 1 97.75 301 ASP B O 1
ATOM 5098 N N . VAL B 1 302 ? -24.953 23.609 23.094 1 98.12 302 VAL B N 1
ATOM 5099 C CA . VAL B 1 302 ? -23.953 23.391 22.047 1 98.12 302 VAL B CA 1
ATOM 5100 C C . VAL B 1 302 ? -23.297 22.031 22.25 1 98.12 302 VAL B C 1
ATOM 5102 O O . VAL B 1 302 ? -23.078 21.297 21.281 1 98.12 302 VAL B O 1
ATOM 5105 N N . LEU B 1 303 ? -23 21.688 23.469 1 98.12 303 LEU B N 1
ATOM 5106 C CA . LEU B 1 303 ? -22.375 20.406 23.766 1 98.12 303 LEU B CA 1
ATOM 5107 C C . LEU B 1 303 ? -23.297 19.25 23.344 1 98.12 303 LEU B C 1
ATOM 5109 O O . LEU B 1 303 ? -22.828 18.281 22.734 1 98.12 303 LEU B O 1
ATOM 5113 N N . ALA B 1 304 ? -24.531 19.375 23.609 1 98.12 304 ALA B N 1
ATOM 5114 C CA . ALA B 1 304 ? -25.5 18.359 23.219 1 98.12 304 ALA B CA 1
ATOM 5115 C C . ALA B 1 304 ? -25.609 18.25 21.703 1 98.12 304 ALA B C 1
ATOM 5117 O O . ALA B 1 304 ? -25.75 17.156 21.156 1 98.12 304 ALA B O 1
ATOM 5118 N N . LEU B 1 305 ? -25.609 19.422 21.094 1 98.06 305 LEU B N 1
ATOM 5119 C CA . LEU B 1 305 ? -25.656 19.453 19.641 1 98.06 305 LEU B CA 1
ATOM 5120 C C . LEU B 1 305 ? -24.484 18.719 19.031 1 98.06 305 LEU B C 1
ATOM 5122 O O . LEU B 1 305 ? -24.656 17.891 18.125 1 98.06 305 LEU B O 1
ATOM 5126 N N . LEU B 1 306 ? -23.297 19.031 19.484 1 97.56 306 LEU B N 1
ATOM 5127 C CA . LEU B 1 306 ? -22.078 18.406 18.938 1 97.56 306 LEU B CA 1
ATOM 5128 C C . LEU B 1 306 ? -22.078 16.906 19.203 1 97.56 306 LEU B C 1
ATOM 5130 O O . LEU B 1 306 ? -21.719 16.125 18.328 1 97.56 306 LEU B O 1
ATOM 5134 N N . ASP B 1 307 ? -22.5 16.484 20.328 1 96.19 307 ASP B N 1
ATOM 5135 C CA . ASP B 1 307 ? -22.547 15.062 20.688 1 96.19 307 ASP B CA 1
ATOM 5136 C C . ASP B 1 307 ? -23.547 14.312 19.797 1 96.19 307 ASP B C 1
ATOM 5138 O O . ASP B 1 307 ? -23.297 13.164 19.422 1 96.19 307 ASP B O 1
ATOM 5142 N N . ARG B 1 308 ? -24.594 14.984 19.469 1 95.5 308 ARG B N 1
ATOM 5143 C CA . ARG B 1 308 ? -25.656 14.352 18.703 1 95.5 308 ARG B CA 1
ATOM 5144 C C . ARG B 1 308 ? -25.281 14.281 17.219 1 95.5 308 ARG B C 1
ATOM 5146 O O . ARG B 1 308 ? -25.656 13.328 16.531 1 95.5 308 ARG B O 1
ATOM 5153 N N . CYS B 1 309 ? -24.594 15.25 16.812 1 95.94 309 CYS B N 1
ATOM 5154 C CA . CYS B 1 309 ? -24.469 15.422 15.367 1 95.94 309 CYS B CA 1
ATOM 5155 C C . CYS B 1 309 ? -23.141 14.875 14.867 1 95.94 309 CYS B C 1
ATOM 5157 O O . CYS B 1 309 ? -23.078 14.234 13.805 1 95.94 309 CYS B O 1
ATOM 5159 N N . VAL B 1 310 ? -22.062 15.148 15.57 1 94.94 310 VAL B N 1
ATOM 5160 C CA . VAL B 1 310 ? -20.719 14.836 15.07 1 94.94 310 VAL B CA 1
ATOM 5161 C C . VAL B 1 310 ? -20.547 13.328 14.977 1 94.94 310 VAL B C 1
ATOM 5163 O O . VAL B 1 310 ? -20.781 12.609 15.953 1 94.94 310 VAL B O 1
ATOM 5166 N N . GLY B 1 311 ? -20.188 12.812 13.727 1 91.88 311 GLY B N 1
ATOM 5167 C CA . GLY B 1 311 ? -19.938 11.398 13.531 1 91.88 311 GLY B CA 1
ATOM 5168 C C . GLY B 1 311 ? -21.125 10.641 12.977 1 91.88 311 GLY B C 1
ATOM 5169 O O . GLY B 1 311 ? -21.047 9.43 12.75 1 91.88 311 GLY B O 1
ATOM 5170 N N . ARG B 1 312 ? -22.172 11.352 12.766 1 91.5 312 ARG B N 1
ATOM 5171 C CA . ARG B 1 312 ? -23.344 10.734 12.172 1 91.5 312 ARG B CA 1
ATOM 5172 C C . ARG B 1 312 ? -23.359 10.898 10.656 1 91.5 312 ARG B C 1
ATOM 5174 O O . ARG B 1 312 ? -23.516 12.008 10.156 1 91.5 312 ARG B O 1
ATOM 5181 N N . ALA B 1 313 ? -23.328 9.836 10 1 86.31 313 ALA B N 1
ATOM 5182 C CA . ALA B 1 313 ? -23.172 9.836 8.547 1 86.31 313 ALA B CA 1
ATOM 5183 C C . ALA B 1 313 ? -24.422 10.367 7.859 1 86.31 313 ALA B C 1
ATOM 5185 O O . ALA B 1 313 ? -24.344 10.953 6.777 1 86.31 313 ALA B O 1
ATOM 5186 N N . ASP B 1 314 ? -25.562 10.242 8.453 1 89.62 314 ASP B N 1
ATOM 5187 C CA . ASP B 1 314 ? -26.828 10.594 7.82 1 89.62 314 ASP B CA 1
ATOM 5188 C C . ASP B 1 314 ? -27.312 11.969 8.273 1 89.62 314 ASP B C 1
ATOM 5190 O O . ASP B 1 314 ? -28.5 12.258 8.227 1 89.62 314 ASP B O 1
ATOM 5194 N N . LEU B 1 315 ? -26.359 12.773 8.664 1 93.31 315 LEU B N 1
ATOM 5195 C CA . LEU B 1 315 ? -26.719 14.117 9.102 1 93.31 315 LEU B CA 1
ATOM 5196 C C . LEU B 1 315 ? -27.406 14.891 7.98 1 93.31 315 LEU B C 1
ATOM 5198 O O . LEU B 1 315 ? -26.969 14.828 6.824 1 93.31 315 LEU B O 1
ATOM 5202 N N . SER B 1 316 ? -28.453 15.562 8.289 1 93.5 316 SER B N 1
ATOM 5203 C CA . SER B 1 316 ? -29.109 16.438 7.328 1 93.5 316 SER B CA 1
ATOM 5204 C C . SER B 1 316 ? -28.312 17.719 7.102 1 93.5 316 SER B C 1
ATOM 5206 O O . SER B 1 316 ? -27.438 18.047 7.898 1 93.5 316 SER B O 1
ATOM 5208 N N . GLU B 1 317 ? -28.656 18.375 6.059 1 92.06 317 GLU B N 1
ATOM 5209 C CA . GLU B 1 317 ? -28.016 19.656 5.781 1 92.06 317 GLU B CA 1
ATOM 5210 C C . GLU B 1 317 ? -28.312 20.672 6.879 1 92.06 317 GLU B C 1
ATOM 5212 O O . GLU B 1 317 ? -27.469 21.516 7.199 1 92.06 317 GLU B O 1
ATOM 5217 N N . ASP B 1 318 ? -29.453 20.5 7.434 1 95.12 318 ASP B N 1
ATOM 5218 C CA . ASP B 1 318 ? -29.828 21.406 8.516 1 95.12 318 ASP B CA 1
ATOM 5219 C C . ASP B 1 318 ? -28.984 21.141 9.766 1 95.12 318 ASP B C 1
ATOM 5221 O O . ASP B 1 318 ? -28.578 22.094 10.445 1 95.12 318 ASP B O 1
ATOM 5225 N N . ASP B 1 319 ? -28.766 19.938 10.008 1 95.56 319 ASP B N 1
ATOM 5226 C CA . ASP B 1 319 ? -27.906 19.594 11.141 1 95.56 319 ASP B CA 1
ATOM 5227 C C . ASP B 1 319 ? -26.484 20.125 10.938 1 95.56 319 ASP B C 1
ATOM 5229 O O . ASP B 1 319 ? -25.875 20.625 11.875 1 95.56 319 ASP B O 1
ATOM 5233 N N . VAL B 1 320 ? -26.031 20.031 9.773 1 95.44 320 VAL B N 1
ATOM 5234 C CA . VAL B 1 320 ? -24.703 20.516 9.453 1 95.44 320 VAL B CA 1
ATOM 5235 C C . VAL B 1 320 ? -24.641 22.031 9.641 1 95.44 320 VAL B C 1
ATOM 5237 O O . VAL B 1 320 ? -23.672 22.547 10.195 1 95.44 320 VAL B O 1
ATOM 5240 N N . ARG B 1 321 ? -25.641 22.672 9.219 1 95.56 321 ARG B N 1
ATOM 5241 C CA . ARG B 1 321 ? -25.719 24.125 9.391 1 95.56 321 ARG B CA 1
ATOM 5242 C C . ARG B 1 321 ? -25.703 24.5 10.867 1 95.56 321 ARG B C 1
ATOM 5244 O O . ARG B 1 321 ? -25.047 25.484 11.25 1 95.56 321 ARG B O 1
ATOM 5251 N N . GLU B 1 322 ? -26.391 23.734 11.633 1 97.38 322 GLU B N 1
ATOM 5252 C CA . GLU B 1 322 ? -26.406 24.016 13.07 1 97.38 322 GLU B CA 1
ATOM 5253 C C . GLU B 1 322 ? -25.016 23.844 13.688 1 97.38 322 GLU B C 1
ATOM 5255 O O . GLU B 1 322 ? -24.609 24.641 14.531 1 97.38 322 GLU B O 1
ATOM 5260 N N . VAL B 1 323 ? -24.344 22.859 13.273 1 97.88 323 VAL B N 1
ATOM 5261 C CA . VAL B 1 323 ? -23 22.641 13.773 1 97.88 323 VAL B CA 1
ATOM 5262 C C . VAL B 1 323 ? -22.094 23.781 13.336 1 97.88 323 VAL B C 1
ATOM 5264 O O . VAL B 1 323 ? -21.266 24.266 14.117 1 97.88 323 VAL B O 1
ATOM 5267 N N . ARG B 1 324 ? -22.281 24.25 12.156 1 97.12 324 ARG B N 1
ATOM 5268 C CA . ARG B 1 324 ? -21.5 25.375 11.656 1 97.12 324 ARG B CA 1
ATOM 5269 C C . ARG B 1 324 ? -21.766 26.625 12.492 1 97.12 324 ARG B C 1
ATOM 5271 O O . ARG B 1 324 ? -20.828 27.375 12.82 1 97.12 324 ARG B O 1
ATOM 5278 N N . GLU B 1 325 ? -22.969 26.766 12.719 1 97.81 325 GLU B N 1
ATOM 5279 C CA . GLU B 1 325 ? -23.328 27.906 13.555 1 97.81 325 GLU B CA 1
ATOM 5280 C C . GLU B 1 325 ? -22.703 27.797 14.938 1 97.81 325 GLU B C 1
ATOM 5282 O O . GLU B 1 325 ? -22.266 28.812 15.5 1 97.81 325 GLU B O 1
ATOM 5287 N N . ALA B 1 326 ? -22.688 26.625 15.438 1 98.31 326 ALA B N 1
ATOM 5288 C CA . ALA B 1 326 ? -22.016 26.406 16.719 1 98.31 326 ALA B CA 1
ATOM 5289 C C . ALA B 1 326 ? -20.547 26.766 16.641 1 98.31 326 ALA B C 1
ATOM 5291 O O . ALA B 1 326 ? -19.984 27.328 17.578 1 98.31 326 ALA B O 1
ATOM 5292 N N . PHE B 1 327 ? -19.891 26.438 15.516 1 98.19 327 PHE B N 1
ATOM 5293 C CA . PHE B 1 327 ? -18.484 26.766 15.312 1 98.19 327 PHE B CA 1
ATOM 5294 C C . PHE B 1 327 ? -18.281 28.281 15.32 1 98.19 327 PHE B C 1
ATOM 5296 O O . PHE B 1 327 ? -17.266 28.781 15.828 1 98.19 327 PHE B O 1
ATOM 5303 N N . VAL B 1 328 ? -19.219 28.984 14.852 1 98.25 328 VAL B N 1
ATOM 5304 C CA . VAL B 1 328 ? -19.125 30.438 14.758 1 98.25 328 VAL B CA 1
ATOM 5305 C C . VAL B 1 328 ? -19.453 31.062 16.109 1 98.25 328 VAL B C 1
ATOM 5307 O O . VAL B 1 328 ? -18.703 31.906 16.594 1 98.25 328 VAL B O 1
ATOM 5310 N N . THR B 1 329 ? -20.516 30.594 16.719 1 97.88 329 THR B N 1
ATOM 5311 C CA . THR B 1 329 ? -21.016 31.25 17.922 1 97.88 329 THR B CA 1
ATOM 5312 C C . THR B 1 329 ? -20.078 30.984 19.094 1 97.88 329 THR B C 1
ATOM 5314 O O . THR B 1 329 ? -19.969 31.812 20 1 97.88 329 THR B O 1
ATOM 5317 N N . THR B 1 330 ? -19.391 29.891 19.078 1 98.31 330 THR B N 1
ATOM 5318 C CA . THR B 1 330 ? -18.438 29.609 20.125 1 98.31 330 THR B CA 1
ATOM 5319 C C . THR B 1 330 ? -17.141 30.391 19.906 1 98.31 330 THR B C 1
ATOM 5321 O O . THR B 1 330 ? -16.281 30.453 20.781 1 98.31 330 THR B O 1
ATOM 5324 N N . GLY B 1 331 ? -16.969 30.953 18.688 1 98.31 331 GLY B N 1
ATOM 5325 C CA . GLY B 1 331 ? -15.758 31.672 18.328 1 98.31 331 GLY B CA 1
ATOM 5326 C C . GLY B 1 331 ? -14.672 30.766 17.781 1 98.31 331 GLY B C 1
ATOM 5327 O O . GLY B 1 331 ? -13.57 31.234 17.469 1 98.31 331 GLY B O 1
ATOM 5328 N N . ALA B 1 332 ? -14.953 29.531 17.656 1 98.56 332 ALA B N 1
ATOM 5329 C CA . ALA B 1 332 ? -13.953 28.562 17.234 1 98.56 332 ALA B CA 1
ATOM 5330 C C . ALA B 1 332 ? -13.375 28.922 15.867 1 98.56 332 ALA B C 1
ATOM 5332 O O . ALA B 1 332 ? -12.164 28.844 15.656 1 98.56 332 ALA B O 1
ATOM 5333 N N . ARG B 1 333 ? -14.227 29.281 14.93 1 98.25 333 ARG B N 1
ATOM 5334 C CA . ARG B 1 333 ? -13.75 29.641 13.594 1 98.25 333 ARG B CA 1
ATOM 5335 C C . ARG B 1 333 ? -12.703 30.75 13.664 1 98.25 333 ARG B C 1
ATOM 5337 O O . ARG B 1 333 ? -11.633 30.641 13.055 1 98.25 333 ARG B O 1
ATOM 5344 N N . GLY B 1 334 ? -12.961 31.766 14.391 1 98.38 334 GLY B N 1
ATOM 5345 C CA . GLY B 1 334 ? -12.031 32.875 14.539 1 98.38 334 GLY B CA 1
ATOM 5346 C C . GLY B 1 334 ? -10.727 32.469 15.188 1 98.38 334 GLY B C 1
ATOM 5347 O O . GLY B 1 334 ? -9.656 32.938 14.773 1 98.38 334 GLY B O 1
ATOM 5348 N N . ILE B 1 335 ? -10.812 31.641 16.172 1 98.5 335 ILE B N 1
ATOM 5349 C CA . ILE B 1 335 ? -9.633 31.188 16.906 1 98.5 335 ILE B CA 1
ATOM 5350 C C . ILE B 1 335 ? -8.734 30.391 15.961 1 98.5 335 ILE B C 1
ATOM 5352 O O . ILE B 1 335 ? -7.508 30.531 15.984 1 98.5 335 ILE B O 1
ATOM 5356 N N . VAL B 1 336 ? -9.352 29.531 15.141 1 98.62 336 VAL B N 1
ATOM 5357 C CA . VAL B 1 336 ? -8.586 28.734 14.188 1 98.62 336 VAL B CA 1
ATOM 5358 C C . VAL B 1 336 ? -7.945 29.656 13.148 1 98.62 336 VAL B C 1
ATOM 5360 O O . VAL B 1 336 ? -6.773 29.484 12.797 1 98.62 336 VAL B O 1
ATOM 5363 N N . GLU B 1 337 ? -8.641 30.656 12.672 1 98.31 337 GLU B N 1
ATOM 5364 C CA . GLU B 1 337 ? -8.102 31.609 11.719 1 98.31 337 GLU B CA 1
ATOM 5365 C C . GLU B 1 337 ? -6.902 32.344 12.312 1 98.31 337 GLU B C 1
ATOM 5367 O O . GLU B 1 337 ? -5.891 32.562 11.633 1 98.31 337 GLU B O 1
ATOM 5372 N N . ASP B 1 338 ? -7.039 32.75 13.5 1 98.56 338 ASP B N 1
ATOM 5373 C CA . ASP B 1 338 ? -5.949 33.438 14.18 1 98.56 338 ASP B CA 1
ATOM 5374 C C . ASP B 1 338 ? -4.727 32.531 14.32 1 98.56 338 ASP B C 1
ATOM 5376 O O . ASP B 1 338 ? -3.59 32.969 14.164 1 98.56 338 ASP B O 1
ATOM 5380 N N . LYS B 1 339 ? -4.973 31.328 14.68 1 98.56 339 LYS B N 1
ATOM 5381 C CA . LYS B 1 339 ? -3.877 30.359 14.82 1 98.56 339 LYS B CA 1
ATOM 5382 C C . LYS B 1 339 ? -3.148 30.172 13.492 1 98.56 339 LYS B C 1
ATOM 5384 O O . LYS B 1 339 ? -1.921 30.062 13.461 1 98.56 339 LYS B O 1
ATOM 5389 N N . ILE B 1 340 ? -3.92 30.125 12.422 1 98.75 340 ILE B N 1
ATOM 5390 C CA . ILE B 1 340 ? -3.336 30 11.094 1 98.75 340 ILE B CA 1
ATOM 5391 C C . ILE B 1 340 ? -2.379 31.156 10.836 1 98.75 340 ILE B C 1
ATOM 5393 O O . ILE B 1 340 ? -1.232 30.953 10.438 1 98.75 340 ILE B O 1
ATOM 5397 N N . ARG B 1 341 ? -2.799 32.375 11.094 1 98.44 341 ARG B N 1
ATOM 5398 C CA . ARG B 1 341 ? -1.976 33.562 10.875 1 98.44 341 ARG B CA 1
ATOM 5399 C C . ARG B 1 341 ? -0.719 33.5 11.742 1 98.44 341 ARG B C 1
ATOM 5401 O O . ARG B 1 341 ? 0.375 33.844 11.273 1 98.44 341 ARG B O 1
ATOM 5408 N N . LYS B 1 342 ? -0.9 33.125 12.977 1 98.69 342 LYS B N 1
ATOM 5409 C CA . LYS B 1 342 ? 0.233 33.031 13.891 1 98.69 342 LYS B CA 1
ATOM 5410 C C . LYS B 1 342 ? 1.25 32 13.406 1 98.69 342 LYS B C 1
ATOM 5412 O O . LYS B 1 342 ? 2.457 32.25 13.469 1 98.69 342 LYS B O 1
ATOM 5417 N N . LEU B 1 343 ? 0.765 30.875 12.977 1 98.81 343 LEU B N 1
ATOM 5418 C CA . LEU B 1 343 ? 1.629 29.797 12.5 1 98.81 343 LEU B CA 1
ATOM 5419 C C . LEU B 1 343 ? 2.416 30.219 11.273 1 98.81 343 LEU B C 1
ATOM 5421 O O . LEU B 1 343 ? 3.611 29.953 11.164 1 98.81 343 LEU B O 1
ATOM 5425 N N . VAL B 1 344 ? 1.781 30.906 10.352 1 98.62 344 VAL B N 1
ATOM 5426 C CA . VAL B 1 344 ? 2.471 31.375 9.148 1 98.62 344 VAL B CA 1
ATOM 5427 C C . VAL B 1 344 ? 3.523 32.406 9.539 1 98.62 344 VAL B C 1
ATOM 5429 O O . VAL B 1 344 ? 4.629 32.438 8.992 1 98.62 344 VAL B O 1
ATOM 5432 N N . GLY B 1 345 ? 3.166 33.312 10.469 1 98.31 345 GLY B N 1
ATOM 5433 C CA . GLY B 1 345 ? 4.156 34.25 10.992 1 98.31 345 GLY B CA 1
ATOM 5434 C C . GLY B 1 345 ? 5.367 33.562 11.586 1 98.31 345 GLY B C 1
ATOM 5435 O O . GLY B 1 345 ? 6.508 33.969 11.344 1 98.31 345 GLY B O 1
ATOM 5436 N N . GLN B 1 346 ? 5.141 32.531 12.359 1 98.62 346 GLN B N 1
ATOM 5437 C CA . GLN B 1 346 ? 6.223 31.734 12.945 1 98.62 346 GLN B CA 1
ATOM 5438 C C . GLN B 1 346 ? 7.055 31.062 11.859 1 98.62 346 GLN B C 1
ATOM 5440 O O . GLN B 1 346 ? 8.281 30.984 11.969 1 98.62 346 GLN B O 1
ATOM 5445 N N . ALA B 1 347 ? 6.375 30.5 10.867 1 98.62 347 ALA B N 1
ATOM 5446 C CA . ALA B 1 347 ? 7.082 29.875 9.75 1 98.62 347 ALA B CA 1
ATOM 5447 C C . ALA B 1 347 ? 8.062 30.859 9.109 1 98.62 347 ALA B C 1
ATOM 5449 O O . ALA B 1 347 ? 9.211 30.5 8.836 1 98.62 347 ALA B O 1
ATOM 5450 N N . HIS B 1 348 ? 7.621 32.094 8.914 1 97.69 348 HIS B N 1
ATOM 5451 C CA . HIS B 1 348 ? 8.461 33.125 8.312 1 97.69 348 HIS B CA 1
ATOM 5452 C C . HIS B 1 348 ? 9.656 33.438 9.195 1 97.69 348 HIS B C 1
ATOM 5454 O O . HIS B 1 348 ? 10.766 33.656 8.703 1 97.69 348 HIS B O 1
ATOM 5460 N N . ARG B 1 349 ? 9.492 33.469 10.477 1 97.75 349 ARG B N 1
ATOM 5461 C CA . ARG B 1 349 ? 10.586 33.75 11.398 1 97.75 349 ARG B CA 1
ATOM 5462 C C . ARG B 1 349 ? 11.625 32.625 11.367 1 97.75 349 ARG B C 1
ATOM 5464 O O . ARG B 1 349 ? 12.828 32.906 11.406 1 97.75 349 ARG B O 1
ATOM 5471 N N . HIS B 1 350 ? 11.133 31.406 11.32 1 97.56 350 HIS B N 1
ATOM 5472 C CA . HIS B 1 350 ? 12.047 30.266 11.234 1 97.56 350 HIS B CA 1
ATOM 5473 C C . HIS B 1 350 ? 12.859 30.312 9.945 1 97.56 350 HIS B C 1
ATOM 5475 O O . HIS B 1 350 ? 14.047 29.984 9.938 1 97.56 350 HIS B O 1
ATOM 5481 N N . LEU B 1 351 ? 12.18 30.672 8.867 1 95.94 351 LEU B N 1
ATOM 5482 C CA . LEU B 1 351 ? 12.883 30.75 7.598 1 95.94 351 LEU B CA 1
ATOM 5483 C C . LEU B 1 351 ? 14.008 31.781 7.664 1 95.94 351 LEU B C 1
ATOM 5485 O O . LEU B 1 351 ? 15.086 31.578 7.113 1 95.94 351 LEU B O 1
ATOM 5489 N N . ALA B 1 352 ? 13.742 32.875 8.281 1 93.56 352 ALA B N 1
ATOM 5490 C CA . ALA B 1 352 ? 14.68 34 8.375 1 93.56 352 ALA B CA 1
ATOM 5491 C C . ALA B 1 352 ? 15.93 33.594 9.156 1 93.56 352 ALA B C 1
ATOM 5493 O O . ALA B 1 352 ? 16.984 34.219 9.008 1 93.56 352 ALA B O 1
ATOM 5494 N N . ALA B 1 353 ? 15.812 32.562 9.891 1 91.06 353 ALA B N 1
ATOM 5495 C CA . ALA B 1 353 ? 16.938 32.094 10.695 1 91.06 353 ALA B CA 1
ATOM 5496 C C . ALA B 1 353 ? 17.906 31.281 9.852 1 91.06 353 ALA B C 1
ATOM 5498 O O . ALA B 1 353 ? 19.047 31.047 10.266 1 91.06 353 ALA B O 1
ATOM 5499 N N . GLY B 1 354 ? 17.469 30.922 8.688 1 89.5 354 GLY B N 1
ATOM 5500 C CA . GLY B 1 354 ? 18.328 30.141 7.816 1 89.5 354 GLY B CA 1
ATOM 5501 C C . GLY B 1 354 ? 19.062 30.969 6.797 1 89.5 354 GLY B C 1
ATOM 5502 O O . GLY B 1 354 ? 18.656 32.094 6.496 1 89.5 354 GLY B O 1
ATOM 5503 N N . ALA B 1 355 ? 20.25 30.453 6.383 1 88.88 355 ALA B N 1
ATOM 5504 C CA . ALA B 1 355 ? 20.984 31.094 5.289 1 88.88 355 ALA B CA 1
ATOM 5505 C C . ALA B 1 355 ? 20.453 30.625 3.934 1 88.88 355 ALA B C 1
ATOM 5507 O O . ALA B 1 355 ? 21 29.688 3.338 1 88.88 355 ALA B O 1
ATOM 5508 N N . LEU B 1 356 ? 19.453 31.266 3.451 1 94.06 356 LEU B N 1
ATOM 5509 C CA . LEU B 1 356 ? 18.766 30.812 2.24 1 94.06 356 LEU B CA 1
ATOM 5510 C C . LEU B 1 356 ? 19.031 31.766 1.081 1 94.06 356 LEU B C 1
ATOM 5512 O O . LEU B 1 356 ? 19.312 32.938 1.295 1 94.06 356 LEU B O 1
ATOM 5516 N N . VAL B 1 357 ? 19.016 31.234 -0.102 1 92.69 357 VAL B N 1
ATOM 5517 C CA . VAL B 1 357 ? 19.078 32.062 -1.313 1 92.69 357 VAL B CA 1
ATOM 5518 C C . VAL B 1 357 ? 17.875 32.969 -1.376 1 92.69 357 VAL B C 1
ATOM 5520 O O . VAL B 1 357 ? 16.719 32.531 -1.263 1 92.69 357 VAL B O 1
ATOM 5523 N N . PRO B 1 358 ? 18.047 34.219 -1.666 1 91.56 358 PRO B N 1
ATOM 5524 C CA . PRO B 1 358 ? 17 35.219 -1.508 1 91.56 358 PRO B CA 1
ATOM 5525 C C . PRO B 1 358 ? 15.789 34.969 -2.4 1 91.56 358 PRO B C 1
ATOM 5527 O O . PRO B 1 358 ? 14.641 35.062 -1.942 1 91.56 358 PRO B O 1
ATOM 5530 N N . HIS B 1 359 ? 15.984 34.688 -3.656 1 91.81 359 HIS B N 1
ATOM 5531 C CA . HIS B 1 359 ? 14.859 34.469 -4.559 1 91.81 359 HIS B CA 1
ATOM 5532 C C . HIS B 1 359 ? 14.023 33.281 -4.117 1 91.81 359 HIS B C 1
ATOM 5534 O O . HIS B 1 359 ? 12.789 33.344 -4.18 1 91.81 359 HIS B O 1
ATOM 5540 N N . ALA B 1 360 ? 14.648 32.281 -3.688 1 94.25 360 ALA B N 1
ATOM 5541 C CA . ALA B 1 360 ? 13.953 31.094 -3.221 1 94.25 360 ALA B CA 1
ATOM 5542 C C . ALA B 1 360 ? 13.258 31.344 -1.884 1 94.25 360 ALA B C 1
ATOM 5544 O O . ALA B 1 360 ? 12.164 30.828 -1.636 1 94.25 360 ALA B O 1
ATOM 5545 N N . ASP B 1 361 ? 13.914 32.125 -1.104 1 94.25 361 ASP B N 1
ATOM 5546 C CA . ASP B 1 361 ? 13.32 32.531 0.164 1 94.25 361 ASP B CA 1
ATOM 5547 C C . ASP B 1 361 ? 11.984 33.25 -0.059 1 94.25 361 ASP B C 1
ATOM 5549 O O . ASP B 1 361 ? 11 32.969 0.616 1 94.25 361 ASP B O 1
ATOM 5553 N N . ARG B 1 362 ? 11.953 34.125 -0.957 1 95.06 362 ARG B N 1
ATOM 5554 C CA . ARG B 1 362 ? 10.727 34.844 -1.287 1 95.06 362 ARG B CA 1
ATOM 5555 C C . ARG B 1 362 ? 9.641 33.906 -1.768 1 95.06 362 ARG B C 1
ATOM 5557 O O . ARG B 1 362 ? 8.469 34.031 -1.39 1 95.06 362 ARG B O 1
ATOM 5564 N N . ARG B 1 363 ? 9.992 32.969 -2.578 1 96.06 363 ARG B N 1
ATOM 5565 C CA . ARG B 1 363 ? 9.023 32 -3.1 1 96.06 363 ARG B CA 1
ATOM 5566 C C . ARG B 1 363 ? 8.453 31.141 -1.982 1 96.06 363 ARG B C 1
ATOM 5568 O O . ARG B 1 363 ? 7.262 30.812 -1.987 1 96.06 363 ARG B O 1
ATOM 5575 N N . LEU B 1 364 ? 9.297 30.781 -1.046 1 97.94 364 LEU B N 1
ATOM 5576 C CA . LEU B 1 364 ? 8.828 29.984 0.083 1 97.94 364 LEU B CA 1
ATOM 5577 C C . LEU B 1 364 ? 7.848 30.766 0.938 1 97.94 364 LEU B C 1
ATOM 5579 O O . LEU B 1 364 ? 6.836 30.234 1.391 1 97.94 364 LEU B O 1
ATOM 5583 N N . HIS B 1 365 ? 8.172 32.062 1.146 1 96.88 365 HIS B N 1
ATOM 5584 C CA . HIS B 1 365 ? 7.242 32.906 1.877 1 96.88 365 HIS B CA 1
ATOM 5585 C C . HIS B 1 365 ? 5.875 32.938 1.198 1 96.88 365 HIS B C 1
ATOM 5587 O O . HIS B 1 365 ? 4.844 32.812 1.861 1 96.88 365 HIS B O 1
ATOM 5593 N N . GLU B 1 366 ? 5.879 33.062 -0.073 1 96.88 366 GLU B N 1
ATOM 5594 C CA . GLU B 1 366 ? 4.641 33.094 -0.844 1 96.88 366 GLU B CA 1
ATOM 5595 C C . GLU B 1 366 ? 3.893 31.766 -0.759 1 96.88 366 GLU B C 1
ATOM 5597 O O . GLU B 1 366 ? 2.666 31.734 -0.631 1 96.88 366 GLU B O 1
ATOM 5602 N N . LEU B 1 367 ? 4.617 30.719 -0.836 1 97.38 367 LEU B N 1
ATOM 5603 C CA . LEU B 1 367 ? 4 29.391 -0.774 1 97.38 367 LEU B CA 1
ATOM 5604 C C . LEU B 1 367 ? 3.371 29.156 0.593 1 97.38 367 LEU B C 1
ATOM 5606 O O . LEU B 1 367 ? 2.281 28.578 0.687 1 97.38 367 LEU B O 1
ATOM 5610 N N . PHE B 1 368 ? 4.098 29.562 1.667 1 98.06 368 PHE B N 1
ATOM 5611 C CA . PHE B 1 368 ? 3.561 29.406 3.014 1 98.06 368 PHE B CA 1
ATOM 5612 C C . PHE B 1 368 ? 2.225 30.125 3.156 1 98.06 368 PHE B C 1
ATOM 5614 O O . PHE B 1 368 ? 1.262 29.562 3.678 1 98.06 368 PHE B O 1
ATOM 5621 N N . ARG B 1 369 ? 2.166 31.328 2.654 1 97.31 369 ARG B N 1
ATOM 5622 C CA . ARG B 1 369 ? 0.926 32.094 2.713 1 97.31 369 ARG B CA 1
ATOM 5623 C C . ARG B 1 369 ? -0.149 31.469 1.834 1 97.31 369 ARG B C 1
ATOM 5625 O O . ARG B 1 369 ? -1.307 31.359 2.244 1 97.31 369 ARG B O 1
ATOM 5632 N N . GLY B 1 370 ? 0.224 31.062 0.651 1 95.81 370 GLY B N 1
ATOM 5633 C CA . GLY B 1 370 ? -0.713 30.484 -0.293 1 95.81 370 GLY B CA 1
ATOM 5634 C C . GLY B 1 370 ? -1.388 29.234 0.235 1 95.81 370 GLY B C 1
ATOM 5635 O O . GLY B 1 370 ? -2.609 29.094 0.151 1 95.81 370 GLY B O 1
ATOM 5636 N N . VAL B 1 371 ? -0.639 28.297 0.807 1 94.38 371 VAL B N 1
ATOM 5637 C CA . VAL B 1 371 ? -1.204 27.031 1.246 1 94.38 371 VAL B CA 1
ATOM 5638 C C . VAL B 1 371 ? -2.07 27.25 2.484 1 94.38 371 VAL B C 1
ATOM 5640 O O . VAL B 1 371 ? -2.943 26.438 2.791 1 94.38 371 VAL B O 1
ATOM 5643 N N . ALA B 1 372 ? -1.816 28.375 3.203 1 96.25 372 ALA B N 1
ATOM 5644 C CA . ALA B 1 372 ? -2.594 28.703 4.395 1 96.25 372 ALA B CA 1
ATOM 5645 C C . ALA B 1 372 ? -3.807 29.547 4.043 1 96.25 372 ALA B C 1
ATOM 5647 O O . ALA B 1 372 ? -4.535 30 4.926 1 96.25 372 ALA B O 1
ATOM 5648 N N . GLY B 1 373 ? -4.008 29.844 2.701 1 93.44 373 GLY B N 1
ATOM 5649 C CA . GLY B 1 373 ? -5.148 30.625 2.25 1 93.44 373 GLY B CA 1
ATOM 5650 C C . GLY B 1 373 ? -5.035 32.094 2.588 1 93.44 373 GLY B C 1
ATOM 5651 O O . GLY B 1 373 ? -6.047 32.781 2.74 1 93.44 373 GLY B O 1
ATOM 5652 N N . LEU B 1 374 ? -3.883 32.562 2.826 1 94.44 374 LEU B N 1
ATOM 5653 C CA . LEU B 1 374 ? -3.637 33.969 3.123 1 94.44 374 LEU B CA 1
ATOM 5654 C C . LEU B 1 374 ? -3.217 34.719 1.867 1 94.44 374 LEU B C 1
ATOM 5656 O O . LEU B 1 374 ? -2.648 34.125 0.944 1 94.44 374 LEU B O 1
ATOM 5660 N N . PRO B 1 375 ? -3.523 36 1.811 1 89.25 375 PRO B N 1
ATOM 5661 C CA . PRO B 1 375 ? -3.125 36.812 0.641 1 89.25 375 PRO B CA 1
ATOM 5662 C C . PRO B 1 375 ? -1.61 36.844 0.451 1 89.25 375 PRO B C 1
ATOM 5664 O O . PRO B 1 375 ? -0.863 36.906 1.432 1 89.25 375 PRO B O 1
ATOM 5667 N N . VAL B 1 376 ? -1.181 36.719 -0.776 1 83.69 376 VAL B N 1
ATOM 5668 C CA . VAL B 1 376 ? 0.235 36.781 -1.126 1 83.69 376 VAL B CA 1
ATOM 5669 C C . VAL B 1 376 ? 0.577 38.188 -1.641 1 83.69 376 VAL B C 1
ATOM 5671 O O . VAL B 1 376 ? -0.251 38.844 -2.281 1 83.69 376 VAL B O 1
ATOM 5674 N N . SER B 1 377 ? 1.58 38.938 -1.018 1 61.25 377 SER B N 1
ATOM 5675 C CA . SER B 1 377 ? 1.98 40.281 -1.422 1 61.25 377 SER B CA 1
ATOM 5676 C C . SER B 1 377 ? 2.375 40.312 -2.895 1 61.25 377 SER B C 1
ATOM 5678 O O . SER B 1 377 ? 3.139 39.469 -3.359 1 61.25 377 SER B O 1
ATOM 5680 N N . GLY B 1 378 ? 1.789 41.312 -3.945 1 51.88 378 GLY B N 1
ATOM 5681 C CA . GLY B 1 378 ? 1.937 41.625 -5.359 1 51.88 378 GLY B CA 1
ATOM 5682 C C . GLY B 1 378 ? 0.945 40.906 -6.238 1 51.88 378 GLY B C 1
ATOM 5683 O O . GLY B 1 378 ? 0.91 41.125 -7.453 1 51.88 378 GLY B O 1
ATOM 5684 N N . ALA B 1 379 ? 0.717 39.688 -5.969 1 45.16 379 ALA B N 1
ATOM 5685 C CA . ALA B 1 379 ? -0.213 39 -6.848 1 45.16 379 ALA B CA 1
ATOM 5686 C C . ALA B 1 379 ? -1.634 39.531 -6.68 1 45.16 379 ALA B C 1
ATOM 5688 O O . ALA B 1 379 ? -2.129 39.656 -5.555 1 45.16 379 ALA B O 1
ATOM 5689 N N . THR B 1 380 ? -1.962 40.469 -7.52 1 33.19 380 THR B N 1
ATOM 5690 C CA . THR B 1 380 ? -3.387 40.656 -7.762 1 33.19 380 THR B CA 1
ATOM 5691 C C . THR B 1 380 ? -4.125 39.312 -7.734 1 33.19 380 THR B C 1
ATOM 5693 O O . THR B 1 380 ? -3.58 38.281 -8.148 1 33.19 380 THR B O 1
ATOM 5696 N N . ALA B 1 381 ? -5.047 39.25 -6.918 1 38.81 381 ALA B N 1
ATOM 5697 C CA . ALA B 1 381 ? -5.895 38.062 -6.898 1 38.81 381 ALA B CA 1
ATOM 5698 C C . ALA B 1 381 ? -6.109 37.5 -8.305 1 38.81 381 ALA B C 1
ATOM 5700 O O . ALA B 1 381 ? -6.699 38.188 -9.156 1 38.81 381 ALA B O 1
ATOM 5701 N N . ASP B 1 382 ? -5.066 37.094 -9.078 1 30.48 382 ASP B N 1
ATOM 5702 C CA . ASP B 1 382 ? -5.723 36.375 -10.172 1 30.48 382 ASP B CA 1
ATOM 5703 C C . ASP B 1 382 ? -6.926 35.594 -9.664 1 30.48 382 ASP B C 1
ATOM 5705 O O . ASP B 1 382 ? -6.77 34.656 -8.859 1 30.48 382 ASP B O 1
ATOM 5709 N N . PRO B 1 383 ? -8.047 36.188 -9.617 1 33.19 383 PRO B N 1
ATOM 5710 C CA . PRO B 1 383 ? -9.289 35.531 -9.211 1 33.19 383 PRO B CA 1
ATOM 5711 C C . PRO B 1 383 ? -9.438 34.125 -9.797 1 33.19 383 PRO B C 1
ATOM 5713 O O . PRO B 1 383 ? -10.391 33.406 -9.469 1 33.19 383 PRO B O 1
ATOM 5716 N N . HIS B 1 384 ? -8.766 33.938 -10.984 1 32.81 384 HIS B N 1
ATOM 5717 C CA . HIS B 1 384 ? -9.117 32.781 -11.828 1 32.81 384 HIS B CA 1
ATOM 5718 C C . HIS B 1 384 ? -8.672 31.469 -11.195 1 32.81 384 HIS B C 1
ATOM 5720 O O . HIS B 1 384 ? -8.648 30.438 -11.867 1 32.81 384 HIS B O 1
ATOM 5726 N N . LEU B 1 385 ? -7.797 31.469 -10.258 1 30.42 385 LEU B N 1
ATOM 5727 C CA . LEU B 1 385 ? -7.707 30.031 -10.086 1 30.42 385 LEU B CA 1
ATOM 5728 C C . LEU B 1 385 ? -9.07 29.438 -9.742 1 30.42 385 LEU B C 1
ATOM 5730 O O . LEU B 1 385 ? -9.469 29.422 -8.578 1 30.42 385 LEU B O 1
ATOM 5734 N N . PRO B 1 386 ? -9.992 29.859 -10.547 1 31.11 386 PRO B N 1
ATOM 5735 C CA . PRO B 1 386 ? -11.32 29.281 -10.336 1 31.11 386 PRO B CA 1
ATOM 5736 C C . PRO B 1 386 ? -11.297 27.766 -10.266 1 31.11 386 PRO B C 1
ATOM 5738 O O . PRO B 1 386 ? -10.477 27.125 -10.93 1 31.11 386 PRO B O 1
ATOM 5741 N N . LEU B 1 387 ? -11.547 27.234 -9.188 1 29.16 387 LEU B N 1
ATOM 5742 C CA . LEU B 1 387 ? -11.906 25.812 -9.25 1 29.16 387 LEU B CA 1
ATOM 5743 C C . LEU B 1 387 ? -12.781 25.531 -10.469 1 29.16 387 LEU B C 1
ATOM 5745 O O . LEU B 1 387 ? -13.352 26.453 -11.055 1 29.16 387 LEU B O 1
ATOM 5749 N N . ILE B 1 388 ? -13.453 24.406 -10.711 1 29.06 388 ILE B N 1
ATOM 5750 C CA . ILE B 1 388 ? -14.234 23.781 -11.781 1 29.06 388 ILE B CA 1
ATOM 5751 C C . ILE B 1 388 ? -15.43 24.672 -12.117 1 29.06 388 ILE B C 1
ATOM 5753 O O . ILE B 1 388 ? -16.234 25 -11.25 1 29.06 388 ILE B O 1
ATOM 5757 N N . GLU B 1 389 ? -15.375 25.656 -13.102 1 25.84 389 GLU B N 1
ATOM 5758 C CA . GLU B 1 389 ? -16.516 26.312 -13.727 1 25.84 389 GLU B CA 1
ATOM 5759 C C . GLU B 1 389 ? -17.562 25.297 -14.172 1 25.84 389 GLU B C 1
ATOM 5761 O O . GLU B 1 389 ? -17.234 24.297 -14.812 1 25.84 389 GLU B O 1
ATOM 5766 N N . SER B 1 390 ? -18.719 25.156 -13.492 1 24.75 390 SER B N 1
ATOM 5767 C CA . SER B 1 390 ? -19.969 24.5 -13.82 1 24.75 390 SER B CA 1
ATOM 5768 C C . SER B 1 390 ? -20.438 24.875 -15.219 1 24.75 390 SER B C 1
ATOM 5770 O O . SER B 1 390 ? -20.734 26.031 -15.492 1 24.75 390 SER B O 1
ATOM 5772 N N . GLY B 1 391 ? -19.734 24.547 -16.312 1 21.38 391 GLY B N 1
ATOM 5773 C CA . GLY B 1 391 ? -20.422 24.75 -17.578 1 21.38 391 GLY B CA 1
ATOM 5774 C C . GLY B 1 391 ? -21.844 24.203 -17.594 1 21.38 391 GLY B C 1
ATOM 5775 O O . GLY B 1 391 ? -22.078 23.062 -17.172 1 21.38 391 GLY B O 1
ATOM 5776 N N . SER B 1 392 ? -22.891 25.062 -17.453 1 19.66 392 SER B N 1
ATOM 5777 C CA . SER B 1 392 ? -24.312 24.922 -17.766 1 19.66 392 SER B CA 1
ATOM 5778 C C . SER B 1 392 ? -24.516 24.297 -19.141 1 19.66 392 SER B C 1
ATOM 5780 O O . SER B 1 392 ? -25.656 24.125 -19.594 1 19.66 392 SER B O 1
ATOM 5782 N N . ARG B 1 393 ? -23.953 23.375 -19.828 1 17.5 393 ARG B N 1
ATOM 5783 C CA . ARG B 1 393 ? -24.922 22.781 -20.734 1 17.5 393 ARG B CA 1
ATOM 5784 C C . ARG B 1 393 ? -25.953 21.969 -19.984 1 17.5 393 ARG B C 1
ATOM 5786 O O . ARG B 1 393 ? -25.641 21.344 -18.969 1 17.5 393 ARG B O 1
#

Foldseek 3Di:
DCCPDPPPPPPVPPDPDALVNCVVPVPVLLLVVLVVLLVVVLVVQVVVPVVCSVLASVVLSCLLNVDDPLLLLLLLSLLLVFLVHRHDPLLVNLSSLLSNLLSLLVSLLQLLVCLVLVFQWDLLHGRQLNVNCPPVPVPVPVCRSSVSSNVNSVVSNVSSVVSLVPRDDDPQLNVQLVVLVVQLVVLQVVLVVLQLVCLVVLDAALVSQLSSQQSNWQSSRHQSSSLNSCSSNVHDPLQNVLRNLLSSLLRSLLVLLLVCCQLPNDCLVRRGDRCSQQQQQGNHSLLNLLCVLCVVVVVVVLNVLSVVGGNHNPHDPVSSVVPVVSSVVSCSVVVSLVSSVVSLVSSLVSNVSHSTDVVSNLVVNQSSCVSSVHDGPPPPPPVPVRRPPPPPD/DPCPDPPPPPPVPPPDCALVNCVVPVPVLLLVVLVVLLVVVLVVQVVVPVVCSVLASVVLSCLLNVDDPLLLLLLLSLLLVFLVHRHDPLLVNLSSLLSNLLSLLVSLLQLLVCLVLVFQWDLLHGRQLNVNVPPVPPPVPVCRSSVSSNVNSVVSNVSSVVSLVPRDDDPQLNVQLVVLVVQLVVLQVVLVVLQVVCLVVLDAALVSQLSSQQSNWLSSRHQSSSLNSCSSNVHDPLQNVLRNLLSSLLRSLLVLLLVCCQLPNDCLVRRGDRCSQQQQQGNHSLLNLLCVLCVVVVVVVLNVLSVVGGNHNPHDPVSSVVPVVSSVVSCSVVVSLVSSVVSLVSSLVSNVSHSTDDVSNLVVNQSSCVSSVHDGPPDDCPVPVRRDPPPPD

Nearest PDB structures (foldseek):
  3qqv-assembly1_A-2  TM=9.496E-01  e=1.645E-19  Corynebacterium glutamicum
  8f8k-assembly1_A  TM=9.385E-01  e=4.955E-18  Mycobacterium tuberculosis
  3lk5-assembly1_A-2  TM=9.344E-01  e=1.999E-17  Corynebacterium glutamicum
  6kd7-assembly1_A  TM=8.573E-01  e=6.214E-14  Nonlabens dokdonensis DSW-6
  3oyr-assembly1_B  TM=8.677E-01  e=6.411E-12  Caulobacter vibrioides

Organism: Streptomyces venezuelae (NCBI:txid54571)

Sequence (786 aa):
MLSGPAEGTRQDALDGVSACDIDADVSAAVHRTLEGILHGRLEEARSIDPAFAGDIADRVARFTLRGGKRIRSRFLWWGLRACAGGAGPGQVDAALRLAAGLELIQTCALVHDDVMDGSPLRRGRDAVHVDLQNQYGASEKQDFGTAAAILAGDLALSWADDVVAATVLDPARAHRVRGLWRAMRAEMVAGQYLDLRGQATGTRSMTGAVRTAVLKTALYSVERPLALGAALAGADDATTGALCSAGRCAGIAFQLRDDLFGAFGDPGETGKPSGDDIRDGKGTYLLAVATARAEAAADHDVLALLDRCVGRADLSEDDVREVREAFVTTGARGIVEDKIRKLVGQAHRHLAAGALVPHADRRLHELFRGVAGLPVSGATADPHLPLIESGSRMLSGPAEGTRQDALDGVSACDIDADVSAAVHRTLEGILHGRLEEARSIDPAFAGDIADRVARFTLRGGKRIRSRFLWWGLRACAGGAGPGQVDAALRLAAGLELIQTCALVHDDVMDGSPLRRGRDAVHVDLQNQYGASEKQDFGTAAAILAGDLALSWADDVVAATVLDPARAHRVRGLWRAMRAEMVAGQYLDLRGQATGTRSMTGAVRTAVLKTALYSVERPLALGAALAGADDATTGALCSAGRCAGIAFQLRDDLFGAFGDPGETGKPSGDDIRDGKGTYLLAVATARAEAAADHDVLALLDRCVGRADLSEDDVREVREAFVTTGARGIVEDKIRKLVGQAHRHLAAGALVPHADRRLHELFRGVAGLPVSGATADPHLPLIESGSR

Solvent-accessible surface area (backbone atoms only — not comparable to full-atom values): 39168 Å² total; per-residue (Å²): 132,85,74,72,80,77,81,70,76,72,68,77,65,81,62,87,73,42,54,66,59,35,70,74,38,48,58,60,51,32,48,53,49,38,50,55,56,44,49,54,52,46,54,52,34,42,72,73,36,57,65,42,18,62,68,37,51,44,47,46,47,46,58,48,67,76,49,73,83,44,56,38,35,43,34,18,50,40,26,14,37,17,43,71,27,48,83,45,69,62,49,41,52,38,50,40,41,44,30,34,19,51,46,26,40,48,43,15,51,51,43,40,46,31,56,55,68,64,41,60,47,44,79,69,35,64,17,61,29,47,49,49,34,58,69,64,46,90,37,84,51,82,50,49,13,51,37,52,26,50,47,34,17,51,47,27,39,50,52,15,52,50,42,50,64,67,48,78,57,60,69,71,48,40,52,52,45,50,52,52,54,53,50,38,54,54,35,30,47,38,12,51,46,48,45,52,49,23,31,53,66,63,48,64,38,53,68,57,19,49,52,27,32,36,28,42,35,2,38,50,46,25,12,46,24,23,42,49,14,18,46,72,36,63,48,53,69,65,43,39,48,18,47,33,53,13,20,38,29,24,17,36,17,24,45,55,39,49,52,49,40,35,60,68,32,54,35,65,69,65,17,35,69,51,31,50,48,44,22,59,18,51,34,40,48,55,56,14,44,22,50,51,44,25,57,77,64,64,35,60,66,58,50,51,48,48,66,67,46,51,44,33,76,81,62,48,72,65,55,48,50,51,53,49,47,44,30,50,74,52,40,16,54,59,53,51,53,50,50,32,55,51,27,39,53,48,14,53,54,30,43,67,72,26,86,52,34,65,73,31,45,53,50,49,55,42,48,42,29,48,59,40,72,39,85,46,94,86,58,66,79,67,75,65,78,58,55,74,78,79,76,76,124,129,86,74,72,79,79,80,69,77,72,69,78,65,82,70,80,77,44,54,66,60,34,70,74,37,47,58,61,51,33,48,53,48,38,50,56,56,45,51,54,52,46,53,52,34,43,71,73,36,57,66,40,20,62,68,36,50,45,47,45,48,48,58,46,68,76,50,73,84,44,57,38,36,45,34,18,51,40,25,14,38,17,42,72,28,47,82,44,69,63,50,41,51,38,50,40,41,46,29,33,19,52,47,27,40,47,42,15,53,51,44,42,46,32,57,55,67,64,42,59,48,44,79,69,35,64,17,61,30,48,49,49,34,58,68,65,48,91,36,85,52,82,52,51,13,52,35,51,26,50,47,33,18,52,48,27,39,50,51,15,52,49,43,51,64,66,48,78,59,61,70,70,48,41,52,52,47,50,52,51,52,52,49,38,54,53,34,29,48,38,11,51,46,47,45,51,49,24,32,53,68,64,47,64,37,53,68,57,18,48,51,27,33,35,28,42,34,2,39,50,45,25,13,46,24,23,42,47,13,18,46,72,35,63,47,53,70,65,43,40,48,18,46,32,53,13,20,38,29,25,16,36,16,24,44,54,39,51,51,49,40,36,60,68,32,54,36,69,71,64,17,35,68,50,32,51,47,44,23,58,18,52,32,40,48,57,58,14,43,22,51,52,44,25,59,76,65,64,35,60,66,57,50,50,48,48,67,69,44,51,44,32,75,82,61,48,72,65,55,48,49,50,52,48,48,45,30,51,75,53,40,16,54,60,53,51,52,50,48,31,55,52,26,40,52,49,14,52,55,30,42,68,72,26,86,51,35,65,73,30,46,53,51,48,55,41,47,41,29,48,60,39,73,41,84,47,92,86,59,65,75,67,73,66,77,56,57,78,78,80,75,76,122